Protein AF-A0AAD8BYW6-F1 (afdb_monomer)

Structure (mmCIF, N/CA/C/O backbone):
data_AF-A0AAD8BYW6-F1
#
_entry.id   AF-A0AAD8BYW6-F1
#
loop_
_atom_site.group_PDB
_atom_site.id
_atom_site.type_symbol
_atom_site.label_atom_id
_atom_site.label_alt_id
_atom_site.label_comp_id
_atom_site.label_asym_id
_atom_site.label_entity_id
_atom_site.label_seq_id
_atom_site.pdbx_PDB_ins_code
_atom_site.Cartn_x
_atom_site.Cartn_y
_atom_site.Cartn_z
_atom_site.occupancy
_atom_site.B_iso_or_equiv
_atom_site.auth_seq_id
_atom_site.auth_comp_id
_atom_site.auth_asym_id
_atom_site.auth_atom_id
_atom_site.pdbx_PDB_model_num
ATOM 1 N N . MET A 1 1 ? 13.638 20.895 20.600 1.00 47.41 1 MET A N 1
ATOM 2 C CA . MET A 1 1 ? 12.249 20.830 20.055 1.00 47.41 1 MET A CA 1
ATOM 3 C C . MET A 1 1 ? 11.359 21.738 20.900 1.00 47.41 1 MET A C 1
ATOM 5 O O . MET A 1 1 ? 11.465 21.675 22.114 1.00 47.41 1 MET A O 1
ATOM 9 N N . THR A 1 2 ? 10.502 22.585 20.319 1.00 66.38 2 THR A N 1
ATOM 10 C CA . THR A 1 2 ? 9.640 23.483 21.114 1.00 66.38 2 THR A CA 1
ATOM 11 C C . THR A 1 2 ? 8.343 22.782 21.529 1.00 66.38 2 THR A C 1
ATOM 13 O O . THR A 1 2 ? 7.525 22.465 20.671 1.00 66.38 2 THR A O 1
ATOM 16 N N . PHE A 1 3 ? 8.114 22.598 22.833 1.00 78.00 3 PHE A N 1
ATOM 17 C CA . PHE A 1 3 ? 6.859 22.058 23.392 1.00 78.00 3 PHE A CA 1
ATOM 18 C C . PHE A 1 3 ? 5.642 22.998 23.230 1.00 78.00 3 PHE A C 1
ATOM 20 O O . PHE A 1 3 ? 4.501 22.618 23.490 1.00 78.00 3 PHE A O 1
ATOM 27 N N . ILE A 1 4 ? 5.867 24.238 22.793 1.00 88.44 4 ILE A N 1
ATOM 28 C CA . ILE A 1 4 ? 4.840 25.274 22.646 1.00 88.44 4 ILE A CA 1
ATOM 29 C C . ILE A 1 4 ? 3.831 24.891 21.555 1.00 88.44 4 ILE A C 1
ATOM 31 O O . ILE A 1 4 ? 4.181 24.779 20.383 1.00 88.44 4 ILE A O 1
ATOM 35 N N . GLY A 1 5 ? 2.559 24.773 21.936 1.00 89.44 5 GLY A N 1
ATOM 36 C CA . GLY A 1 5 ? 1.449 24.371 21.068 1.00 89.44 5 GLY A CA 1
ATOM 37 C C . GLY A 1 5 ? 0.928 22.958 21.317 1.00 89.44 5 GLY A C 1
ATOM 38 O O . GLY A 1 5 ? -0.139 22.622 20.804 1.00 89.44 5 GLY A O 1
ATOM 39 N N . LEU A 1 6 ? 1.635 22.157 22.120 1.00 92.50 6 LEU A N 1
ATOM 40 C CA . LEU A 1 6 ? 1.255 20.788 22.458 1.00 92.50 6 LEU A CA 1
ATOM 41 C C . LEU A 1 6 ? -0.132 20.717 23.109 1.00 92.50 6 LEU A C 1
ATOM 43 O O . LEU A 1 6 ? -0.467 21.550 23.958 1.00 92.50 6 LEU A O 1
ATOM 47 N N . ARG A 1 7 ? -0.925 19.706 22.743 1.00 94.75 7 ARG A N 1
ATOM 48 C CA . ARG A 1 7 ? -2.220 19.439 23.377 1.00 94.75 7 ARG A CA 1
ATOM 49 C C . ARG A 1 7 ? -2.036 18.440 24.509 1.00 94.75 7 ARG A C 1
ATOM 51 O O . ARG A 1 7 ? -1.465 17.368 24.310 1.00 94.75 7 ARG A O 1
ATOM 58 N N . VAL A 1 8 ? -2.532 18.789 25.690 1.00 95.12 8 VAL A N 1
ATOM 59 C CA . VAL A 1 8 ? -2.276 18.050 26.932 1.00 95.12 8 VAL A CA 1
ATOM 60 C C . VAL A 1 8 ? -3.552 17.770 27.715 1.00 95.12 8 VAL A C 1
ATOM 62 O O . VAL A 1 8 ? -4.555 18.467 27.561 1.00 95.12 8 VAL A O 1
ATOM 65 N N . VAL A 1 9 ? -3.490 16.753 28.569 1.00 95.62 9 VAL A N 1
ATOM 66 C CA . VAL A 1 9 ? -4.496 16.420 29.591 1.00 95.62 9 VAL A CA 1
ATOM 67 C C . VAL A 1 9 ? -3.805 16.246 30.942 1.00 95.62 9 VAL A C 1
ATOM 69 O O . VAL A 1 9 ? -2.582 16.107 31.000 1.00 95.62 9 VAL A O 1
ATOM 72 N N . ARG A 1 10 ? -4.573 16.236 32.036 1.00 94.06 10 ARG A N 1
ATOM 73 C CA . ARG A 1 10 ? -4.025 15.989 33.377 1.00 94.06 10 ARG A CA 1
ATOM 74 C C . ARG A 1 10 ? -3.295 14.639 33.476 1.00 94.06 10 ARG A C 1
ATOM 76 O O . ARG A 1 10 ? -3.765 13.618 32.963 1.00 94.06 10 ARG A O 1
ATOM 83 N N . GLY A 1 11 ? -2.156 14.648 34.154 1.00 91.00 11 GLY A N 1
ATOM 84 C CA . GLY A 1 11 ? -1.271 13.507 34.357 1.00 91.00 11 GLY A CA 1
ATOM 85 C C . GLY A 1 11 ? -1.518 12.727 35.649 1.00 91.00 11 GLY A C 1
ATOM 86 O O . GLY A 1 11 ? -2.531 12.948 36.320 1.00 91.00 11 GLY A O 1
ATOM 87 N N 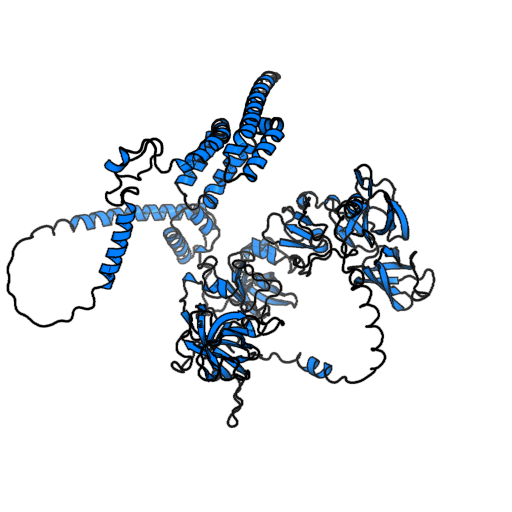. PRO A 1 12 ? -0.643 11.752 35.958 1.00 87.62 12 PRO A N 1
ATOM 88 C CA . PRO A 1 12 ? -0.771 10.896 37.137 1.00 87.62 12 PRO A CA 1
ATOM 89 C C . PRO A 1 12 ? -0.610 11.649 38.464 1.00 87.62 12 PRO A C 1
ATOM 91 O O . PRO A 1 12 ? -1.315 11.319 39.414 1.00 87.62 12 PRO A O 1
ATOM 94 N N . ASP A 1 13 ? 0.231 12.687 38.520 1.00 88.44 13 ASP A N 1
ATOM 95 C CA . ASP A 1 13 ? 0.545 13.402 39.770 1.00 88.44 13 ASP A CA 1
ATOM 96 C C . ASP A 1 13 ? -0.325 14.649 40.009 1.00 88.44 13 ASP A C 1
ATOM 98 O O . ASP A 1 13 ? -0.038 15.482 40.873 1.00 88.44 13 ASP A O 1
ATOM 102 N N . TRP A 1 14 ? -1.416 14.781 39.250 1.00 89.75 14 TRP A N 1
ATOM 103 C CA . TRP A 1 14 ? -2.284 15.951 39.278 1.00 89.75 14 TRP A CA 1
ATOM 104 C C . TRP A 1 14 ? -2.923 16.186 40.653 1.00 89.75 14 TRP A C 1
ATOM 106 O O . TRP A 1 14 ? -3.756 15.408 41.120 1.00 89.75 14 TRP A O 1
ATOM 116 N N . THR A 1 15 ? -2.630 17.342 41.251 1.00 88.19 15 THR A N 1
ATOM 117 C CA . THR A 1 15 ? -3.192 17.775 42.549 1.00 88.19 15 THR A CA 1
ATOM 118 C C . THR A 1 15 ? -4.011 19.070 42.473 1.00 88.19 15 THR A C 1
ATOM 120 O O . THR A 1 15 ? -4.594 19.502 43.464 1.00 88.19 15 THR A O 1
ATOM 123 N N . SER A 1 16 ? -4.133 19.674 41.288 1.00 85.44 16 SER A N 1
ATOM 124 C CA . SER A 1 16 ? -4.726 21.010 41.084 1.00 85.44 16 SER A CA 1
ATOM 125 C C . SER A 1 16 ? -6.265 21.030 40.952 1.00 85.44 16 SER A C 1
ATOM 127 O O . SER A 1 16 ? -6.835 21.919 40.324 1.00 85.44 16 SER A O 1
ATOM 129 N N . GLY A 1 17 ? -6.978 20.049 41.517 1.00 88.50 17 GLY A N 1
ATOM 130 C CA . GLY A 1 17 ? -8.450 20.020 41.512 1.00 88.50 17 GLY A CA 1
ATOM 131 C C . GLY A 1 17 ? -9.084 19.868 40.115 1.00 88.50 17 GLY A C 1
ATOM 132 O O . GLY A 1 17 ? -8.725 18.969 39.351 1.00 88.50 17 GLY A O 1
ATOM 133 N N . THR A 1 18 ? -10.075 20.704 39.786 1.00 89.19 18 THR A N 1
ATOM 134 C CA . THR A 1 18 ? -10.858 20.666 38.525 1.00 89.19 18 THR A CA 1
ATOM 135 C C . THR A 1 18 ? -10.689 21.920 37.665 1.00 89.19 18 THR A C 1
ATOM 137 O O . THR A 1 18 ? -11.552 22.249 36.853 1.00 89.19 18 THR A O 1
ATOM 140 N N . GLU A 1 19 ? -9.585 22.642 37.841 1.00 80.38 19 GLU A N 1
ATOM 141 C CA . GLU A 1 19 ? -9.297 23.901 37.138 1.00 80.38 19 GLU A CA 1
ATOM 142 C C . GLU A 1 19 ? -9.153 23.741 35.610 1.00 80.38 19 GLU A C 1
ATOM 144 O O . GLU A 1 19 ? -9.480 24.653 34.848 1.00 80.38 19 GLU A O 1
ATOM 149 N N . ASP A 1 20 ? -8.727 22.561 35.161 1.00 85.94 20 ASP A N 1
ATOM 150 C CA . ASP A 1 20 ? -8.704 22.121 33.759 1.00 85.94 20 ASP A CA 1
ATOM 151 C C . ASP A 1 20 ? -10.105 21.860 33.175 1.00 85.94 20 ASP A C 1
ATOM 153 O O . ASP A 1 20 ? -10.257 21.750 31.963 1.00 85.94 20 ASP A O 1
ATOM 157 N N . GLY A 1 21 ? -11.140 21.803 34.018 1.00 86.88 21 GLY A N 1
ATOM 158 C CA . GLY A 1 21 ? -12.511 21.444 33.652 1.00 86.88 21 GLY A CA 1
ATOM 159 C C . GLY A 1 21 ? -12.903 20.005 34.007 1.00 86.88 21 GLY A C 1
ATOM 160 O O . GLY A 1 21 ? -14.047 19.620 33.761 1.00 86.88 21 GLY A O 1
ATOM 161 N N . GLY A 1 22 ? -12.003 19.229 34.622 1.00 90.12 22 GLY A N 1
ATOM 162 C CA . GLY A 1 22 ? -12.226 17.824 34.971 1.00 90.12 22 GLY A CA 1
ATOM 163 C C . GLY A 1 22 ? -11.407 16.840 34.127 1.00 90.12 22 GLY A C 1
ATOM 164 O O . GLY A 1 22 ? -10.744 17.204 33.161 1.00 90.12 22 GLY A O 1
ATOM 165 N N . GLU A 1 23 ? -11.459 15.557 34.495 1.00 92.06 23 GLU A N 1
ATOM 166 C CA . GLU A 1 23 ? -10.749 14.485 33.784 1.00 92.06 23 GLU A CA 1
ATOM 167 C C . GLU A 1 23 ? -11.137 14.442 32.294 1.00 92.06 23 GLU A C 1
ATOM 169 O O . GLU A 1 23 ? -12.321 14.434 31.940 1.00 92.06 23 GLU A O 1
ATOM 174 N N . GLY A 1 24 ? -10.125 14.386 31.425 1.00 91.19 24 GLY A N 1
ATOM 175 C CA . GLY A 1 24 ? -10.296 14.374 29.973 1.00 91.19 24 GLY A CA 1
ATOM 176 C C . GLY A 1 24 ? -10.446 15.750 29.325 1.00 91.19 24 GLY A C 1
ATOM 177 O O . GLY A 1 24 ? -10.498 15.823 28.097 1.00 91.19 24 GLY A O 1
ATOM 178 N N . CYS A 1 25 ? -10.492 16.842 30.093 1.00 95.56 25 CYS A N 1
ATOM 179 C CA . CYS A 1 25 ? -10.434 18.176 29.511 1.00 95.56 25 CYS A CA 1
ATOM 180 C C . CYS A 1 25 ? -9.052 18.458 28.914 1.00 95.56 25 CYS A C 1
ATOM 182 O O . CYS A 1 25 ? -8.025 18.165 29.525 1.00 95.56 25 CYS A O 1
ATOM 184 N N . VAL A 1 26 ? -9.039 18.997 27.694 1.00 97.00 26 VAL A N 1
ATOM 185 C CA . VAL A 1 26 ? -7.808 19.244 26.933 1.00 97.00 26 VAL A CA 1
ATOM 186 C C . VAL A 1 26 ? -7.360 20.696 27.089 1.00 97.00 26 VAL A C 1
ATOM 188 O O . VAL A 1 26 ? -8.176 21.617 27.172 1.00 97.00 26 VAL A O 1
ATOM 191 N N . GLY A 1 27 ? -6.048 20.905 27.129 1.00 96.19 27 GLY A N 1
ATOM 192 C CA . GLY A 1 27 ? -5.418 22.220 27.147 1.00 96.19 27 GLY A CA 1
ATOM 193 C C . GLY A 1 27 ? -4.294 22.341 26.129 1.00 96.19 27 GLY A C 1
ATOM 194 O O . GLY A 1 27 ? -3.894 21.367 25.493 1.00 96.19 27 GLY A O 1
ATOM 195 N N . THR A 1 28 ? -3.795 23.562 25.966 1.00 95.56 28 THR A N 1
ATOM 196 C CA . THR A 1 28 ? -2.679 23.899 25.078 1.00 95.56 28 THR A CA 1
ATOM 197 C C . THR A 1 28 ? -1.512 24.428 25.886 1.00 95.56 28 THR A C 1
ATOM 199 O O . THR A 1 28 ? -1.676 25.376 26.650 1.00 95.56 28 THR A O 1
ATOM 202 N N . LEU A 1 29 ? -0.323 23.888 25.659 1.00 93.12 29 LEU A N 1
ATOM 203 C CA . LEU A 1 29 ? 0.908 24.433 26.214 1.00 93.12 29 LEU A CA 1
ATOM 204 C C . LEU A 1 29 ? 1.242 25.769 25.536 1.00 93.12 29 LEU A C 1
ATOM 206 O O . LEU A 1 29 ? 1.489 25.808 24.328 1.00 93.12 29 LEU A O 1
ATOM 210 N N . SER A 1 30 ? 1.224 26.869 26.288 1.00 90.44 30 SER A N 1
ATOM 211 C CA . SER A 1 30 ? 1.430 28.216 25.741 1.00 90.44 30 SER A CA 1
ATOM 212 C C . SER A 1 30 ? 2.835 28.756 25.972 1.00 90.44 30 SER A C 1
ATOM 214 O O . SER A 1 30 ? 3.370 29.434 25.097 1.00 90.44 30 SER A O 1
ATOM 216 N N . GLU A 1 31 ? 3.412 28.480 27.141 1.00 87.19 31 GLU A N 1
ATOM 217 C CA . GLU A 1 31 ? 4.710 29.001 27.581 1.00 87.19 31 GLU A CA 1
ATOM 218 C C . GLU A 1 31 ? 5.478 27.918 28.341 1.00 87.19 31 GLU A C 1
ATOM 220 O O . GLU A 1 31 ? 4.876 27.048 28.979 1.00 87.19 31 GLU A O 1
ATOM 225 N N . LEU A 1 32 ? 6.803 27.979 28.237 1.00 83.00 32 LEU A N 1
ATOM 226 C CA . LEU A 1 32 ? 7.734 27.055 28.862 1.00 83.00 32 LEU A CA 1
ATOM 227 C C . LEU A 1 32 ? 8.778 27.873 29.620 1.00 83.00 32 LEU A C 1
ATOM 229 O O . LEU A 1 32 ? 9.497 28.653 28.999 1.00 83.00 32 LEU A O 1
ATOM 233 N N . ASP A 1 33 ? 8.859 27.662 30.927 1.00 74.69 33 ASP A N 1
ATOM 234 C CA . ASP A 1 33 ? 9.925 28.177 31.781 1.00 74.69 33 ASP A CA 1
ATOM 235 C C . ASP A 1 33 ? 10.841 27.017 32.198 1.00 74.69 33 ASP A C 1
ATOM 237 O O . ASP A 1 33 ? 10.468 25.850 32.072 1.00 74.69 33 ASP A O 1
ATOM 241 N N . LEU A 1 34 ? 12.027 27.319 32.744 1.00 64.75 34 LEU A N 1
ATOM 242 C CA . LEU A 1 34 ? 13.072 26.335 33.096 1.00 64.75 34 LEU A CA 1
ATOM 243 C C . LEU A 1 34 ? 12.581 25.116 33.906 1.00 64.75 34 LEU A C 1
ATOM 245 O O . LEU A 1 34 ? 13.254 24.094 33.931 1.00 64.75 34 LEU A O 1
ATOM 249 N N . ASN A 1 35 ? 11.450 25.222 34.610 1.00 66.44 35 ASN A N 1
ATOM 250 C CA . ASN A 1 35 ? 10.914 24.160 35.465 1.00 66.44 35 ASN A CA 1
ATOM 251 C C . ASN A 1 35 ? 9.380 24.048 35.470 1.00 66.44 35 ASN A C 1
ATOM 253 O O . ASN A 1 35 ? 8.840 23.183 36.167 1.00 66.44 35 ASN A O 1
ATOM 257 N N . GLU A 1 36 ? 8.677 24.925 34.756 1.00 79.00 36 GLU A N 1
ATOM 258 C CA . GLU A 1 36 ? 7.219 25.009 34.786 1.00 79.00 36 GLU A CA 1
ATOM 259 C C . GLU A 1 36 ? 6.656 25.168 33.378 1.00 79.00 36 GLU A C 1
ATOM 261 O O . GLU A 1 36 ? 7.242 25.794 32.496 1.00 79.00 36 GLU A O 1
ATOM 266 N N . VAL A 1 37 ? 5.490 24.570 33.180 1.00 87.00 37 VAL A N 1
ATOM 267 C CA . VAL A 1 37 ? 4.790 24.528 31.907 1.00 87.00 37 VAL A CA 1
ATOM 268 C C . VAL A 1 37 ? 3.475 25.266 32.065 1.00 87.00 37 VAL A C 1
ATOM 270 O O . VAL A 1 37 ? 2.608 24.829 32.822 1.00 87.00 37 VAL A O 1
ATOM 273 N N . THR A 1 38 ? 3.292 26.360 31.333 1.00 90.94 38 THR A N 1
ATOM 274 C CA . THR A 1 38 ? 2.012 27.069 31.343 1.00 90.94 38 THR A CA 1
ATOM 275 C C . THR A 1 38 ? 1.059 26.456 30.329 1.00 90.94 38 THR A C 1
ATOM 277 O O . THR A 1 38 ? 1.348 26.404 29.130 1.00 90.94 38 THR A O 1
ATOM 280 N N . VAL A 1 39 ? -0.114 26.047 30.807 1.00 93.81 39 VAL A N 1
ATOM 281 C CA . VAL A 1 39 ? -1.200 25.504 29.991 1.00 93.81 39 VAL A CA 1
ATOM 282 C C . VAL A 1 39 ? -2.374 26.473 29.985 1.00 93.81 39 VAL A C 1
ATOM 284 O O . VAL A 1 39 ? -2.802 26.979 31.024 1.00 93.81 39 VAL A O 1
ATOM 287 N N . VAL A 1 40 ? -2.912 26.708 28.793 1.00 96.00 40 VAL A N 1
ATOM 288 C CA . VAL A 1 40 ? -4.192 27.373 28.561 1.00 96.00 40 VAL A CA 1
ATOM 289 C C . VAL A 1 40 ? -5.205 26.282 28.250 1.00 96.00 40 VAL A C 1
ATOM 291 O O . VAL A 1 40 ? -5.210 25.712 27.155 1.00 96.00 40 VAL A O 1
ATOM 294 N N . TRP A 1 41 ? -6.026 25.950 29.238 1.00 96.69 41 TRP A N 1
ATOM 295 C CA . TRP A 1 41 ? -7.098 24.974 29.116 1.00 96.69 41 TRP A CA 1
ATOM 296 C C . TRP A 1 41 ? -8.184 25.477 28.178 1.00 96.69 41 TRP A C 1
ATOM 298 O O . TRP A 1 41 ? -8.445 26.678 28.085 1.00 96.69 41 TRP A O 1
ATOM 308 N N . ASP A 1 42 ? -8.862 24.551 27.507 1.00 96.88 42 ASP A N 1
ATOM 309 C CA . ASP A 1 42 ? -9.917 24.892 26.557 1.00 96.88 42 ASP A CA 1
ATOM 310 C C . ASP A 1 42 ? -11.072 25.661 27.213 1.00 96.88 42 ASP A C 1
ATOM 312 O O . ASP A 1 42 ? -11.722 26.462 26.552 1.00 96.88 42 ASP A O 1
ATOM 316 N N . ASN A 1 43 ? -11.305 25.485 28.517 1.00 94.25 43 ASN A N 1
ATOM 317 C CA . ASN A 1 43 ? -12.279 26.261 29.293 1.00 94.25 43 ASN A CA 1
ATOM 318 C C . ASN A 1 43 ? -11.850 27.728 29.544 1.00 94.25 43 ASN A C 1
ATOM 320 O O . ASN A 1 43 ? -12.613 28.497 30.128 1.00 94.25 43 ASN A O 1
ATOM 324 N N . GLY A 1 44 ? -10.652 28.128 29.107 1.00 92.75 44 GLY A N 1
ATOM 325 C CA . GLY A 1 44 ? -10.074 29.464 29.255 1.00 92.75 44 GLY A CA 1
ATOM 326 C C . GLY A 1 44 ? -9.188 29.661 30.489 1.00 92.75 44 GLY A C 1
ATOM 327 O O . GLY A 1 44 ? -8.578 30.723 30.610 1.00 92.75 44 GLY A O 1
ATOM 328 N N . THR A 1 45 ? -9.093 28.682 31.393 1.00 94.00 45 THR A N 1
ATOM 329 C CA . THR A 1 45 ? -8.194 28.741 32.554 1.00 94.00 45 THR A CA 1
ATOM 330 C C . THR A 1 45 ? -6.741 28.675 32.094 1.00 94.00 45 THR A C 1
ATOM 332 O O . THR A 1 45 ? -6.371 27.809 31.306 1.00 94.00 45 THR A O 1
ATOM 335 N N . ARG A 1 46 ? -5.891 29.562 32.616 1.00 93.81 46 ARG A N 1
ATOM 336 C CA . ARG A 1 46 ? -4.448 29.575 32.351 1.00 93.81 46 ARG A CA 1
ATOM 337 C C . ARG A 1 46 ? -3.686 29.368 33.653 1.00 93.81 46 ARG A C 1
ATOM 339 O O . ARG A 1 46 ? -3.887 30.144 34.584 1.00 93.81 46 ARG A O 1
ATOM 346 N N . LYS A 1 47 ? -2.817 28.357 33.717 1.00 91.94 47 LYS A N 1
ATOM 347 C CA . LYS A 1 47 ? -2.030 28.046 34.921 1.00 91.94 47 LYS A CA 1
ATOM 348 C C . LYS A 1 47 ? -0.739 27.296 34.583 1.00 91.94 47 LYS A C 1
ATOM 350 O O . LYS A 1 47 ? -0.663 26.645 33.541 1.00 91.94 47 LYS A O 1
ATOM 355 N N . SER A 1 48 ? 0.249 27.405 35.465 1.00 90.50 48 SER A N 1
ATOM 356 C CA . SER A 1 48 ? 1.532 26.702 35.382 1.00 90.50 48 SER A CA 1
ATOM 357 C C . SER A 1 48 ? 1.503 25.376 36.143 1.00 90.50 48 SER A C 1
ATOM 359 O O . SER A 1 48 ? 0.905 25.283 37.217 1.00 90.50 48 SER A O 1
ATOM 361 N N . TYR A 1 49 ? 2.152 24.360 35.579 1.00 89.12 49 TYR A N 1
ATOM 362 C CA . TYR A 1 49 ? 2.205 22.987 36.085 1.00 89.12 49 TYR A CA 1
ATOM 363 C C . TYR A 1 49 ? 3.627 22.427 36.013 1.00 89.12 49 TYR A C 1
ATOM 365 O O . TYR A 1 49 ? 4.469 22.937 35.269 1.00 89.12 49 TYR A O 1
ATOM 373 N N . LYS A 1 50 ? 3.901 21.350 36.755 1.00 81.75 50 LYS A N 1
ATOM 374 C CA . LYS A 1 50 ? 5.211 20.688 36.737 1.00 81.75 50 LYS A CA 1
ATOM 375 C C . LYS A 1 50 ? 5.298 19.721 35.556 1.00 81.75 50 LYS A C 1
ATOM 377 O O . LYS A 1 50 ? 4.500 18.792 35.445 1.00 81.75 50 LYS A O 1
ATOM 382 N N . GLY A 1 51 ? 6.294 19.918 34.696 1.00 70.06 51 GLY A N 1
ATOM 383 C CA . GLY A 1 51 ? 6.605 19.018 33.581 1.00 70.06 51 GLY A CA 1
ATOM 384 C C . GLY A 1 51 ? 7.852 18.170 33.845 1.00 70.06 51 GLY A C 1
ATOM 385 O O . GLY A 1 51 ? 8.851 18.352 33.162 1.00 70.06 51 GLY A O 1
ATOM 386 N N . GLY A 1 52 ? 7.841 17.307 34.869 1.00 69.19 52 GLY A N 1
ATOM 387 C CA . GLY A 1 52 ? 8.925 16.339 35.127 1.00 69.19 52 GLY A CA 1
ATOM 388 C C . GLY A 1 52 ? 9.943 16.714 36.215 1.00 69.19 52 GLY A C 1
ATOM 389 O O . GLY A 1 52 ? 10.893 15.972 36.481 1.00 69.19 52 GLY A O 1
ATOM 390 N N . ARG A 1 53 ? 9.761 17.838 36.922 1.00 66.31 53 ARG A N 1
ATOM 391 C CA . ARG A 1 53 ? 10.627 18.196 38.063 1.00 66.31 53 ARG A CA 1
ATOM 392 C C . ARG A 1 53 ? 10.405 17.226 39.231 1.00 66.31 53 ARG A C 1
ATOM 394 O O . ARG A 1 53 ? 9.275 17.042 39.668 1.00 66.31 53 ARG A O 1
ATOM 401 N N . ASN A 1 54 ? 11.485 16.651 39.770 1.00 64.12 54 ASN A N 1
ATOM 402 C CA . ASN A 1 54 ? 11.463 15.642 40.845 1.00 64.12 54 ASN A CA 1
ATOM 403 C C . ASN A 1 54 ? 10.628 14.383 40.518 1.00 64.12 54 ASN A C 1
ATOM 405 O O . ASN A 1 54 ? 10.043 13.803 41.429 1.00 64.12 54 ASN A O 1
ATOM 409 N N . ASN A 1 55 ? 10.565 13.974 39.242 1.00 73.00 55 ASN A N 1
ATOM 410 C CA . ASN A 1 55 ? 9.722 12.871 38.753 1.00 73.00 55 ASN A CA 1
ATOM 411 C C . ASN A 1 55 ? 8.216 13.093 38.989 1.00 73.00 55 ASN A C 1
ATOM 413 O O . ASN A 1 55 ? 7.475 12.131 39.160 1.00 73.00 55 ASN A O 1
ATOM 417 N N . VAL A 1 56 ? 7.778 14.357 39.014 1.00 78.88 56 VAL A N 1
ATOM 418 C CA . VAL A 1 56 ? 6.366 14.740 39.122 1.00 78.88 56 VAL A CA 1
ATOM 419 C C . VAL A 1 56 ? 5.860 15.200 37.759 1.00 78.88 56 VAL A C 1
ATOM 421 O O . VAL A 1 56 ? 6.385 16.162 37.187 1.00 78.88 56 VAL A O 1
ATOM 424 N N . TYR A 1 57 ? 4.823 14.534 37.262 1.00 84.75 57 TYR A N 1
ATOM 425 C CA . TYR A 1 57 ? 4.256 14.719 35.932 1.00 84.75 57 TYR A CA 1
ATOM 426 C C . TYR A 1 57 ? 2.772 15.093 36.029 1.00 84.75 57 TYR A C 1
ATOM 428 O O . TYR A 1 57 ? 1.876 14.245 36.010 1.00 84.75 57 TYR A O 1
ATOM 436 N N . ASP A 1 58 ? 2.498 16.399 36.087 1.00 89.88 58 ASP A N 1
ATOM 437 C CA . ASP A 1 58 ? 1.127 16.924 36.141 1.00 89.88 58 ASP A CA 1
ATOM 438 C C . ASP A 1 58 ? 0.395 16.804 34.793 1.00 89.88 58 ASP A C 1
ATOM 440 O O . ASP A 1 58 ? -0.821 16.983 34.737 1.00 89.88 58 ASP A O 1
ATOM 444 N N . LEU A 1 59 ? 1.106 16.523 33.694 1.00 92.25 59 LEU A N 1
ATOM 445 C CA . LEU A 1 59 ? 0.579 16.604 32.331 1.00 92.25 59 LEU A CA 1
ATOM 446 C C . LEU A 1 59 ? 0.971 15.388 31.480 1.00 92.25 59 LEU A C 1
ATOM 448 O O . LEU A 1 59 ? 2.108 14.914 31.516 1.00 92.25 59 LEU A O 1
ATOM 452 N N . LEU A 1 60 ? 0.027 14.938 30.654 1.00 93.50 60 LEU A N 1
ATOM 453 C CA . LEU A 1 60 ? 0.221 13.921 29.620 1.00 93.50 60 LEU A CA 1
ATOM 454 C C . LEU A 1 60 ? 0.001 14.524 28.233 1.00 93.50 60 LEU A C 1
ATOM 456 O O . LEU A 1 60 ? -0.867 15.379 28.038 1.00 93.50 60 LEU A O 1
ATOM 460 N N . ILE A 1 61 ? 0.757 14.030 27.258 1.00 93.31 61 ILE A N 1
ATOM 461 C CA . ILE A 1 61 ? 0.661 14.414 25.853 1.00 93.31 61 ILE A CA 1
ATOM 462 C C . ILE A 1 61 ? -0.567 13.749 25.238 1.00 93.31 61 ILE A C 1
ATOM 464 O O . ILE A 1 61 ? -0.596 12.534 25.055 1.00 93.31 61 ILE A O 1
ATOM 468 N N . PHE A 1 62 ? -1.571 14.551 24.896 1.00 94.69 62 PHE A N 1
ATOM 469 C CA . PHE A 1 62 ? -2.763 14.085 24.192 1.00 94.69 62 PHE A CA 1
ATOM 470 C C . PHE A 1 62 ? -2.556 14.078 22.673 1.00 94.69 62 PHE A C 1
ATOM 472 O O . PHE A 1 62 ? -2.915 13.109 22.007 1.00 94.69 62 PHE A O 1
ATOM 479 N N . ASP A 1 63 ? -1.967 15.149 22.131 1.00 93.38 63 ASP A N 1
ATOM 480 C CA . ASP A 1 63 ? -1.614 15.262 20.713 1.00 93.38 63 ASP A CA 1
ATOM 481 C C . ASP A 1 63 ? -0.381 16.165 20.539 1.00 93.38 63 ASP A C 1
ATOM 483 O O . ASP A 1 63 ? -0.298 17.262 21.100 1.00 93.38 63 ASP A O 1
ATOM 487 N N . ASN A 1 64 ? 0.587 15.679 19.767 1.00 92.12 64 ASN A N 1
ATOM 488 C CA . ASN A 1 64 ? 1.836 16.353 19.406 1.00 92.12 64 ASN A CA 1
ATOM 489 C C . ASN A 1 64 ? 1.887 16.770 17.926 1.00 92.12 64 ASN A C 1
ATOM 491 O O . ASN A 1 64 ? 2.884 17.338 17.479 1.00 92.12 64 ASN A O 1
ATOM 495 N N . ALA A 1 65 ? 0.809 16.582 17.161 1.00 90.44 65 ALA A N 1
ATOM 496 C CA . ALA A 1 65 ? 0.733 17.048 15.777 1.00 90.44 65 ALA A CA 1
ATOM 497 C C . ALA A 1 65 ? 0.843 18.592 15.659 1.00 90.44 65 ALA A C 1
ATOM 499 O O . ALA A 1 65 ? 1.334 19.123 14.659 1.00 90.44 65 ALA A O 1
ATOM 500 N N . GLN A 1 66 ? 0.438 19.337 16.695 1.00 91.06 66 GLN A N 1
ATOM 501 C CA . GLN A 1 66 ? 0.468 20.807 16.735 1.00 91.06 66 GLN A CA 1
ATOM 502 C C . GLN A 1 66 ? 1.893 21.376 16.730 1.00 91.06 66 GLN A C 1
ATOM 504 O O . GLN A 1 66 ? 2.108 22.477 16.215 1.00 91.06 66 GLN A O 1
ATOM 509 N N . ILE A 1 67 ? 2.864 20.608 17.233 1.00 87.94 67 ILE A N 1
ATOM 510 C CA . ILE A 1 67 ? 4.295 20.945 17.212 1.00 87.94 67 ILE A CA 1
ATOM 511 C C . ILE A 1 67 ? 5.027 20.318 16.012 1.00 87.94 67 ILE A C 1
ATOM 513 O O . ILE A 1 67 ? 6.248 20.197 16.022 1.00 87.94 67 ILE A O 1
ATOM 517 N N . CYS A 1 68 ? 4.275 19.947 14.969 1.00 87.94 68 CYS A N 1
ATOM 518 C CA . CYS A 1 68 ? 4.776 19.418 13.698 1.00 87.94 68 CYS A CA 1
ATOM 519 C C . CYS A 1 68 ? 5.446 18.036 13.792 1.00 87.94 68 CYS A C 1
ATOM 521 O O . CYS A 1 68 ? 6.247 17.702 12.921 1.00 87.94 68 CYS A O 1
ATOM 523 N N . VAL A 1 69 ? 5.127 17.219 14.806 1.00 88.06 69 VAL A N 1
ATOM 524 C CA . VAL A 1 69 ? 5.555 15.812 14.799 1.00 88.06 69 VAL A CA 1
ATOM 525 C C . VAL A 1 69 ? 4.811 15.082 13.686 1.00 88.06 69 VAL A C 1
ATOM 527 O O . VAL A 1 69 ? 3.580 15.085 13.634 1.00 88.06 69 VAL A O 1
ATOM 530 N N . GLU A 1 70 ? 5.571 14.451 12.802 1.00 90.25 70 GLU A N 1
ATOM 531 C CA . GLU A 1 70 ? 5.066 13.585 11.748 1.00 90.25 70 GLU A CA 1
ATOM 532 C C . GLU A 1 70 ? 6.051 12.448 11.470 1.00 90.25 70 GLU A C 1
ATOM 534 O O . GLU A 1 70 ? 7.249 12.564 11.740 1.00 90.25 70 GLU A O 1
ATOM 539 N N . HIS A 1 71 ? 5.542 11.359 10.899 1.00 87.06 71 HIS A N 1
ATOM 540 C CA . HIS A 1 71 ? 6.331 10.211 10.458 1.00 87.06 71 HIS A CA 1
ATOM 541 C C . HIS A 1 71 ? 6.233 10.084 8.929 1.00 87.06 71 HIS A C 1
ATOM 543 O O . HIS A 1 71 ? 5.309 9.435 8.439 1.00 87.06 71 HIS A O 1
ATOM 549 N N . PRO A 1 72 ? 7.147 10.709 8.156 1.00 80.94 72 PRO A N 1
ATOM 550 C CA . PRO A 1 72 ? 6.961 10.944 6.719 1.00 80.94 72 PRO A CA 1
ATOM 551 C C . PRO A 1 72 ? 6.814 9.690 5.850 1.00 80.94 72 PRO A C 1
ATOM 553 O O . PRO A 1 72 ? 6.241 9.764 4.770 1.00 80.94 72 PRO A O 1
ATOM 556 N N . THR A 1 73 ? 7.331 8.549 6.303 1.00 82.62 73 THR A N 1
ATOM 557 C CA . THR A 1 73 ? 7.333 7.279 5.559 1.00 82.62 73 THR A CA 1
ATOM 558 C C . THR A 1 73 ? 6.289 6.282 6.059 1.00 82.62 73 THR A C 1
ATOM 560 O O . THR A 1 73 ? 6.278 5.139 5.617 1.00 82.62 73 THR A O 1
ATOM 563 N N . VAL A 1 74 ? 5.428 6.683 6.999 1.00 83.50 74 VAL A N 1
ATOM 564 C CA . VAL A 1 74 ? 4.530 5.768 7.712 1.00 83.50 74 VAL A CA 1
ATOM 565 C C . VAL A 1 74 ? 3.086 6.179 7.477 1.00 83.50 74 VAL A C 1
ATOM 567 O O . VAL A 1 74 ? 2.708 7.326 7.732 1.00 83.50 74 VAL A O 1
ATOM 570 N N . THR A 1 75 ? 2.277 5.224 7.028 1.00 87.94 75 THR A N 1
ATOM 571 C CA . THR A 1 75 ? 0.835 5.390 6.814 1.00 87.94 75 THR A CA 1
ATOM 572 C C . THR A 1 75 ? 0.078 4.656 7.913 1.00 87.94 75 THR A C 1
ATOM 574 O O . THR A 1 75 ? 0.508 3.605 8.371 1.00 87.94 75 THR A O 1
ATOM 577 N N . CYS A 1 76 ? -1.039 5.215 8.372 1.00 90.19 76 CYS A N 1
ATOM 578 C CA . CYS A 1 76 ? -1.903 4.534 9.331 1.00 90.19 76 CYS A CA 1
ATOM 579 C C . CYS A 1 76 ? -2.723 3.434 8.641 1.00 90.19 76 CYS A C 1
ATOM 581 O O . CYS A 1 76 ? -3.614 3.750 7.853 1.00 90.19 76 CYS A O 1
ATOM 583 N N . ASP A 1 77 ? -2.542 2.171 9.018 1.00 84.81 77 ASP A N 1
ATOM 584 C CA . ASP A 1 77 ? -3.300 1.029 8.478 1.00 84.81 77 ASP A CA 1
ATOM 585 C C . ASP A 1 77 ? -4.785 1.041 8.860 1.00 84.81 77 ASP A C 1
ATOM 587 O O . ASP A 1 77 ? -5.618 0.381 8.242 1.00 84.81 77 ASP A O 1
ATOM 591 N N . GLY A 1 78 ? -5.150 1.795 9.900 1.00 77.31 78 GLY A N 1
ATOM 592 C CA . GLY A 1 78 ? -6.529 1.885 10.376 1.00 77.31 78 GLY A CA 1
ATOM 593 C C . GLY A 1 78 ? -7.420 2.837 9.572 1.00 77.31 78 GLY A C 1
ATOM 594 O O . GLY A 1 78 ? -8.621 2.583 9.459 1.00 77.31 78 GLY A O 1
ATOM 595 N N . CYS A 1 79 ? -6.869 3.939 9.051 1.00 83.88 79 CYS A N 1
ATOM 596 C CA . CYS A 1 79 ? -7.634 4.970 8.329 1.00 83.88 79 CYS A CA 1
ATOM 597 C C . CYS A 1 79 ? -7.012 5.422 7.003 1.00 83.88 79 CYS A C 1
ATOM 599 O O . CYS A 1 79 ? -7.632 6.224 6.307 1.00 83.88 79 CYS A O 1
ATOM 601 N N . GLY A 1 80 ? -5.813 4.950 6.660 1.00 83.69 80 GLY A N 1
ATOM 602 C CA . GLY A 1 80 ? -5.068 5.397 5.484 1.00 83.69 80 GLY A CA 1
ATOM 603 C C . GLY A 1 80 ? -4.481 6.805 5.611 1.00 83.69 80 GLY A C 1
ATOM 604 O O . GLY A 1 80 ? -4.121 7.390 4.596 1.00 83.69 80 GLY A O 1
ATOM 605 N N . GLU A 1 81 ? -4.410 7.383 6.821 1.00 85.00 81 GLU A N 1
ATOM 606 C CA . GLU A 1 81 ? -3.761 8.687 7.025 1.00 85.00 81 GLU A CA 1
ATOM 607 C C . GLU A 1 81 ? -2.289 8.601 6.612 1.00 85.00 81 GLU A C 1
ATOM 609 O O . GLU A 1 81 ? -1.510 7.863 7.221 1.00 85.00 81 GLU A O 1
ATOM 614 N N . ASP A 1 82 ? -1.936 9.379 5.588 1.00 81.69 82 ASP A N 1
ATOM 615 C CA . ASP A 1 82 ? -0.569 9.548 5.125 1.00 81.69 82 ASP A CA 1
ATOM 616 C C . ASP A 1 82 ? 0.267 10.309 6.156 1.00 81.69 82 ASP A C 1
ATOM 618 O O . ASP A 1 82 ? -0.234 11.199 6.861 1.00 81.69 82 ASP A O 1
ATOM 622 N N . ARG A 1 83 ? 1.557 9.963 6.224 1.00 88.38 83 ARG A N 1
ATOM 623 C CA . ARG A 1 83 ? 2.552 10.642 7.063 1.00 88.38 83 ARG A CA 1
ATOM 624 C C . ARG A 1 83 ? 2.027 10.862 8.479 1.00 88.38 83 ARG A C 1
ATOM 626 O O . ARG A 1 83 ? 1.736 12.007 8.830 1.00 88.38 83 ARG A O 1
ATOM 633 N N . ILE A 1 84 ? 1.835 9.784 9.250 1.00 92.81 84 ILE A N 1
ATOM 634 C CA . ILE A 1 84 ? 1.136 9.824 10.551 1.00 92.81 84 ILE A CA 1
ATOM 635 C C . ILE A 1 84 ? 1.497 11.098 11.325 1.00 92.81 84 ILE A C 1
ATOM 637 O O . ILE A 1 84 ? 2.662 11.325 11.657 1.00 92.81 84 ILE A O 1
ATOM 641 N N . LYS A 1 85 ? 0.479 11.935 11.560 1.00 92.50 85 LYS A N 1
ATOM 642 C CA . LYS A 1 85 ? 0.607 13.256 12.181 1.00 92.50 85 LYS A CA 1
ATOM 643 C C . LYS A 1 85 ? 0.403 13.105 13.684 1.00 92.50 85 LYS A C 1
ATOM 645 O O . LYS A 1 85 ? -0.683 12.722 14.140 1.00 92.50 85 LYS A O 1
ATOM 650 N N . GLY A 1 86 ? 1.446 13.425 14.436 1.00 92.31 86 GLY A N 1
ATOM 651 C CA . GLY A 1 86 ? 1.565 13.163 15.863 1.00 92.31 86 GLY A CA 1
ATOM 652 C C . GLY A 1 86 ? 2.079 11.752 16.180 1.00 92.31 86 GLY A C 1
ATOM 653 O O . GLY A 1 86 ? 2.783 11.152 15.373 1.00 92.31 86 GLY A O 1
ATOM 654 N N . THR A 1 87 ? 1.742 11.228 17.361 1.00 93.62 87 THR A N 1
ATOM 655 C CA . THR A 1 87 ? 2.233 9.936 17.865 1.00 93.62 87 THR A CA 1
ATOM 656 C C . THR A 1 87 ? 1.900 8.775 16.922 1.00 93.62 87 THR A C 1
ATOM 658 O O . THR A 1 87 ? 0.736 8.554 16.563 1.00 93.62 87 THR A O 1
ATOM 661 N N . ARG A 1 88 ? 2.930 7.994 16.577 1.00 94.94 88 ARG A N 1
ATOM 662 C CA . ARG A 1 88 ? 2.832 6.734 15.826 1.00 94.94 88 ARG A CA 1
ATOM 663 C C . ARG A 1 88 ? 2.752 5.546 16.781 1.00 94.94 88 ARG A C 1
ATOM 665 O O . ARG A 1 88 ? 3.513 5.454 17.743 1.00 94.94 88 ARG A O 1
ATOM 672 N N . TRP A 1 89 ? 1.865 4.606 16.469 1.00 94.94 89 TRP A N 1
ATOM 673 C CA . TRP A 1 89 ? 1.658 3.378 17.232 1.00 94.94 89 TRP A CA 1
ATOM 674 C C . TRP A 1 89 ? 1.951 2.167 16.349 1.00 94.94 89 TRP A C 1
ATOM 676 O O . TRP A 1 89 ? 1.088 1.754 15.578 1.00 94.94 89 TRP A O 1
ATOM 686 N N . LYS A 1 90 ? 3.133 1.562 16.492 1.00 90.12 90 LYS A N 1
ATOM 687 C CA . LYS A 1 90 ? 3.511 0.357 15.743 1.00 90.12 90 LYS A CA 1
ATOM 688 C C . LYS A 1 90 ? 3.109 -0.903 16.494 1.00 90.12 90 LYS A C 1
ATOM 690 O O . LYS A 1 90 ? 3.453 -1.046 17.663 1.00 90.12 90 LYS A O 1
ATOM 695 N N . CYS A 1 91 ? 2.423 -1.837 15.854 1.00 83.25 91 CYS A N 1
ATOM 696 C CA . CYS A 1 91 ? 2.173 -3.144 16.447 1.00 83.25 91 CYS A CA 1
ATOM 697 C C . CYS A 1 91 ? 3.499 -3.887 16.636 1.00 83.25 91 CYS A C 1
ATOM 699 O O . CYS A 1 91 ? 4.297 -3.988 15.710 1.00 83.25 91 CYS A O 1
ATOM 701 N N . GLY A 1 92 ? 3.739 -4.422 17.832 1.00 64.62 92 GLY A N 1
ATOM 702 C CA . GLY A 1 92 ? 4.951 -5.195 18.099 1.00 64.62 92 GLY A CA 1
ATOM 703 C C . GLY A 1 92 ? 4.851 -6.678 17.735 1.00 64.62 92 GLY A C 1
ATOM 704 O O . GLY A 1 92 ? 5.822 -7.399 17.934 1.00 64.62 92 GLY A O 1
ATOM 705 N N . ILE A 1 93 ? 3.685 -7.124 17.255 1.00 58.91 93 ILE A N 1
ATOM 706 C CA . ILE A 1 93 ? 3.407 -8.517 16.872 1.00 58.91 93 ILE A CA 1
ATOM 707 C C . ILE A 1 93 ? 3.265 -8.640 15.353 1.00 58.91 93 ILE A C 1
ATOM 709 O O . ILE A 1 93 ? 3.823 -9.550 14.750 1.00 58.91 93 ILE A O 1
ATOM 713 N N . CYS A 1 94 ? 2.528 -7.722 14.726 1.00 49.47 94 CYS A N 1
ATOM 714 C CA . CYS A 1 94 ? 2.335 -7.723 13.283 1.00 49.47 94 CYS A CA 1
ATOM 715 C C . CYS A 1 94 ? 3.504 -7.058 12.563 1.00 49.47 94 CYS A C 1
ATOM 717 O O . CYS A 1 94 ? 3.962 -5.981 12.952 1.00 49.47 94 CYS A O 1
ATOM 719 N N . GLN A 1 95 ? 3.933 -7.685 11.472 1.00 54.34 95 GLN A N 1
ATOM 720 C CA . GLN A 1 95 ? 4.899 -7.096 10.562 1.00 54.34 95 GLN A CA 1
ATOM 721 C C . GLN A 1 95 ? 4.258 -5.900 9.852 1.00 54.34 95 GLN A C 1
ATOM 723 O O . GLN A 1 95 ? 3.164 -6.003 9.309 1.00 54.34 95 GLN A O 1
ATOM 728 N N . ASP A 1 96 ? 4.941 -4.764 9.943 1.00 70.12 96 ASP A N 1
ATOM 729 C CA . ASP A 1 96 ? 4.587 -3.489 9.316 1.00 70.12 96 ASP A CA 1
ATOM 730 C C . ASP A 1 96 ? 3.152 -2.977 9.517 1.00 70.12 96 ASP A C 1
ATOM 732 O O . ASP A 1 96 ? 2.499 -2.537 8.583 1.00 70.12 96 ASP A O 1
ATOM 736 N N . PHE A 1 97 ? 2.668 -3.022 10.764 1.00 77.25 97 PHE A N 1
ATOM 737 C CA . PHE A 1 97 ? 1.365 -2.463 11.121 1.00 77.25 97 PHE A CA 1
ATOM 738 C C . PHE A 1 97 ? 1.505 -1.242 12.038 1.00 77.25 97 PHE A C 1
ATOM 740 O O . PHE A 1 97 ? 2.062 -1.340 13.134 1.00 77.25 97 PHE A O 1
ATOM 747 N N . ASP A 1 98 ? 0.958 -0.107 11.627 1.00 91.62 98 ASP A N 1
ATOM 748 C CA . ASP A 1 98 ? 1.086 1.204 12.241 1.00 91.62 98 ASP A CA 1
ATOM 749 C C . ASP A 1 98 ? -0.268 1.927 12.320 1.00 91.62 98 ASP A C 1
ATOM 751 O O . ASP A 1 98 ? -1.053 1.976 11.379 1.00 91.62 98 ASP A O 1
ATOM 755 N N . LEU A 1 99 ? -0.572 2.531 13.468 1.00 91.31 99 LEU A N 1
ATOM 756 C CA . LEU A 1 99 ? -1.786 3.317 13.683 1.00 91.31 99 LEU A CA 1
ATOM 757 C C . LEU A 1 99 ? -1.439 4.755 14.061 1.00 91.31 99 LEU A C 1
ATOM 759 O O . LEU A 1 99 ? -0.512 5.010 14.829 1.00 91.31 99 LEU A O 1
ATOM 763 N N . CYS A 1 100 ? -2.242 5.707 13.586 1.00 95.75 100 CYS A N 1
ATOM 764 C CA . CYS A 1 100 ? -2.291 7.046 14.163 1.00 95.75 100 CYS A CA 1
ATOM 765 C C . CYS A 1 100 ? -3.058 7.026 15.495 1.00 95.75 100 CYS A C 1
ATOM 767 O O . CYS A 1 100 ? -3.867 6.125 15.748 1.00 95.75 100 CYS A O 1
ATOM 769 N N . SER A 1 101 ? -2.868 8.048 16.336 1.00 94.31 101 SER A N 1
ATOM 770 C CA . SER A 1 101 ? -3.557 8.156 17.633 1.00 94.31 101 SER A CA 1
ATOM 771 C C . SER A 1 101 ? -5.080 8.058 17.537 1.00 94.31 101 SER A C 1
ATOM 773 O O . SER A 1 101 ? -5.705 7.482 18.426 1.00 94.31 101 SER A O 1
ATOM 775 N N . ALA A 1 102 ? -5.699 8.558 16.464 1.00 92.88 102 ALA A N 1
ATOM 776 C CA . ALA A 1 102 ? -7.144 8.435 16.286 1.00 92.88 102 ALA A CA 1
ATOM 777 C C . ALA A 1 102 ? -7.570 6.963 16.133 1.00 92.88 102 ALA A C 1
ATOM 779 O O . ALA A 1 102 ? -8.464 6.507 16.842 1.00 92.88 102 ALA A O 1
ATOM 780 N N . CYS A 1 103 ? -6.896 6.195 15.271 1.00 92.44 103 CYS A N 1
ATOM 781 C CA . CYS A 1 103 ? -7.203 4.777 15.070 1.00 92.44 103 CYS A CA 1
ATOM 782 C C . CYS A 1 103 ? -6.829 3.919 16.279 1.00 92.44 103 CYS A C 1
ATOM 784 O O . CYS A 1 103 ? -7.609 3.055 16.685 1.00 92.44 103 CYS A O 1
ATOM 786 N N . TYR A 1 104 ? -5.672 4.188 16.888 1.00 94.38 104 TYR A N 1
ATOM 787 C CA . TYR A 1 104 ? -5.230 3.506 18.100 1.00 94.38 104 TYR A CA 1
ATOM 788 C C . TYR A 1 104 ? -6.271 3.628 19.219 1.00 94.38 104 TYR A C 1
ATOM 790 O O . TYR A 1 104 ? -6.661 2.639 19.843 1.00 94.38 104 TYR A O 1
ATOM 798 N N . ASN A 1 105 ? -6.794 4.836 19.424 1.00 93.69 105 ASN A N 1
ATOM 799 C CA . ASN A 1 105 ? -7.774 5.096 20.466 1.00 93.69 105 ASN A CA 1
ATOM 800 C C . ASN A 1 105 ? -9.222 4.726 20.080 1.00 93.69 105 ASN A C 1
ATOM 802 O O . ASN A 1 105 ? -10.082 4.629 20.957 1.00 93.69 105 ASN A O 1
ATOM 806 N N . GLN A 1 106 ? -9.509 4.463 18.802 1.00 91.81 106 GLN A N 1
ATOM 807 C CA . GLN A 1 106 ? -10.782 3.898 18.322 1.00 91.81 106 GLN A CA 1
ATOM 808 C C . GLN A 1 106 ? -10.810 2.363 18.350 1.00 91.81 106 GLN A C 1
ATOM 810 O O . GLN A 1 106 ? -11.691 1.752 17.748 1.00 91.81 106 GLN A O 1
ATOM 815 N N . ASP A 1 107 ? -9.865 1.740 19.054 1.00 89.06 107 ASP A N 1
ATOM 816 C CA . ASP A 1 107 ? -9.778 0.287 19.211 1.00 89.06 107 ASP A CA 1
ATOM 817 C C . ASP A 1 107 ? -9.642 -0.445 17.865 1.00 89.06 107 ASP A C 1
ATOM 819 O O . ASP A 1 107 ? -10.081 -1.583 17.717 1.00 89.06 107 ASP A O 1
ATOM 823 N N . LYS A 1 108 ? -9.033 0.214 16.867 1.00 78.50 108 LYS A N 1
ATOM 824 C CA . LYS A 1 108 ? -8.645 -0.429 15.608 1.00 78.50 108 LYS A CA 1
ATOM 825 C C . LYS A 1 108 ? -7.490 -1.391 15.872 1.00 78.50 108 LYS A C 1
ATOM 827 O O . LYS A 1 108 ? -6.639 -1.083 16.710 1.00 78.50 108 LYS A O 1
ATOM 832 N N . HIS A 1 109 ? -7.432 -2.485 15.110 1.00 81.88 109 HIS A N 1
ATOM 833 C CA . HIS A 1 109 ? -6.501 -3.609 15.293 1.00 81.88 109 HIS A CA 1
ATOM 834 C C . HIS A 1 109 ? -6.767 -4.446 16.553 1.00 81.88 109 HIS A C 1
ATOM 836 O O . HIS A 1 109 ? -7.505 -4.020 17.440 1.00 81.88 109 HIS A O 1
ATOM 842 N N . ASP A 1 110 ? -6.165 -5.635 16.631 1.00 72.50 110 ASP A N 1
ATOM 843 C CA . ASP A 1 110 ? -6.281 -6.489 17.809 1.00 72.50 110 ASP A CA 1
ATOM 844 C C . ASP A 1 110 ? -5.819 -5.736 19.074 1.00 72.50 110 ASP A C 1
ATOM 846 O O . ASP A 1 110 ? -4.774 -5.077 19.117 1.00 72.50 110 ASP A O 1
ATOM 850 N N . LEU A 1 111 ? -6.655 -5.793 20.108 1.00 79.56 111 LEU A N 1
ATOM 851 C CA . LEU A 1 111 ? -6.404 -5.189 21.410 1.00 79.56 111 LEU A CA 1
ATOM 852 C C . LEU A 1 111 ? -5.511 -6.081 22.287 1.00 79.56 111 LEU A C 1
ATOM 854 O O . LEU A 1 111 ? -4.995 -5.605 23.299 1.00 79.56 111 LEU A O 1
ATOM 858 N N . SER A 1 112 ? -5.334 -7.354 21.924 1.00 67.88 112 SER A N 1
ATOM 859 C CA . SER A 1 112 ? -4.389 -8.283 22.553 1.00 67.88 112 SER A CA 1
ATOM 860 C C . SER A 1 112 ? -2.934 -7.989 22.178 1.00 67.88 112 SER A C 1
ATOM 862 O O . SER A 1 112 ? -2.018 -8.292 22.941 1.00 67.88 112 SER A O 1
ATOM 864 N N . HIS A 1 113 ? -2.719 -7.318 21.046 1.00 74.25 113 HIS A N 1
ATOM 865 C CA . HIS A 1 113 ? -1.392 -6.943 20.595 1.00 74.25 113 HIS A CA 1
ATOM 866 C C . HIS A 1 113 ? -0.852 -5.751 21.390 1.00 74.25 113 HIS A C 1
ATOM 868 O O . HIS A 1 113 ? -1.543 -4.748 21.603 1.00 74.25 113 HIS A O 1
ATOM 874 N N . TYR A 1 114 ? 0.408 -5.855 21.815 1.00 77.00 114 TYR A N 1
ATOM 875 C CA . TYR A 1 114 ? 1.131 -4.721 22.378 1.00 77.00 114 TYR A CA 1
ATOM 876 C C . TYR A 1 114 ? 1.614 -3.798 21.259 1.00 77.00 114 TYR A C 1
ATOM 878 O O . TYR A 1 114 ? 1.874 -4.232 20.133 1.00 77.00 114 TYR A O 1
ATOM 886 N N . PHE A 1 115 ? 1.762 -2.519 21.584 1.00 90.88 115 PHE A N 1
ATOM 887 C CA . PHE A 1 115 ? 2.230 -1.510 20.642 1.00 90.88 115 PHE A CA 1
ATOM 888 C C . PHE A 1 115 ? 3.530 -0.875 21.125 1.00 90.88 115 PHE A C 1
ATOM 890 O O . PHE A 1 115 ? 3.818 -0.825 22.319 1.00 90.88 115 PHE A O 1
ATOM 897 N N . LEU A 1 116 ? 4.316 -0.394 20.175 1.00 87.19 116 LEU A N 1
ATOM 898 C CA . LEU A 1 116 ? 5.456 0.482 20.364 1.00 87.19 116 LEU A CA 1
ATOM 899 C C . LEU A 1 116 ? 4.992 1.902 20.026 1.00 87.19 116 LEU A C 1
ATOM 901 O O . LEU A 1 116 ? 4.555 2.174 18.905 1.00 87.19 116 LEU A O 1
ATOM 905 N N . ARG A 1 117 ? 5.040 2.794 21.012 1.00 93.31 117 ARG A N 1
ATOM 906 C CA . ARG A 1 117 ? 4.687 4.207 20.877 1.00 93.31 117 ARG A CA 1
ATOM 907 C C . ARG A 1 117 ? 5.921 5.010 20.473 1.00 93.31 117 ARG A C 1
ATOM 909 O O . ARG A 1 117 ? 6.958 4.892 21.122 1.00 93.31 117 ARG A O 1
ATOM 916 N N . PHE A 1 118 ? 5.790 5.840 19.444 1.00 90.50 118 PHE A N 1
ATOM 917 C CA . PHE A 1 118 ? 6.822 6.769 18.983 1.00 90.50 118 PHE A CA 1
ATOM 918 C C . PHE A 1 118 ? 6.310 8.204 19.131 1.00 90.50 118 PHE A C 1
ATOM 920 O O . PHE A 1 118 ? 5.361 8.608 18.457 1.00 90.50 118 PHE A O 1
ATOM 927 N N . ASP A 1 119 ? 6.933 8.966 20.030 1.00 84.75 119 ASP A N 1
ATOM 928 C CA . ASP A 1 119 ? 6.518 10.336 20.373 1.00 84.75 119 ASP A CA 1
ATOM 929 C C . ASP A 1 119 ? 7.272 11.417 19.574 1.00 84.75 119 ASP A C 1
ATOM 931 O O . ASP A 1 119 ? 6.875 12.584 19.565 1.00 84.75 119 ASP A O 1
ATOM 935 N N . LYS A 1 120 ? 8.362 11.029 18.903 1.00 80.19 120 LYS A N 1
ATOM 936 C CA . LYS A 1 120 ? 9.231 11.868 18.065 1.00 80.19 120 LYS A CA 1
ATOM 937 C C . LYS A 1 120 ? 9.512 11.122 16.754 1.00 80.19 120 LYS A C 1
ATOM 939 O O . LYS A 1 120 ? 9.339 9.909 16.683 1.00 80.19 120 LYS A O 1
ATOM 944 N N . SER A 1 121 ? 10.007 11.821 15.733 1.00 66.19 121 SER A N 1
ATOM 945 C CA . SER A 1 121 ? 10.401 11.217 14.446 1.00 66.19 121 SER A CA 1
ATOM 946 C C . SER A 1 121 ? 11.655 10.321 14.521 1.00 66.19 121 SER A C 1
ATOM 948 O O . SER A 1 121 ? 12.091 9.810 13.492 1.00 66.19 121 SER A O 1
ATOM 950 N N . SER A 1 122 ? 12.253 10.152 15.707 1.00 61.03 122 SER A N 1
ATOM 951 C CA . SER A 1 122 ? 13.423 9.305 15.965 1.00 61.03 122 SER A CA 1
ATOM 952 C C . SER A 1 122 ? 13.053 7.825 16.164 1.00 61.03 122 SER A C 1
ATOM 954 O O . SER A 1 122 ? 11.884 7.443 16.183 1.00 61.03 122 SER A O 1
ATOM 956 N N . THR A 1 123 ? 14.071 6.970 16.298 1.00 56.81 123 THR A N 1
ATOM 957 C CA . THR A 1 123 ? 13.947 5.506 16.420 1.00 56.81 123 THR A CA 1
ATOM 958 C C . THR A 1 123 ? 13.564 5.012 17.820 1.00 56.81 123 THR A C 1
ATOM 960 O O . THR A 1 123 ? 13.238 3.834 17.975 1.00 56.81 123 THR A O 1
ATOM 963 N N . SER A 1 124 ? 13.579 5.874 18.841 1.00 70.94 124 SER A N 1
ATOM 964 C CA . SER A 1 124 ? 13.270 5.482 20.221 1.00 70.94 124 SER A CA 1
ATOM 965 C C . SER A 1 124 ? 11.776 5.221 20.395 1.00 70.94 124 SER A C 1
ATOM 967 O O . SER A 1 124 ? 10.946 6.099 20.157 1.00 70.94 124 SER A O 1
ATOM 969 N N . SER A 1 125 ? 11.438 4.010 20.838 1.00 83.62 125 SER A N 1
ATOM 970 C CA . SER A 1 125 ? 10.057 3.567 21.024 1.00 83.62 125 SER A CA 1
ATOM 971 C C . SER A 1 125 ? 9.804 3.096 22.448 1.00 83.62 125 SER A C 1
ATOM 973 O O . SER A 1 125 ? 10.698 2.565 23.106 1.00 83.62 125 SER A O 1
ATOM 975 N N . VAL A 1 126 ? 8.572 3.273 22.921 1.00 84.19 126 VAL A N 1
ATOM 976 C CA . VAL A 1 126 ? 8.138 2.814 24.243 1.00 84.19 126 VAL A CA 1
ATOM 977 C C . VAL A 1 126 ? 7.091 1.725 24.069 1.00 84.19 126 VAL A C 1
ATOM 979 O O . VAL A 1 126 ? 6.023 1.964 23.505 1.00 84.19 126 VAL A O 1
ATOM 982 N N . LYS A 1 127 ? 7.376 0.517 24.561 1.00 83.69 127 LYS A N 1
ATOM 983 C CA . LYS A 1 127 ? 6.404 -0.581 24.569 1.00 83.69 127 LYS A CA 1
ATOM 984 C C . LYS A 1 127 ? 5.285 -0.282 25.568 1.00 83.69 127 LYS A C 1
ATOM 986 O O . LYS A 1 127 ? 5.548 -0.097 26.752 1.00 83.69 127 LYS A O 1
ATOM 991 N N . VAL A 1 128 ? 4.042 -0.281 25.097 1.00 85.19 128 VAL A N 1
ATOM 992 C CA . VAL A 1 128 ? 2.839 -0.124 25.924 1.00 85.19 128 VAL A CA 1
ATOM 993 C C . VAL A 1 128 ? 2.121 -1.458 26.104 1.00 85.19 128 VAL A C 1
ATOM 995 O O . VAL A 1 128 ? 2.237 -2.360 25.272 1.00 85.19 128 VAL A O 1
ATOM 998 N N . THR A 1 129 ? 1.379 -1.598 27.201 1.00 79.94 129 THR A N 1
ATOM 999 C CA . THR A 1 129 ? 0.604 -2.813 27.485 1.00 79.94 129 THR A CA 1
ATOM 1000 C C . THR A 1 129 ? -0.505 -3.037 26.449 1.00 79.94 129 THR A C 1
ATOM 1002 O O . THR A 1 129 ? -1.006 -2.071 25.864 1.00 79.94 129 THR A O 1
ATOM 1005 N N . PRO A 1 130 ? -0.929 -4.288 26.205 1.00 80.69 130 PRO A N 1
ATOM 1006 C CA . PRO A 1 130 ? -2.084 -4.577 25.363 1.00 80.69 130 PRO A CA 1
ATOM 1007 C C . PRO A 1 130 ? -3.346 -3.813 25.786 1.00 80.69 130 PRO A C 1
ATOM 1009 O O . PRO A 1 130 ? -3.720 -3.754 26.958 1.00 80.69 130 PRO A O 1
ATOM 1012 N N . ARG A 1 131 ? -4.058 -3.250 24.808 1.00 88.94 131 ARG A N 1
ATOM 1013 C CA . ARG A 1 131 ? -5.254 -2.424 25.045 1.00 88.94 131 ARG A CA 1
ATOM 1014 C C . ARG A 1 131 ? -6.423 -3.195 25.664 1.00 88.94 131 ARG A C 1
ATOM 1016 O O . ARG A 1 131 ? -7.245 -2.586 26.343 1.00 88.94 131 ARG A O 1
ATOM 1023 N N . HIS A 1 132 ? -6.520 -4.510 25.458 1.00 76.56 132 HIS A N 1
ATOM 1024 C CA . HIS A 1 132 ? -7.622 -5.316 25.995 1.00 76.56 132 HIS A CA 1
ATOM 1025 C C . HIS A 1 132 ? -7.639 -5.328 27.532 1.00 76.56 132 HIS A C 1
ATOM 1027 O O . HIS A 1 132 ? -8.719 -5.289 28.122 1.00 76.56 132 HIS A O 1
ATOM 1033 N N . GLU A 1 133 ? -6.461 -5.291 28.163 1.00 77.94 133 GLU A N 1
ATOM 1034 C CA . GLU A 1 133 ? -6.288 -5.292 29.622 1.00 77.94 133 GLU A CA 1
ATOM 1035 C C . GLU A 1 133 ? -6.843 -4.010 30.255 1.00 77.94 133 GLU A C 1
ATOM 1037 O O . GLU A 1 133 ? -7.414 -4.031 31.345 1.00 77.94 133 GLU A O 1
ATOM 1042 N N . ILE A 1 134 ? -6.732 -2.886 29.539 1.00 82.38 134 ILE A N 1
ATOM 1043 C CA . ILE A 1 134 ? -7.081 -1.552 30.040 1.00 82.38 134 ILE A CA 1
ATOM 1044 C C . ILE A 1 134 ? -8.260 -0.906 29.301 1.00 82.38 134 ILE A C 1
ATOM 1046 O O . ILE A 1 134 ? -8.554 0.270 29.508 1.00 82.38 134 ILE A O 1
ATOM 1050 N N . LYS A 1 135 ? -8.994 -1.657 28.469 1.00 79.56 135 LYS A N 1
ATOM 1051 C CA . LYS A 1 135 ? -10.120 -1.144 27.661 1.00 79.56 135 LYS A CA 1
ATOM 1052 C C . LYS A 1 135 ? -11.189 -0.430 28.491 1.00 79.56 135 LYS A C 1
ATOM 1054 O O . LYS A 1 135 ? -11.793 0.537 28.035 1.00 79.56 135 LYS A O 1
ATOM 1059 N N . LYS A 1 136 ? -11.415 -0.891 29.724 1.00 78.75 136 LYS A N 1
ATOM 1060 C CA . LYS A 1 136 ? -12.376 -0.286 30.663 1.00 78.75 136 LYS A CA 1
ATOM 1061 C C . LYS A 1 136 ? -11.891 1.041 31.265 1.00 78.75 136 LYS A C 1
ATOM 1063 O O . LYS A 1 136 ? -12.699 1.760 31.835 1.00 78.75 136 LYS A O 1
ATOM 1068 N N . GLN A 1 137 ? -10.606 1.370 31.132 1.00 80.81 137 GLN A N 1
ATOM 1069 C CA . GLN A 1 137 ? -9.960 2.554 31.714 1.00 80.81 137 GLN A CA 1
ATOM 1070 C C . GLN A 1 137 ? -9.813 3.708 30.705 1.00 80.81 137 GLN A C 1
ATOM 1072 O O . GLN A 1 137 ? -9.003 4.613 30.902 1.00 80.81 137 GLN A O 1
ATOM 1077 N N . LYS A 1 138 ? -10.562 3.684 29.594 1.00 87.31 138 LYS A N 1
ATOM 1078 C CA . LYS A 1 138 ? -10.516 4.757 28.595 1.00 87.31 138 LYS A CA 1
ATOM 1079 C C . LYS A 1 138 ? -11.121 6.043 29.152 1.00 87.31 138 LYS A C 1
ATOM 1081 O O . LYS A 1 138 ? -12.233 6.047 29.676 1.00 87.31 138 LYS A O 1
ATOM 1086 N N . CYS A 1 139 ? -10.408 7.145 28.963 1.00 91.69 139 CYS A N 1
ATOM 1087 C CA . CYS A 1 139 ? -10.873 8.481 29.309 1.00 91.69 139 CYS A CA 1
ATOM 1088 C C . CYS A 1 139 ? -11.513 9.136 28.082 1.00 91.69 139 CYS A C 1
ATOM 1090 O O . CYS A 1 139 ? -11.085 8.909 26.953 1.00 91.69 139 CYS A O 1
ATOM 1092 N N . GLN A 1 140 ? -12.546 9.948 28.293 1.00 94.88 140 GLN A N 1
ATOM 1093 C CA . GLN A 1 140 ? -13.220 10.683 27.224 1.00 94.88 140 GLN A CA 1
ATOM 1094 C C . GLN A 1 140 ? -12.607 12.079 27.108 1.00 94.88 140 GLN A C 1
ATOM 1096 O O . GLN A 1 140 ? -12.766 12.878 28.029 1.00 94.88 140 GLN A O 1
ATOM 1101 N N . ALA A 1 141 ? -11.965 12.395 25.980 1.00 96.00 141 ALA A N 1
ATOM 1102 C CA . ALA A 1 141 ? -11.462 13.742 25.735 1.00 96.00 141 ALA A CA 1
ATOM 1103 C C . ALA A 1 141 ? -12.622 14.721 25.518 1.00 96.00 141 ALA A C 1
ATOM 1105 O O . ALA A 1 141 ? -13.602 14.390 24.836 1.00 96.00 141 ALA A O 1
ATOM 1106 N N . LYS A 1 142 ? -12.513 15.920 26.096 1.00 95.88 142 LYS A N 1
ATOM 1107 C CA . LYS A 1 142 ? -13.518 16.988 26.041 1.00 95.88 142 LYS A CA 1
ATOM 1108 C C . LYS A 1 142 ? -12.843 18.347 25.879 1.00 95.88 142 LYS A C 1
ATOM 1110 O O . LYS A 1 142 ? -11.815 18.604 26.496 1.00 95.88 142 LYS A O 1
ATOM 1115 N N . GLY A 1 143 ? -13.424 19.227 25.072 1.00 96.19 143 GLY A N 1
ATOM 1116 C CA . GLY A 1 143 ? -12.856 20.556 24.834 1.00 96.19 143 GLY A CA 1
ATOM 1117 C C . GLY A 1 143 ? -13.320 21.170 23.521 1.00 96.19 143 GLY A C 1
ATOM 1118 O O . GLY A 1 143 ? -14.459 20.956 23.093 1.00 96.19 143 GLY A O 1
ATOM 1119 N N . ILE A 1 144 ? -12.427 21.922 22.880 1.00 97.25 144 ILE A N 1
ATOM 1120 C CA . ILE A 1 144 ? -12.627 22.554 21.573 1.00 97.25 144 ILE A CA 1
ATOM 1121 C C . ILE A 1 144 ? -12.442 21.490 20.483 1.00 97.25 144 ILE A C 1
ATOM 1123 O O . ILE A 1 144 ? -11.400 21.383 19.842 1.00 97.25 144 ILE A O 1
ATOM 1127 N N . PHE A 1 145 ? -13.482 20.682 20.300 1.00 97.00 145 PHE A N 1
ATOM 1128 C CA . PHE A 1 145 ? -13.625 19.710 19.217 1.00 97.00 145 PHE A CA 1
ATOM 1129 C C . PHE A 1 145 ? -14.799 20.095 18.310 1.00 97.00 145 PHE A C 1
ATOM 1131 O O . PHE A 1 145 ? -15.567 21.004 18.629 1.00 97.00 145 PHE A O 1
ATOM 1138 N N . LYS A 1 146 ? -14.960 19.406 17.176 1.00 96.50 146 LYS A N 1
ATOM 1139 C CA . LYS A 1 146 ? -16.097 19.617 16.269 1.00 96.50 146 LYS A CA 1
ATOM 1140 C C . LYS A 1 146 ? -17.429 19.509 17.022 1.00 96.50 146 LYS A C 1
ATOM 1142 O O . LYS A 1 146 ? -17.677 18.524 17.711 1.00 96.50 146 LYS A O 1
ATOM 1147 N N . GLY A 1 147 ? -18.270 20.532 16.885 1.00 95.75 147 GLY A N 1
ATOM 1148 C CA . GLY A 1 147 ? -19.538 20.673 17.602 1.00 95.75 147 GLY A CA 1
ATOM 1149 C C . GLY A 1 147 ? -19.454 21.401 18.949 1.00 95.75 147 GLY A C 1
ATOM 1150 O O . GLY A 1 147 ? -20.490 21.584 19.581 1.00 95.75 147 GLY A O 1
ATOM 1151 N N . ALA A 1 148 ? -18.270 21.826 19.407 1.00 97.62 148 ALA A N 1
ATOM 1152 C CA . ALA A 1 148 ? -18.143 22.588 20.650 1.00 97.62 148 ALA A CA 1
ATOM 1153 C C . ALA A 1 148 ? -18.702 24.008 20.494 1.00 97.62 148 ALA A C 1
ATOM 1155 O O . ALA A 1 148 ? -18.527 24.637 19.446 1.00 97.62 148 ALA A O 1
ATOM 1156 N N . THR A 1 149 ? -19.295 24.539 21.564 1.00 97.62 149 THR A N 1
ATOM 1157 C CA . THR A 1 149 ? -19.710 25.946 21.633 1.00 97.62 149 THR A CA 1
ATOM 1158 C C . THR A 1 149 ? -18.593 26.775 22.254 1.00 97.62 149 THR A C 1
ATOM 1160 O O . THR A 1 149 ? -18.140 26.484 23.367 1.00 97.62 149 THR A O 1
ATOM 1163 N N . VAL A 1 150 ? -18.169 27.826 21.558 1.00 97.44 150 VAL A N 1
ATOM 1164 C CA . VAL A 1 150 ? -17.019 28.664 21.919 1.00 97.44 150 VAL A CA 1
ATOM 1165 C C . VAL A 1 150 ? -17.365 30.154 21.936 1.00 97.44 150 VAL A C 1
ATOM 1167 O O . VAL A 1 150 ? -18.310 30.592 21.285 1.00 97.44 150 VAL A O 1
ATOM 1170 N N . THR A 1 151 ? -16.578 30.930 22.673 1.00 96.62 151 THR A N 1
ATOM 1171 C CA . THR A 1 151 ? -16.514 32.400 22.636 1.00 96.62 151 THR A CA 1
ATOM 1172 C C . THR A 1 151 ? -15.078 32.831 22.338 1.00 96.62 151 THR A C 1
ATOM 1174 O O . THR A 1 151 ? -14.167 31.996 22.309 1.00 96.62 151 THR A O 1
ATOM 1177 N N . ARG A 1 152 ? -14.837 34.137 22.178 1.00 94.69 152 ARG A N 1
ATOM 1178 C CA . ARG A 1 152 ? -13.472 34.684 22.179 1.00 94.69 152 ARG A CA 1
ATOM 1179 C C . ARG A 1 152 ? -12.688 34.258 23.434 1.00 94.69 152 ARG A C 1
ATOM 1181 O O . ARG A 1 152 ? -13.237 34.232 24.538 1.00 94.69 152 ARG A O 1
ATOM 1188 N N . GLY A 1 153 ? -11.431 33.871 23.238 1.00 93.50 153 GLY A N 1
ATOM 1189 C CA . GLY A 1 153 ? -10.472 33.457 24.265 1.00 93.50 153 GLY A CA 1
ATOM 1190 C C . GLY A 1 153 ? -9.442 34.541 24.589 1.00 93.50 153 GLY A C 1
ATOM 1191 O O . GLY A 1 153 ? -9.515 35.661 24.088 1.00 93.50 153 GLY A O 1
ATOM 1192 N N . SER A 1 154 ? -8.456 34.207 25.424 1.00 88.44 154 SER A N 1
ATOM 1193 C CA . SER A 1 154 ? -7.476 35.170 25.954 1.00 88.44 154 SER A CA 1
ATOM 1194 C C . SER A 1 154 ? -6.494 35.719 24.914 1.00 88.44 154 SER A C 1
ATOM 1196 O O . SER A 1 154 ? -5.955 36.803 25.113 1.00 88.44 154 SER A O 1
ATOM 1198 N N . TYR A 1 155 ? -6.277 35.015 23.796 1.00 92.56 155 TYR A N 1
ATOM 1199 C CA . TYR A 1 155 ? -5.404 35.475 22.704 1.00 92.56 155 TYR A CA 1
ATOM 1200 C C . TYR A 1 155 ? -6.163 36.088 21.515 1.00 92.56 155 TYR A C 1
ATOM 1202 O O . TYR A 1 155 ? -5.568 36.302 20.451 1.00 92.56 155 TYR A O 1
ATOM 1210 N N . TRP A 1 156 ? -7.460 36.376 21.679 1.00 93.50 156 TRP A N 1
ATOM 1211 C CA . TRP A 1 156 ? -8.288 36.974 20.634 1.00 93.50 156 TRP A CA 1
ATOM 1212 C C . TRP A 1 156 ? -7.711 38.301 20.131 1.00 93.50 156 TRP A C 1
ATOM 1214 O O . TRP A 1 156 ? -7.412 39.204 20.908 1.00 93.50 156 TRP A O 1
ATOM 1224 N N . LYS A 1 157 ? -7.599 38.433 18.806 1.00 92.69 157 LYS A N 1
ATOM 1225 C CA . LYS A 1 157 ? -7.103 39.643 18.127 1.00 92.69 157 LYS A CA 1
ATOM 1226 C C . LYS A 1 157 ? -7.889 39.985 16.858 1.00 92.69 157 LYS A C 1
ATOM 1228 O O . LYS A 1 157 ? -7.379 40.665 15.976 1.00 92.69 157 LYS A O 1
ATOM 1233 N N . TRP A 1 158 ? -9.097 39.441 16.735 1.00 91.44 158 TRP A N 1
ATOM 1234 C CA . TRP A 1 158 ? -9.862 39.388 15.486 1.00 91.44 158 TRP A CA 1
ATOM 1235 C C . TRP A 1 158 ? -11.067 40.334 15.502 1.00 91.44 158 TRP A C 1
ATOM 1237 O O . TRP A 1 158 ? -12.119 40.030 14.944 1.00 91.44 158 TRP A O 1
ATOM 1247 N N . GLU A 1 159 ? -10.916 41.468 16.190 1.00 91.00 159 GLU A N 1
ATOM 1248 C CA . GLU A 1 159 ? -11.935 42.517 16.306 1.00 91.00 159 GLU A CA 1
ATOM 1249 C C . GLU A 1 159 ? -13.316 41.948 16.696 1.00 91.00 159 GLU A C 1
ATOM 1251 O O . GLU A 1 159 ? -13.414 41.175 17.653 1.00 91.00 159 GLU A O 1
ATOM 1256 N N . ALA A 1 160 ? -14.381 42.331 15.986 1.00 90.62 160 ALA A N 1
ATOM 1257 C CA . ALA A 1 160 ? -15.752 41.875 16.206 1.00 90.62 160 ALA A CA 1
ATOM 1258 C C . ALA A 1 160 ? -16.213 40.842 15.159 1.00 90.62 160 ALA A C 1
ATOM 1260 O O . ALA A 1 160 ? -17.401 40.771 14.851 1.00 90.62 160 ALA A O 1
ATOM 1261 N N . GLN A 1 161 ? -15.299 40.033 14.607 1.00 90.69 161 GLN A N 1
ATOM 1262 C CA . GLN A 1 161 ? -15.656 38.954 13.668 1.00 90.69 161 GLN A CA 1
ATOM 1263 C C . GLN A 1 161 ? -16.679 37.961 14.247 1.00 90.69 161 GLN A C 1
ATOM 1265 O O . GLN A 1 161 ? -17.498 37.406 13.513 1.00 90.69 161 GLN A O 1
ATOM 1270 N N . ASP A 1 162 ? -16.657 37.771 15.566 1.00 89.06 162 ASP A N 1
ATOM 1271 C CA . ASP A 1 162 ? -17.618 36.973 16.329 1.00 89.06 162 ASP A CA 1
ATOM 1272 C C . ASP A 1 162 ? -18.970 37.666 16.559 1.00 89.06 162 ASP A C 1
ATOM 1274 O O . ASP A 1 162 ? -19.915 37.011 16.984 1.00 89.06 162 ASP A O 1
ATOM 1278 N N . GLY A 1 163 ? -19.091 38.963 16.261 1.00 85.88 163 GLY A N 1
ATOM 1279 C CA . GLY A 1 163 ? -20.273 39.780 16.552 1.00 85.88 163 GLY A CA 1
ATOM 1280 C C . GLY A 1 163 ? -20.182 40.587 17.850 1.00 85.88 163 GLY A C 1
ATOM 1281 O O . GLY A 1 163 ? -21.158 41.230 18.222 1.00 85.88 163 GLY A O 1
ATOM 1282 N N . GLY A 1 164 ? -19.025 40.589 18.522 1.00 84.12 164 GLY A N 1
ATOM 1283 C CA . GLY A 1 164 ? -18.812 41.312 19.779 1.00 84.12 164 GLY A CA 1
ATOM 1284 C C . GLY A 1 164 ? -18.641 40.386 20.983 1.00 84.12 164 GLY A C 1
ATOM 1285 O O . GLY A 1 164 ? -18.840 39.173 20.898 1.00 84.12 164 GLY A O 1
ATOM 1286 N N . GLU A 1 165 ? -18.236 40.957 22.117 1.00 81.56 165 GLU A N 1
ATOM 1287 C CA . GLU A 1 165 ? -17.920 40.194 23.326 1.00 81.56 165 GLU A CA 1
ATOM 1288 C C . GLU A 1 165 ? -19.125 39.397 23.844 1.00 81.56 165 GLU A C 1
ATOM 1290 O O . GLU A 1 165 ? -20.248 39.891 23.903 1.00 81.56 165 GLU A O 1
ATOM 1295 N N . GLY A 1 166 ? -18.887 38.131 24.196 1.00 79.50 166 GLY A N 1
ATOM 1296 C CA . GLY A 1 166 ? -19.929 37.206 24.650 1.00 79.50 166 GLY A CA 1
ATOM 1297 C C . GLY A 1 166 ? -20.676 36.473 23.530 1.00 79.50 166 GLY A C 1
ATOM 1298 O O . GLY A 1 166 ? -21.438 35.549 23.830 1.00 79.50 166 GLY A O 1
ATOM 1299 N N . SER A 1 167 ? -20.431 36.812 22.260 1.00 91.69 167 SER A N 1
ATOM 1300 C CA . SER A 1 167 ? -21.007 36.089 21.122 1.00 91.69 167 SER A CA 1
ATOM 1301 C C . SER A 1 167 ? -20.526 34.640 21.085 1.00 91.69 167 SER A C 1
ATOM 1303 O O . SER A 1 167 ? -19.354 34.343 21.334 1.00 91.69 167 SER A O 1
ATOM 1305 N N . LYS A 1 168 ? -21.453 33.723 20.792 1.00 95.75 168 LYS A N 1
ATOM 1306 C CA . LYS A 1 168 ? -21.199 32.279 20.779 1.00 95.75 168 LYS A CA 1
ATOM 1307 C C . LYS A 1 168 ? -21.082 31.770 19.349 1.00 95.75 168 LYS A C 1
ATOM 1309 O O . LYS A 1 168 ? -21.840 32.173 18.469 1.00 95.75 168 LYS A O 1
ATOM 1314 N N . GLY A 1 169 ? -20.157 30.848 19.135 1.00 96.44 169 GLY A N 1
ATOM 1315 C CA . GLY A 1 169 ? -19.961 30.158 17.869 1.00 96.44 169 GLY A CA 1
ATOM 1316 C C . GLY A 1 169 ? -19.893 28.652 18.059 1.00 96.44 169 GLY A C 1
ATOM 1317 O O . GLY A 1 169 ? -19.644 28.168 19.161 1.00 96.44 169 GLY A O 1
ATOM 1318 N N . THR A 1 170 ? -20.135 27.912 16.983 1.00 97.81 170 THR A N 1
ATOM 1319 C CA . THR A 1 170 ? -20.016 26.451 16.945 1.00 97.81 170 THR A CA 1
ATOM 1320 C C . THR A 1 170 ? -18.800 26.064 16.119 1.00 97.81 170 THR A C 1
ATOM 1322 O O . THR A 1 170 ? -18.639 26.545 14.997 1.00 97.81 170 THR A O 1
ATOM 1325 N N . VAL A 1 171 ? -17.955 25.185 16.655 1.00 97.81 171 VAL A N 1
ATOM 1326 C CA . VAL A 1 171 ? -16.804 24.637 15.927 1.00 97.81 171 VAL A CA 1
ATOM 1327 C C . VAL A 1 171 ? -17.290 23.707 14.817 1.00 97.81 171 VAL A C 1
ATOM 1329 O O . VAL A 1 171 ? -17.961 22.709 15.086 1.00 97.81 171 VAL A O 1
ATOM 1332 N N . VAL A 1 172 ? -16.930 24.018 13.576 1.00 96.56 172 VAL A N 1
ATOM 1333 C CA . VAL A 1 172 ? -17.349 23.279 12.376 1.00 96.56 172 VAL A CA 1
ATOM 1334 C C . VAL A 1 172 ? -16.302 22.252 11.970 1.00 96.56 172 VAL A C 1
ATOM 1336 O O . VAL A 1 172 ? -16.650 21.106 11.671 1.00 96.56 172 VAL A O 1
ATOM 1339 N N . ASP A 1 173 ? -15.031 22.646 11.984 1.00 95.69 173 ASP A N 1
ATOM 1340 C CA . ASP A 1 173 ? -13.934 21.785 11.561 1.00 95.69 173 ASP A CA 1
ATOM 1341 C C . ASP A 1 173 ? -12.603 22.161 12.222 1.00 95.69 173 ASP A C 1
ATOM 1343 O O . ASP A 1 173 ? -12.420 23.281 12.707 1.00 95.69 173 ASP A O 1
ATOM 1347 N N . ILE A 1 174 ? -11.672 21.206 12.251 1.00 94.06 174 ILE A N 1
ATOM 1348 C CA . ILE A 1 174 ? -10.315 21.392 12.773 1.00 94.06 174 ILE A CA 1
ATOM 1349 C C . ILE A 1 174 ? -9.323 20.895 11.727 1.00 94.06 174 ILE A C 1
ATOM 1351 O O . ILE A 1 174 ? -9.192 19.702 11.474 1.00 94.06 174 ILE A O 1
ATOM 1355 N N . THR A 1 175 ? -8.589 21.831 11.139 1.00 92.06 175 THR A N 1
ATOM 1356 C CA . THR A 1 175 ? -7.634 21.594 10.053 1.00 92.06 175 THR A CA 1
ATOM 1357 C C . THR A 1 175 ? -6.251 22.138 10.444 1.00 92.06 175 THR A C 1
ATOM 1359 O O . THR A 1 175 ? -5.865 22.096 11.614 1.00 92.06 175 THR A O 1
ATOM 1362 N N . ALA A 1 176 ? -5.445 22.626 9.498 1.00 88.62 176 ALA A N 1
ATOM 1363 C CA . ALA A 1 176 ? -4.045 22.983 9.731 1.00 88.62 176 ALA A CA 1
ATOM 1364 C C . ALA A 1 176 ? -3.701 24.414 9.286 1.00 88.62 176 ALA A C 1
ATOM 1366 O O . ALA A 1 176 ? -4.176 24.884 8.247 1.00 88.62 176 ALA A O 1
ATOM 1367 N N . TRP A 1 177 ? -2.808 25.065 10.039 1.00 82.94 177 TRP A N 1
ATOM 1368 C CA . TRP A 1 177 ? -1.959 26.156 9.552 1.00 82.94 177 TRP A CA 1
ATOM 1369 C C . TRP A 1 177 ? -0.539 25.623 9.404 1.00 82.94 177 TRP A C 1
ATOM 1371 O O . TRP A 1 177 ? 0.195 25.531 10.390 1.00 82.94 177 TRP A O 1
ATOM 1381 N N . LYS A 1 178 ? -0.162 25.269 8.168 1.00 79.56 178 LYS A N 1
ATOM 1382 C CA . LYS A 1 178 ? 1.156 24.696 7.876 1.00 79.56 178 LYS A CA 1
ATOM 1383 C C . LYS A 1 178 ? 2.281 25.612 8.396 1.00 79.56 178 LYS A C 1
ATOM 1385 O O . LYS A 1 178 ? 2.171 26.832 8.256 1.00 79.56 178 LYS A O 1
ATOM 1390 N N . PRO A 1 179 ? 3.346 25.042 8.988 1.00 80.31 179 PRO A N 1
ATOM 1391 C CA . PRO A 1 179 ? 3.645 23.604 9.079 1.00 80.31 179 PRO A CA 1
ATOM 1392 C C . PRO A 1 179 ? 2.898 22.838 10.195 1.00 80.31 179 PRO A C 1
ATOM 1394 O O . PRO A 1 179 ? 2.904 21.616 10.173 1.00 80.31 179 PRO A O 1
ATOM 1397 N N . SER A 1 180 ? 2.212 23.513 11.125 1.00 84.00 180 SER A N 1
ATOM 1398 C CA . SER A 1 180 ? 1.519 22.880 12.262 1.00 84.00 180 SER A CA 1
ATOM 1399 C C . SER A 1 180 ? 0.195 22.211 11.879 1.00 84.00 180 SER A C 1
ATOM 1401 O O . SER A 1 180 ? -0.661 22.806 11.214 1.00 84.00 180 SER A O 1
ATOM 1403 N N . PHE A 1 181 ? -0.048 21.007 12.394 1.00 90.31 181 PHE A N 1
ATOM 1404 C CA . PHE A 1 181 ? -1.265 20.238 12.121 1.00 90.31 181 PHE A CA 1
ATOM 1405 C C . PHE A 1 181 ? -2.309 20.402 13.231 1.00 90.31 181 PHE A C 1
ATOM 1407 O O . PHE A 1 181 ? -1.956 20.622 14.384 1.00 90.31 181 PHE A O 1
ATOM 1414 N N . ARG A 1 182 ? -3.604 20.287 12.896 1.00 93.00 182 ARG A N 1
ATOM 1415 C CA . ARG A 1 182 ? -4.727 20.334 13.863 1.00 93.00 182 ARG A CA 1
ATOM 1416 C C . ARG A 1 182 ? -4.705 21.577 14.772 1.00 93.00 182 ARG A C 1
ATOM 1418 O O . ARG A 1 182 ? -4.949 21.484 15.972 1.00 93.00 182 ARG A O 1
ATOM 1425 N N . THR A 1 183 ? -4.378 22.734 14.193 1.00 93.25 183 THR A N 1
ATOM 1426 C CA . THR A 1 183 ? -4.262 24.026 14.900 1.00 93.25 183 THR A CA 1
ATOM 1427 C C . THR A 1 183 ? -5.217 25.112 14.397 1.00 93.25 183 THR A C 1
ATOM 1429 O O . THR A 1 183 ? -5.316 26.173 15.023 1.00 93.25 183 THR A O 1
ATOM 1432 N N . LYS A 1 184 ? -5.902 24.868 13.267 1.00 95.19 184 LYS A N 1
ATOM 1433 C CA . LYS A 1 184 ? -6.842 25.803 12.637 1.00 95.19 184 LYS A CA 1
ATOM 1434 C C . LYS A 1 184 ? -8.273 25.370 12.903 1.00 95.19 184 LYS A C 1
ATOM 1436 O O . LYS A 1 184 ? -8.693 24.345 12.378 1.00 95.19 184 LYS A O 1
ATOM 1441 N N . VAL A 1 185 ? -9.002 26.144 13.699 1.00 96.75 185 VAL A N 1
ATOM 1442 C CA . VAL A 1 185 ? -10.379 25.836 14.098 1.00 96.75 185 VAL A CA 1
ATOM 1443 C C . VAL A 1 185 ? -11.341 26.747 13.350 1.00 96.75 185 VAL A C 1
ATOM 1445 O O . VAL A 1 185 ? -11.299 27.963 13.531 1.00 96.75 185 VAL A O 1
ATOM 1448 N N . GLU A 1 186 ? -12.204 26.167 12.522 1.00 97.62 186 GLU A N 1
ATOM 1449 C CA . GLU A 1 186 ? -13.281 26.895 11.856 1.00 97.62 186 GLU A CA 1
ATOM 1450 C C . GLU A 1 186 ? -14.475 27.028 12.804 1.00 97.62 186 GLU A C 1
ATOM 1452 O O . GLU A 1 186 ? -14.966 26.034 13.346 1.00 97.62 186 GLU A O 1
ATOM 1457 N N . VAL A 1 187 ? -14.953 28.255 13.001 1.00 97.38 187 VAL A N 1
ATOM 1458 C CA . VAL A 1 187 ? -16.093 28.560 13.870 1.00 97.38 187 VAL A CA 1
ATOM 1459 C C . VAL A 1 187 ? -17.154 29.298 13.073 1.00 97.38 187 VAL A C 1
ATOM 1461 O O . VAL A 1 187 ? -16.866 30.320 12.452 1.00 97.38 187 VAL A O 1
ATOM 1464 N N . LYS A 1 188 ? -18.389 28.799 13.156 1.00 97.31 188 LYS A N 1
ATOM 1465 C CA . LYS A 1 188 ? -19.591 29.481 12.677 1.00 97.31 188 LYS A CA 1
ATOM 1466 C C . LYS A 1 188 ? -20.249 30.216 13.840 1.00 97.31 188 LYS A C 1
ATOM 1468 O O . LYS A 1 188 ? -20.740 29.585 14.777 1.00 97.31 188 LYS A O 1
ATOM 1473 N N . TRP A 1 189 ? -20.241 31.539 13.789 1.00 96.06 189 TRP A N 1
ATOM 1474 C CA . TRP A 1 189 ? -20.787 32.422 14.815 1.00 96.06 189 TRP A CA 1
ATOM 1475 C C . TRP A 1 189 ? -22.303 32.578 14.698 1.00 96.06 189 TRP A C 1
ATOM 1477 O O . TRP A 1 189 ? -22.894 32.383 13.634 1.00 96.06 189 TRP A O 1
ATOM 1487 N N . SER A 1 190 ? -22.946 32.961 15.802 1.00 91.81 190 SER A N 1
ATOM 1488 C CA . SER A 1 190 ? -24.396 33.183 15.863 1.00 91.81 190 SER A CA 1
ATOM 1489 C C . SER A 1 190 ? -24.896 34.287 14.927 1.00 91.81 190 SER A C 1
ATOM 1491 O O . SER A 1 190 ? -26.056 34.262 14.530 1.00 91.81 190 SER A O 1
ATOM 1493 N N . ASN A 1 191 ? -24.032 35.235 14.550 1.00 87.88 191 ASN A N 1
ATOM 1494 C CA . ASN A 1 191 ? -24.329 36.279 13.562 1.00 87.88 191 ASN A CA 1
ATOM 1495 C C . ASN A 1 191 ? -24.307 35.769 12.101 1.00 87.88 191 ASN A C 1
ATOM 1497 O O . ASN A 1 191 ? -24.556 36.544 11.185 1.00 87.88 191 ASN A O 1
ATOM 1501 N N . GLY A 1 192 ? -24.009 34.483 11.880 1.00 88.81 192 GLY A N 1
ATOM 1502 C CA . GLY A 1 192 ? -23.936 33.852 10.561 1.00 88.81 192 GLY A CA 1
ATOM 1503 C C . GLY A 1 192 ? -22.542 33.849 9.930 1.00 88.81 192 GLY A C 1
ATOM 1504 O O . GLY A 1 192 ? -22.337 33.129 8.953 1.00 88.81 192 GLY A O 1
ATOM 1505 N N . SER A 1 193 ? -21.583 34.586 10.490 1.00 91.06 193 SER A N 1
ATOM 1506 C CA . SER A 1 193 ? -20.210 34.647 9.988 1.00 91.06 193 SER A CA 1
ATOM 1507 C C . SER A 1 193 ? -19.427 33.370 10.297 1.00 91.06 193 SER A C 1
ATOM 1509 O O . SER A 1 193 ? -19.593 32.776 11.362 1.00 91.06 193 SER A O 1
ATOM 1511 N N . SER A 1 194 ? -18.513 32.989 9.403 1.00 94.00 194 SER A N 1
ATOM 1512 C CA . SER A 1 194 ? -17.592 31.865 9.606 1.00 94.00 194 SER A CA 1
ATOM 1513 C C . SER A 1 194 ? -16.147 32.305 9.413 1.00 94.00 194 SER A C 1
ATOM 1515 O O . SER A 1 194 ? -15.810 32.902 8.392 1.00 94.00 194 SER A O 1
ATOM 1517 N N . TYR A 1 195 ? -15.289 31.986 10.380 1.00 95.38 195 TYR A N 1
ATOM 1518 C CA . TYR A 1 195 ? -13.873 32.363 10.371 1.00 95.38 195 TYR A CA 1
ATOM 1519 C C . TYR A 1 195 ? -13.000 31.293 11.038 1.00 95.38 195 TYR A C 1
ATOM 1521 O O . TYR A 1 195 ? -13.497 30.362 11.671 1.00 95.38 195 TYR A O 1
ATOM 1529 N N . ASN A 1 196 ? -11.681 31.430 10.886 1.00 95.94 196 ASN A N 1
ATOM 1530 C CA . ASN A 1 196 ? -10.688 30.476 11.376 1.00 95.94 196 ASN A CA 1
ATOM 1531 C C . ASN A 1 196 ? -9.868 31.063 12.533 1.00 95.94 196 ASN A C 1
ATOM 1533 O O . ASN A 1 196 ? -9.349 32.172 12.418 1.00 95.94 196 ASN A O 1
ATOM 1537 N N . TYR A 1 197 ? -9.668 30.283 13.598 1.00 96.38 197 TYR A N 1
ATOM 1538 C CA . TYR A 1 197 ? -9.027 30.723 14.843 1.00 96.38 197 TYR A CA 1
ATOM 1539 C C . TYR A 1 197 ? -7.973 29.737 15.352 1.00 96.38 197 TYR A C 1
ATOM 1541 O O . TYR A 1 197 ? -8.058 28.533 15.098 1.00 96.38 197 TYR A O 1
ATOM 1549 N N . ARG A 1 198 ? -6.959 30.250 16.064 1.00 95.25 198 ARG A N 1
ATOM 1550 C CA . ARG A 1 198 ? -5.825 29.458 16.570 1.00 95.25 198 ARG A CA 1
ATOM 1551 C C . ARG A 1 198 ? -6.193 28.706 17.831 1.00 95.25 198 ARG A C 1
ATOM 1553 O O . ARG A 1 198 ? -6.645 29.305 18.800 1.00 95.25 198 ARG A O 1
ATOM 1560 N N . VAL A 1 199 ? -5.908 27.410 17.830 1.00 94.38 199 VAL A N 1
ATOM 1561 C CA . VAL A 1 199 ? -5.860 26.577 19.033 1.00 94.38 199 VAL A CA 1
ATOM 1562 C C . VAL A 1 199 ? -4.604 25.718 18.923 1.00 94.38 199 VAL A C 1
ATOM 1564 O O . VAL A 1 199 ? -4.576 24.739 18.187 1.00 94.38 199 VAL A O 1
ATOM 1567 N N . GLY A 1 200 ? -3.516 26.153 19.561 1.00 88.56 200 GLY A N 1
ATOM 1568 C CA . GLY A 1 200 ? -2.216 25.466 19.518 1.00 88.56 200 GLY A CA 1
ATOM 1569 C C . GLY A 1 200 ? -1.199 26.049 18.538 1.00 88.56 200 GLY A C 1
ATOM 1570 O O . GLY A 1 200 ? -0.001 25.896 18.757 1.00 88.56 200 GLY A O 1
ATOM 1571 N N . HIS A 1 201 ? -1.614 26.796 17.506 1.00 89.19 201 HIS A N 1
ATOM 1572 C CA . HIS A 1 201 ? -0.657 27.406 16.572 1.00 89.19 201 HIS A CA 1
ATOM 1573 C C . HIS A 1 201 ? 0.233 28.429 17.297 1.00 89.19 201 HIS A C 1
ATOM 1575 O O . HIS A 1 201 ? -0.260 29.458 17.773 1.00 89.19 201 HIS A O 1
ATOM 1581 N N . LYS A 1 202 ? 1.543 28.151 17.376 1.00 85.06 202 LYS A N 1
ATOM 1582 C CA . LYS A 1 202 ? 2.522 28.939 18.153 1.00 85.06 202 LYS A CA 1
ATOM 1583 C C . LYS A 1 202 ? 2.112 29.115 19.629 1.00 85.06 202 LYS A C 1
ATOM 1585 O O . LYS A 1 202 ? 2.325 30.183 20.204 1.00 85.06 202 LYS A O 1
ATOM 1590 N N . GLY A 1 203 ? 1.440 28.113 20.206 1.00 87.69 203 GLY A N 1
ATOM 1591 C CA . GLY A 1 203 ? 0.970 28.132 21.599 1.00 87.69 203 GLY A CA 1
ATOM 1592 C C . GLY A 1 203 ? -0.180 29.099 21.884 1.00 87.69 203 GLY A C 1
ATOM 1593 O O . GLY A 1 203 ? -0.488 29.354 23.045 1.00 87.69 203 GLY A O 1
ATOM 1594 N N . LYS A 1 204 ? -0.809 29.682 20.854 1.00 92.25 204 LYS A N 1
ATOM 1595 C CA . LYS A 1 204 ? -1.904 30.650 21.020 1.00 92.25 204 LYS A CA 1
ATOM 1596 C C . LYS A 1 204 ? -3.264 29.957 20.967 1.00 92.25 204 LYS A C 1
ATOM 1598 O O . LYS A 1 204 ? -3.481 29.061 20.148 1.00 92.25 204 LYS A O 1
ATOM 1603 N N . VAL A 1 205 ? -4.170 30.406 21.835 1.00 95.25 205 VAL A N 1
ATOM 1604 C CA . VAL A 1 205 ? -5.545 29.904 21.949 1.00 95.25 205 VAL A CA 1
ATOM 1605 C C . VAL A 1 205 ? -6.513 31.084 21.878 1.00 95.25 205 VAL A C 1
ATOM 1607 O O . VAL A 1 205 ? -6.735 31.804 22.849 1.00 95.25 205 VAL A O 1
ATOM 1610 N N . ASP A 1 206 ? -7.065 31.310 20.692 1.00 96.50 206 ASP A N 1
ATOM 1611 C CA . ASP A 1 206 ? -7.953 32.437 20.398 1.00 96.50 206 ASP A CA 1
ATOM 1612 C C . ASP A 1 206 ? -9.387 32.196 20.887 1.00 96.50 206 ASP A C 1
ATOM 1614 O O . ASP A 1 206 ? -10.186 33.125 20.891 1.00 96.50 206 ASP A O 1
ATOM 1618 N N . LEU A 1 207 ? -9.733 30.970 21.284 1.00 96.81 207 LEU A N 1
ATOM 1619 C CA . LEU A 1 207 ? -11.093 30.552 21.624 1.00 96.81 207 LEU A CA 1
ATOM 1620 C C . LEU A 1 207 ? -11.189 30.085 23.078 1.00 96.81 207 LEU A C 1
ATOM 1622 O O . LEU A 1 207 ? -10.246 29.523 23.624 1.00 96.81 207 LEU A O 1
ATOM 1626 N N . LYS A 1 208 ? -12.357 30.273 23.687 1.00 96.56 208 LYS A N 1
ATOM 1627 C CA . LYS A 1 208 ? -12.718 29.721 24.995 1.00 96.56 208 LYS A CA 1
ATOM 1628 C C . LYS A 1 208 ? -13.945 28.834 24.836 1.00 96.56 208 LYS A C 1
ATOM 1630 O O . LYS A 1 208 ? -14.963 29.264 24.302 1.00 96.56 208 LYS A O 1
ATOM 1635 N N . CYS A 1 209 ? -13.858 27.602 25.304 1.00 96.25 209 CYS A N 1
ATOM 1636 C CA . CYS A 1 209 ? -14.942 26.639 25.288 1.00 96.25 209 CYS A CA 1
ATOM 1637 C C . CYS A 1 209 ? -15.950 26.934 26.401 1.00 96.25 209 CYS A C 1
ATOM 1639 O O . CYS A 1 209 ? -15.591 27.034 27.573 1.00 96.25 209 CYS A O 1
ATOM 1641 N N . VAL A 1 210 ? -17.221 27.054 26.020 1.00 94.69 210 VAL A N 1
ATOM 1642 C CA . VAL A 1 210 ? -18.349 27.244 26.944 1.00 94.69 210 VAL A CA 1
ATOM 1643 C C . VAL A 1 210 ? -19.153 25.955 27.078 1.00 94.69 210 VAL A C 1
ATOM 1645 O O . VAL A 1 210 ? -19.630 25.631 28.161 1.00 94.69 210 VAL A O 1
ATOM 1648 N N . GLN A 1 211 ? -19.278 25.201 25.982 1.00 95.75 211 GLN A N 1
ATOM 1649 C CA . GLN A 1 211 ? -19.865 23.866 25.977 1.00 95.75 211 GLN A CA 1
ATOM 1650 C C . GLN A 1 211 ? -18.915 22.909 25.248 1.00 95.75 211 GLN A C 1
ATOM 1652 O O . GLN A 1 211 ? -18.777 23.016 24.024 1.00 95.75 211 GLN A O 1
ATOM 1657 N N . PRO A 1 212 ? -18.244 21.997 25.972 1.00 95.44 212 PRO A N 1
ATOM 1658 C CA . PRO A 1 212 ? -17.258 21.107 25.377 1.00 95.44 212 PRO A CA 1
ATOM 1659 C C . PRO A 1 212 ? -17.913 20.040 24.508 1.00 95.44 212 PRO A C 1
ATOM 1661 O O . PRO A 1 212 ? -18.925 19.449 24.886 1.00 95.44 212 PRO A O 1
ATOM 1664 N N . ALA A 1 213 ? -17.287 19.758 23.368 1.00 96.19 213 ALA A N 1
ATOM 1665 C CA . ALA A 1 213 ? -17.604 18.591 22.556 1.00 96.19 213 ALA A CA 1
ATOM 1666 C C . ALA A 1 213 ? -16.660 17.430 22.877 1.00 96.19 213 ALA A C 1
ATOM 1668 O O . ALA A 1 213 ? -15.594 17.609 23.471 1.00 96.19 213 ALA A O 1
ATOM 1669 N N . SER A 1 214 ? -17.077 16.231 22.480 1.00 94.81 214 SER A N 1
ATOM 1670 C CA . SER A 1 214 ? -16.281 15.013 22.595 1.00 94.81 214 SER A CA 1
ATOM 1671 C C . SER A 1 214 ? -15.160 14.999 21.554 1.00 94.81 214 SER A C 1
ATOM 1673 O O . SER A 1 214 ? -15.416 15.149 20.362 1.00 94.81 214 SER A O 1
ATOM 1675 N N . GLY A 1 215 ? -13.927 14.774 22.008 1.00 90.62 215 GLY A N 1
ATOM 1676 C CA . GLY A 1 215 ? -12.751 14.544 21.163 1.00 90.62 215 GLY A CA 1
ATOM 1677 C C . GLY A 1 215 ? -12.452 13.071 20.893 1.00 90.62 215 GLY A C 1
ATOM 1678 O O . GLY A 1 215 ? -11.369 12.746 20.417 1.00 90.62 215 GLY A O 1
ATOM 1679 N N . GLY A 1 216 ? -13.378 12.171 21.238 1.00 91.88 216 GLY A N 1
ATOM 1680 C CA . GLY A 1 216 ? -13.125 10.730 21.261 1.00 91.88 216 GLY A CA 1
ATOM 1681 C C . GLY A 1 216 ? -12.459 10.254 22.558 1.00 91.88 216 GLY A C 1
ATOM 1682 O O . GLY A 1 216 ? -12.072 11.042 23.422 1.00 91.88 216 GLY A O 1
ATOM 1683 N N . CYS A 1 217 ? -12.405 8.937 22.735 1.00 93.25 217 CYS A N 1
ATOM 1684 C CA . CYS A 1 217 ? -11.786 8.330 23.912 1.00 93.25 217 CYS A CA 1
ATOM 1685 C C . CYS A 1 217 ? -10.275 8.179 23.722 1.00 93.25 217 CYS A C 1
ATOM 1687 O O . CYS A 1 217 ? -9.814 8.205 22.590 1.00 93.25 217 CYS A O 1
ATOM 1689 N N . TYR A 1 218 ? -9.522 7.961 24.801 1.00 95.00 218 TYR A N 1
ATOM 1690 C CA . TYR A 1 218 ? -8.093 7.646 24.755 1.00 95.00 218 TYR A CA 1
ATOM 1691 C C . TYR A 1 218 ? -7.644 6.759 25.924 1.00 95.00 218 TYR A C 1
ATOM 1693 O O . TYR A 1 218 ? -8.296 6.702 26.971 1.00 95.00 218 TYR A O 1
ATOM 1701 N N . TYR A 1 219 ? -6.520 6.065 25.744 1.00 93.81 219 TYR A N 1
ATOM 1702 C CA . TYR A 1 219 ? -5.879 5.244 26.775 1.00 93.81 219 TYR A CA 1
ATOM 1703 C C . TYR A 1 219 ? -4.920 6.090 27.622 1.00 93.81 219 TYR A C 1
ATOM 1705 O O . TYR A 1 219 ? -3.772 6.299 27.238 1.00 93.81 219 TYR A O 1
ATOM 1713 N N . LYS A 1 220 ? -5.384 6.592 28.775 1.00 91.56 220 LYS A N 1
ATOM 1714 C CA . LYS A 1 220 ? -4.623 7.539 29.616 1.00 91.56 220 LYS A CA 1
ATOM 1715 C C . LYS A 1 220 ? -3.228 7.029 29.994 1.00 91.56 220 LYS A C 1
ATOM 1717 O O . LYS A 1 220 ? -2.262 7.765 29.842 1.00 91.56 220 LYS A O 1
ATOM 1722 N N . SER A 1 221 ? -3.117 5.774 30.426 1.00 89.88 221 SER A N 1
ATOM 1723 C CA . SER A 1 221 ? -1.842 5.152 30.819 1.00 89.88 221 SER A CA 1
ATOM 1724 C C . SER A 1 221 ? -0.880 4.903 29.654 1.00 89.88 221 SER A C 1
ATOM 1726 O O . SER A 1 221 ? 0.286 4.601 29.882 1.00 89.88 221 SER A O 1
ATOM 1728 N N . HIS A 1 222 ? -1.345 5.019 28.407 1.00 94.00 222 HIS A N 1
ATOM 1729 C CA . HIS A 1 222 ? -0.507 4.874 27.218 1.00 94.00 222 HIS A CA 1
ATOM 1730 C C . HIS A 1 222 ? 0.016 6.210 26.692 1.00 94.00 222 HIS A C 1
ATOM 1732 O O . HIS A 1 222 ? 0.870 6.198 25.810 1.00 94.00 222 HIS A O 1
ATOM 1738 N N . LEU A 1 223 ? -0.450 7.354 27.202 1.00 93.44 223 LEU A N 1
ATOM 1739 C CA . LEU A 1 223 ? 0.038 8.667 26.774 1.00 93.44 223 LEU A CA 1
ATOM 1740 C C . LEU A 1 223 ? 1.447 8.955 27.308 1.00 93.44 223 LEU A C 1
ATOM 1742 O O . LEU A 1 223 ? 1.856 8.443 28.352 1.00 93.44 223 LEU A O 1
ATOM 1746 N N . ALA A 1 224 ? 2.209 9.761 26.571 1.00 90.94 224 ALA A N 1
ATOM 1747 C CA . ALA A 1 224 ? 3.530 10.201 27.005 1.00 90.94 224 ALA A CA 1
ATOM 1748 C C . ALA A 1 224 ? 3.412 11.236 28.125 1.00 90.94 224 ALA A C 1
ATOM 1750 O O . ALA A 1 224 ? 2.466 12.022 28.149 1.00 90.94 224 ALA A O 1
ATOM 1751 N N . MET A 1 225 ? 4.373 11.251 29.042 1.00 89.06 225 MET A N 1
ATOM 1752 C CA . MET A 1 225 ? 4.473 12.294 30.062 1.00 89.06 225 MET A CA 1
ATOM 1753 C C . MET A 1 225 ? 5.154 13.526 29.467 1.00 89.06 225 MET A C 1
ATOM 1755 O O . MET A 1 225 ? 6.044 13.398 28.627 1.00 89.06 225 MET A O 1
ATOM 1759 N N . VAL A 1 226 ? 4.725 14.720 29.876 1.00 86.94 226 VAL A N 1
ATOM 1760 C CA . VAL A 1 226 ? 5.423 15.959 29.508 1.00 86.94 226 VAL A CA 1
ATOM 1761 C C . VAL A 1 226 ? 6.663 16.087 30.393 1.00 86.94 226 VAL A C 1
ATOM 1763 O O . VAL A 1 226 ? 6.531 16.406 31.574 1.00 86.94 226 VAL A O 1
ATOM 1766 N N . ASP A 1 227 ? 7.847 15.842 29.827 1.00 82.94 227 ASP A N 1
ATOM 1767 C CA . ASP A 1 227 ? 9.139 16.042 30.496 1.00 82.94 227 ASP A CA 1
ATOM 1768 C C . ASP A 1 227 ? 9.899 17.208 29.850 1.00 82.94 227 ASP A C 1
ATOM 1770 O O . ASP A 1 227 ? 10.208 17.186 28.660 1.00 82.94 227 ASP A O 1
ATOM 1774 N N . VAL A 1 228 ? 10.163 18.257 30.627 1.00 71.50 228 VAL A N 1
ATOM 1775 C CA . VAL A 1 228 ? 10.838 19.475 30.161 1.00 71.50 228 VAL A CA 1
ATOM 1776 C C . VAL A 1 228 ? 12.358 19.288 30.083 1.00 71.50 228 VAL A C 1
ATOM 1778 O O . VAL A 1 228 ? 13.015 20.043 29.369 1.00 71.50 228 VAL A O 1
ATOM 1781 N N . LYS A 1 229 ? 12.934 18.264 30.734 1.00 64.19 229 LYS A N 1
ATOM 1782 C CA . LYS A 1 229 ? 14.381 17.982 30.649 1.00 64.19 229 LYS A CA 1
ATOM 1783 C C . LYS A 1 229 ? 14.819 17.621 29.227 1.00 64.19 229 LYS A C 1
ATOM 1785 O O . LYS A 1 229 ? 15.862 18.087 28.780 1.00 64.19 229 LYS A O 1
ATOM 1790 N N . ASP A 1 230 ? 13.950 16.944 28.478 1.00 54.81 230 ASP A N 1
ATOM 1791 C CA . ASP A 1 230 ? 14.112 16.634 27.050 1.00 54.81 230 ASP A CA 1
ATOM 1792 C C . ASP A 1 230 ? 14.302 17.874 26.146 1.00 54.81 230 ASP A C 1
ATOM 1794 O O . ASP A 1 230 ? 14.664 17.729 24.975 1.00 54.81 230 ASP A O 1
ATOM 1798 N N . ALA A 1 231 ? 13.996 19.089 26.626 1.00 51.00 231 ALA A N 1
ATOM 1799 C CA . ALA A 1 231 ? 14.224 20.330 25.882 1.00 51.00 231 ALA A CA 1
ATOM 1800 C C . ALA A 1 231 ? 15.618 20.938 26.101 1.00 51.00 231 ALA A C 1
ATOM 1802 O O . ALA A 1 231 ? 16.035 21.743 25.271 1.00 51.00 231 ALA A O 1
ATOM 1803 N N . VAL A 1 232 ? 16.313 20.584 27.188 1.00 44.84 232 VAL A N 1
ATOM 1804 C CA . VAL A 1 232 ? 17.575 21.224 27.610 1.00 44.84 232 VAL A CA 1
ATOM 1805 C C . VAL A 1 232 ? 18.803 20.474 27.075 1.00 44.84 232 VAL A C 1
ATOM 1807 O O . VAL A 1 232 ? 19.811 21.099 26.770 1.00 44.84 232 VAL A O 1
ATOM 1810 N N . GLU A 1 233 ? 18.703 19.162 26.840 1.00 39.97 233 GLU A N 1
ATOM 1811 C CA . GLU A 1 233 ? 19.819 18.336 26.336 1.00 39.97 233 GLU A CA 1
ATOM 1812 C C . GLU A 1 233 ? 20.262 18.666 24.892 1.00 39.97 233 GLU A C 1
ATOM 1814 O O . GLU A 1 233 ? 21.290 18.176 24.440 1.00 39.97 233 GLU A O 1
ATOM 1819 N N . THR A 1 234 ? 19.538 19.516 24.150 1.00 38.03 234 THR A N 1
ATOM 1820 C CA . THR A 1 234 ? 19.913 19.895 22.771 1.00 38.03 234 THR A CA 1
ATOM 1821 C C . THR A 1 234 ? 20.841 21.110 22.650 1.00 38.03 234 THR A C 1
ATOM 1823 O O . THR A 1 234 ? 21.186 21.462 21.525 1.00 38.03 234 THR A O 1
ATOM 1826 N N . GLU A 1 235 ? 21.235 21.764 23.748 1.00 36.66 235 GLU A N 1
ATOM 1827 C CA . GLU A 1 235 ? 22.060 22.990 23.698 1.00 36.66 235 GLU A CA 1
ATOM 1828 C C . GLU A 1 235 ? 23.531 22.813 24.132 1.00 36.66 235 GLU A C 1
ATOM 1830 O O . GLU A 1 235 ? 24.305 23.753 23.968 1.00 36.66 235 GLU A O 1
ATOM 1835 N N . GLU A 1 236 ? 23.966 21.637 24.609 1.00 31.38 236 GLU A N 1
ATOM 1836 C CA . GLU A 1 236 ? 25.343 21.448 25.128 1.00 31.38 236 GLU A CA 1
ATOM 1837 C C . GLU A 1 236 ? 26.308 20.630 24.242 1.00 31.38 236 GLU A C 1
ATOM 1839 O O . GLU A 1 236 ? 27.492 20.555 24.557 1.00 31.38 236 GLU A O 1
ATOM 1844 N N . GLU A 1 237 ? 25.888 20.111 23.083 1.00 31.03 237 GLU A N 1
ATOM 1845 C CA . GLU A 1 237 ? 26.803 19.457 22.125 1.00 31.03 237 GLU A CA 1
ATOM 1846 C C . GLU A 1 237 ? 26.937 20.246 20.811 1.00 31.03 237 GLU A C 1
ATOM 1848 O O . GLU A 1 237 ? 26.513 19.801 19.746 1.00 31.03 237 GLU A O 1
ATOM 1853 N N . SER A 1 238 ? 27.556 21.433 20.860 1.00 28.83 238 SER A N 1
ATOM 1854 C CA . SER A 1 238 ? 28.205 22.015 19.673 1.00 28.83 238 SER A CA 1
ATOM 1855 C C . SER A 1 238 ? 29.276 23.057 20.032 1.00 28.83 238 SER A C 1
ATOM 1857 O O . SER A 1 238 ? 29.005 24.252 20.139 1.00 28.83 238 SER A O 1
ATOM 1859 N N . SER A 1 239 ? 30.516 22.596 20.154 1.00 30.11 239 SER A N 1
ATOM 1860 C CA . SER A 1 239 ? 31.755 23.379 20.036 1.00 30.11 239 SER A CA 1
ATOM 1861 C C . SER A 1 239 ? 32.793 22.400 19.473 1.00 30.11 239 SER A C 1
ATOM 1863 O O . SER A 1 239 ? 32.935 21.321 20.034 1.00 30.11 239 SER A O 1
ATOM 1865 N N . GLU A 1 240 ? 33.509 22.600 18.375 1.00 32.50 240 GLU A N 1
ATOM 1866 C CA . GLU A 1 240 ? 33.862 23.772 17.582 1.00 32.50 240 GLU A CA 1
ATOM 1867 C C . GLU A 1 240 ? 33.959 23.307 16.112 1.00 32.50 240 GLU A C 1
ATOM 1869 O O . GLU A 1 240 ? 34.620 22.306 15.861 1.00 32.50 240 GLU A O 1
ATOM 1874 N N . ASP A 1 241 ? 33.293 23.983 15.165 1.00 26.28 241 ASP A N 1
ATOM 1875 C CA . ASP A 1 241 ? 33.890 24.432 13.887 1.00 26.28 241 ASP A CA 1
ATOM 1876 C C . ASP A 1 241 ? 32.863 25.300 13.121 1.00 26.28 241 ASP A C 1
ATOM 1878 O O . ASP A 1 241 ? 32.181 24.874 12.186 1.00 26.28 241 ASP A O 1
ATOM 1882 N N . GLU A 1 242 ? 32.681 26.543 13.579 1.00 31.52 242 GLU A N 1
ATOM 1883 C CA . GLU A 1 242 ? 32.023 27.585 12.792 1.00 31.52 242 GLU A CA 1
ATOM 1884 C C . GLU A 1 242 ? 33.087 28.383 12.041 1.00 31.52 242 GLU A C 1
ATOM 1886 O O . GLU A 1 242 ? 33.772 29.231 12.608 1.00 31.52 242 GLU A O 1
ATOM 1891 N N . SER A 1 243 ? 33.138 28.224 10.724 1.00 34.97 243 SER A N 1
ATOM 1892 C CA . SER A 1 243 ? 33.264 29.385 9.849 1.00 34.97 243 SER A CA 1
ATOM 1893 C C . SER A 1 243 ? 32.786 29.037 8.441 1.00 34.97 243 SER A C 1
ATOM 1895 O O . SER A 1 243 ? 33.224 28.073 7.829 1.00 34.97 243 SER A O 1
ATOM 1897 N N . ILE A 1 244 ? 31.893 29.887 7.920 1.00 36.41 244 ILE A N 1
ATOM 1898 C CA . ILE A 1 244 ? 31.255 29.858 6.589 1.00 36.41 244 ILE A CA 1
ATOM 1899 C C . ILE A 1 244 ? 29.911 29.092 6.528 1.00 36.41 244 ILE A C 1
ATOM 1901 O O . ILE A 1 244 ? 29.797 28.024 5.944 1.00 36.41 244 ILE A O 1
ATOM 1905 N N . SER A 1 245 ? 28.834 29.714 7.035 1.00 35.75 245 SER A N 1
ATOM 1906 C CA . SER A 1 245 ? 27.627 30.002 6.212 1.00 35.75 245 SER A CA 1
ATOM 1907 C C . SER A 1 245 ? 26.527 30.829 6.913 1.00 35.75 245 SER A C 1
ATOM 1909 O O . SER A 1 245 ? 25.385 30.844 6.456 1.00 35.75 245 SER A O 1
ATOM 1911 N N . PHE A 1 246 ? 26.826 31.609 7.959 1.00 34.94 246 PHE A N 1
ATOM 1912 C CA . PHE A 1 246 ? 25.817 32.502 8.558 1.00 34.94 246 PHE A CA 1
ATOM 1913 C C . PHE A 1 246 ? 25.493 33.742 7.688 1.00 34.94 246 PHE A C 1
ATOM 1915 O O . PHE A 1 246 ? 24.370 34.242 7.709 1.00 34.94 246 PHE A O 1
ATOM 1922 N N . LEU A 1 247 ? 26.412 34.189 6.817 1.00 32.81 247 LEU A N 1
ATOM 1923 C CA . LEU A 1 247 ? 26.135 35.287 5.870 1.00 32.81 247 LEU A CA 1
ATOM 1924 C C . LEU A 1 247 ? 25.359 34.865 4.605 1.00 32.81 247 LEU A C 1
ATOM 1926 O O . LEU A 1 247 ? 24.797 35.726 3.932 1.00 32.81 247 LEU A O 1
ATOM 1930 N N . ALA A 1 248 ? 25.279 33.570 4.277 1.00 33.78 248 ALA A N 1
ATOM 1931 C CA . ALA A 1 248 ? 24.621 33.111 3.046 1.00 33.78 248 ALA A CA 1
ATOM 1932 C C . ALA A 1 248 ? 23.104 32.896 3.207 1.00 33.78 248 ALA A C 1
ATOM 1934 O O . ALA A 1 248 ? 22.356 33.022 2.239 1.00 33.78 248 ALA A O 1
ATOM 1935 N N . ARG A 1 249 ? 22.619 32.612 4.425 1.00 38.19 249 ARG A N 1
ATOM 1936 C CA . ARG A 1 249 ? 21.188 32.334 4.665 1.00 38.19 249 ARG A CA 1
ATOM 1937 C C . ARG A 1 249 ? 20.342 33.576 4.950 1.00 38.19 249 ARG A C 1
ATOM 1939 O O . ARG A 1 249 ? 19.143 33.554 4.691 1.00 38.19 249 ARG A O 1
ATOM 1946 N N . THR A 1 250 ? 20.950 34.681 5.378 1.00 34.31 250 THR A N 1
ATOM 1947 C CA . THR A 1 250 ? 20.218 35.928 5.676 1.00 34.31 250 THR A CA 1
ATOM 1948 C C . THR A 1 250 ? 20.051 36.833 4.445 1.00 34.31 250 THR A C 1
ATOM 1950 O O . THR A 1 250 ? 19.145 37.662 4.414 1.00 34.31 250 THR A O 1
ATOM 1953 N N . LEU A 1 251 ? 20.838 36.635 3.378 1.00 35.06 251 LEU A N 1
ATOM 1954 C CA . LEU A 1 251 ? 20.771 37.457 2.158 1.00 35.06 251 LEU A CA 1
ATOM 1955 C C . LEU A 1 251 ? 19.834 36.928 1.057 1.00 35.06 251 LEU A C 1
ATOM 1957 O O . LEU A 1 251 ? 19.544 37.663 0.116 1.00 35.06 251 LEU A O 1
ATOM 1961 N N . MET A 1 252 ? 19.279 35.716 1.173 1.00 33.56 252 MET A N 1
ATOM 1962 C CA . MET A 1 252 ? 18.337 35.187 0.167 1.00 33.56 252 MET A CA 1
ATOM 1963 C C . MET A 1 252 ? 16.856 35.401 0.521 1.00 33.56 252 MET A C 1
ATOM 1965 O O . MET A 1 252 ? 15.982 35.164 -0.310 1.00 33.56 252 MET A O 1
ATOM 1969 N N . HIS A 1 253 ? 16.556 35.901 1.726 1.00 37.09 253 HIS A N 1
ATOM 1970 C CA . HIS A 1 253 ? 15.179 36.096 2.199 1.00 37.09 253 HIS A CA 1
ATOM 1971 C C . HIS A 1 253 ? 14.675 37.550 2.106 1.00 37.09 253 HIS A C 1
ATOM 1973 O O . HIS A 1 253 ? 13.590 37.861 2.589 1.00 37.09 253 HIS A O 1
ATOM 1979 N N . GLN A 1 254 ? 15.425 38.443 1.446 1.00 31.70 254 GLN A N 1
ATOM 1980 C CA . GLN A 1 254 ? 14.995 39.823 1.171 1.00 31.70 254 GLN A CA 1
ATOM 1981 C C . GLN A 1 254 ? 14.734 40.138 -0.312 1.00 31.70 254 GLN A C 1
ATOM 1983 O O . GLN A 1 254 ? 14.337 41.260 -0.614 1.00 31.70 254 GLN A O 1
ATOM 1988 N N . HIS A 1 255 ? 14.860 39.172 -1.236 1.00 30.94 255 HIS A N 1
ATOM 1989 C CA . HIS A 1 255 ? 14.687 39.441 -2.675 1.00 30.94 255 HIS A CA 1
ATOM 1990 C C . HIS A 1 255 ? 13.485 38.775 -3.374 1.00 30.94 255 HIS A C 1
ATOM 1992 O O . HIS A 1 255 ? 13.262 39.047 -4.550 1.00 30.94 255 HIS A O 1
ATOM 1998 N N . ILE A 1 256 ? 12.648 37.998 -2.673 1.00 32.78 256 ILE A N 1
ATOM 1999 C CA . ILE A 1 256 ? 11.425 37.376 -3.237 1.00 32.78 256 ILE A CA 1
ATOM 2000 C C . ILE A 1 256 ? 10.162 37.932 -2.547 1.00 32.78 256 ILE A C 1
ATOM 2002 O O . ILE A 1 256 ? 9.277 37.200 -2.127 1.00 32.78 256 ILE A O 1
ATOM 2006 N N . LEU A 1 257 ? 10.089 39.255 -2.376 1.00 29.31 257 LEU A N 1
ATOM 2007 C CA . LEU A 1 257 ? 8.872 39.964 -1.935 1.00 29.31 257 LEU A CA 1
ATOM 2008 C C . LEU A 1 257 ? 8.646 41.277 -2.705 1.00 29.31 257 LEU A C 1
ATOM 2010 O O . LEU A 1 257 ? 8.121 42.249 -2.169 1.00 29.31 257 LEU A O 1
ATOM 2014 N N . ARG A 1 258 ? 9.033 41.319 -3.984 1.00 30.16 258 ARG A N 1
ATOM 2015 C CA . ARG A 1 258 ? 8.645 42.391 -4.915 1.00 30.16 258 ARG A CA 1
ATOM 2016 C C . ARG A 1 258 ? 8.543 41.840 -6.334 1.00 30.16 258 ARG A C 1
ATOM 2018 O O . ARG A 1 258 ? 9.514 41.967 -7.066 1.00 30.16 258 ARG A O 1
ATOM 2025 N N . SER A 1 259 ? 7.430 41.193 -6.698 1.00 32.25 259 SER A N 1
ATOM 2026 C CA . SER A 1 259 ? 6.972 41.042 -8.108 1.00 32.25 259 SER A CA 1
ATOM 2027 C C . SER A 1 259 ? 5.610 40.341 -8.292 1.00 32.25 259 SER A C 1
ATOM 2029 O O . SER A 1 259 ? 5.266 40.000 -9.415 1.00 32.25 259 SER A O 1
ATOM 2031 N N . LEU A 1 260 ? 4.789 40.135 -7.256 1.00 31.47 260 LEU A N 1
ATOM 2032 C CA . LEU A 1 260 ? 3.431 39.591 -7.439 1.00 31.47 260 LEU A CA 1
ATOM 2033 C C . LEU A 1 260 ? 2.377 40.528 -6.843 1.00 31.47 260 LEU A C 1
ATOM 2035 O O . LEU A 1 260 ? 1.644 40.164 -5.937 1.00 31.47 260 LEU A O 1
ATOM 2039 N N . ASP A 1 261 ? 2.337 41.739 -7.398 1.00 30.97 261 ASP A N 1
ATOM 2040 C CA . ASP A 1 261 ? 1.178 42.636 -7.414 1.00 30.97 261 ASP A CA 1
ATOM 2041 C C . ASP A 1 261 ? 0.959 43.045 -8.879 1.00 30.97 261 ASP A C 1
ATOM 2043 O O . ASP A 1 261 ? 1.443 44.086 -9.313 1.00 30.97 261 ASP A O 1
ATOM 2047 N N . ALA A 1 262 ? 0.341 42.156 -9.668 1.00 29.44 262 ALA A N 1
ATOM 2048 C CA . ALA A 1 262 ? -0.367 42.440 -10.929 1.00 29.44 262 ALA A CA 1
ATOM 2049 C C . ALA A 1 262 ? -0.705 41.122 -11.654 1.00 29.44 262 ALA A C 1
ATOM 2051 O O . ALA A 1 262 ? 0.129 40.607 -12.389 1.00 29.44 262 ALA A O 1
ATOM 2052 N N . ALA A 1 263 ? -1.912 40.584 -11.449 1.00 26.77 263 ALA A N 1
ATOM 2053 C CA . ALA A 1 263 ? -2.669 39.807 -12.447 1.00 26.77 263 ALA A CA 1
ATOM 2054 C C . ALA A 1 263 ? -3.989 39.322 -11.825 1.00 26.77 263 ALA A C 1
ATOM 2056 O O . ALA A 1 263 ? -4.129 38.191 -11.364 1.00 26.77 263 ALA A O 1
ATOM 2057 N N . VAL A 1 264 ? -4.958 40.230 -11.792 1.00 33.00 264 VAL A N 1
ATOM 2058 C CA . VAL A 1 264 ? -6.382 39.908 -11.713 1.00 33.00 264 VAL A CA 1
ATOM 2059 C C . VAL A 1 264 ? -6.854 39.602 -13.140 1.00 33.00 264 VAL A C 1
ATOM 2061 O O . VAL A 1 264 ? -6.518 40.356 -14.047 1.00 33.00 264 VAL A O 1
ATOM 2064 N N . CYS A 1 265 ? -7.661 38.544 -13.280 1.00 29.70 265 CYS A N 1
ATOM 2065 C CA . CYS A 1 265 ? -8.453 38.145 -14.455 1.00 29.70 265 CYS A CA 1
ATOM 2066 C C . CYS A 1 265 ? -7.686 37.650 -15.699 1.00 29.70 265 CYS A C 1
ATOM 2068 O O . CYS A 1 265 ? -7.099 38.447 -16.412 1.00 29.70 265 CYS A O 1
ATOM 2070 N N . GLU A 1 266 ? -7.807 36.352 -16.021 1.00 26.23 266 GLU A N 1
ATOM 2071 C CA . GLU A 1 266 ? -8.491 35.873 -17.242 1.00 26.23 266 GLU A CA 1
ATOM 2072 C C . GLU A 1 266 ? -8.548 34.327 -17.337 1.00 26.23 266 GLU A C 1
ATOM 2074 O O . GLU A 1 266 ? -7.529 33.650 -17.265 1.00 26.23 266 GLU A O 1
ATOM 2079 N N . GLY A 1 267 ? -9.779 33.811 -17.517 1.00 28.50 267 GLY A N 1
ATOM 2080 C CA . GLY A 1 267 ? -10.154 32.513 -18.114 1.00 28.50 267 GLY A CA 1
ATOM 2081 C C . GLY A 1 267 ? -10.054 31.253 -17.234 1.00 28.50 267 GLY A C 1
ATOM 2082 O O . GLY A 1 267 ? -8.965 30.789 -16.953 1.00 28.50 267 GLY A O 1
ATOM 2083 N N . ILE A 1 268 ? -11.095 30.547 -16.766 1.00 39.09 268 ILE A N 1
ATOM 2084 C CA . ILE A 1 268 ? -12.519 30.347 -17.133 1.00 39.09 268 ILE A CA 1
ATOM 2085 C C . ILE A 1 268 ? -12.783 29.875 -18.584 1.00 39.09 268 ILE A C 1
ATOM 2087 O O . ILE A 1 268 ? -13.800 30.238 -19.173 1.00 39.09 268 ILE A O 1
ATOM 2091 N N . PRO A 1 269 ? -11.878 29.092 -19.207 1.00 31.42 269 PRO A N 1
ATOM 2092 C CA . PRO A 1 269 ? -12.362 27.961 -20.029 1.00 31.42 269 PRO A CA 1
ATOM 2093 C C . PRO A 1 269 ? -11.847 26.561 -19.631 1.00 31.42 269 PRO A C 1
ATOM 2095 O O . PRO A 1 269 ? -12.524 25.579 -19.933 1.00 31.42 269 PRO A O 1
ATOM 2098 N N . ASP A 1 270 ? -10.732 26.433 -18.902 1.00 34.56 270 ASP A N 1
ATOM 2099 C CA . ASP A 1 270 ? -10.110 25.117 -18.628 1.00 34.56 270 ASP A CA 1
ATOM 2100 C C . ASP A 1 270 ? -10.871 24.254 -17.604 1.00 34.56 270 ASP A C 1
ATOM 2102 O O . ASP A 1 270 ? -10.861 23.024 -17.679 1.00 34.56 270 ASP A O 1
ATOM 2106 N N . MET A 1 271 ? -11.626 24.869 -16.685 1.00 31.02 271 MET A N 1
ATOM 2107 C CA . MET A 1 271 ? -12.461 24.115 -15.736 1.00 31.02 271 MET A CA 1
ATOM 2108 C C . MET A 1 271 ? -13.671 23.437 -16.397 1.00 31.02 271 MET A C 1
ATOM 2110 O O . MET A 1 271 ? -14.148 22.425 -15.891 1.00 31.02 271 MET A O 1
ATOM 2114 N N . LEU A 1 272 ? -14.167 23.949 -17.530 1.00 34.06 272 LEU A N 1
ATOM 2115 C CA . LEU A 1 272 ? -15.314 23.351 -18.226 1.00 34.06 272 LEU A CA 1
ATOM 2116 C C . LEU A 1 272 ? -14.918 22.149 -19.097 1.00 34.06 272 LEU A C 1
ATOM 2118 O O . LEU A 1 272 ? -15.758 21.281 -19.335 1.00 34.06 272 LEU A O 1
ATOM 2122 N N . ALA A 1 273 ? -13.650 22.051 -19.511 1.00 32.50 273 ALA A N 1
ATOM 2123 C CA . ALA A 1 273 ? -13.108 20.854 -20.154 1.00 32.50 273 ALA A CA 1
ATOM 2124 C C . ALA A 1 273 ? -12.950 19.706 -19.140 1.00 32.50 273 ALA A C 1
ATOM 2126 O O . ALA A 1 273 ? -13.413 18.596 -19.394 1.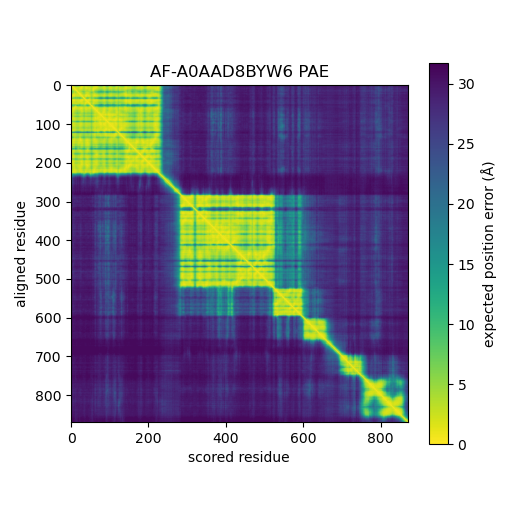00 32.50 273 ALA A O 1
ATOM 2127 N N . ALA A 1 274 ? -12.436 20.005 -17.941 1.00 34.91 274 ALA A N 1
ATOM 2128 C CA . ALA A 1 274 ? -12.287 19.026 -16.860 1.00 34.91 274 ALA A CA 1
ATOM 2129 C C . ALA A 1 274 ? -13.631 18.497 -16.311 1.00 34.91 274 ALA A C 1
ATOM 2131 O O . ALA A 1 274 ? -13.703 17.384 -15.798 1.00 34.91 274 ALA A O 1
ATOM 2132 N N . MET A 1 275 ? -14.723 19.263 -16.442 1.00 32.59 275 MET A N 1
ATOM 2133 C CA . MET A 1 275 ? -16.061 18.852 -15.987 1.00 32.59 275 MET A CA 1
ATOM 2134 C C . MET A 1 275 ? -16.883 18.089 -17.042 1.00 32.59 275 MET A C 1
ATOM 2136 O O . MET A 1 275 ? -17.960 17.590 -16.714 1.00 32.59 275 MET A O 1
ATOM 2140 N N . ARG A 1 276 ? -16.395 17.939 -18.284 1.00 27.44 276 ARG A N 1
ATOM 2141 C CA . ARG A 1 276 ? -17.035 17.083 -19.307 1.00 27.44 276 ARG A CA 1
ATOM 2142 C C . ARG A 1 276 ? -16.602 15.613 -19.247 1.00 27.44 276 ARG A C 1
ATOM 2144 O O . ARG A 1 276 ? -17.324 14.766 -19.764 1.00 27.44 276 ARG A O 1
ATOM 2151 N N . GLU A 1 277 ? -15.511 15.283 -18.556 1.00 31.02 277 GLU A N 1
ATOM 2152 C CA . GLU A 1 277 ? -14.986 13.906 -18.475 1.00 31.02 277 GLU A CA 1
ATOM 2153 C C . GLU A 1 277 ? -15.664 13.009 -17.418 1.00 31.02 277 GLU A C 1
ATOM 2155 O O . GLU A 1 277 ? -15.353 11.828 -17.313 1.00 31.02 277 GLU A O 1
ATOM 2160 N N . VAL A 1 278 ? -16.647 13.511 -16.663 1.00 32.78 278 VAL A N 1
ATOM 2161 C CA . VAL A 1 278 ? -17.324 12.732 -15.600 1.00 32.78 278 VAL A CA 1
ATOM 2162 C C . VAL A 1 278 ? -18.587 11.997 -16.104 1.00 32.78 278 VAL A C 1
ATOM 2164 O O . VAL A 1 278 ? -19.313 11.410 -15.308 1.00 32.78 278 VAL A O 1
ATOM 2167 N N . SER A 1 279 ? -18.872 11.970 -17.418 1.00 29.11 279 SER A N 1
ATOM 2168 C CA . SER A 1 279 ? -20.129 11.376 -17.937 1.00 29.11 279 SER A CA 1
ATOM 2169 C C . SER A 1 279 ? -20.033 10.263 -18.992 1.00 29.11 279 SER A C 1
ATOM 2171 O O . SER A 1 279 ? -21.062 9.886 -19.545 1.00 29.11 279 SER A O 1
ATOM 2173 N N . SER A 1 280 ? -18.873 9.639 -19.231 1.00 25.36 280 SER A N 1
ATOM 2174 C CA . SER A 1 280 ? -18.839 8.421 -20.064 1.00 25.36 280 SER A CA 1
ATOM 2175 C C . SER A 1 280 ? -17.814 7.398 -19.574 1.00 25.36 280 SER A C 1
ATOM 2177 O O . SER A 1 280 ? -16.648 7.709 -19.356 1.00 25.36 280 SER A O 1
ATOM 2179 N N . GLY A 1 281 ? -18.263 6.163 -19.342 1.00 36.19 281 GLY A N 1
ATOM 2180 C CA . GLY A 1 281 ? -17.400 5.037 -18.994 1.00 36.19 281 GLY A CA 1
ATOM 2181 C C . GLY A 1 281 ? -16.662 4.507 -20.222 1.00 36.19 281 GLY A C 1
ATOM 2182 O O . GLY A 1 281 ? -17.047 3.470 -20.755 1.00 36.19 281 GLY A O 1
ATOM 2183 N N . GLU A 1 282 ? -15.615 5.203 -20.667 1.00 35.31 282 GLU A N 1
ATOM 2184 C CA . GLU A 1 282 ? -14.818 4.810 -21.836 1.00 35.31 282 GLU A CA 1
ATOM 2185 C C . GLU A 1 282 ? -13.455 4.183 -21.493 1.00 35.31 282 GLU A C 1
ATOM 2187 O O . GLU A 1 282 ? -12.762 4.547 -20.541 1.00 35.31 282 GLU A O 1
ATOM 2192 N N . LYS A 1 283 ? -13.084 3.192 -22.316 1.00 54.69 283 LYS A N 1
ATOM 2193 C CA . LYS A 1 283 ? -11.829 2.429 -22.310 1.00 54.69 283 LYS A CA 1
ATOM 2194 C C . LYS A 1 283 ? -10.630 3.336 -22.632 1.00 54.69 283 LYS A C 1
ATOM 2196 O O . LYS A 1 283 ? -10.278 3.488 -23.798 1.00 54.69 283 LYS A O 1
ATOM 2201 N N . THR A 1 284 ? -9.938 3.885 -21.640 1.00 63.03 284 THR A N 1
ATOM 2202 C CA . THR A 1 284 ? -8.738 4.699 -21.908 1.00 63.03 284 THR A CA 1
ATOM 2203 C C . THR A 1 284 ? -7.458 3.859 -21.844 1.00 63.03 284 THR A C 1
ATOM 2205 O O . THR A 1 284 ? -6.778 3.769 -20.822 1.00 63.03 284 THR A O 1
ATOM 2208 N N . ILE A 1 285 ? -7.117 3.210 -22.964 1.00 84.94 285 ILE A N 1
ATOM 2209 C CA . ILE A 1 285 ? -5.758 2.685 -23.186 1.00 84.94 285 ILE A CA 1
ATOM 2210 C C . ILE A 1 285 ? -4.803 3.886 -23.242 1.00 84.94 285 ILE A C 1
ATOM 2212 O O . ILE A 1 285 ? -5.116 4.882 -23.889 1.00 84.94 285 ILE A O 1
ATOM 2216 N N . LYS A 1 286 ? -3.650 3.814 -22.567 1.00 87.25 286 LYS A N 1
ATOM 2217 C CA . LYS A 1 286 ? -2.643 4.887 -22.566 1.00 87.25 286 LYS A CA 1
ATOM 2218 C C . LYS A 1 286 ? -1.404 4.483 -23.374 1.00 87.25 286 LYS A C 1
ATOM 2220 O O . LYS A 1 286 ? -0.925 3.361 -23.189 1.00 87.25 286 LYS A O 1
ATOM 2225 N N . PRO A 1 287 ? -0.850 5.373 -24.218 1.00 92.44 287 PRO A N 1
ATOM 2226 C CA . PRO A 1 287 ? 0.473 5.176 -24.798 1.00 92.44 287 PRO A CA 1
ATOM 2227 C C . PRO A 1 287 ? 1.539 4.963 -23.719 1.00 92.44 287 PRO A C 1
ATOM 2229 O O . PRO A 1 287 ? 1.506 5.601 -22.667 1.00 92.44 287 PRO A O 1
ATOM 2232 N N . GLY A 1 288 ? 2.484 4.072 -24.000 1.00 93.69 288 GLY A N 1
ATOM 2233 C CA . GLY A 1 288 ? 3.614 3.725 -23.142 1.00 93.69 288 GLY A CA 1
ATOM 2234 C C . GLY A 1 288 ? 3.547 2.349 -22.487 1.00 93.69 288 GLY A C 1
ATOM 2235 O O . GLY A 1 288 ? 4.559 1.889 -21.969 1.00 93.69 288 GLY A O 1
ATOM 2236 N N . LEU A 1 289 ? 2.403 1.656 -22.543 1.00 95.31 289 LEU A N 1
ATOM 2237 C CA . LEU A 1 289 ? 2.300 0.275 -22.054 1.00 95.31 289 LEU A CA 1
ATOM 2238 C C . LEU A 1 289 ? 3.336 -0.620 -22.746 1.00 95.31 289 LEU A C 1
ATOM 2240 O O . LEU A 1 289 ? 3.442 -0.609 -23.977 1.00 95.31 289 LEU A O 1
ATOM 2244 N N . ARG A 1 290 ? 4.055 -1.424 -21.959 1.00 96.62 290 ARG A N 1
ATOM 2245 C CA . ARG A 1 290 ? 4.956 -2.458 -22.476 1.00 96.62 290 ARG A CA 1
ATOM 2246 C C . ARG A 1 290 ? 4.142 -3.722 -22.706 1.00 96.62 290 ARG A C 1
ATOM 2248 O O . ARG A 1 290 ? 3.396 -4.145 -21.820 1.00 96.62 290 ARG A O 1
ATOM 2255 N N . VAL A 1 291 ? 4.243 -4.299 -23.895 1.00 97.56 291 VAL A N 1
ATOM 2256 C CA . VAL A 1 291 ? 3.361 -5.375 -24.364 1.00 97.56 291 VAL A CA 1
ATOM 2257 C C . VAL A 1 291 ? 4.141 -6.522 -24.988 1.00 97.56 291 VAL A C 1
ATOM 2259 O O . VAL A 1 291 ? 5.266 -6.343 -25.447 1.00 97.56 291 VAL A O 1
ATOM 2262 N N . VAL A 1 292 ? 3.506 -7.688 -25.018 1.00 97.88 292 VAL A N 1
ATOM 2263 C CA . VAL A 1 292 ? 3.944 -8.893 -25.738 1.00 97.88 292 VAL A CA 1
ATOM 2264 C C . VAL A 1 292 ? 2.784 -9.424 -26.581 1.00 97.88 292 VAL A C 1
ATOM 2266 O O . VAL A 1 292 ? 1.633 -9.008 -26.380 1.00 97.88 292 VAL A O 1
ATOM 2269 N N . ARG A 1 293 ? 3.061 -10.342 -27.515 1.00 97.25 293 ARG A N 1
ATOM 2270 C CA . ARG A 1 293 ? 2.010 -11.003 -28.302 1.00 97.25 293 ARG A CA 1
ATOM 2271 C C . ARG A 1 293 ? 0.946 -11.652 -27.404 1.00 97.25 293 ARG A C 1
ATOM 2273 O O . ARG A 1 293 ? 1.234 -12.203 -26.343 1.00 97.25 293 ARG A O 1
ATOM 2280 N N . GLY A 1 294 ? -0.307 -11.519 -27.815 1.00 94.94 294 GLY A N 1
ATOM 2281 C CA . GLY A 1 294 ? -1.494 -11.986 -27.109 1.00 94.94 294 GLY A CA 1
ATOM 2282 C C . GLY A 1 294 ? -2.092 -13.266 -27.696 1.00 94.94 294 GLY A C 1
ATOM 2283 O O . GLY A 1 294 ? -1.513 -13.864 -28.599 1.00 94.94 294 GLY A O 1
ATOM 2284 N N . PRO A 1 295 ? -3.248 -13.706 -27.173 1.00 93.31 295 PRO A N 1
ATOM 2285 C CA . PRO A 1 295 ? -3.832 -15.005 -27.511 1.00 93.31 295 PRO A CA 1
ATOM 2286 C C . PRO A 1 295 ? -4.304 -15.127 -28.966 1.00 93.31 295 PRO A C 1
ATOM 2288 O O . PRO A 1 295 ? -4.212 -16.210 -29.531 1.00 93.31 295 PRO A O 1
ATOM 2291 N N . ASP A 1 296 ? -4.777 -14.041 -29.589 1.00 94.25 296 ASP A N 1
ATOM 2292 C CA . ASP A 1 296 ? -5.306 -14.080 -30.963 1.00 94.25 296 ASP A CA 1
ATOM 2293 C C . ASP A 1 296 ? -4.259 -13.687 -32.020 1.00 94.25 296 ASP A C 1
ATOM 2295 O O . ASP A 1 296 ? -4.606 -13.394 -33.174 1.00 94.25 296 ASP A O 1
ATOM 2299 N N . TRP A 1 297 ? -2.981 -13.666 -31.623 1.00 95.44 297 TRP A N 1
ATOM 2300 C CA . TRP A 1 297 ? -1.862 -13.294 -32.476 1.00 95.44 297 TRP A CA 1
ATOM 2301 C C . TRP A 1 297 ? -1.782 -14.185 -33.718 1.00 95.44 297 TRP A C 1
ATOM 2303 O O . TRP A 1 297 ? -1.707 -15.408 -33.636 1.00 95.44 297 TRP A O 1
ATOM 2313 N N . LYS A 1 298 ? -1.742 -13.551 -34.892 1.00 94.56 298 LYS A N 1
ATOM 2314 C CA . LYS A 1 298 ? -1.671 -14.232 -36.197 1.00 94.56 298 LYS A CA 1
ATOM 2315 C C . LYS A 1 298 ? -0.582 -13.677 -37.113 1.00 94.56 298 LYS A C 1
ATOM 2317 O O . LYS A 1 298 ? -0.571 -13.952 -38.310 1.00 94.56 298 LYS A O 1
ATOM 2322 N N . TRP A 1 299 ? 0.301 -12.846 -36.569 1.00 93.12 299 TRP A N 1
ATOM 2323 C CA . TRP A 1 299 ? 1.180 -11.969 -37.342 1.00 93.12 299 TRP A CA 1
ATOM 2324 C C . TRP A 1 299 ? 2.609 -12.513 -37.472 1.00 93.12 299 TRP A C 1
ATOM 2326 O O . TRP A 1 299 ? 3.555 -11.735 -37.565 1.00 93.12 299 TRP A O 1
ATOM 2336 N N . ALA A 1 300 ? 2.767 -13.844 -37.484 1.00 94.50 300 ALA A N 1
ATOM 2337 C CA . ALA A 1 300 ? 4.067 -14.526 -37.502 1.00 94.50 300 ALA A CA 1
ATOM 2338 C C . ALA A 1 300 ? 5.033 -13.913 -36.462 1.00 94.50 300 ALA A C 1
ATOM 2340 O O . ALA A 1 300 ? 4.611 -13.649 -35.342 1.00 94.50 300 ALA A O 1
ATOM 2341 N N . ASP A 1 301 ? 6.288 -13.644 -36.814 1.00 95.38 301 ASP A N 1
ATOM 2342 C CA . ASP A 1 301 ? 7.274 -13.044 -35.904 1.00 95.38 301 ASP A CA 1
ATOM 2343 C C . ASP A 1 301 ? 7.489 -11.547 -36.163 1.00 95.38 301 ASP A C 1
ATOM 2345 O O . ASP A 1 301 ? 8.608 -11.044 -36.100 1.00 95.38 301 ASP A O 1
ATOM 2349 N N . GLN A 1 302 ? 6.419 -10.802 -36.463 1.00 93.44 302 GLN A N 1
ATOM 2350 C CA . GLN A 1 302 ? 6.501 -9.341 -36.626 1.00 93.44 302 GLN A CA 1
ATOM 2351 C C . GLN A 1 302 ? 7.003 -8.598 -35.374 1.00 93.44 302 GLN A C 1
ATOM 2353 O O . GLN A 1 302 ? 7.575 -7.514 -35.495 1.00 93.44 302 GLN A O 1
ATOM 2358 N N . ASP A 1 303 ? 6.799 -9.178 -34.194 1.00 93.56 303 ASP A N 1
ATOM 2359 C CA . ASP A 1 303 ? 7.346 -8.728 -32.909 1.00 93.56 303 ASP A CA 1
ATOM 2360 C C . ASP A 1 303 ? 8.813 -9.144 -32.688 1.00 93.56 303 ASP A C 1
ATOM 2362 O O . ASP A 1 303 ? 9.453 -8.664 -31.758 1.00 93.56 303 ASP A O 1
ATOM 2366 N N . GLY A 1 304 ? 9.375 -9.996 -33.552 1.00 91.38 304 GLY A N 1
ATOM 2367 C CA . GLY A 1 304 ? 10.706 -10.590 -33.407 1.00 91.38 304 GLY A CA 1
ATOM 2368 C C . GLY A 1 304 ? 10.711 -11.997 -32.804 1.00 91.38 304 GLY A C 1
ATOM 2369 O O . GLY A 1 304 ? 11.789 -12.526 -32.527 1.00 91.38 304 GLY A O 1
ATOM 2370 N N . GLY A 1 305 ? 9.540 -12.600 -32.577 1.00 91.88 305 GLY A N 1
ATOM 2371 C CA . GLY A 1 305 ? 9.392 -13.916 -31.950 1.00 91.88 305 GLY A CA 1
ATOM 2372 C C . GLY A 1 305 ? 8.737 -13.842 -30.571 1.00 91.88 305 GLY A C 1
ATOM 2373 O O . GLY A 1 305 ? 8.690 -12.785 -29.943 1.00 91.88 305 GLY A O 1
ATOM 2374 N N . GLU A 1 306 ? 8.246 -14.974 -30.071 1.00 93.38 306 GLU A N 1
ATOM 2375 C CA . GLU A 1 306 ? 7.566 -15.024 -28.777 1.00 93.38 306 GLU A CA 1
ATOM 2376 C C . GLU A 1 306 ? 8.462 -14.535 -27.625 1.00 93.38 306 GLU A C 1
ATOM 2378 O O . GLU A 1 306 ? 9.651 -14.860 -27.542 1.00 93.38 306 GLU A O 1
ATOM 2383 N N . GLY A 1 307 ? 7.876 -13.714 -26.749 1.00 92.69 307 GLY A N 1
ATOM 2384 C CA . GLY A 1 307 ? 8.576 -13.080 -25.634 1.00 92.69 307 GLY A CA 1
ATOM 2385 C C . GLY A 1 307 ? 9.266 -11.756 -25.965 1.00 92.69 307 GLY A C 1
ATOM 2386 O O . GLY A 1 307 ? 9.732 -11.092 -25.039 1.00 92.69 307 GLY A O 1
ATOM 2387 N N . ASN A 1 308 ? 9.311 -11.329 -27.232 1.00 96.56 308 ASN A N 1
ATOM 2388 C CA . ASN A 1 308 ? 9.815 -9.996 -27.556 1.00 96.56 308 ASN A CA 1
ATOM 2389 C C . ASN A 1 308 ? 8.855 -8.907 -27.073 1.00 96.56 308 ASN A C 1
ATOM 2391 O O . ASN A 1 308 ? 7.634 -9.016 -27.207 1.00 96.56 308 ASN A O 1
ATOM 2395 N N . VAL A 1 309 ? 9.428 -7.853 -26.496 1.00 97.69 309 VAL A N 1
ATOM 2396 C CA . VAL A 1 309 ? 8.677 -6.749 -25.897 1.00 97.69 309 VAL A CA 1
ATOM 2397 C C . VAL A 1 309 ? 8.523 -5.596 -26.885 1.00 97.69 309 VAL A C 1
ATOM 2399 O O . VAL A 1 309 ? 9.414 -5.289 -27.679 1.00 97.69 309 VAL A O 1
ATOM 2402 N N . GLY A 1 310 ? 7.368 -4.940 -26.835 1.00 97.62 310 GLY A N 1
ATOM 2403 C CA . GLY A 1 310 ? 7.089 -3.715 -27.571 1.00 97.62 310 GLY A CA 1
ATOM 2404 C C . GLY A 1 310 ? 6.435 -2.650 -26.706 1.00 97.62 310 GLY A C 1
ATOM 2405 O O . GLY A 1 310 ? 6.065 -2.885 -25.557 1.00 97.62 310 GLY A O 1
ATOM 2406 N N . THR A 1 311 ? 6.285 -1.459 -27.273 1.00 97.88 311 THR A N 1
ATOM 2407 C CA . THR A 1 311 ? 5.648 -0.299 -26.643 1.00 97.88 311 THR A CA 1
ATOM 2408 C C . THR A 1 311 ? 4.412 0.105 -27.424 1.00 97.88 311 THR A C 1
ATOM 2410 O O . THR A 1 311 ? 4.508 0.352 -28.625 1.00 97.88 311 THR A O 1
ATOM 2413 N N . VAL A 1 312 ? 3.273 0.267 -26.750 1.00 96.62 312 VAL A N 1
ATOM 2414 C CA . VAL A 1 312 ? 2.103 0.937 -27.340 1.00 96.62 312 VAL A CA 1
ATOM 2415 C C . VAL A 1 312 ? 2.454 2.404 -27.578 1.00 96.62 312 VAL A C 1
ATOM 2417 O O . VAL A 1 312 ? 2.589 3.168 -26.623 1.00 96.62 312 VAL A O 1
ATOM 2420 N N . SER A 1 313 ? 2.628 2.801 -28.834 1.00 93.75 313 SER A N 1
ATOM 2421 C CA . SER A 1 313 ? 3.027 4.161 -29.200 1.00 93.75 313 SER A CA 1
ATOM 2422 C C . SER A 1 313 ? 1.828 5.070 -29.451 1.00 93.75 313 SER A C 1
ATOM 2424 O O . SER A 1 313 ? 1.860 6.231 -29.051 1.00 93.75 313 SER A O 1
ATOM 2426 N N . GLU A 1 314 ? 0.750 4.545 -30.040 1.00 90.56 314 GLU A N 1
ATOM 2427 C CA . GLU A 1 314 ? -0.474 5.296 -30.351 1.00 90.56 314 GLU A CA 1
ATOM 2428 C C . GLU A 1 314 ? -1.730 4.439 -30.123 1.00 90.56 314 GLU A C 1
ATOM 2430 O O . GLU A 1 314 ? -1.698 3.210 -30.233 1.00 90.56 314 GLU A O 1
ATOM 2435 N N . VAL A 1 315 ? -2.847 5.096 -29.801 1.00 86.69 315 VAL A N 1
ATOM 2436 C CA . VAL A 1 315 ? -4.166 4.466 -29.632 1.00 86.69 315 VAL A CA 1
ATOM 2437 C C . VAL A 1 315 ? -5.036 4.828 -30.831 1.00 86.69 315 VAL A C 1
ATOM 2439 O O . VAL A 1 315 ? -5.148 6.004 -31.170 1.00 86.69 315 VAL A O 1
ATOM 2442 N N . GLY A 1 316 ? -5.650 3.826 -31.462 1.00 78.44 316 GLY A N 1
ATOM 2443 C CA . GLY A 1 316 ? -6.302 3.971 -32.764 1.00 78.44 316 GLY A CA 1
ATOM 2444 C C . GLY A 1 316 ? -5.318 3.873 -33.934 1.00 78.44 316 GLY A C 1
ATOM 2445 O O . GLY A 1 316 ? -4.152 3.518 -33.759 1.00 78.44 316 GLY A O 1
ATOM 2446 N N . SER A 1 317 ? -5.806 4.161 -35.141 1.00 64.56 317 SER A N 1
ATOM 2447 C CA . SER A 1 317 ? -4.987 4.325 -36.348 1.00 64.56 317 SER A CA 1
ATOM 2448 C C . SER A 1 317 ? -5.185 5.731 -36.910 1.00 64.56 317 SER A C 1
ATOM 2450 O O . SER A 1 317 ? -6.322 6.168 -37.087 1.00 64.56 317 SER A O 1
ATOM 2452 N N . SER A 1 318 ? -4.082 6.425 -37.193 1.00 53.84 318 SER A N 1
ATOM 2453 C CA . SER A 1 318 ? -4.048 7.729 -37.868 1.00 53.84 318 SER A CA 1
ATOM 2454 C C . SER A 1 318 ? -3.968 7.604 -39.399 1.00 53.84 318 SER A C 1
ATOM 2456 O O . SER A 1 318 ? -3.760 8.604 -40.088 1.00 53.84 318 SER A O 1
ATOM 2458 N N . GLU A 1 319 ? -4.135 6.395 -39.954 1.00 58.47 319 GLU A N 1
ATOM 2459 C CA . GLU A 1 319 ? -4.080 6.185 -41.401 1.00 58.47 319 GLU A CA 1
ATOM 2460 C C . GLU A 1 319 ? -5.262 6.863 -42.130 1.00 58.47 319 GLU A C 1
ATOM 2462 O O . GLU A 1 319 ? -6.418 6.657 -41.746 1.00 58.47 319 GLU A O 1
ATOM 2467 N N . PRO A 1 320 ? -5.004 7.633 -43.211 1.00 48.59 320 PRO A N 1
ATOM 2468 C CA . PRO A 1 320 ? -6.018 8.445 -43.894 1.00 48.59 320 PRO A CA 1
ATOM 2469 C C . PRO A 1 320 ? -7.205 7.670 -44.480 1.00 48.59 320 PRO A C 1
ATOM 2471 O O . PRO A 1 320 ? -8.258 8.261 -44.705 1.00 48.59 320 PRO A O 1
ATOM 2474 N N . GLU A 1 321 ? -7.041 6.376 -44.770 1.00 49.94 321 GLU A N 1
ATOM 2475 C CA . GLU A 1 321 ? -8.035 5.601 -45.522 1.00 49.94 321 GLU A CA 1
ATOM 2476 C C . GLU A 1 321 ? -9.063 4.882 -44.631 1.00 49.94 321 GLU A C 1
ATOM 2478 O O . GLU A 1 321 ? -10.185 4.660 -45.081 1.00 49.94 321 GLU A O 1
ATOM 2483 N N . THR A 1 322 ? -8.747 4.585 -43.360 1.00 48.09 322 THR A N 1
ATOM 2484 C CA . THR A 1 322 ? -9.719 4.049 -42.385 1.00 48.09 322 THR A CA 1
ATOM 2485 C C . THR A 1 322 ? -9.327 4.394 -40.939 1.00 48.09 322 THR A C 1
ATOM 2487 O O . THR A 1 322 ? -8.442 3.732 -40.387 1.00 48.09 322 THR A O 1
ATOM 2490 N N . PRO A 1 323 ? -10.002 5.344 -40.266 1.00 51.12 323 PRO A N 1
ATOM 2491 C CA . PRO A 1 323 ? -9.924 5.467 -38.815 1.00 51.12 323 PRO A CA 1
ATOM 2492 C C . PRO A 1 323 ? -10.454 4.170 -38.200 1.00 51.12 323 PRO A C 1
ATOM 2494 O O . PRO A 1 323 ? -11.619 3.819 -38.388 1.00 51.12 323 PRO A O 1
ATOM 2497 N N . ARG A 1 324 ? -9.592 3.415 -37.516 1.00 63.44 324 ARG A N 1
ATOM 2498 C CA . ARG A 1 324 ? -9.991 2.168 -36.855 1.00 63.44 324 ARG A CA 1
ATOM 2499 C C . ARG A 1 324 ? -10.099 2.389 -35.357 1.00 63.44 324 ARG A C 1
ATOM 2501 O O . ARG A 1 324 ? -9.117 2.687 -34.680 1.00 63.44 324 ARG A O 1
ATOM 2508 N N . GLU A 1 325 ? -11.310 2.223 -34.848 1.00 67.38 325 GLU A N 1
ATOM 2509 C CA . GLU A 1 325 ? -11.562 2.050 -33.423 1.00 67.38 325 GLU A CA 1
ATOM 2510 C C . GLU A 1 325 ? -11.153 0.623 -33.006 1.00 67.38 325 GLU A C 1
ATOM 2512 O O . GLU A 1 325 ? -11.237 -0.314 -33.799 1.00 67.38 325 GLU A O 1
ATOM 2517 N N . ASN A 1 326 ? -10.732 0.424 -31.751 1.00 83.19 326 ASN A N 1
ATOM 2518 C CA . ASN A 1 326 ? -10.292 -0.878 -31.207 1.00 83.19 326 ASN A CA 1
ATOM 2519 C C . ASN A 1 326 ? -8.998 -1.470 -31.812 1.00 83.19 326 ASN A C 1
ATOM 2521 O O . ASN A 1 326 ? -8.802 -2.691 -31.795 1.00 83.19 326 ASN A O 1
ATOM 2525 N N . CYS A 1 327 ? -8.082 -0.620 -32.275 1.00 88.31 327 CYS A N 1
ATOM 2526 C CA . CYS A 1 327 ? -6.704 -0.996 -32.590 1.00 88.31 327 CYS A CA 1
ATOM 2527 C C . CYS A 1 327 ? -5.692 -0.101 -31.856 1.00 88.31 327 CYS A C 1
ATOM 2529 O O . CYS A 1 327 ? -6.038 0.962 -31.338 1.00 88.31 327 CYS A O 1
ATOM 2531 N N . VAL A 1 328 ? -4.435 -0.534 -31.811 1.00 92.62 328 VAL A N 1
ATOM 2532 C CA . VAL A 1 328 ? -3.304 0.253 -31.294 1.00 92.62 328 VAL A CA 1
ATOM 2533 C C . VAL A 1 328 ? -2.103 0.113 -32.215 1.00 92.62 328 VAL A C 1
ATOM 2535 O O . VAL A 1 328 ? -1.943 -0.917 -32.871 1.00 92.62 328 VAL A O 1
ATOM 2538 N N . VAL A 1 329 ? -1.237 1.121 -32.225 1.00 94.12 329 VAL A N 1
ATOM 2539 C CA . VAL A 1 329 ? 0.071 1.039 -32.875 1.00 94.12 329 VAL A CA 1
ATOM 2540 C C . VAL A 1 329 ? 1.102 0.620 -31.836 1.00 94.12 329 VAL A C 1
ATOM 2542 O O . VAL A 1 329 ? 1.206 1.236 -30.773 1.00 94.12 329 VAL A O 1
ATOM 2545 N N . VAL A 1 330 ? 1.872 -0.423 -32.137 1.00 96.81 330 VAL A N 1
ATOM 2546 C CA . VAL A 1 330 ? 2.988 -0.875 -31.299 1.00 96.81 330 VAL A CA 1
ATOM 2547 C C . VAL A 1 330 ? 4.292 -0.655 -32.045 1.00 96.81 330 VAL A C 1
ATOM 2549 O O . VAL A 1 330 ? 4.418 -1.014 -33.215 1.00 96.81 330 VAL A O 1
ATOM 2552 N N . THR A 1 331 ? 5.261 -0.072 -31.346 1.00 97.38 331 THR A N 1
ATOM 2553 C CA . THR A 1 331 ? 6.666 -0.037 -31.750 1.00 97.38 331 THR A CA 1
ATOM 2554 C C . THR A 1 331 ? 7.399 -1.117 -30.961 1.00 97.38 331 THR A C 1
ATOM 2556 O O . THR A 1 331 ? 7.565 -0.984 -29.746 1.00 97.38 331 THR A O 1
ATOM 2559 N N . TRP A 1 332 ? 7.801 -2.197 -31.624 1.00 97.50 332 TRP A N 1
ATOM 2560 C CA . TRP A 1 332 ? 8.568 -3.280 -31.012 1.00 97.50 332 TRP A CA 1
ATOM 2561 C C . TRP A 1 332 ? 10.000 -2.844 -30.732 1.00 97.50 332 TRP A C 1
ATOM 2563 O O . TRP A 1 332 ? 10.549 -1.998 -31.438 1.00 97.50 332 TRP A O 1
ATOM 2573 N N . ASP A 1 333 ? 10.632 -3.453 -29.732 1.00 96.94 333 ASP A N 1
ATOM 2574 C CA . ASP A 1 333 ? 12.023 -3.158 -29.376 1.00 96.94 333 ASP A CA 1
ATOM 2575 C C . ASP A 1 333 ? 13.000 -3.490 -30.524 1.00 96.94 333 ASP A C 1
ATOM 2577 O O . ASP A 1 333 ? 14.059 -2.877 -30.648 1.00 96.94 333 ASP A O 1
ATOM 2581 N N . THR A 1 334 ? 12.612 -4.392 -31.431 1.00 94.56 334 THR A N 1
ATOM 2582 C CA . THR A 1 334 ? 13.298 -4.696 -32.704 1.00 94.56 334 THR A CA 1
ATOM 2583 C C . THR A 1 334 ? 13.194 -3.579 -33.747 1.00 94.56 334 THR A C 1
ATOM 2585 O O . THR A 1 334 ? 13.860 -3.614 -34.784 1.00 94.56 334 THR A O 1
ATOM 2588 N N . GLY A 1 335 ? 12.393 -2.551 -33.473 1.00 91.00 335 GLY A N 1
ATOM 2589 C CA . GLY A 1 335 ? 12.184 -1.374 -34.307 1.00 91.00 335 GLY A CA 1
ATOM 2590 C C . GLY A 1 335 ? 11.076 -1.519 -35.349 1.00 91.00 335 GLY A C 1
ATOM 2591 O O . GLY A 1 335 ? 10.811 -0.549 -36.059 1.00 91.00 335 GLY A O 1
ATOM 2592 N N . SER A 1 336 ? 10.427 -2.684 -35.466 1.00 92.19 336 SER A N 1
ATOM 2593 C CA . SER A 1 336 ? 9.223 -2.818 -36.290 1.00 92.19 336 SER A CA 1
ATOM 2594 C C . SER A 1 336 ? 8.068 -2.031 -35.663 1.00 92.19 336 SER A C 1
ATOM 2596 O O . SER A 1 336 ? 7.927 -1.946 -34.442 1.00 92.19 336 SER A O 1
ATOM 2598 N N . ARG A 1 337 ? 7.235 -1.422 -36.507 1.00 93.88 337 ARG A N 1
ATOM 2599 C CA . ARG A 1 337 ? 6.064 -0.653 -36.082 1.00 93.88 337 ARG A CA 1
ATOM 2600 C C . ARG A 1 337 ? 4.854 -1.101 -36.886 1.00 93.88 337 ARG A C 1
ATOM 2602 O O . ARG A 1 337 ? 4.914 -1.098 -38.112 1.00 93.88 337 ARG A O 1
ATOM 2609 N N . ALA A 1 338 ? 3.784 -1.492 -36.204 1.00 93.62 338 ALA A N 1
ATOM 2610 C CA . ALA A 1 338 ? 2.590 -2.040 -36.843 1.00 93.62 338 ALA A CA 1
ATOM 2611 C C . ALA A 1 338 ? 1.327 -1.820 -35.996 1.00 93.62 338 ALA A C 1
ATOM 2613 O O . ALA A 1 338 ? 1.404 -1.492 -34.809 1.00 93.62 338 ALA A O 1
ATOM 2614 N N . VAL A 1 339 ? 0.166 -1.990 -36.633 1.00 93.06 339 VAL A N 1
ATOM 2615 C CA . VAL A 1 339 ? -1.163 -1.861 -36.021 1.00 93.06 339 VAL A CA 1
ATOM 2616 C C . VAL A 1 339 ? -1.670 -3.236 -35.584 1.00 93.06 339 VAL A C 1
ATOM 2618 O O . VAL A 1 339 ? -1.616 -4.189 -36.360 1.00 93.06 339 VAL A O 1
ATOM 2621 N N . TYR A 1 340 ? -2.211 -3.329 -34.370 1.00 94.25 340 TYR A N 1
ATOM 2622 C CA . TYR A 1 340 ? -2.692 -4.576 -33.768 1.00 94.25 340 TYR A CA 1
ATOM 2623 C C . TYR A 1 340 ? -4.108 -4.446 -33.205 1.00 94.25 340 TYR A C 1
ATOM 2625 O O . TYR A 1 340 ? -4.525 -3.371 -32.762 1.00 94.25 340 TYR A O 1
ATOM 2633 N N . ARG A 1 341 ? -4.848 -5.561 -33.204 1.00 92.75 341 ARG A N 1
ATOM 2634 C CA . ARG A 1 341 ? -6.249 -5.622 -32.765 1.00 92.75 341 ARG A CA 1
ATOM 2635 C C . ARG A 1 341 ? -6.325 -5.675 -31.243 1.00 92.75 341 ARG A C 1
ATOM 2637 O O . ARG A 1 341 ? -5.688 -6.518 -30.613 1.00 92.75 341 ARG A O 1
ATOM 2644 N N . VAL A 1 342 ? -7.147 -4.809 -30.655 1.00 90.56 342 VAL A N 1
ATOM 2645 C CA . VAL A 1 342 ? -7.445 -4.779 -29.211 1.00 90.56 342 VAL A CA 1
ATOM 2646 C C . VAL A 1 342 ? -8.960 -4.787 -28.976 1.00 90.56 342 VAL A C 1
ATOM 2648 O O . VAL A 1 342 ? -9.506 -4.007 -28.194 1.00 90.56 342 VAL A O 1
ATOM 2651 N N . GLY A 1 343 ? -9.655 -5.671 -29.696 1.00 84.81 343 GLY A N 1
ATOM 2652 C CA . GLY A 1 343 ? -11.111 -5.821 -29.661 1.00 84.81 343 GLY A CA 1
ATOM 2653 C C . GLY A 1 343 ? -11.791 -5.794 -31.031 1.00 84.81 343 GLY A C 1
ATOM 2654 O O . GLY A 1 343 ? -12.981 -6.095 -31.107 1.00 84.81 343 GLY A O 1
ATOM 2655 N N . GLU A 1 344 ? -11.070 -5.484 -32.114 1.00 81.50 344 GLU A N 1
ATOM 2656 C CA . GLU A 1 344 ? -11.593 -5.607 -33.482 1.00 81.50 344 GLU A CA 1
ATOM 2657 C C . GLU A 1 344 ? -11.998 -7.066 -33.758 1.00 81.50 344 GLU A C 1
ATOM 2659 O O . GLU A 1 344 ? -11.190 -7.984 -33.608 1.00 81.50 344 GLU A O 1
ATOM 2664 N N . ASN A 1 345 ? -13.265 -7.290 -34.128 1.00 82.00 345 ASN A N 1
ATOM 2665 C CA . ASN A 1 345 ? -13.856 -8.625 -34.303 1.00 82.00 345 ASN A CA 1
ATOM 2666 C C . ASN A 1 345 ? -13.633 -9.560 -33.099 1.00 82.00 345 ASN A C 1
ATOM 2668 O O . ASN A 1 345 ? -13.414 -10.759 -33.273 1.00 82.00 345 ASN A O 1
ATOM 2672 N N . ASN A 1 346 ? -13.652 -9.007 -31.877 1.00 81.69 346 ASN A N 1
ATOM 2673 C CA . ASN A 1 346 ? -13.396 -9.739 -30.631 1.00 81.69 346 ASN A CA 1
ATOM 2674 C C . ASN A 1 346 ? -12.023 -10.446 -30.601 1.00 81.69 346 ASN A C 1
ATOM 2676 O O . ASN A 1 346 ? -11.859 -11.443 -29.905 1.00 81.69 346 ASN A O 1
ATOM 2680 N N . SER A 1 347 ? -11.055 -9.942 -31.374 1.00 87.25 347 SER A N 1
ATOM 2681 C CA . SER A 1 347 ? -9.677 -10.433 -31.397 1.00 87.25 347 SER A CA 1
ATOM 2682 C C . SER A 1 347 ? -8.748 -9.514 -30.605 1.00 87.25 347 SER A C 1
ATOM 2684 O O . SER A 1 347 ? -8.838 -8.285 -30.700 1.00 87.25 347 SER A O 1
ATOM 2686 N N . TYR A 1 348 ? -7.817 -10.120 -29.877 1.00 92.69 348 TYR A N 1
ATOM 2687 C CA . TYR A 1 348 ? -6.867 -9.460 -28.997 1.00 92.69 348 TYR A CA 1
ATOM 2688 C C . TYR A 1 348 ? -5.447 -9.967 -29.250 1.00 92.69 348 TYR A C 1
ATOM 2690 O O . TYR A 1 348 ? -5.034 -11.033 -28.790 1.00 92.69 348 TYR A O 1
ATOM 2698 N N . ASP A 1 349 ? -4.678 -9.159 -29.969 1.00 96.44 349 ASP A N 1
ATOM 2699 C CA . ASP A 1 349 ? -3.330 -9.513 -30.408 1.00 96.44 349 ASP A CA 1
ATOM 2700 C C . ASP A 1 349 ? -2.259 -9.259 -29.341 1.00 96.44 349 ASP A C 1
ATOM 2702 O O . ASP A 1 349 ? -1.104 -9.592 -29.569 1.00 96.44 349 ASP A O 1
ATOM 2706 N N . LEU A 1 350 ? -2.587 -8.648 -28.196 1.00 97.56 350 LEU A N 1
ATOM 2707 C CA . LEU A 1 350 ? -1.586 -8.137 -27.252 1.00 97.56 350 LEU A CA 1
ATOM 2708 C C . LEU A 1 350 ? -1.938 -8.423 -25.786 1.00 97.56 350 LEU A C 1
ATOM 2710 O O . LEU A 1 350 ? -3.104 -8.379 -25.382 1.00 97.56 350 LEU A O 1
ATOM 2714 N N . ARG A 1 351 ? -0.902 -8.641 -24.971 1.00 96.81 351 ARG A N 1
ATOM 2715 C CA . ARG A 1 351 ? -0.958 -8.696 -23.500 1.00 96.81 351 ARG A CA 1
ATOM 2716 C C . ARG A 1 351 ? -0.106 -7.580 -22.897 1.00 96.81 351 ARG A C 1
ATOM 2718 O O . ARG A 1 351 ? 0.917 -7.207 -23.464 1.00 96.81 351 ARG A O 1
ATOM 2725 N N . VAL A 1 352 ? -0.519 -7.057 -21.745 1.00 95.50 352 VAL A N 1
ATOM 2726 C CA . VAL A 1 352 ? 0.209 -6.004 -21.016 1.00 95.50 352 VAL A CA 1
ATOM 2727 C C . VAL A 1 352 ? 1.258 -6.640 -20.107 1.00 95.50 352 VAL A C 1
ATOM 2729 O O . VAL A 1 352 ? 0.908 -7.324 -19.152 1.00 95.50 352 VAL A O 1
ATOM 2732 N N . LEU A 1 353 ? 2.537 -6.404 -20.392 1.00 95.69 353 LEU A N 1
ATOM 2733 C CA . LEU A 1 353 ? 3.662 -6.911 -19.604 1.00 95.69 353 LEU A CA 1
ATOM 2734 C C . LEU A 1 353 ? 3.995 -5.988 -18.424 1.00 95.69 353 LEU A C 1
ATOM 2736 O O . LEU A 1 353 ? 4.151 -6.462 -17.300 1.00 95.69 353 LEU A O 1
ATOM 2740 N N . ASP A 1 354 ? 4.085 -4.680 -18.685 1.00 94.00 354 ASP A N 1
ATOM 2741 C CA . ASP A 1 354 ? 4.362 -3.657 -17.673 1.00 94.00 354 ASP A CA 1
ATOM 2742 C C . ASP A 1 354 ? 3.559 -2.379 -17.962 1.00 94.00 354 ASP A C 1
ATOM 2744 O O . ASP A 1 354 ? 3.564 -1.840 -19.074 1.00 94.00 354 ASP A O 1
ATOM 2748 N N . SER A 1 355 ? 2.848 -1.900 -16.941 1.00 92.94 355 SER A N 1
ATOM 2749 C CA . SER A 1 355 ? 2.082 -0.652 -16.963 1.00 92.94 355 SER A CA 1
ATOM 2750 C C . SER A 1 355 ? 2.808 0.517 -16.287 1.00 92.94 355 SER A C 1
ATOM 2752 O O . SER A 1 355 ? 2.352 1.660 -16.389 1.00 92.94 355 SER A O 1
ATOM 2754 N N . GLY A 1 356 ? 3.961 0.264 -15.662 1.00 91.25 356 GLY A N 1
ATOM 2755 C CA . GLY A 1 356 ? 4.806 1.249 -14.993 1.00 91.25 356 GLY A CA 1
ATOM 2756 C C . GLY A 1 356 ? 5.162 2.473 -15.847 1.00 91.25 356 GLY A C 1
ATOM 2757 O O . GLY A 1 356 ? 4.995 3.595 -15.356 1.00 91.25 356 GLY A O 1
ATOM 2758 N N . PRO A 1 357 ? 5.523 2.324 -17.140 1.00 93.31 357 PRO A N 1
ATOM 2759 C CA . PRO A 1 357 ? 5.886 3.475 -17.972 1.00 93.31 357 PRO A CA 1
ATOM 2760 C C . PRO A 1 357 ? 4.747 4.460 -18.246 1.00 93.31 357 PRO A C 1
ATOM 2762 O O . PRO A 1 357 ? 4.993 5.592 -18.656 1.00 93.31 357 PRO A O 1
ATOM 2765 N N . THR A 1 358 ? 3.499 4.056 -17.993 1.00 90.00 358 THR A N 1
ATOM 2766 C CA . THR A 1 358 ? 2.321 4.935 -18.089 1.00 90.00 358 THR A CA 1
ATOM 2767 C C . THR A 1 358 ? 2.003 5.678 -16.786 1.00 90.00 358 THR A C 1
ATOM 2769 O O . THR A 1 358 ? 1.019 6.417 -16.728 1.00 90.00 358 THR A O 1
ATOM 2772 N N . GLY A 1 359 ? 2.814 5.475 -15.740 1.00 88.19 359 GLY A N 1
ATOM 2773 C CA . GLY A 1 359 ? 2.633 6.063 -14.411 1.00 88.19 359 GLY A CA 1
ATOM 2774 C C . GLY A 1 359 ? 1.674 5.286 -13.507 1.00 88.19 359 GLY A C 1
ATOM 2775 O O . GLY A 1 359 ? 1.189 5.826 -12.515 1.00 88.19 359 GLY A O 1
ATOM 2776 N N . VAL A 1 360 ? 1.346 4.030 -13.839 1.00 88.69 360 VAL A N 1
ATOM 2777 C CA . VAL A 1 360 ? 0.565 3.175 -12.933 1.00 88.69 360 VAL A CA 1
ATOM 2778 C C . VAL A 1 360 ? 1.423 2.823 -11.724 1.00 88.69 360 VAL A C 1
ATOM 2780 O O . VAL A 1 360 ? 2.487 2.224 -11.861 1.00 88.69 360 VAL A O 1
ATOM 2783 N N . LYS A 1 361 ? 0.926 3.160 -10.536 1.00 87.62 361 LYS A N 1
ATOM 2784 C CA . LYS A 1 361 ? 1.538 2.820 -9.254 1.00 87.62 361 LYS A CA 1
ATOM 2785 C C . LYS A 1 361 ? 0.488 2.643 -8.161 1.00 87.62 361 LYS A C 1
ATOM 2787 O O . LYS A 1 361 ? -0.659 3.086 -8.286 1.00 87.62 361 LYS A O 1
ATOM 2792 N N . HIS A 1 362 ? 0.910 1.996 -7.086 1.00 83.88 362 HIS A N 1
ATOM 2793 C CA . HIS A 1 362 ? 0.140 1.747 -5.881 1.00 83.88 362 HIS A CA 1
ATOM 2794 C C . HIS A 1 362 ? 0.853 2.418 -4.697 1.00 83.88 362 HIS A C 1
ATOM 2796 O O . HIS A 1 362 ? 1.715 1.814 -4.064 1.00 83.88 362 HIS A O 1
ATOM 2802 N N . ASP A 1 363 ? 0.496 3.681 -4.427 1.00 75.69 363 ASP A N 1
ATOM 2803 C CA . ASP A 1 363 ? 1.256 4.608 -3.566 1.00 75.69 363 ASP A CA 1
ATOM 2804 C C . ASP A 1 363 ? 1.528 4.113 -2.137 1.00 75.69 363 ASP A C 1
ATOM 2806 O O . ASP A 1 363 ? 2.554 4.442 -1.551 1.00 75.69 363 ASP A O 1
ATOM 2810 N N . SER A 1 364 ? 0.620 3.311 -1.578 1.00 74.56 364 SER A N 1
ATOM 2811 C CA . SER A 1 364 ? 0.708 2.795 -0.202 1.00 74.56 364 SER A CA 1
ATOM 2812 C C . SER A 1 364 ? 1.038 1.305 -0.130 1.00 74.56 364 SER A C 1
ATOM 2814 O O . SER A 1 364 ? 0.832 0.691 0.910 1.00 74.56 364 SER A O 1
ATOM 2816 N N . ILE A 1 365 ? 1.475 0.700 -1.235 1.00 77.44 365 ILE A N 1
ATOM 2817 C CA . ILE A 1 365 ? 1.782 -0.729 -1.303 1.00 77.44 365 ILE A CA 1
ATOM 2818 C C . ILE A 1 365 ? 3.270 -0.889 -1.571 1.00 77.44 365 ILE A C 1
ATOM 2820 O O . ILE A 1 365 ? 3.783 -0.346 -2.549 1.00 77.44 365 ILE A O 1
ATOM 2824 N N . SER A 1 366 ? 3.944 -1.652 -0.722 1.00 81.44 366 SER A N 1
ATOM 2825 C CA . SER A 1 366 ? 5.304 -2.125 -0.943 1.00 81.44 366 SER A CA 1
ATOM 2826 C C . SER A 1 366 ? 5.280 -3.539 -1.526 1.00 81.44 366 SER A C 1
ATOM 2828 O O . SER A 1 366 ? 4.325 -4.292 -1.347 1.00 81.44 366 SER A O 1
ATOM 2830 N N . CYS A 1 367 ? 6.325 -3.903 -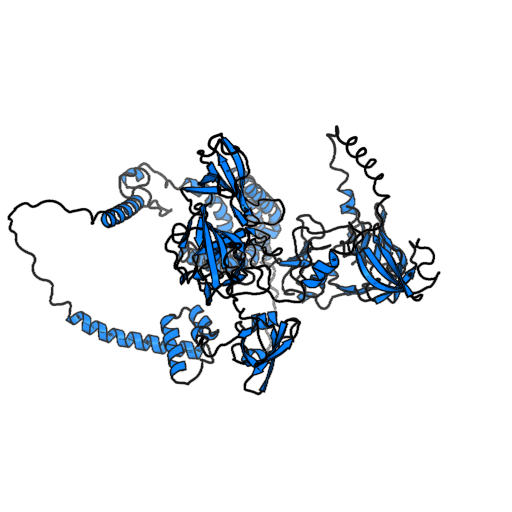2.265 1.00 86.06 367 CYS A N 1
ATOM 2831 C CA . CYS A 1 367 ? 6.592 -5.310 -2.561 1.00 86.06 367 CYS A CA 1
ATOM 2832 C C . CYS A 1 367 ? 7.210 -5.977 -1.326 1.00 86.06 367 CYS A C 1
ATOM 2834 O O . CYS A 1 367 ? 8.229 -5.500 -0.836 1.00 86.06 367 CYS A O 1
ATOM 2836 N N . ASP A 1 368 ? 6.674 -7.099 -0.857 1.00 79.75 368 ASP A N 1
ATOM 2837 C CA . ASP A 1 368 ? 7.193 -7.788 0.332 1.00 79.75 368 ASP A CA 1
ATOM 2838 C C . ASP A 1 368 ? 8.534 -8.497 0.105 1.00 79.75 368 ASP A C 1
ATOM 2840 O O . ASP A 1 368 ? 9.238 -8.784 1.067 1.00 79.75 368 ASP A O 1
ATOM 2844 N N . SER A 1 369 ? 8.911 -8.760 -1.152 1.00 79.25 369 SER A N 1
ATOM 2845 C CA . SER A 1 369 ? 10.194 -9.399 -1.490 1.00 79.25 369 SER A CA 1
ATOM 2846 C C . SER A 1 369 ? 11.317 -8.374 -1.709 1.00 79.25 369 SER A C 1
ATOM 2848 O O . SER A 1 369 ? 12.356 -8.457 -1.065 1.00 79.25 369 SER A O 1
ATOM 2850 N N . CYS A 1 370 ? 11.118 -7.364 -2.568 1.00 84.75 370 CYS A N 1
ATOM 2851 C CA . CYS A 1 370 ? 12.164 -6.370 -2.868 1.00 84.75 370 CYS A CA 1
ATOM 2852 C C . CYS A 1 370 ? 11.996 -5.019 -2.161 1.00 84.75 370 CYS A C 1
ATOM 2854 O O . CYS A 1 370 ? 12.799 -4.114 -2.377 1.00 84.75 370 CYS A O 1
ATOM 2856 N N . HIS A 1 371 ? 10.939 -4.850 -1.363 1.00 85.50 371 HIS A N 1
ATOM 2857 C CA . HIS A 1 371 ? 10.637 -3.640 -0.586 1.00 85.50 371 HIS A CA 1
ATOM 2858 C C . HIS A 1 371 ? 10.471 -2.350 -1.404 1.00 85.50 371 HIS A C 1
ATOM 2860 O O . HIS A 1 371 ? 10.423 -1.260 -0.833 1.00 85.50 371 HIS A O 1
ATOM 2866 N N . VAL A 1 372 ? 10.323 -2.449 -2.734 1.00 82.25 372 VAL A N 1
ATOM 2867 C CA . VAL A 1 372 ? 10.059 -1.278 -3.579 1.00 82.25 372 VAL A CA 1
ATOM 2868 C C . VAL A 1 372 ? 8.733 -0.639 -3.175 1.00 82.25 372 VAL A C 1
ATOM 2870 O O . VAL A 1 372 ? 7.701 -1.312 -3.114 1.00 82.25 372 VAL A O 1
ATOM 2873 N N . THR A 1 373 ? 8.775 0.661 -2.891 1.00 84.81 373 THR A N 1
ATOM 2874 C CA . THR A 1 373 ? 7.612 1.479 -2.555 1.00 84.81 373 THR A CA 1
ATOM 2875 C C . THR A 1 373 ? 7.770 2.879 -3.169 1.00 84.81 373 THR A C 1
ATOM 2877 O O . THR A 1 373 ? 8.857 3.456 -3.080 1.00 84.81 373 THR A O 1
ATOM 2880 N N . PRO A 1 374 ? 6.735 3.427 -3.826 1.00 84.38 374 PRO A N 1
ATOM 2881 C CA . PRO A 1 374 ? 5.459 2.774 -4.119 1.00 84.38 374 PRO A CA 1
ATOM 2882 C C . PRO A 1 374 ? 5.616 1.644 -5.151 1.00 84.38 374 PRO A C 1
ATOM 2884 O O . PRO A 1 374 ? 6.476 1.716 -6.035 1.00 84.38 374 PRO A O 1
ATOM 2887 N N . LEU A 1 375 ? 4.792 0.594 -5.048 1.00 89.38 375 LEU A N 1
ATOM 2888 C CA . LEU A 1 375 ? 4.789 -0.515 -6.004 1.00 89.38 375 LEU A CA 1
ATOM 2889 C C . LEU A 1 375 ? 4.327 0.004 -7.368 1.00 89.38 375 LEU A C 1
ATOM 2891 O O . LEU A 1 375 ? 3.184 0.425 -7.546 1.00 89.38 375 LEU A O 1
ATOM 2895 N N . GLN A 1 376 ? 5.245 -0.021 -8.326 1.00 89.06 376 GLN A N 1
ATOM 2896 C CA . GLN A 1 376 ? 5.055 0.492 -9.678 1.00 89.06 376 GLN A CA 1
ATOM 2897 C C . GLN A 1 376 ? 4.635 -0.619 -10.651 1.00 89.06 376 GLN A C 1
ATOM 2899 O O . GLN A 1 376 ? 5.125 -1.747 -10.574 1.00 89.06 376 GLN A O 1
ATOM 2904 N N . GLY A 1 377 ? 3.737 -0.290 -11.580 1.00 91.56 377 GLY A N 1
ATOM 2905 C CA . GLY A 1 377 ? 3.177 -1.224 -12.555 1.00 91.56 377 GLY A CA 1
ATOM 2906 C C . GLY A 1 377 ? 2.110 -2.150 -11.962 1.00 91.56 377 GLY A C 1
ATOM 2907 O O . GLY A 1 377 ? 1.324 -1.749 -11.104 1.00 91.56 377 GLY A O 1
ATOM 2908 N N . ILE A 1 378 ? 2.057 -3.393 -12.453 1.00 93.81 378 ILE A N 1
ATOM 2909 C CA . ILE A 1 378 ? 1.072 -4.394 -12.018 1.00 93.81 378 ILE A CA 1
ATOM 2910 C C . ILE A 1 378 ? 1.406 -4.878 -10.598 1.00 93.81 378 ILE A C 1
ATOM 2912 O O . ILE A 1 378 ? 2.531 -5.317 -10.333 1.00 93.81 378 ILE A O 1
ATOM 2916 N N . ARG A 1 379 ? 0.404 -4.850 -9.711 1.00 94.06 379 ARG A N 1
ATOM 2917 C CA . ARG A 1 379 ? 0.461 -5.395 -8.344 1.00 94.06 379 ARG A CA 1
ATOM 2918 C C . ARG A 1 379 ? -0.083 -6.822 -8.290 1.00 94.06 379 ARG A C 1
ATOM 2920 O O . ARG A 1 379 ? -1.180 -7.094 -8.787 1.00 94.06 379 ARG A O 1
ATOM 2927 N N . TRP A 1 380 ? 0.641 -7.698 -7.595 1.00 93.31 380 TRP A N 1
ATOM 2928 C CA . TRP A 1 380 ? 0.304 -9.110 -7.413 1.00 93.31 380 TRP A CA 1
ATOM 2929 C C . TRP A 1 380 ? 0.096 -9.423 -5.932 1.00 93.31 380 TRP A C 1
ATOM 2931 O O . TRP A 1 380 ? 1.055 -9.594 -5.190 1.00 93.31 380 TRP A O 1
ATOM 2941 N N . LYS A 1 381 ? -1.156 -9.533 -5.490 1.00 81.56 381 LYS A N 1
ATOM 2942 C CA . LYS A 1 381 ? -1.494 -9.811 -4.089 1.00 81.56 381 LYS A CA 1
ATOM 2943 C C . LYS A 1 381 ? -1.745 -11.293 -3.858 1.00 81.56 381 LYS A C 1
ATOM 2945 O O . LYS A 1 381 ? -2.624 -11.860 -4.503 1.00 81.56 381 LYS A O 1
ATOM 2950 N N . CYS A 1 382 ? -1.046 -11.920 -2.921 1.00 72.94 382 CYS A N 1
ATOM 2951 C CA . CYS A 1 382 ? -1.301 -13.311 -2.561 1.00 72.94 382 CYS A CA 1
ATOM 2952 C C . CYS A 1 382 ? -2.725 -13.470 -2.004 1.00 72.94 382 CYS A C 1
ATOM 2954 O O . CYS A 1 382 ? -3.194 -12.666 -1.198 1.00 72.94 382 CYS A O 1
ATOM 2956 N N . VAL A 1 383 ? -3.430 -14.510 -2.451 1.00 62.94 383 VAL A N 1
ATOM 2957 C CA . VAL A 1 383 ? -4.768 -14.858 -1.948 1.00 62.94 383 VAL A CA 1
ATOM 2958 C C . VAL A 1 383 ? -4.667 -15.571 -0.602 1.00 62.94 383 VAL A C 1
ATOM 2960 O O . VAL A 1 383 ? -5.531 -15.383 0.251 1.00 62.94 383 VAL A O 1
ATOM 2963 N N . SER A 1 384 ? -3.635 -16.399 -0.435 1.00 51.59 384 SER A N 1
ATOM 2964 C CA . SER A 1 384 ? -3.465 -17.282 0.722 1.00 51.59 384 SER A CA 1
ATOM 2965 C C . SER A 1 384 ? -2.848 -16.574 1.927 1.00 51.59 384 SER A C 1
ATOM 2967 O O . SER A 1 384 ? -3.135 -16.936 3.063 1.00 51.59 384 SER A O 1
ATOM 2969 N N . CYS A 1 385 ? -2.000 -15.571 1.692 1.00 44.94 385 CYS A N 1
ATOM 2970 C CA . CYS A 1 385 ? -1.245 -14.896 2.742 1.00 44.94 385 CYS A CA 1
ATOM 2971 C C . CYS A 1 385 ? -1.830 -13.524 3.056 1.00 44.94 385 CYS A C 1
ATOM 2973 O O . CYS A 1 385 ? -2.153 -12.736 2.163 1.00 44.94 385 CYS A O 1
ATOM 2975 N N . PHE A 1 386 ? -1.942 -13.228 4.350 1.00 44.06 386 PHE A N 1
ATOM 2976 C CA . PHE A 1 386 ? -2.435 -11.939 4.804 1.00 44.06 386 PHE A CA 1
ATOM 2977 C C . PHE A 1 386 ? -1.461 -10.829 4.409 1.00 44.06 386 PHE A C 1
ATOM 2979 O O . PHE A 1 386 ? -0.277 -10.885 4.716 1.00 44.06 386 PHE A O 1
ATOM 2986 N N . ASN A 1 387 ? -1.997 -9.826 3.722 1.00 52.47 387 ASN A N 1
ATOM 2987 C CA . ASN A 1 387 ? -1.297 -8.634 3.264 1.00 52.47 387 ASN A CA 1
ATOM 2988 C C . ASN A 1 387 ? 0.017 -8.830 2.483 1.00 52.47 387 ASN A C 1
ATOM 2990 O O . ASN A 1 387 ? 0.853 -7.945 2.517 1.00 52.47 387 ASN A O 1
ATOM 2994 N N . PHE A 1 388 ? 0.164 -9.938 1.753 1.00 64.06 388 PHE A N 1
ATOM 2995 C CA . PHE A 1 388 ? 1.374 -10.191 0.967 1.00 64.06 388 PHE A CA 1
ATOM 2996 C C . PHE A 1 388 ? 1.203 -9.731 -0.491 1.00 64.06 388 PHE A C 1
ATOM 2998 O O . PHE A 1 388 ? 0.266 -10.157 -1.173 1.00 64.06 388 PHE A O 1
ATOM 3005 N N . ASP A 1 389 ? 2.090 -8.874 -0.975 1.00 84.81 389 ASP A N 1
ATOM 3006 C CA . ASP A 1 389 ? 2.057 -8.161 -2.243 1.00 84.81 389 ASP A CA 1
ATOM 3007 C C . ASP A 1 389 ? 3.427 -8.219 -2.944 1.00 84.81 389 ASP A C 1
ATOM 3009 O O . ASP A 1 389 ? 4.477 -8.004 -2.350 1.00 84.81 389 ASP A O 1
ATOM 3013 N N . LEU A 1 390 ? 3.433 -8.500 -4.246 1.00 90.31 390 LEU A N 1
ATOM 3014 C CA . LEU A 1 390 ? 4.636 -8.560 -5.074 1.00 90.31 390 LEU A CA 1
ATOM 3015 C C . LEU A 1 390 ? 4.543 -7.572 -6.236 1.00 90.31 390 LEU A C 1
ATOM 3017 O O . LEU A 1 390 ? 3.480 -7.395 -6.841 1.00 90.31 390 LEU A O 1
ATOM 3021 N N . CYS A 1 391 ? 5.675 -6.958 -6.584 1.00 94.56 391 CYS A N 1
ATOM 3022 C CA . CYS A 1 391 ? 5.840 -6.281 -7.868 1.00 94.56 391 CYS A CA 1
ATOM 3023 C C . CYS A 1 391 ? 5.993 -7.312 -8.998 1.00 94.56 391 CYS A C 1
ATOM 3025 O O . CYS A 1 391 ? 6.249 -8.491 -8.749 1.00 94.56 391 CYS A O 1
ATOM 3027 N N . SER A 1 392 ? 5.866 -6.870 -10.251 1.00 94.62 392 SER A N 1
ATOM 3028 C CA . SER A 1 392 ? 5.959 -7.770 -11.411 1.00 94.62 392 SER A CA 1
ATOM 3029 C C . SER A 1 392 ? 7.300 -8.495 -11.498 1.00 94.62 392 SER A C 1
ATOM 3031 O O . SER A 1 392 ? 7.314 -9.697 -11.735 1.00 94.62 392 SER A O 1
ATOM 3033 N N . SER A 1 393 ? 8.409 -7.808 -11.202 1.00 92.25 393 SER A N 1
ATOM 3034 C CA . SER A 1 393 ? 9.732 -8.441 -11.181 1.00 92.25 393 SER A CA 1
ATOM 3035 C C . SER A 1 393 ? 9.787 -9.605 -10.183 1.00 92.25 393 SER A C 1
ATOM 3037 O O . SER A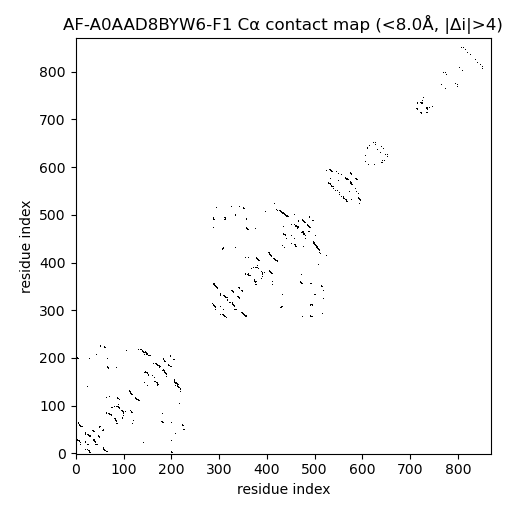 1 393 ? 10.039 -10.736 -10.588 1.00 92.25 393 SER A O 1
ATOM 3039 N N . CYS A 1 394 ? 9.462 -9.382 -8.905 1.00 94.38 394 CYS A N 1
ATOM 3040 C CA . CYS A 1 394 ? 9.460 -10.449 -7.896 1.00 94.38 394 CYS A CA 1
ATOM 3041 C C . CYS A 1 394 ? 8.461 -11.565 -8.229 1.00 94.38 394 CYS A C 1
ATOM 3043 O O . CYS A 1 394 ? 8.766 -12.746 -8.076 1.00 94.38 394 CYS A O 1
ATOM 3045 N N . TYR A 1 395 ? 7.275 -11.211 -8.731 1.00 96.19 395 TYR A N 1
ATOM 3046 C CA . TYR A 1 395 ? 6.265 -12.193 -9.112 1.00 96.19 395 TYR A CA 1
ATOM 3047 C C . TYR A 1 395 ? 6.781 -13.172 -10.174 1.00 96.19 395 TYR A C 1
ATOM 3049 O O . TYR A 1 395 ? 6.563 -14.382 -10.047 1.00 96.19 395 TYR A O 1
ATOM 3057 N N . TYR A 1 396 ? 7.485 -12.661 -11.188 1.00 93.88 396 TYR A N 1
ATOM 3058 C CA . TYR A 1 396 ? 8.032 -13.478 -12.263 1.00 93.88 396 TYR A CA 1
ATOM 3059 C C . TYR A 1 396 ? 9.301 -14.255 -11.884 1.00 93.88 396 TYR A C 1
ATOM 3061 O O . TYR A 1 396 ? 9.540 -15.322 -12.444 1.00 93.88 396 TYR A O 1
ATOM 3069 N N . HIS A 1 397 ? 10.073 -13.774 -10.906 1.00 91.06 397 HIS A N 1
ATOM 3070 C CA . HIS A 1 397 ? 11.238 -14.483 -10.355 1.00 91.06 397 HIS A CA 1
ATOM 3071 C C . HIS A 1 397 ? 10.867 -15.559 -9.324 1.00 91.06 397 HIS A C 1
ATOM 3073 O O . HIS A 1 397 ? 11.737 -16.084 -8.639 1.00 91.06 397 HIS A O 1
ATOM 3079 N N . ASN A 1 398 ? 9.583 -15.925 -9.235 1.00 89.88 398 ASN A N 1
ATOM 3080 C CA . ASN A 1 398 ? 9.083 -16.955 -8.322 1.00 89.88 398 ASN A CA 1
ATOM 3081 C C . ASN A 1 398 ? 9.357 -16.662 -6.846 1.00 89.88 398 ASN A C 1
ATOM 3083 O O . ASN A 1 398 ? 9.404 -17.573 -6.025 1.00 89.88 398 ASN A O 1
ATOM 3087 N N . GLU A 1 399 ? 9.443 -15.379 -6.500 1.00 89.56 399 GLU A N 1
ATOM 3088 C CA . GLU A 1 399 ? 9.427 -14.942 -5.111 1.00 89.56 399 GLU A CA 1
ATOM 3089 C C . GLU A 1 399 ? 8.087 -15.334 -4.483 1.00 89.56 399 GLU A C 1
ATOM 3091 O O . GLU A 1 399 ? 7.039 -15.201 -5.130 1.00 89.56 399 GLU A O 1
ATOM 3096 N N . HIS A 1 400 ? 8.112 -15.784 -3.225 1.00 81.88 400 HIS A N 1
ATOM 3097 C CA . HIS A 1 400 ? 6.973 -16.393 -2.522 1.00 81.88 400 HIS A CA 1
ATOM 3098 C C . HIS A 1 400 ? 6.528 -17.754 -3.085 1.00 81.88 400 HIS A C 1
ATOM 3100 O O . HIS A 1 400 ? 6.811 -18.097 -4.228 1.00 81.88 400 HIS A O 1
ATOM 3106 N N . ASP A 1 401 ? 5.763 -18.513 -2.298 1.00 69.81 401 ASP A N 1
ATOM 3107 C CA . ASP A 1 401 ? 5.264 -19.837 -2.680 1.00 69.81 401 ASP A CA 1
ATOM 3108 C C . ASP A 1 401 ? 4.557 -19.813 -4.055 1.00 69.81 401 ASP A C 1
ATOM 3110 O O . ASP A 1 401 ? 3.619 -19.042 -4.308 1.00 69.81 401 ASP A O 1
ATOM 3114 N N . ILE A 1 402 ? 5.039 -20.643 -4.982 1.00 77.00 402 ILE A N 1
ATOM 3115 C CA . ILE A 1 402 ? 4.523 -20.754 -6.353 1.00 77.00 402 ILE A CA 1
ATOM 3116 C C . ILE A 1 402 ? 3.191 -21.515 -6.434 1.00 77.00 402 ILE A C 1
ATOM 3118 O O . ILE A 1 402 ? 2.485 -21.413 -7.440 1.00 77.00 402 ILE A O 1
ATOM 3122 N N . THR A 1 403 ? 2.822 -22.241 -5.378 1.00 64.06 403 THR A N 1
ATOM 3123 C CA . THR A 1 403 ? 1.537 -22.939 -5.244 1.00 64.06 403 THR A CA 1
ATOM 3124 C C . THR A 1 403 ? 0.418 -22.016 -4.762 1.00 64.06 403 THR A C 1
ATOM 3126 O O . THR A 1 403 ? -0.765 -22.353 -4.867 1.00 64.06 403 THR A O 1
ATOM 3129 N N . HIS A 1 404 ? 0.754 -20.824 -4.264 1.00 67.75 404 HIS A N 1
ATOM 3130 C CA . HIS A 1 404 ? -0.235 -19.833 -3.872 1.00 67.75 404 HIS A CA 1
ATOM 3131 C C . HIS A 1 404 ? -0.864 -19.145 -5.084 1.00 67.75 404 HIS A C 1
ATOM 3133 O O . HIS A 1 404 ? -0.215 -18.835 -6.085 1.00 67.75 404 HIS A O 1
ATOM 3139 N N . VAL A 1 405 ? -2.167 -18.891 -4.974 1.00 70.12 405 VAL A N 1
ATOM 3140 C CA . VAL A 1 405 ? -2.927 -18.144 -5.979 1.00 70.12 405 VAL A CA 1
ATOM 3141 C C . VAL A 1 405 ? -2.782 -16.647 -5.717 1.00 70.12 405 VAL A C 1
ATOM 3143 O O . VAL A 1 405 ? -2.683 -16.234 -4.562 1.00 70.12 405 VAL A O 1
ATOM 3146 N N . PHE A 1 406 ? -2.816 -15.827 -6.769 1.00 83.06 406 PHE A N 1
ATOM 3147 C CA . PHE A 1 406 ? -2.680 -14.374 -6.669 1.00 83.06 406 PHE A CA 1
ATOM 3148 C C . PHE A 1 406 ? -3.878 -13.622 -7.265 1.00 83.06 406 PHE A C 1
ATOM 3150 O O . PHE A 1 406 ? -4.542 -14.076 -8.198 1.00 83.06 406 PHE A O 1
ATOM 3157 N N . TRP A 1 407 ? -4.135 -12.439 -6.714 1.00 83.62 407 TRP A N 1
ATOM 3158 C CA . TRP A 1 407 ? -4.938 -11.379 -7.303 1.00 83.62 407 TRP A CA 1
ATOM 3159 C C . TRP A 1 407 ? -4.027 -10.425 -8.076 1.00 83.62 407 TRP A C 1
ATOM 3161 O O . TRP A 1 407 ? -3.070 -9.887 -7.523 1.00 83.62 407 TRP A O 1
ATOM 3171 N N . ARG A 1 408 ? -4.362 -10.162 -9.335 1.00 90.50 408 ARG A N 1
ATOM 3172 C CA . ARG A 1 408 ? -3.712 -9.163 -10.181 1.00 90.50 408 ARG A CA 1
ATOM 3173 C C . ARG A 1 408 ? -4.491 -7.851 -10.165 1.00 90.50 408 ARG A C 1
ATOM 3175 O O . ARG A 1 408 ? -5.700 -7.854 -10.410 1.00 90.50 408 ARG A O 1
ATOM 3182 N N . TYR A 1 409 ? -3.779 -6.745 -9.974 1.00 88.56 409 TYR A N 1
ATOM 3183 C CA . TYR A 1 409 ? -4.269 -5.375 -10.127 1.00 88.56 409 TYR A CA 1
ATOM 3184 C C . TYR A 1 409 ? -3.454 -4.696 -11.234 1.00 88.56 409 TYR A C 1
ATOM 3186 O O . TYR A 1 409 ? -2.292 -4.353 -11.043 1.00 88.56 409 TYR A O 1
ATOM 3194 N N . ALA A 1 410 ? -4.041 -4.563 -12.426 1.00 80.88 410 ALA A N 1
ATOM 3195 C CA . ALA A 1 410 ? -3.328 -4.078 -13.616 1.00 80.88 410 ALA A CA 1
ATOM 3196 C C . ALA A 1 410 ? -3.185 -2.544 -13.677 1.00 80.88 410 ALA A C 1
ATOM 3198 O O . ALA A 1 410 ? -2.372 -2.010 -14.432 1.00 80.88 410 ALA A O 1
ATOM 3199 N N . ASN A 1 411 ? -4.016 -1.837 -12.914 1.00 77.81 411 ASN A N 1
ATOM 3200 C CA . ASN A 1 411 ? -4.121 -0.386 -12.862 1.00 77.81 411 ASN A CA 1
ATOM 3201 C C . ASN A 1 411 ? -4.436 0.061 -11.424 1.00 77.81 411 ASN A C 1
ATOM 3203 O O . ASN A 1 411 ? -4.776 -0.758 -10.574 1.00 77.81 411 ASN A O 1
ATOM 3207 N N . SER A 1 412 ? -4.381 1.371 -11.160 1.00 61.59 412 SER A N 1
ATOM 3208 C CA . SER A 1 412 ? -4.668 1.960 -9.835 1.00 61.59 412 SER A CA 1
ATOM 3209 C C . SER A 1 412 ? -6.156 1.865 -9.417 1.00 61.59 412 SER A C 1
ATOM 3211 O O . SER A 1 412 ? -6.593 2.447 -8.427 1.00 61.59 412 SER A O 1
ATOM 3213 N N . THR A 1 413 ? -6.979 1.124 -10.171 1.00 61.06 413 THR A N 1
ATOM 3214 C CA . THR A 1 413 ? -8.375 0.865 -9.803 1.00 61.06 413 THR A CA 1
ATOM 3215 C C . THR A 1 413 ? -8.462 -0.201 -8.704 1.00 61.06 413 THR A C 1
ATOM 3217 O O . THR A 1 413 ? -7.541 -0.987 -8.496 1.00 61.06 413 THR A O 1
ATOM 3220 N N . LYS A 1 414 ? -9.608 -0.287 -8.014 1.00 57.16 414 LYS A N 1
ATOM 3221 C CA . LYS A 1 414 ? -9.877 -1.359 -7.035 1.00 57.16 414 LYS A CA 1
ATOM 3222 C C . LYS A 1 414 ? -10.205 -2.720 -7.681 1.00 57.16 414 LYS A C 1
ATOM 3224 O O . LYS A 1 414 ? -10.513 -3.665 -6.960 1.00 57.16 414 LYS A O 1
ATOM 3229 N N . LYS A 1 415 ? -10.177 -2.838 -9.016 1.00 67.06 415 LYS A N 1
ATOM 3230 C CA . LYS A 1 415 ? -10.539 -4.079 -9.718 1.00 67.06 415 LYS A CA 1
ATOM 3231 C C . LYS A 1 415 ? -9.415 -5.107 -9.596 1.00 67.06 415 LYS A C 1
ATOM 3233 O O . LYS A 1 415 ? -8.257 -4.801 -9.866 1.00 67.06 415 LYS A O 1
ATOM 3238 N N . ARG A 1 416 ? -9.780 -6.335 -9.221 1.00 74.12 416 ARG A N 1
ATOM 3239 C CA . ARG A 1 416 ? -8.851 -7.460 -9.040 1.00 74.12 416 ARG A CA 1
ATOM 3240 C C . ARG A 1 416 ? -9.258 -8.668 -9.868 1.00 74.12 416 ARG A C 1
ATOM 3242 O O . ARG A 1 416 ? -10.449 -8.920 -10.050 1.00 74.12 416 ARG A O 1
ATOM 3249 N N . PHE A 1 417 ? -8.276 -9.436 -10.323 1.00 77.12 417 PHE A N 1
ATOM 3250 C CA . PHE A 1 417 ? -8.490 -10.629 -11.145 1.00 77.12 417 PHE A CA 1
ATOM 3251 C C . PHE A 1 417 ? -7.690 -11.796 -10.584 1.00 77.12 417 PHE A C 1
ATOM 3253 O O . PHE A 1 417 ? -6.507 -11.644 -10.298 1.00 77.12 417 PHE A O 1
ATOM 3260 N N . LYS A 1 418 ? -8.337 -12.945 -10.370 1.00 74.69 418 LYS A N 1
ATOM 3261 C CA . LYS A 1 418 ? -7.653 -14.141 -9.868 1.00 74.69 418 LYS A CA 1
ATOM 3262 C C . LYS A 1 418 ? -6.868 -14.750 -11.025 1.00 74.69 418 LYS A C 1
ATOM 3264 O O . LYS A 1 418 ? -7.461 -14.991 -12.073 1.00 74.69 418 LYS A O 1
ATOM 3269 N N . VAL A 1 419 ? -5.574 -14.982 -10.841 1.00 80.75 419 VAL A N 1
ATOM 3270 C CA . VAL A 1 419 ? -4.727 -15.650 -11.842 1.00 80.75 419 VAL A CA 1
ATOM 3271 C C . VAL A 1 419 ? -4.461 -17.104 -11.438 1.00 80.75 419 VAL A C 1
ATOM 3273 O O . VAL A 1 419 ? -4.637 -17.429 -10.263 1.00 80.75 419 VAL A O 1
ATOM 3276 N N . PRO A 1 420 ? -4.093 -18.001 -12.367 1.00 76.38 420 PRO A N 1
ATOM 3277 C CA . PRO A 1 420 ? -3.690 -19.366 -12.031 1.00 76.38 420 PRO A CA 1
ATOM 3278 C C . PRO A 1 420 ? -2.501 -19.432 -11.056 1.00 76.38 420 PRO A C 1
ATOM 3280 O O . PRO A 1 420 ? -1.831 -18.433 -10.770 1.00 76.38 420 PRO A O 1
ATOM 3283 N N . ARG A 1 421 ? -2.245 -20.626 -10.506 1.00 67.81 421 ARG A N 1
ATOM 3284 C CA . ARG A 1 421 ? -1.038 -20.867 -9.703 1.00 67.81 421 ARG A CA 1
ATOM 3285 C C . ARG A 1 421 ? 0.175 -20.865 -10.620 1.00 67.81 421 ARG A C 1
ATOM 3287 O O . ARG A 1 421 ? 0.131 -21.420 -11.716 1.00 67.81 421 ARG A O 1
ATOM 3294 N N . ARG A 1 422 ? 1.276 -20.294 -10.138 1.00 88.38 422 ARG A N 1
ATOM 3295 C CA . ARG A 1 422 ? 2.537 -20.249 -10.887 1.00 88.38 422 ARG A CA 1
ATOM 3296 C C . ARG A 1 422 ? 3.093 -21.653 -11.141 1.00 88.38 422 ARG A C 1
ATOM 3298 O O . ARG A 1 422 ? 3.584 -21.904 -12.228 1.00 88.38 422 ARG A O 1
ATOM 3305 N N . CYS A 1 423 ? 2.921 -22.585 -10.199 1.00 76.69 423 CYS A N 1
ATOM 3306 C CA . CYS A 1 423 ? 3.343 -23.982 -10.367 1.00 76.69 423 CYS A CA 1
ATOM 3307 C C . CYS A 1 423 ? 2.616 -24.748 -11.486 1.00 76.69 423 CYS A C 1
ATOM 3309 O O . CYS A 1 423 ? 3.134 -25.759 -11.947 1.00 76.69 423 CYS A O 1
ATOM 3311 N N . ASP A 1 424 ? 1.434 -24.287 -11.903 1.00 78.38 424 ASP A N 1
ATOM 3312 C CA . ASP A 1 424 ? 0.628 -24.935 -12.945 1.00 78.38 424 ASP A CA 1
ATOM 3313 C C . ASP A 1 424 ? 0.771 -24.236 -14.308 1.00 78.38 424 ASP A C 1
ATOM 3315 O O . ASP A 1 424 ? 0.059 -24.582 -15.249 1.00 78.38 424 ASP A O 1
ATOM 3319 N N . SER A 1 425 ? 1.620 -23.208 -14.402 1.00 88.62 425 SER A N 1
ATOM 3320 C CA . SER A 1 425 ? 1.659 -22.287 -15.539 1.00 88.62 425 SER A CA 1
ATOM 3321 C C . SER A 1 425 ? 3.042 -22.241 -16.171 1.00 88.62 425 SER A C 1
ATOM 3323 O O . SER A 1 425 ? 4.057 -22.271 -15.477 1.00 88.62 425 SER A O 1
ATOM 3325 N N . GLU A 1 426 ? 3.087 -22.130 -17.495 1.00 89.25 426 GLU A N 1
ATOM 3326 C CA . GLU A 1 426 ? 4.347 -22.059 -18.230 1.00 89.25 426 GLU A CA 1
ATOM 3327 C C . GLU A 1 426 ? 4.951 -20.651 -18.186 1.00 89.25 426 GLU A C 1
ATOM 3329 O O . GLU A 1 426 ? 4.245 -19.635 -18.204 1.00 89.25 426 GLU A O 1
ATOM 3334 N N . GLN A 1 427 ? 6.282 -20.600 -18.125 1.00 92.50 427 GLN A N 1
ATOM 3335 C CA . GLN A 1 427 ? 7.048 -19.363 -18.179 1.00 92.50 427 GLN A CA 1
ATOM 3336 C C . GLN A 1 427 ? 7.616 -19.139 -19.578 1.00 92.50 427 GLN A C 1
ATOM 3338 O O . GLN A 1 427 ? 8.194 -20.039 -20.184 1.00 92.50 427 GLN A O 1
ATOM 3343 N N . THR A 1 428 ? 7.542 -17.899 -20.045 1.00 94.88 428 THR A N 1
ATOM 3344 C CA . THR A 1 428 ? 8.145 -17.466 -21.307 1.00 94.88 428 THR A CA 1
ATOM 3345 C C . THR A 1 428 ? 9.281 -16.496 -21.017 1.00 94.88 428 THR A C 1
ATOM 3347 O O . THR A 1 428 ? 9.170 -15.630 -20.150 1.00 94.88 428 THR A O 1
ATOM 3350 N N . LEU A 1 429 ? 10.391 -16.633 -21.741 1.00 95.38 429 LEU A N 1
ATOM 3351 C CA . LEU A 1 429 ? 11.540 -15.734 -21.637 1.00 95.38 429 LEU A CA 1
ATOM 3352 C C . LEU A 1 429 ? 11.209 -14.385 -22.288 1.00 95.38 429 LEU A C 1
ATOM 3354 O O . LEU A 1 429 ? 10.859 -14.358 -23.469 1.00 95.38 429 LEU A O 1
ATOM 3358 N N . MET A 1 430 ? 11.347 -13.272 -21.564 1.00 95.00 430 MET A N 1
ATOM 3359 C CA . MET A 1 430 ? 11.167 -11.940 -22.151 1.00 95.00 430 MET A CA 1
ATOM 3360 C C . MET A 1 430 ? 12.471 -11.411 -22.753 1.00 95.00 430 MET A C 1
ATOM 3362 O O . MET A 1 430 ? 13.533 -11.503 -22.137 1.00 95.00 430 MET A O 1
ATOM 3366 N N . LYS A 1 431 ? 12.388 -10.838 -23.955 1.00 94.81 431 LYS A N 1
ATOM 3367 C CA . LYS A 1 431 ? 13.535 -10.351 -24.737 1.00 94.81 431 LYS A CA 1
ATOM 3368 C C . LYS A 1 431 ? 13.271 -8.940 -25.246 1.00 94.81 431 LYS A C 1
ATOM 3370 O O . LYS A 1 431 ? 12.145 -8.612 -25.613 1.00 94.81 431 LYS A O 1
ATOM 3375 N N . GLY A 1 432 ? 14.300 -8.103 -25.286 1.00 95.38 432 GLY A N 1
ATOM 3376 C CA . GLY A 1 432 ? 14.158 -6.738 -25.792 1.00 95.38 432 GLY A CA 1
ATOM 3377 C C . GLY A 1 432 ? 15.230 -5.798 -25.267 1.00 95.38 432 GLY A C 1
ATOM 3378 O O . GLY A 1 432 ? 16.379 -6.200 -25.060 1.00 95.38 432 GLY A O 1
ATOM 3379 N N . ILE A 1 433 ? 14.840 -4.541 -25.063 1.00 96.25 433 ILE A N 1
ATOM 3380 C CA . ILE A 1 433 ? 15.674 -3.491 -24.477 1.00 96.25 433 ILE A CA 1
ATOM 3381 C C . ILE A 1 433 ? 15.634 -3.650 -22.951 1.00 96.25 433 ILE A C 1
ATOM 3383 O O . ILE A 1 433 ? 14.818 -3.044 -22.259 1.00 96.25 433 ILE A O 1
ATOM 3387 N N . PHE A 1 434 ? 16.517 -4.509 -22.447 1.00 94.69 434 PHE A N 1
ATOM 3388 C CA . PHE A 1 434 ? 16.785 -4.740 -21.026 1.00 94.69 434 PHE A CA 1
ATOM 3389 C C . PHE A 1 434 ? 18.262 -4.473 -20.722 1.00 94.69 434 PHE A C 1
ATOM 3391 O O . PHE A 1 434 ? 19.032 -4.177 -21.634 1.00 94.69 434 PHE A O 1
ATOM 3398 N N . VAL A 1 435 ? 18.664 -4.577 -19.452 1.00 94.50 435 VAL A N 1
ATOM 3399 C CA . VAL A 1 435 ? 20.076 -4.474 -19.044 1.00 94.50 435 VAL A CA 1
ATOM 3400 C C . VAL A 1 435 ? 20.935 -5.429 -19.878 1.00 94.50 435 VAL A C 1
ATOM 3402 O O . VAL A 1 435 ? 20.516 -6.550 -20.162 1.00 94.50 435 VAL A O 1
ATOM 3405 N N . ASP A 1 436 ? 22.095 -4.949 -20.322 1.00 95.00 436 ASP A N 1
ATOM 3406 C CA . ASP A 1 436 ? 23.048 -5.612 -21.222 1.00 95.00 436 ASP A CA 1
ATOM 3407 C C . ASP A 1 436 ? 22.600 -5.761 -22.687 1.00 95.00 436 ASP A C 1
ATOM 3409 O O . ASP A 1 436 ? 23.337 -6.303 -23.514 1.00 95.00 436 ASP A O 1
ATOM 3413 N N . ALA A 1 437 ? 21.423 -5.248 -23.066 1.00 95.56 437 ALA A N 1
ATOM 3414 C CA . ALA A 1 437 ? 21.022 -5.227 -24.470 1.00 95.56 437 ALA A CA 1
ATOM 3415 C C . ALA A 1 437 ? 21.919 -4.279 -25.279 1.00 95.56 437 ALA A C 1
ATOM 3417 O O . ALA A 1 437 ? 22.213 -3.157 -24.857 1.00 95.56 437 ALA A O 1
ATOM 3418 N N . VAL A 1 438 ? 22.301 -4.708 -26.483 1.00 96.00 438 VAL A N 1
ATOM 3419 C CA . VAL A 1 438 ? 23.015 -3.860 -27.444 1.00 96.00 438 VAL A CA 1
ATOM 3420 C C . VAL A 1 438 ? 21.989 -3.147 -28.309 1.00 96.00 438 VAL A C 1
ATOM 3422 O O . VAL A 1 438 ? 21.145 -3.791 -28.938 1.00 96.00 438 VAL A O 1
ATOM 3425 N N . VAL A 1 439 ? 22.068 -1.821 -28.356 1.00 95.94 439 VAL A N 1
ATOM 3426 C CA . VAL A 1 439 ? 21.077 -0.946 -28.986 1.00 95.94 439 VAL A CA 1
ATOM 3427 C C . VAL A 1 439 ? 21.719 0.063 -29.933 1.00 95.94 439 VAL A C 1
ATOM 3429 O O . VAL A 1 439 ? 22.888 0.410 -29.799 1.00 95.94 439 VAL A O 1
ATOM 3432 N N . CYS A 1 440 ? 20.931 0.571 -30.872 1.00 95.00 440 CYS A N 1
ATOM 3433 C CA . CYS A 1 440 ? 21.249 1.732 -31.698 1.00 95.00 440 CYS A CA 1
ATOM 3434 C C . CYS A 1 440 ? 20.086 2.739 -31.664 1.00 95.00 440 CYS A C 1
ATOM 3436 O O . CYS A 1 440 ? 19.064 2.503 -31.006 1.00 95.00 440 CYS A O 1
ATOM 3438 N N . ARG A 1 441 ? 20.227 3.878 -32.355 1.00 94.25 441 ARG A N 1
ATOM 3439 C CA . ARG A 1 441 ? 19.148 4.873 -32.451 1.00 94.25 441 ARG A CA 1
ATOM 3440 C C . ARG A 1 441 ? 17.866 4.264 -33.038 1.00 94.25 441 ARG A C 1
ATOM 3442 O O . ARG A 1 441 ? 17.877 3.620 -34.086 1.00 94.25 441 ARG A O 1
ATOM 3449 N N . GLY A 1 442 ? 16.757 4.474 -32.339 1.00 93.75 442 GLY A N 1
ATOM 3450 C CA . GLY A 1 442 ? 15.425 3.983 -32.676 1.00 93.75 442 GLY A CA 1
ATOM 3451 C C . GLY A 1 442 ? 14.574 4.984 -33.466 1.00 93.75 442 GLY A C 1
ATOM 3452 O O . GLY A 1 442 ? 15.028 6.079 -33.808 1.00 93.75 442 GLY A O 1
ATOM 3453 N N . PRO A 1 443 ? 13.310 4.631 -33.753 1.00 91.31 443 PRO A N 1
ATOM 3454 C CA . PRO A 1 443 ? 12.438 5.404 -34.639 1.00 91.31 443 PRO A CA 1
ATOM 3455 C C . PRO A 1 443 ? 12.032 6.780 -34.090 1.00 91.31 443 PRO A C 1
ATOM 3457 O O . PRO A 1 443 ? 11.710 7.666 -34.879 1.00 91.31 443 PRO A O 1
ATOM 3460 N N . ASN A 1 444 ? 12.052 6.997 -32.768 1.00 94.19 444 ASN A N 1
ATOM 3461 C CA . ASN A 1 444 ? 11.729 8.300 -32.168 1.00 94.19 444 ASN A CA 1
ATOM 3462 C C . ASN A 1 444 ? 12.962 9.147 -31.797 1.00 94.19 444 ASN A C 1
ATOM 3464 O O . ASN A 1 444 ? 12.818 10.178 -31.131 1.00 94.19 444 ASN A O 1
ATOM 3468 N N . TRP A 1 445 ? 14.157 8.745 -32.247 1.00 94.12 445 TRP A N 1
ATOM 3469 C CA . TRP A 1 445 ? 15.409 9.432 -31.942 1.00 94.12 445 TRP A CA 1
ATOM 3470 C C . TRP A 1 445 ? 15.399 10.903 -32.375 1.00 94.12 445 TRP A C 1
ATOM 3472 O O . TRP A 1 445 ? 15.171 11.236 -33.537 1.00 94.12 445 TRP A O 1
ATOM 3482 N N . LYS A 1 446 ? 15.731 11.794 -31.436 1.00 93.75 446 LYS A N 1
ATOM 3483 C CA . LYS A 1 446 ? 15.825 13.248 -31.663 1.00 93.75 446 LYS A CA 1
ATOM 3484 C C . LYS A 1 446 ? 17.074 13.879 -31.041 1.00 93.75 446 LYS A C 1
ATOM 3486 O O . LYS A 1 446 ? 17.151 15.095 -30.877 1.00 93.75 446 LYS A O 1
ATOM 3491 N N . TRP A 1 447 ? 18.058 13.055 -30.688 1.00 92.12 447 TRP A N 1
ATOM 3492 C CA . TRP A 1 447 ? 19.153 13.419 -29.784 1.00 92.12 447 TRP A CA 1
ATOM 3493 C C . TRP A 1 447 ? 20.477 13.717 -30.499 1.00 92.12 447 TRP A C 1
ATOM 3495 O O . TRP A 1 447 ? 21.547 13.604 -29.906 1.00 92.12 447 TRP A O 1
ATOM 3505 N N . LYS A 1 448 ? 20.414 14.140 -31.772 1.00 91.50 448 LYS A N 1
ATOM 3506 C CA . LYS A 1 448 ? 21.593 14.406 -32.624 1.00 91.50 448 LYS A CA 1
ATOM 3507 C C . LYS A 1 448 ? 22.552 13.200 -32.604 1.00 91.50 448 LYS A C 1
ATOM 3509 O O . LYS A 1 448 ? 22.072 12.075 -32.574 1.00 91.50 448 LYS A O 1
ATOM 3514 N N . ASP A 1 449 ? 23.866 13.413 -32.608 1.00 91.50 449 ASP A N 1
ATOM 3515 C CA . ASP A 1 449 ? 24.874 12.339 -32.587 1.00 91.50 449 ASP A CA 1
ATOM 3516 C C . ASP A 1 449 ? 25.440 12.084 -31.180 1.00 91.50 449 ASP A C 1
ATOM 3518 O O . ASP A 1 449 ? 26.639 11.862 -30.995 1.00 91.50 449 ASP A O 1
ATOM 3522 N N . GLN A 1 450 ? 24.584 12.143 -30.152 1.00 89.50 450 GLN A N 1
ATOM 3523 C CA . GLN A 1 450 ? 24.973 11.736 -28.794 1.00 89.50 450 GLN A CA 1
ATOM 3524 C C . GLN A 1 450 ? 25.461 10.279 -28.736 1.00 89.50 450 GLN A C 1
ATOM 3526 O O . GLN A 1 450 ? 26.323 9.959 -27.919 1.00 89.50 450 GLN A O 1
ATOM 3531 N N . ASP A 1 451 ? 24.961 9.444 -29.645 1.00 87.25 451 ASP A N 1
ATOM 3532 C CA . ASP A 1 451 ? 25.321 8.043 -29.855 1.00 87.25 451 ASP A CA 1
ATOM 3533 C C . ASP A 1 451 ? 26.623 7.826 -30.638 1.00 87.25 451 ASP A C 1
ATOM 3535 O O . ASP A 1 451 ? 26.973 6.684 -30.887 1.00 87.25 451 ASP A O 1
ATOM 3539 N N . ALA A 1 452 ? 27.368 8.880 -30.997 1.00 81.81 452 ALA A N 1
ATOM 3540 C CA . ALA A 1 452 ? 28.548 8.809 -31.874 1.00 81.81 452 ALA A CA 1
ATOM 3541 C C . ALA A 1 452 ? 28.244 8.574 -33.368 1.00 81.81 452 ALA A C 1
ATOM 3543 O O . ALA A 1 452 ? 29.147 8.225 -34.130 1.00 81.81 452 ALA A O 1
ATOM 3544 N N . GLY A 1 453 ? 27.006 8.824 -33.805 1.00 78.38 453 GLY A N 1
ATOM 3545 C CA . GLY A 1 453 ? 26.599 8.728 -35.209 1.00 78.38 453 GLY A CA 1
ATOM 3546 C C . GLY A 1 453 ? 25.715 7.513 -35.496 1.00 78.38 453 GLY A C 1
ATOM 3547 O O . GLY A 1 453 ? 25.574 6.608 -34.684 1.00 78.38 453 GLY A O 1
ATOM 3548 N N . SER A 1 454 ? 25.094 7.482 -36.677 1.00 70.12 454 SER A N 1
ATOM 3549 C CA . SER A 1 454 ? 23.966 6.582 -36.990 1.00 70.12 454 SER A CA 1
ATOM 3550 C C . SER A 1 454 ? 24.273 5.086 -37.059 1.00 70.12 454 SER A C 1
ATOM 3552 O O . SER A 1 454 ? 23.344 4.285 -37.120 1.00 70.12 454 SER A O 1
ATOM 3554 N N . VAL A 1 455 ? 25.550 4.712 -37.062 1.00 74.62 455 VAL A N 1
ATOM 3555 C CA . VAL A 1 455 ? 26.034 3.323 -37.127 1.00 74.62 455 VAL A CA 1
ATOM 3556 C C . VAL A 1 455 ? 26.639 2.839 -35.808 1.00 74.62 455 VAL A C 1
ATOM 3558 O O . VAL A 1 455 ? 27.073 1.693 -35.723 1.00 74.62 455 VAL A O 1
ATOM 3561 N N . ALA A 1 456 ? 26.689 3.692 -34.786 1.00 84.00 456 ALA A N 1
ATOM 3562 C CA . ALA A 1 456 ? 27.263 3.338 -33.501 1.00 84.00 456 ALA A CA 1
ATOM 3563 C C . ALA A 1 456 ? 26.247 2.600 -32.616 1.00 84.00 456 ALA A C 1
ATOM 3565 O O . ALA A 1 456 ? 25.065 2.944 -32.552 1.00 84.00 456 ALA A O 1
ATOM 3566 N N . ASN A 1 457 ? 26.742 1.573 -31.926 1.00 92.81 457 ASN A N 1
ATOM 3567 C CA . ASN A 1 457 ? 25.978 0.797 -30.959 1.00 92.81 457 ASN A CA 1
ATOM 3568 C C . ASN A 1 457 ? 26.310 1.253 -29.534 1.00 92.81 457 ASN A C 1
ATOM 3570 O O . ASN A 1 457 ? 27.414 1.730 -29.254 1.00 92.81 457 ASN A O 1
ATOM 3574 N N . GLY A 1 458 ? 25.354 1.069 -28.636 1.00 93.56 458 GLY A N 1
ATOM 3575 C CA . GLY A 1 458 ? 25.504 1.261 -27.202 1.00 93.56 458 GLY A CA 1
ATOM 3576 C C . GLY A 1 458 ? 24.996 0.052 -26.429 1.00 93.56 458 GLY A C 1
ATOM 3577 O O . GLY A 1 458 ? 24.318 -0.811 -26.984 1.00 93.56 458 GLY A O 1
ATOM 3578 N N . VAL A 1 459 ? 25.335 -0.009 -25.147 1.00 95.81 459 VAL A N 1
ATOM 3579 C CA . VAL A 1 459 ? 24.908 -1.064 -24.222 1.00 95.81 459 VAL A CA 1
ATOM 3580 C C . VAL A 1 459 ? 24.015 -0.454 -23.153 1.00 95.81 459 VAL A C 1
ATOM 3582 O O . VAL A 1 459 ? 24.351 0.579 -22.570 1.00 95.81 459 VAL A O 1
ATOM 3585 N N . VAL A 1 460 ? 22.867 -1.077 -22.902 1.00 96.25 460 VAL A N 1
ATOM 3586 C CA . VAL A 1 460 ? 21.939 -0.659 -21.847 1.00 96.25 460 VAL A CA 1
ATOM 3587 C C . VAL A 1 460 ? 22.514 -1.021 -20.479 1.00 96.25 460 VAL A C 1
ATOM 3589 O O . VAL A 1 460 ? 22.759 -2.188 -20.198 1.00 96.25 460 VAL A O 1
ATOM 3592 N N . LEU A 1 461 ? 22.685 -0.027 -19.611 1.00 94.56 461 LEU A N 1
ATOM 3593 C CA . LEU A 1 461 ? 23.208 -0.204 -18.255 1.00 94.56 461 LEU A CA 1
ATOM 3594 C C . LEU A 1 461 ? 22.101 -0.429 -17.224 1.00 94.56 461 LEU A C 1
ATOM 3596 O O . LEU A 1 461 ? 22.255 -1.218 -16.299 1.00 94.56 461 LEU A O 1
ATOM 3600 N N . SER A 1 462 ? 20.991 0.302 -17.339 1.00 92.94 462 SER A N 1
ATOM 3601 C CA . SER A 1 462 ? 19.872 0.193 -16.400 1.00 92.94 462 SER A CA 1
ATOM 3602 C C . SER A 1 462 ? 18.578 0.769 -16.969 1.00 92.94 462 SER A C 1
ATOM 3604 O O . SER A 1 462 ? 18.593 1.676 -17.806 1.00 92.94 462 SER A O 1
ATOM 3606 N N . MET A 1 463 ? 17.451 0.248 -16.484 1.00 92.75 463 MET A N 1
ATOM 3607 C CA . MET A 1 463 ? 16.122 0.810 -16.726 1.00 92.75 463 MET A CA 1
ATOM 3608 C C . MET A 1 463 ? 15.811 1.843 -15.638 1.00 92.75 463 MET A C 1
ATOM 3610 O O . MET A 1 463 ? 16.036 1.584 -14.456 1.00 92.75 463 MET A O 1
ATOM 3614 N N . LYS A 1 464 ? 15.314 3.018 -16.025 1.00 89.19 464 LYS A N 1
ATOM 3615 C CA . LYS A 1 464 ? 15.038 4.147 -15.122 1.00 89.19 464 LYS A CA 1
ATOM 3616 C C . LYS A 1 464 ? 13.713 4.825 -15.472 1.00 89.19 464 LYS A C 1
ATOM 3618 O O . LYS A 1 464 ? 13.098 4.536 -16.499 1.00 89.19 464 LYS A O 1
ATOM 3623 N N . SER A 1 465 ? 13.288 5.752 -14.618 1.00 89.62 465 SER A N 1
ATOM 3624 C CA . SER A 1 465 ? 12.281 6.747 -14.994 1.00 89.62 465 SER A CA 1
ATOM 3625 C C . SER A 1 465 ? 12.881 7.761 -15.969 1.00 89.62 465 SER A C 1
ATOM 3627 O O . SER A 1 465 ? 14.023 8.190 -15.790 1.00 89.62 465 SER A O 1
ATOM 3629 N N . TRP A 1 466 ? 12.113 8.162 -16.981 1.00 88.56 466 TRP A N 1
ATOM 3630 C CA . TRP A 1 466 ? 12.483 9.236 -17.903 1.00 88.56 466 TRP A CA 1
ATOM 3631 C C . TRP A 1 466 ? 12.536 10.610 -17.225 1.00 88.56 466 TRP A C 1
ATOM 3633 O O . TRP A 1 466 ? 13.423 11.414 -17.508 1.00 88.56 466 TRP A O 1
ATOM 3643 N N . ASP A 1 467 ? 11.590 10.889 -16.335 1.00 80.69 467 ASP A N 1
ATOM 3644 C CA . ASP A 1 467 ? 11.487 12.148 -15.608 1.00 80.69 467 ASP A CA 1
ATOM 3645 C C . ASP A 1 467 ? 11.297 11.912 -14.104 1.00 80.69 467 ASP A C 1
ATOM 3647 O O . ASP A 1 467 ? 11.048 10.804 -13.640 1.00 80.69 467 ASP A O 1
ATOM 3651 N N . ALA A 1 468 ? 11.440 12.960 -13.291 1.00 60.97 468 ALA A N 1
ATOM 3652 C CA . ALA A 1 468 ? 11.171 12.861 -11.853 1.00 60.97 468 ALA A CA 1
ATOM 3653 C C . ALA A 1 468 ? 9.674 12.632 -11.539 1.00 60.97 468 ALA A C 1
ATOM 3655 O O . ALA A 1 468 ? 9.304 12.489 -10.375 1.00 60.97 468 ALA A O 1
ATOM 3656 N N . THR A 1 469 ? 8.807 12.624 -12.557 1.00 56.62 469 THR A N 1
ATOM 3657 C CA . THR A 1 469 ? 7.367 12.406 -12.429 1.00 56.62 469 THR A CA 1
ATOM 3658 C C . THR A 1 469 ? 7.021 10.934 -12.613 1.00 56.62 469 THR A C 1
ATOM 3660 O O . THR A 1 469 ? 6.738 10.502 -13.718 1.00 56.62 469 THR A O 1
ATOM 3663 N N . ASP A 1 470 ? 6.992 10.182 -11.511 1.00 69.06 470 ASP A N 1
ATOM 3664 C CA . ASP A 1 470 ? 6.155 8.988 -11.259 1.00 69.06 470 ASP A CA 1
ATOM 3665 C C . ASP A 1 470 ? 6.050 7.853 -12.318 1.00 69.06 470 ASP A C 1
ATOM 3667 O O . ASP A 1 470 ? 5.266 6.922 -12.115 1.00 69.06 470 ASP A O 1
ATOM 3671 N N . THR A 1 471 ? 6.808 7.856 -13.422 1.00 83.44 471 THR A N 1
ATOM 3672 C CA . THR A 1 471 ? 6.797 6.785 -14.436 1.00 83.44 471 THR A CA 1
ATOM 3673 C C . THR A 1 471 ? 7.909 5.773 -14.177 1.00 83.44 471 THR A C 1
ATOM 3675 O O . THR A 1 471 ? 9.076 6.114 -14.056 1.00 83.44 471 THR A O 1
ATOM 3678 N N . ALA A 1 472 ? 7.573 4.490 -14.101 1.00 85.25 472 ALA A N 1
ATOM 3679 C CA . ALA A 1 472 ? 8.555 3.439 -13.834 1.00 85.25 472 ALA A CA 1
ATOM 3680 C C . ALA A 1 472 ? 9.080 2.842 -15.134 1.00 85.25 472 ALA A C 1
ATOM 3682 O O . ALA A 1 472 ? 8.293 2.664 -16.058 1.00 85.25 472 ALA A O 1
ATOM 3683 N N . ASN A 1 473 ? 10.361 2.467 -15.199 1.00 90.06 473 ASN A N 1
ATOM 3684 C CA . ASN A 1 473 ? 10.942 1.731 -16.336 1.00 90.06 473 ASN A CA 1
ATOM 3685 C C . ASN A 1 473 ? 10.654 2.362 -17.718 1.00 90.06 473 ASN A C 1
ATOM 3687 O O . ASN A 1 473 ? 10.557 1.654 -18.718 1.00 90.06 473 ASN A O 1
ATOM 3691 N N . SER A 1 474 ? 10.471 3.684 -17.777 1.00 94.12 474 SER A N 1
ATOM 3692 C CA . SER A 1 474 ? 10.055 4.422 -18.978 1.00 94.12 474 SER A CA 1
ATOM 3693 C C . SER A 1 474 ? 11.232 4.906 -19.833 1.00 94.12 474 SER A C 1
ATOM 3695 O O . SER A 1 474 ? 11.03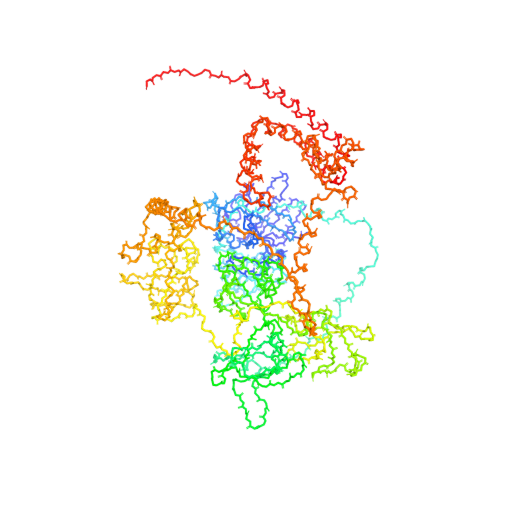3 5.493 -20.906 1.00 94.12 474 SER A O 1
ATOM 3697 N N . ALA A 1 475 ? 12.458 4.656 -19.370 1.00 95.19 475 ALA A N 1
ATOM 3698 C CA . ALA A 1 475 ? 13.702 5.014 -20.023 1.00 95.19 475 ALA A CA 1
ATOM 3699 C C . ALA A 1 475 ? 14.813 3.985 -19.779 1.00 95.19 475 ALA A C 1
ATOM 3701 O O . ALA A 1 475 ? 14.779 3.223 -18.813 1.00 95.19 475 ALA A O 1
ATOM 3702 N N . ALA A 1 476 ? 15.828 4.016 -20.639 1.00 96.19 476 ALA A N 1
ATOM 3703 C CA . ALA A 1 476 ? 17.040 3.218 -20.517 1.00 96.19 476 ALA A CA 1
ATOM 3704 C C . ALA A 1 476 ? 18.276 4.125 -20.513 1.00 96.19 476 ALA A C 1
ATOM 3706 O O . ALA A 1 476 ? 18.407 5.016 -21.357 1.00 96.19 476 ALA A O 1
ATOM 3707 N N . GLU A 1 477 ? 19.183 3.893 -19.569 1.00 96.44 477 GLU A N 1
ATOM 3708 C CA . GLU A 1 477 ? 20.517 4.487 -19.562 1.00 96.44 477 GLU A CA 1
ATOM 3709 C C . GLU A 1 477 ? 21.448 3.655 -20.447 1.00 96.44 477 GLU A C 1
ATOM 3711 O O . GLU A 1 477 ? 21.556 2.444 -20.261 1.00 96.44 477 GLU A O 1
ATOM 3716 N N . VAL A 1 478 ? 22.109 4.295 -21.410 1.00 96.56 478 VAL A N 1
ATOM 3717 C CA . VAL A 1 478 ? 22.925 3.633 -22.436 1.00 96.56 478 VAL A CA 1
ATOM 3718 C C . VAL A 1 478 ? 24.338 4.196 -22.425 1.00 96.56 478 VAL A C 1
ATOM 3720 O O . VAL A 1 478 ? 24.515 5.415 -22.470 1.00 96.56 478 VAL A O 1
ATOM 3723 N N . LEU A 1 479 ? 25.326 3.300 -22.416 1.00 95.38 479 LEU A N 1
ATOM 3724 C CA . LEU A 1 479 ? 26.736 3.594 -22.656 1.00 95.38 479 LEU A CA 1
ATOM 3725 C C . LEU A 1 479 ? 27.051 3.406 -24.140 1.00 95.38 479 LEU A C 1
ATOM 3727 O O . LEU A 1 479 ? 26.953 2.296 -24.663 1.00 95.38 479 LEU A O 1
ATOM 3731 N N . TRP A 1 480 ? 27.436 4.481 -24.820 1.00 93.69 480 TRP A N 1
ATOM 3732 C CA . TRP A 1 480 ? 27.785 4.454 -26.241 1.00 93.69 480 TRP A CA 1
ATOM 3733 C C . TRP A 1 480 ? 29.271 4.177 -26.473 1.00 93.69 480 TRP A C 1
ATOM 3735 O O . TRP A 1 480 ? 30.108 4.391 -25.599 1.00 93.69 480 TRP A O 1
ATOM 3745 N N . ALA A 1 481 ? 29.615 3.776 -27.700 1.00 87.19 481 ALA A N 1
ATOM 3746 C CA . ALA A 1 481 ? 30.995 3.505 -28.120 1.00 87.19 481 ALA A CA 1
ATOM 3747 C C . ALA A 1 481 ? 31.966 4.696 -27.963 1.00 87.19 481 ALA A C 1
ATOM 3749 O O . ALA A 1 481 ? 33.175 4.502 -27.933 1.00 87.19 481 ALA A O 1
ATOM 3750 N N . ASN A 1 482 ? 31.454 5.927 -27.861 1.00 85.44 482 ASN A N 1
ATOM 3751 C CA . ASN A 1 482 ? 32.240 7.132 -27.567 1.00 85.44 482 ASN A CA 1
ATOM 3752 C C . ASN A 1 482 ? 32.444 7.380 -26.058 1.00 85.44 482 ASN A C 1
ATOM 3754 O O . ASN A 1 482 ? 32.773 8.503 -25.677 1.00 85.44 482 ASN A O 1
ATOM 3758 N N . GLU A 1 483 ? 32.174 6.374 -25.221 1.00 87.62 483 GLU A N 1
ATOM 3759 C CA . GLU A 1 483 ? 32.257 6.407 -23.755 1.00 87.62 483 GLU A CA 1
ATOM 3760 C C . GLU A 1 483 ? 31.303 7.409 -23.083 1.00 87.62 483 GLU A C 1
ATOM 3762 O O . GLU A 1 483 ? 31.424 7.702 -21.893 1.00 87.62 483 GLU A O 1
ATOM 3767 N N . LYS A 1 484 ? 30.317 7.941 -23.818 1.00 89.38 484 LYS A N 1
ATOM 3768 C CA . LYS A 1 484 ? 29.280 8.799 -23.240 1.00 89.38 484 LYS A CA 1
ATOM 3769 C C . LYS A 1 484 ? 28.091 7.971 -22.789 1.00 89.38 484 LYS A C 1
ATOM 3771 O O . LYS A 1 484 ? 27.578 7.137 -23.535 1.00 89.38 484 LYS A O 1
ATOM 3776 N N . THR A 1 485 ? 27.590 8.313 -21.610 1.00 93.38 485 THR A N 1
ATOM 3777 C CA . THR A 1 485 ? 26.359 7.753 -21.057 1.00 93.38 485 THR A CA 1
ATOM 3778 C C . THR A 1 485 ? 25.236 8.775 -21.140 1.00 93.38 485 THR A C 1
ATOM 3780 O O . THR A 1 485 ? 25.421 9.934 -20.773 1.00 93.38 485 THR A O 1
ATOM 3783 N N . ASN A 1 486 ? 24.069 8.357 -21.624 1.00 94.69 486 ASN A N 1
ATOM 3784 C CA . ASN A 1 486 ? 22.858 9.179 -21.662 1.00 94.69 486 ASN A CA 1
ATOM 3785 C C . ASN A 1 486 ? 21.616 8.310 -21.445 1.00 94.69 486 ASN A C 1
ATOM 3787 O O . ASN A 1 486 ? 21.659 7.093 -21.593 1.00 94.69 486 ASN A O 1
ATOM 3791 N N . THR A 1 487 ? 20.501 8.948 -21.097 1.00 94.94 487 THR A N 1
ATOM 3792 C CA . THR A 1 487 ? 19.210 8.282 -20.888 1.00 94.94 487 THR A CA 1
ATOM 3793 C C . THR A 1 487 ? 18.282 8.550 -22.071 1.00 94.94 487 THR A C 1
ATOM 3795 O O . THR A 1 487 ? 18.227 9.677 -22.561 1.00 94.94 487 THR A O 1
ATOM 3798 N N . TYR A 1 488 ? 17.549 7.527 -22.519 1.00 96.44 488 TYR A N 1
ATOM 3799 C CA . TYR A 1 488 ? 16.683 7.560 -23.706 1.00 96.44 488 TYR A CA 1
ATOM 3800 C C . TYR A 1 488 ? 15.306 6.957 -23.421 1.00 96.44 488 TYR A C 1
ATOM 3802 O O . TYR A 1 488 ? 15.188 6.048 -22.601 1.00 96.44 488 TYR A O 1
ATOM 3810 N N . ARG A 1 489 ? 14.256 7.445 -24.095 1.00 95.94 489 ARG A N 1
ATOM 3811 C CA . ARG A 1 489 ? 12.872 7.005 -23.844 1.00 95.94 489 ARG A CA 1
ATOM 3812 C C . ARG A 1 489 ? 12.642 5.589 -24.359 1.00 95.94 489 ARG A C 1
ATOM 3814 O O . ARG A 1 489 ? 12.943 5.292 -25.514 1.00 95.94 489 ARG A O 1
ATOM 3821 N N . VAL A 1 490 ? 12.042 4.752 -23.520 1.00 95.50 490 VAL A N 1
ATOM 3822 C CA . VAL A 1 490 ? 11.582 3.399 -23.851 1.00 95.50 490 VAL A CA 1
ATOM 3823 C C . VAL A 1 490 ? 10.229 3.203 -23.167 1.00 95.50 490 VAL A C 1
ATOM 3825 O O . VAL A 1 490 ? 10.133 2.643 -22.082 1.00 95.50 490 VAL A O 1
ATOM 3828 N N . GLY A 1 491 ? 9.171 3.753 -23.765 1.00 93.00 491 GLY A N 1
ATOM 3829 C CA . GLY A 1 491 ? 7.818 3.714 -23.198 1.00 93.00 491 GLY A CA 1
ATOM 3830 C C . GLY A 1 491 ? 7.283 5.066 -22.739 1.00 93.00 491 GLY A C 1
ATOM 3831 O O . GLY A 1 491 ? 6.073 5.271 -22.762 1.00 93.00 491 GLY A O 1
ATOM 3832 N N . TYR A 1 492 ? 8.136 6.033 -22.395 1.00 94.00 492 TYR A N 1
ATOM 3833 C CA . TYR A 1 492 ? 7.661 7.346 -21.955 1.00 94.00 492 TYR A CA 1
ATOM 3834 C C . TYR A 1 492 ? 6.813 8.054 -23.029 1.00 94.00 492 TYR A C 1
ATOM 3836 O O . TYR A 1 492 ? 7.295 8.372 -24.125 1.00 94.00 492 TYR A O 1
ATOM 3844 N N . GLN A 1 493 ? 5.535 8.299 -22.713 1.00 91.00 493 GLN A N 1
ATOM 3845 C CA . GLN A 1 493 ? 4.533 8.848 -23.640 1.00 91.00 493 GLN A CA 1
ATOM 3846 C C . GLN A 1 493 ? 4.463 8.079 -24.977 1.00 91.00 493 GLN A C 1
ATOM 3848 O O . GLN A 1 493 ? 4.268 8.678 -26.031 1.00 91.00 493 GLN A O 1
ATOM 3853 N N . GLY A 1 494 ? 4.704 6.763 -24.953 1.00 92.75 494 GLY A N 1
ATOM 3854 C CA . GLY A 1 494 ? 4.707 5.914 -26.150 1.00 92.75 494 GLY A CA 1
ATOM 3855 C C . GLY A 1 494 ? 5.940 6.052 -27.054 1.00 92.75 494 GLY A C 1
ATOM 3856 O O . GLY A 1 494 ? 5.993 5.418 -28.106 1.00 92.75 494 GLY A O 1
ATOM 3857 N N . ASN A 1 495 ? 6.943 6.851 -26.671 1.00 95.00 495 ASN A N 1
ATOM 3858 C CA . ASN A 1 495 ? 8.154 7.037 -27.470 1.00 95.00 495 ASN A CA 1
ATOM 3859 C C . ASN A 1 495 ? 9.174 5.922 -27.221 1.00 95.00 495 ASN A C 1
ATOM 3861 O O . ASN A 1 495 ? 9.424 5.536 -26.076 1.00 95.00 495 ASN A O 1
ATOM 3865 N N . VAL A 1 496 ? 9.818 5.480 -28.301 1.00 96.19 496 VAL A N 1
ATOM 3866 C CA . VAL A 1 496 ? 10.908 4.503 -28.287 1.00 96.19 496 VAL A CA 1
ATOM 3867 C C . VAL A 1 496 ? 12.095 5.076 -29.065 1.00 96.19 496 VAL A C 1
ATOM 3869 O O . VAL A 1 496 ? 12.135 5.084 -30.297 1.00 96.19 496 VAL A O 1
ATOM 3872 N N . ASP A 1 497 ? 13.059 5.611 -28.323 1.00 97.00 497 ASP A N 1
ATOM 3873 C CA . ASP A 1 497 ? 14.253 6.263 -28.864 1.00 97.00 497 ASP A CA 1
ATOM 3874 C C . ASP A 1 497 ? 15.350 5.263 -29.243 1.00 97.00 497 ASP A C 1
ATOM 3876 O O . ASP A 1 497 ? 16.314 5.651 -29.892 1.00 97.00 497 ASP A O 1
ATOM 3880 N N . LEU A 1 498 ? 15.223 3.993 -28.859 1.00 96.31 498 LEU A N 1
ATOM 3881 C CA . LEU A 1 498 ? 16.233 2.953 -29.055 1.00 96.31 498 LEU A CA 1
ATOM 3882 C C . LEU A 1 498 ? 15.685 1.806 -29.907 1.00 96.31 498 LEU A C 1
ATOM 3884 O O . LEU A 1 498 ? 14.483 1.559 -29.943 1.00 96.31 498 LEU A O 1
ATOM 3888 N N . LYS A 1 499 ? 16.574 1.092 -30.586 1.00 95.81 499 LYS A N 1
ATOM 3889 C CA . LYS A 1 499 ? 16.269 -0.144 -31.308 1.00 95.81 499 LYS A CA 1
ATOM 3890 C C . LYS A 1 499 ? 17.288 -1.205 -30.919 1.00 95.81 499 LYS A C 1
ATOM 3892 O O . LYS A 1 499 ? 18.482 -0.923 -30.884 1.00 95.81 499 LYS A O 1
ATOM 3897 N N . VAL A 1 500 ? 16.826 -2.422 -30.658 1.00 94.88 500 VAL A N 1
ATOM 3898 C CA . VAL A 1 500 ? 17.691 -3.541 -30.290 1.00 94.88 500 VAL A CA 1
ATOM 3899 C C . VAL A 1 500 ? 18.458 -4.065 -31.508 1.00 94.88 500 VAL A C 1
ATOM 3901 O O . VAL A 1 500 ? 17.901 -4.245 -32.593 1.00 94.88 500 VAL A O 1
ATOM 3904 N N . VAL A 1 501 ? 19.754 -4.295 -31.314 1.00 93.44 501 VAL A N 1
ATOM 3905 C CA . VAL A 1 501 ? 20.663 -4.960 -32.261 1.00 93.44 501 VAL A CA 1
ATOM 3906 C C . VAL A 1 501 ? 20.958 -6.375 -31.770 1.00 93.44 501 VAL A C 1
ATOM 3908 O O . VAL A 1 501 ? 20.875 -7.324 -32.542 1.00 93.44 501 VAL A O 1
ATOM 3911 N N . SER A 1 502 ? 21.243 -6.515 -30.473 1.00 92.00 502 SER A N 1
ATOM 3912 C CA . SER A 1 502 ? 21.338 -7.799 -29.778 1.00 92.00 502 SER A CA 1
ATOM 3913 C C . SER A 1 502 ? 20.508 -7.722 -28.505 1.00 92.00 502 SER A C 1
ATOM 3915 O O . SER A 1 502 ? 20.813 -6.933 -27.610 1.00 92.00 502 SER A O 1
ATOM 3917 N N . SER A 1 503 ? 19.434 -8.506 -28.441 1.00 85.81 503 SER A N 1
ATOM 3918 C CA . SER A 1 503 ? 18.522 -8.519 -27.297 1.00 85.81 503 SER A CA 1
ATOM 3919 C C . SER A 1 503 ? 19.165 -9.142 -26.066 1.00 85.81 503 SER A C 1
ATOM 3921 O O . SER A 1 503 ? 19.840 -10.164 -26.184 1.00 85.81 503 SER A O 1
ATOM 3923 N N . SER A 1 504 ? 18.865 -8.583 -24.896 1.00 90.62 504 SER A N 1
ATOM 3924 C CA . SER A 1 504 ? 19.118 -9.225 -23.604 1.00 90.62 504 SER A CA 1
ATOM 3925 C C . SER A 1 504 ? 17.821 -9.799 -23.025 1.00 90.62 504 SER A C 1
ATOM 3927 O O . SER A 1 504 ? 16.718 -9.477 -23.487 1.00 90.62 504 SER A O 1
ATOM 3929 N N . SER A 1 505 ? 17.964 -10.674 -22.031 1.00 90.31 505 SER A N 1
ATOM 3930 C CA . SER A 1 505 ? 16.853 -11.241 -21.271 1.00 90.31 505 SER A CA 1
ATOM 3931 C C . SER A 1 505 ? 16.416 -10.275 -20.171 1.00 90.31 505 SER A C 1
ATOM 3933 O O . SER A 1 505 ? 17.233 -9.837 -19.367 1.00 90.31 505 SER A O 1
ATOM 3935 N N . GLY A 1 506 ? 15.115 -9.995 -20.094 1.00 85.38 506 GLY A N 1
ATOM 3936 C CA . GLY A 1 506 ? 14.507 -9.307 -18.947 1.00 85.38 506 GLY A CA 1
ATOM 3937 C C . GLY A 1 506 ? 14.055 -10.261 -17.835 1.00 85.38 506 GLY A C 1
ATOM 3938 O O . GLY A 1 506 ? 13.350 -9.842 -16.920 1.00 85.38 506 GLY A O 1
ATOM 3939 N N . GLY A 1 507 ? 14.411 -11.546 -17.936 1.00 91.25 507 GLY A N 1
ATOM 3940 C CA . GLY A 1 507 ? 13.906 -12.623 -17.090 1.00 91.25 507 GLY A CA 1
ATOM 3941 C C . GLY A 1 507 ? 12.759 -13.392 -17.747 1.00 91.25 507 GLY A C 1
ATOM 3942 O O . GLY A 1 507 ? 12.617 -13.427 -18.970 1.00 91.25 507 GLY A O 1
ATOM 3943 N N . TYR A 1 508 ? 11.933 -14.031 -16.927 1.00 94.31 508 TYR A N 1
ATOM 3944 C CA . TYR A 1 508 ? 10.766 -14.792 -17.377 1.00 94.31 508 TYR A CA 1
ATOM 3945 C C . TYR A 1 508 ? 9.474 -14.051 -17.043 1.00 94.31 508 TYR A C 1
ATOM 3947 O O . TYR A 1 508 ? 9.493 -13.105 -16.269 1.00 94.31 508 TYR A O 1
ATOM 3955 N N . TYR A 1 509 ? 8.348 -14.462 -17.613 1.00 96.12 509 TYR A N 1
ATOM 3956 C CA . TYR A 1 509 ? 7.012 -14.025 -17.205 1.00 96.12 509 TYR A CA 1
ATOM 3957 C C . TYR A 1 509 ? 5.996 -15.142 -17.439 1.00 96.12 509 TYR A C 1
ATOM 3959 O O . TYR A 1 509 ? 6.296 -16.121 -18.116 1.00 96.12 509 TYR A O 1
ATOM 3967 N N . TYR A 1 510 ? 4.793 -14.983 -16.886 1.00 96.25 510 TYR A N 1
ATOM 3968 C CA . TYR A 1 510 ? 3.676 -15.916 -17.052 1.00 96.25 510 TYR A CA 1
ATOM 3969 C C . TYR A 1 510 ? 2.645 -15.322 -18.026 1.00 96.25 510 TYR A C 1
ATOM 3971 O O . TYR A 1 510 ? 1.856 -14.470 -17.601 1.00 96.25 510 TYR A O 1
ATOM 3979 N N . PRO A 1 511 ? 2.619 -15.716 -19.316 1.00 93.38 511 PRO A N 1
ATOM 3980 C CA . PRO A 1 511 ? 1.765 -15.079 -20.323 1.00 93.38 511 PRO A CA 1
ATOM 3981 C C . PRO A 1 511 ? 0.283 -15.083 -19.947 1.00 93.38 511 PRO A C 1
ATOM 3983 O O . PRO A 1 511 ? -0.391 -14.054 -20.040 1.00 93.38 511 PRO A O 1
ATOM 3986 N N . ASP A 1 512 ? -0.220 -16.211 -19.446 1.00 90.06 512 ASP A N 1
ATOM 3987 C CA . ASP A 1 512 ? -1.629 -16.368 -19.069 1.00 90.06 512 ASP A CA 1
ATOM 3988 C C . ASP A 1 512 ? -2.022 -15.619 -17.798 1.00 90.06 512 ASP A C 1
ATOM 3990 O O . ASP A 1 512 ? -3.206 -15.457 -17.503 1.00 90.06 512 ASP A O 1
ATOM 3994 N N . HIS A 1 513 ? -1.039 -15.088 -17.075 1.00 93.88 513 HIS A N 1
ATOM 3995 C CA . HIS A 1 513 ? -1.275 -14.250 -15.912 1.00 93.88 513 HIS A CA 1
ATOM 3996 C C . HIS A 1 513 ? -1.339 -12.770 -16.289 1.00 93.88 513 HIS A C 1
ATOM 3998 O O . HIS A 1 513 ? -1.734 -11.962 -15.451 1.00 93.88 513 HIS A O 1
ATOM 4004 N N . LEU A 1 514 ? -0.984 -12.382 -17.520 1.00 94.38 514 LEU A N 1
ATOM 4005 C CA . LEU A 1 514 ? -0.998 -10.988 -17.971 1.00 94.38 514 LEU A CA 1
ATOM 4006 C C . LEU A 1 514 ? -2.397 -10.520 -18.412 1.00 94.38 514 LEU A C 1
ATOM 4008 O O . LEU A 1 514 ? -3.187 -11.324 -18.917 1.00 94.38 514 LEU A O 1
ATOM 4012 N N . PRO A 1 515 ? -2.737 -9.226 -18.246 1.00 92.62 515 PRO A N 1
ATOM 4013 C CA . PRO A 1 515 ? -3.977 -8.669 -18.773 1.00 92.62 515 PRO A CA 1
ATOM 4014 C C . PRO A 1 515 ? -3.958 -8.673 -20.300 1.00 92.62 515 PRO A C 1
ATOM 4016 O O . PRO A 1 515 ? -2.958 -8.300 -20.916 1.00 92.62 515 PRO A O 1
ATOM 4019 N N . ILE A 1 516 ? -5.083 -9.026 -20.917 1.00 92.44 516 ILE A N 1
ATOM 4020 C CA . ILE A 1 516 ? -5.258 -8.919 -22.369 1.00 92.44 516 ILE A CA 1
ATOM 4021 C C . ILE A 1 516 ? -5.596 -7.461 -22.711 1.00 92.44 516 ILE A C 1
ATOM 4023 O O . ILE A 1 516 ? -6.578 -6.909 -22.210 1.00 92.44 516 ILE A O 1
ATOM 4027 N N . LEU A 1 517 ? -4.792 -6.819 -23.561 1.00 91.81 517 LEU A N 1
ATOM 4028 C CA . LEU A 1 517 ? -4.947 -5.397 -23.867 1.00 91.81 517 LEU A CA 1
ATOM 4029 C C . LEU A 1 517 ? -6.261 -5.132 -24.623 1.00 91.81 517 LEU A C 1
ATOM 4031 O O . LEU A 1 517 ? -6.543 -5.754 -25.642 1.00 91.81 517 LEU A O 1
ATOM 4035 N N . GLY A 1 518 ? -7.066 -4.191 -24.120 1.00 84.06 518 GLY A N 1
ATOM 4036 C CA . GLY A 1 518 ? -8.359 -3.795 -24.701 1.00 84.06 518 GLY A CA 1
ATOM 4037 C C . GLY A 1 518 ? -9.536 -4.722 -24.378 1.00 84.06 518 GLY A C 1
ATOM 4038 O O . GLY A 1 518 ? -10.691 -4.359 -24.638 1.00 84.06 518 GLY A O 1
ATOM 4039 N N . LYS A 1 519 ? -9.285 -5.884 -23.760 1.00 84.50 519 LYS A N 1
ATOM 4040 C CA . LYS A 1 519 ? -10.342 -6.774 -23.272 1.00 84.50 519 LYS A CA 1
ATOM 4041 C C . LYS A 1 519 ? -10.893 -6.244 -21.954 1.00 84.50 519 LYS A C 1
ATOM 4043 O O . LYS A 1 519 ? -10.151 -5.995 -21.008 1.00 84.50 519 LYS A O 1
ATOM 4048 N N . VAL A 1 520 ? -12.213 -6.080 -21.886 1.00 73.62 520 VAL A N 1
ATOM 4049 C CA . VAL A 1 520 ? -12.884 -5.753 -20.626 1.00 73.62 520 VAL A CA 1
ATOM 4050 C C . VAL A 1 520 ? -12.959 -7.031 -19.811 1.00 73.62 520 VAL A C 1
ATOM 4052 O O . VAL A 1 520 ? -13.744 -7.929 -20.107 1.00 73.62 520 VAL A O 1
ATOM 4055 N N . GLU A 1 521 ? -12.114 -7.129 -18.798 1.00 67.81 521 GLU A N 1
ATOM 4056 C CA . GLU A 1 521 ? -12.235 -8.182 -17.807 1.00 67.81 521 GLU A CA 1
ATOM 4057 C C . GLU A 1 521 ? -13.268 -7.752 -16.762 1.00 67.81 521 GLU A C 1
ATOM 4059 O O . GLU A 1 521 ? -13.165 -6.681 -16.158 1.00 67.81 521 GLU A O 1
ATOM 4064 N N . ILE A 1 522 ? -14.281 -8.593 -16.556 1.00 57.53 522 ILE A N 1
ATOM 4065 C CA . ILE A 1 522 ? -15.276 -8.388 -15.503 1.00 57.53 522 ILE A CA 1
ATOM 4066 C C . ILE A 1 522 ? -14.651 -8.887 -14.210 1.00 57.53 522 ILE A C 1
ATOM 4068 O O . ILE A 1 522 ? -14.305 -10.065 -14.082 1.00 57.53 522 ILE A O 1
ATOM 4072 N N . SER A 1 523 ? -14.452 -7.978 -13.262 1.00 56.31 523 SER A N 1
ATOM 4073 C CA . SER A 1 523 ? -13.855 -8.350 -11.986 1.00 56.31 523 SER A CA 1
ATOM 4074 C C . SER A 1 523 ? -14.837 -9.235 -11.205 1.00 56.31 523 SER A C 1
ATOM 4076 O O . SER A 1 523 ? -16.025 -8.915 -11.172 1.00 56.31 523 SER A O 1
ATOM 4078 N N . PRO A 1 524 ? -14.393 -10.317 -10.533 1.00 48.75 524 PRO A N 1
ATOM 4079 C CA . PRO A 1 524 ? -15.276 -11.189 -9.748 1.00 48.75 524 PRO A CA 1
ATOM 4080 C C . PRO A 1 524 ? -16.027 -10.479 -8.613 1.00 48.75 524 PRO A C 1
ATOM 4082 O O . PRO A 1 524 ? -16.967 -11.047 -8.058 1.00 48.75 524 PRO A O 1
ATOM 4085 N N . CYS A 1 525 ? -15.603 -9.263 -8.256 1.00 49.16 525 CYS A N 1
ATOM 4086 C CA . CYS A 1 525 ? -16.275 -8.408 -7.291 1.00 49.16 525 CYS A CA 1
ATOM 4087 C C . CYS A 1 525 ? -17.302 -7.451 -7.918 1.00 49.16 525 CYS A C 1
ATOM 4089 O O . CYS A 1 525 ? -18.000 -6.800 -7.159 1.00 49.16 525 CYS A O 1
ATOM 4091 N N . GLU A 1 526 ? -17.460 -7.343 -9.243 1.00 59.72 526 GLU A N 1
ATOM 4092 C CA . GLU A 1 526 ? -18.583 -6.603 -9.850 1.00 59.72 526 GLU A CA 1
ATOM 4093 C C . GLU A 1 526 ? -19.865 -7.440 -9.753 1.00 59.72 526 GLU A C 1
ATOM 4095 O O . GLU A 1 526 ? -20.200 -8.236 -10.632 1.00 59.72 526 GLU A O 1
ATOM 4100 N N . LEU A 1 527 ? -20.556 -7.292 -8.626 1.00 69.44 527 LEU A N 1
ATOM 4101 C CA . LEU A 1 527 ? -21.817 -7.967 -8.356 1.00 69.44 527 LEU A CA 1
ATOM 4102 C C . LEU A 1 527 ? -22.984 -7.142 -8.905 1.00 69.44 527 LEU A C 1
ATOM 4104 O O . LEU A 1 527 ? -22.970 -5.915 -8.834 1.00 69.44 527 LEU A O 1
ATOM 4108 N N . ASN A 1 528 ? -24.017 -7.819 -9.400 1.00 80.75 528 ASN A N 1
ATOM 4109 C CA . ASN A 1 528 ? -25.319 -7.236 -9.715 1.00 80.75 528 ASN A CA 1
ATOM 4110 C C . ASN A 1 528 ? -26.415 -7.881 -8.863 1.00 80.75 528 ASN A C 1
ATOM 4112 O O . ASN A 1 528 ? -26.293 -9.023 -8.418 1.00 80.75 528 ASN A O 1
ATOM 4116 N N . VAL A 1 529 ? -27.518 -7.158 -8.654 1.00 84.69 529 VAL A N 1
ATOM 4117 C CA . VAL A 1 529 ? -28.715 -7.734 -8.023 1.00 84.69 529 VAL A CA 1
ATOM 4118 C C . VAL A 1 529 ? -29.216 -8.903 -8.875 1.00 84.69 529 VAL A C 1
ATOM 4120 O O . VAL A 1 529 ? -29.394 -8.764 -10.082 1.00 84.69 529 VAL A O 1
ATOM 4123 N N . GLY A 1 530 ? -29.430 -10.054 -8.240 1.00 81.19 530 GLY A N 1
ATOM 4124 C CA . GLY A 1 530 ? -29.790 -11.316 -8.886 1.00 81.19 530 GLY A CA 1
ATOM 4125 C C . GLY A 1 530 ? -28.617 -12.269 -9.131 1.00 81.19 530 GLY A C 1
ATOM 4126 O O . GLY A 1 530 ? -28.851 -13.437 -9.437 1.00 81.19 530 GLY A O 1
ATOM 4127 N N . ASP A 1 531 ? -27.368 -11.827 -8.954 1.00 82.12 531 ASP A N 1
ATOM 4128 C CA . ASP A 1 531 ? -26.209 -12.701 -9.134 1.00 82.12 531 ASP A CA 1
ATOM 4129 C C . ASP A 1 531 ? -26.151 -13.785 -8.053 1.00 82.12 531 ASP A C 1
ATOM 4131 O O . ASP A 1 531 ? -26.340 -13.516 -6.868 1.00 82.12 531 ASP A O 1
ATOM 4135 N N . THR A 1 532 ? -25.848 -15.026 -8.444 1.00 81.62 532 THR A N 1
ATOM 4136 C CA . THR A 1 532 ? -25.518 -16.073 -7.467 1.00 81.62 532 THR A CA 1
ATOM 4137 C C . THR A 1 532 ? -24.090 -15.855 -6.988 1.00 81.62 532 THR A C 1
ATOM 4139 O O . THR A 1 532 ? -23.176 -15.719 -7.798 1.00 81.62 532 THR A O 1
ATOM 4142 N N . VAL A 1 533 ? -23.887 -15.807 -5.677 1.00 79.12 533 VAL A N 1
ATOM 4143 C CA . VAL A 1 533 ? -22.604 -15.523 -5.032 1.00 79.12 533 VAL A CA 1
ATOM 4144 C C . VAL A 1 533 ? -22.317 -16.527 -3.928 1.00 79.12 533 VAL A C 1
ATOM 4146 O O . VAL A 1 533 ? -23.225 -17.105 -3.331 1.00 79.12 533 VAL A O 1
ATOM 4149 N N . ARG A 1 534 ? -21.034 -16.722 -3.643 1.00 72.56 534 ARG A N 1
ATOM 4150 C CA . ARG A 1 534 ? -20.541 -17.535 -2.533 1.00 72.56 534 ARG A CA 1
ATOM 4151 C C . ARG A 1 534 ? -19.474 -16.758 -1.778 1.00 72.56 534 ARG A C 1
ATOM 4153 O O . ARG A 1 534 ? -18.698 -16.020 -2.383 1.00 72.56 534 ARG A O 1
ATOM 4160 N N . CYS A 1 535 ? -19.419 -16.944 -0.464 1.00 65.25 535 CYS A N 1
ATOM 4161 C CA . CYS A 1 535 ? -18.304 -16.458 0.333 1.00 65.25 535 CYS A CA 1
ATOM 4162 C C . CYS A 1 535 ? -17.091 -17.398 0.207 1.00 65.25 535 CYS A C 1
ATOM 4164 O O . CYS A 1 535 ? -17.227 -18.597 0.446 1.00 65.25 535 CYS A O 1
ATOM 4166 N N . CYS A 1 536 ? -15.934 -16.859 -0.190 1.00 50.72 536 CYS A N 1
ATOM 4167 C CA . CYS A 1 536 ? -14.719 -17.629 -0.513 1.00 50.72 536 CYS A CA 1
ATOM 4168 C C . CYS A 1 536 ? -13.658 -17.624 0.598 1.00 50.72 536 CYS A C 1
ATOM 4170 O O . CYS A 1 536 ? -12.529 -18.057 0.369 1.00 50.72 536 CYS A O 1
ATOM 4172 N N . TYR A 1 537 ? -14.004 -17.108 1.772 1.00 49.12 537 TYR A N 1
ATOM 4173 C CA . TYR A 1 537 ? -13.120 -17.000 2.926 1.00 49.12 537 TYR A CA 1
ATOM 4174 C C . TYR A 1 537 ? -13.705 -17.788 4.093 1.00 49.12 537 TYR A C 1
ATOM 4176 O O . TYR A 1 537 ? -14.915 -18.002 4.146 1.00 49.12 537 TYR A O 1
ATOM 4184 N N . ASP A 1 538 ? -12.860 -18.216 5.027 1.00 45.91 538 ASP A N 1
ATOM 4185 C CA . ASP A 1 538 ? -13.338 -18.828 6.262 1.00 45.91 538 ASP A CA 1
ATOM 4186 C C . ASP A 1 538 ? -14.080 -17.813 7.146 1.00 45.91 538 ASP A C 1
ATOM 4188 O O . ASP A 1 538 ? -13.975 -16.594 6.994 1.00 45.91 538 ASP A O 1
ATOM 4192 N N . ALA A 1 539 ? -14.862 -18.331 8.087 1.00 51.00 539 ALA A N 1
ATOM 4193 C CA . ALA A 1 539 ? -15.710 -17.518 8.945 1.00 51.00 539 ALA A CA 1
ATOM 4194 C C . ALA A 1 539 ? -14.937 -16.501 9.803 1.00 51.00 539 ALA A C 1
ATOM 4196 O O . ALA A 1 539 ? -15.487 -15.447 10.119 1.00 51.00 539 ALA A O 1
ATOM 4197 N N . ASP A 1 540 ? -13.681 -16.775 10.156 1.00 50.31 540 ASP A N 1
ATOM 4198 C CA . ASP A 1 540 ? -12.896 -15.898 11.024 1.00 50.31 540 ASP A CA 1
ATOM 4199 C C . ASP A 1 540 ? -12.340 -14.705 10.227 1.00 50.31 540 ASP A C 1
ATOM 4201 O O . ASP A 1 540 ? -12.370 -13.563 10.697 1.00 50.31 540 ASP A O 1
ATOM 4205 N N . LEU A 1 541 ? -11.966 -14.928 8.966 1.00 46.38 541 LEU A N 1
ATOM 4206 C CA . LEU A 1 541 ? -11.594 -13.873 8.030 1.00 46.38 541 LEU A CA 1
ATOM 4207 C C . LEU A 1 541 ? -12.808 -13.054 7.565 1.00 46.38 541 LEU A C 1
ATOM 4209 O O . LEU A 1 541 ? -12.734 -11.828 7.480 1.00 46.38 541 LEU A O 1
ATOM 4213 N N . VAL A 1 542 ? -13.963 -13.688 7.340 1.00 52.41 542 VAL A N 1
ATOM 4214 C CA . VAL A 1 542 ? -15.212 -12.964 7.041 1.00 52.41 542 VAL A CA 1
ATOM 4215 C C . VAL A 1 542 ? -15.622 -12.096 8.223 1.00 52.41 542 VAL A C 1
ATOM 4217 O O . VAL A 1 542 ? -15.990 -10.940 8.034 1.00 52.41 542 VAL A O 1
ATOM 4220 N N . LYS A 1 543 ? -15.492 -12.597 9.454 1.00 65.62 543 LYS A N 1
ATOM 4221 C CA . LYS A 1 543 ? -15.747 -11.824 10.674 1.00 65.62 543 LYS A CA 1
ATOM 4222 C C . LYS A 1 543 ? -14.891 -10.558 10.751 1.00 65.62 543 LYS A C 1
ATOM 4224 O O . LYS A 1 543 ? -15.388 -9.521 11.187 1.00 65.62 543 LYS A O 1
ATOM 4229 N N . LEU A 1 544 ? -13.646 -10.618 10.277 1.00 47.41 544 LEU A N 1
ATOM 4230 C CA . LEU A 1 544 ? -12.768 -9.454 10.158 1.00 47.41 544 LEU A CA 1
ATOM 4231 C C . LEU A 1 544 ? -13.234 -8.486 9.053 1.00 47.41 544 LEU A C 1
ATOM 4233 O O . LEU A 1 544 ? -13.293 -7.279 9.292 1.00 47.41 544 LEU A O 1
ATOM 4237 N N . LEU A 1 545 ? -13.617 -9.009 7.880 1.00 49.66 545 LEU A N 1
ATOM 4238 C CA . LEU A 1 545 ? -14.099 -8.235 6.722 1.00 49.66 545 LEU A CA 1
ATOM 4239 C C . LEU A 1 545 ? -15.464 -7.563 6.954 1.00 49.66 545 LEU A C 1
ATOM 4241 O O . LEU A 1 545 ? -15.767 -6.545 6.330 1.00 49.66 545 LEU A O 1
ATOM 4245 N N . GLN A 1 546 ? -16.278 -8.107 7.862 1.00 64.50 546 GLN A N 1
ATOM 4246 C CA . GLN A 1 546 ? -17.608 -7.603 8.213 1.00 64.50 546 GLN A CA 1
ATOM 4247 C C . GLN A 1 546 ? -17.601 -6.341 9.088 1.00 64.50 546 GLN A C 1
ATOM 4249 O O . GLN A 1 546 ? -18.650 -5.715 9.288 1.00 64.50 546 GLN A O 1
ATOM 4254 N N . ASN A 1 547 ? -16.444 -5.940 9.619 1.00 54.12 547 ASN A N 1
ATOM 4255 C CA . ASN A 1 547 ? -16.323 -4.762 10.471 1.00 54.12 547 ASN A CA 1
ATOM 4256 C C . ASN A 1 547 ? -16.576 -3.477 9.671 1.00 54.12 547 ASN A C 1
ATOM 4258 O O . ASN A 1 547 ? -15.735 -3.039 8.894 1.00 54.12 547 ASN A O 1
ATOM 4262 N N . GLY A 1 548 ? -17.739 -2.859 9.893 1.00 48.38 548 GLY A N 1
ATOM 4263 C CA . GLY A 1 548 ? -18.198 -1.687 9.138 1.00 48.38 548 GLY A CA 1
ATOM 4264 C C . GLY A 1 548 ? -19.182 -2.004 8.007 1.00 48.38 548 GLY A C 1
ATOM 4265 O O . GLY A 1 548 ? -19.734 -1.074 7.438 1.00 48.38 548 GLY A O 1
ATOM 4266 N N . HIS A 1 549 ? -19.473 -3.285 7.743 1.00 51.16 549 HIS A N 1
ATOM 4267 C CA . HIS A 1 549 ? -20.365 -3.737 6.663 1.00 51.16 549 HIS A CA 1
ATOM 4268 C C . HIS A 1 549 ? -21.465 -4.677 7.193 1.00 51.16 549 HIS A C 1
ATOM 4270 O O . HIS A 1 549 ? -21.604 -5.821 6.773 1.00 51.16 549 HIS A O 1
ATOM 4276 N N . GLY A 1 550 ? -22.256 -4.205 8.165 1.00 64.81 550 GLY A N 1
ATOM 4277 C CA . GLY A 1 550 ? -23.361 -4.966 8.777 1.00 64.81 550 GLY A CA 1
ATOM 4278 C C . GLY A 1 550 ? -22.968 -5.895 9.935 1.00 64.81 550 GLY A C 1
ATOM 4279 O O . GLY A 1 550 ? -23.851 -6.362 10.651 1.00 64.81 550 GLY A O 1
ATOM 4280 N N . GLY A 1 551 ? -21.666 -6.098 10.177 1.00 72.88 551 GLY A N 1
ATOM 4281 C CA . GLY A 1 551 ? -21.152 -6.870 11.312 1.00 72.88 551 GLY A CA 1
ATOM 4282 C C . GLY A 1 551 ? -21.240 -8.387 11.125 1.00 72.88 551 GLY A C 1
ATOM 4283 O O . GLY A 1 551 ? -21.757 -8.886 10.126 1.00 72.88 551 GLY A O 1
ATOM 4284 N N . TRP A 1 552 ? -20.677 -9.129 12.080 1.00 78.56 552 TRP A N 1
ATOM 4285 C CA . TRP A 1 552 ? -20.698 -10.592 12.093 1.00 78.56 552 TRP A CA 1
ATOM 4286 C C . TRP A 1 552 ? -21.705 -11.113 13.116 1.00 78.56 552 TRP A C 1
ATOM 4288 O O . TRP A 1 552 ? -21.672 -10.723 14.283 1.00 78.56 552 TRP A O 1
ATOM 4298 N N . ASN A 1 553 ? -22.561 -12.035 12.685 1.00 83.81 553 ASN A N 1
ATOM 4299 C CA . ASN A 1 553 ? -23.422 -12.830 13.550 1.00 83.81 553 ASN A CA 1
ATOM 4300 C C . ASN A 1 553 ? -22.948 -14.285 13.485 1.00 83.81 553 ASN A C 1
ATOM 4302 O O . ASN A 1 553 ? -22.651 -14.781 12.406 1.00 83.81 553 ASN A O 1
ATOM 4306 N N . GLU A 1 554 ? -22.889 -14.983 14.616 1.00 82.56 554 GLU A N 1
ATOM 4307 C CA . GLU A 1 554 ? -22.402 -16.365 14.662 1.00 82.56 554 GLU A CA 1
ATOM 4308 C C . GLU A 1 554 ? -23.252 -17.327 13.811 1.00 82.56 554 GLU A C 1
ATOM 4310 O O . GLU A 1 554 ? -22.722 -18.261 13.211 1.00 82.56 554 GLU A O 1
ATOM 4315 N N . ASP A 1 555 ? -24.541 -17.021 13.625 1.00 81.81 555 ASP A N 1
ATOM 4316 C CA . ASP A 1 555 ? -25.419 -17.723 12.684 1.00 81.81 555 ASP A CA 1
ATOM 4317 C C . ASP A 1 555 ? -24.973 -17.580 11.220 1.00 81.81 555 ASP A C 1
ATOM 4319 O O . ASP A 1 555 ? -25.378 -18.393 10.391 1.00 81.81 555 ASP A O 1
ATOM 4323 N N . MET A 1 556 ? -24.163 -16.571 10.872 1.00 79.00 556 MET A N 1
ATOM 4324 C CA . MET A 1 556 ? -23.603 -16.400 9.525 1.00 79.00 556 MET A CA 1
ATOM 4325 C C . MET A 1 556 ? -22.610 -17.505 9.181 1.00 79.00 556 MET A C 1
ATOM 4327 O O . MET A 1 556 ? -22.471 -17.825 8.003 1.00 79.00 556 MET A O 1
ATOM 4331 N N . ARG A 1 557 ? -21.972 -18.132 10.183 1.00 78.12 557 ARG A N 1
ATOM 4332 C CA . ARG A 1 557 ? -20.951 -19.178 10.001 1.00 78.12 557 ARG A CA 1
ATOM 4333 C C . ARG A 1 557 ? -21.427 -20.311 9.093 1.00 78.12 557 ARG A C 1
ATOM 4335 O O . ARG A 1 557 ? -20.657 -20.783 8.270 1.00 78.12 557 ARG A O 1
ATOM 4342 N N . LYS A 1 558 ? -22.702 -20.700 9.191 1.00 75.75 558 LYS A N 1
ATOM 4343 C CA . LYS A 1 558 ? -23.310 -21.749 8.348 1.00 75.75 558 LYS A CA 1
ATOM 4344 C C . LYS A 1 558 ? -23.644 -21.309 6.918 1.00 75.75 558 LYS A C 1
ATOM 4346 O O . LYS A 1 558 ? -23.942 -22.162 6.094 1.00 75.75 558 LYS A O 1
ATOM 4351 N N . TYR A 1 559 ? -23.639 -20.006 6.634 1.00 75.00 559 TYR A N 1
ATOM 4352 C CA . TYR 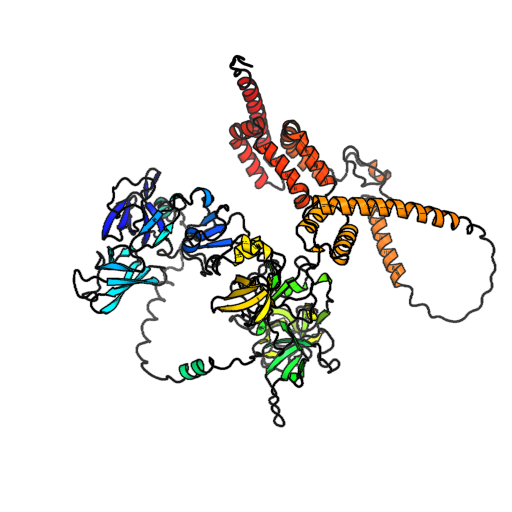A 1 559 ? -23.873 -19.449 5.296 1.00 75.00 559 TYR A CA 1
ATOM 4353 C C . TYR A 1 559 ? -22.570 -19.093 4.579 1.00 75.00 559 TYR A C 1
ATOM 4355 O O . TYR A 1 559 ? -22.567 -18.922 3.361 1.00 75.00 559 TYR A O 1
ATOM 4363 N N . VAL A 1 560 ? -21.454 -19.029 5.312 1.00 60.22 560 VAL A N 1
ATOM 4364 C CA . VAL A 1 560 ? -20.117 -19.018 4.715 1.00 60.22 560 VAL A CA 1
ATOM 4365 C C . VAL A 1 560 ? -19.961 -20.291 3.874 1.00 60.22 560 VAL A C 1
ATOM 4367 O O . VAL A 1 560 ? -20.362 -21.372 4.297 1.00 60.22 560 VAL A O 1
ATOM 4370 N N . CYS A 1 561 ? -19.457 -20.148 2.647 1.00 60.03 561 CYS A N 1
ATOM 4371 C CA . CYS A 1 561 ? -19.374 -21.195 1.620 1.00 60.03 561 CYS A CA 1
ATOM 4372 C C . CYS A 1 561 ? -20.701 -21.694 1.003 1.00 60.03 561 CYS A C 1
ATOM 4374 O O . CYS A 1 561 ? -20.644 -22.475 0.049 1.00 60.03 561 CYS A O 1
ATOM 4376 N N . LEU A 1 562 ? -21.881 -21.230 1.443 1.00 70.88 562 LEU A N 1
ATOM 4377 C CA . LEU A 1 562 ? -23.143 -21.528 0.751 1.00 70.88 562 LEU A CA 1
ATOM 4378 C C . LEU A 1 562 ? -23.362 -20.592 -0.442 1.00 70.88 562 LEU A C 1
ATOM 4380 O O . LEU A 1 562 ? -22.933 -19.438 -0.447 1.00 70.88 562 LEU A O 1
ATOM 4384 N N . ASN A 1 563 ? -24.069 -21.094 -1.455 1.00 79.88 563 ASN A N 1
ATOM 4385 C CA . ASN A 1 563 ? -24.548 -20.253 -2.546 1.00 79.88 563 ASN A CA 1
ATOM 4386 C C . ASN A 1 563 ? -25.755 -19.448 -2.060 1.00 79.88 563 ASN A C 1
ATOM 4388 O O . ASN A 1 563 ? -26.743 -20.014 -1.587 1.00 79.88 563 ASN A O 1
ATOM 4392 N N . GLY A 1 564 ? -25.684 -18.135 -2.220 1.00 82.69 564 GLY A N 1
ATOM 4393 C CA . GLY A 1 564 ? -26.806 -17.228 -2.039 1.00 82.69 564 GLY A CA 1
ATOM 4394 C C . GLY A 1 564 ? -26.994 -16.355 -3.273 1.00 82.69 564 GLY A C 1
ATOM 4395 O O . GLY A 1 564 ? -26.171 -16.357 -4.182 1.00 82.69 564 GLY A O 1
ATOM 4396 N N . VAL A 1 565 ? -28.093 -15.616 -3.323 1.00 89.69 565 VAL A N 1
ATOM 4397 C CA . VAL A 1 565 ? -28.413 -14.702 -4.423 1.00 89.69 565 VAL A CA 1
ATOM 4398 C C . VAL A 1 565 ? -28.316 -13.274 -3.912 1.00 89.69 565 VAL A C 1
ATOM 4400 O O . VAL A 1 565 ? -28.877 -12.952 -2.864 1.00 89.69 565 VAL A O 1
ATOM 4403 N N . VAL A 1 566 ? -27.604 -12.416 -4.635 1.00 90.62 566 VAL A N 1
ATOM 4404 C CA . VAL A 1 566 ? -27.495 -10.994 -4.313 1.00 90.62 566 VAL A CA 1
ATOM 4405 C C . VAL A 1 566 ? -28.878 -10.360 -4.401 1.00 90.62 566 VAL A C 1
ATOM 4407 O O . VAL A 1 566 ? -29.508 -10.335 -5.452 1.00 90.62 566 VAL A O 1
ATOM 4410 N N . ASP A 1 567 ? -29.349 -9.842 -3.277 1.00 89.56 567 ASP A N 1
ATOM 4411 C CA . ASP A 1 567 ? -30.657 -9.210 -3.125 1.00 89.56 567 ASP A CA 1
ATOM 4412 C C . ASP A 1 567 ? -30.545 -7.685 -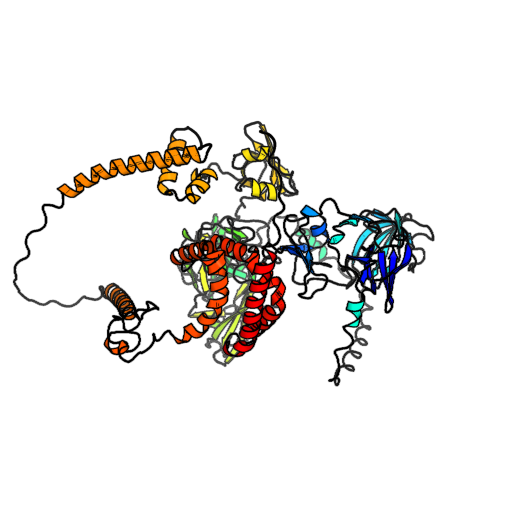3.246 1.00 89.56 567 ASP A C 1
ATOM 4414 O O . ASP A 1 567 ? -31.387 -7.053 -3.879 1.00 89.56 567 ASP A O 1
ATOM 4418 N N . LYS A 1 568 ? -29.492 -7.086 -2.666 1.00 84.50 568 LYS A N 1
ATOM 4419 C CA . LYS A 1 568 ? -29.210 -5.640 -2.733 1.00 84.50 568 LYS A CA 1
ATOM 4420 C C . LYS A 1 568 ? -27.712 -5.361 -2.679 1.00 84.50 568 LYS A C 1
ATOM 4422 O O . LYS A 1 568 ? -26.975 -6.089 -2.021 1.00 84.50 568 LYS A O 1
ATOM 4427 N N . ILE A 1 569 ? -27.295 -4.271 -3.312 1.00 81.12 569 ILE A N 1
ATOM 4428 C CA . ILE A 1 569 ? -25.921 -3.757 -3.285 1.00 81.12 569 ILE A CA 1
ATOM 4429 C C . ILE A 1 569 ? -25.989 -2.290 -2.872 1.00 81.12 569 ILE A C 1
ATOM 4431 O O . ILE A 1 569 ? -26.846 -1.553 -3.362 1.00 81.12 569 ILE A O 1
ATOM 4435 N N . PHE A 1 570 ? -25.112 -1.880 -1.963 1.00 73.75 570 PHE A N 1
ATOM 4436 C CA . PHE A 1 570 ? -25.023 -0.513 -1.460 1.00 73.75 570 PHE A CA 1
ATOM 4437 C C . PHE A 1 570 ? -23.738 0.176 -1.941 1.00 73.75 570 PHE A C 1
ATOM 4439 O O . PHE A 1 570 ? -22.776 -0.470 -2.349 1.00 73.75 570 PHE A O 1
ATOM 4446 N N . SER A 1 571 ? -23.719 1.510 -1.895 1.00 56.28 571 SER A N 1
ATOM 4447 C CA . SER A 1 571 ? -22.591 2.337 -2.355 1.00 56.28 571 SER A CA 1
ATOM 4448 C C . SER A 1 571 ? -21.339 2.255 -1.470 1.00 56.28 571 SER A C 1
ATOM 4450 O O . SER A 1 571 ? -20.296 2.783 -1.838 1.00 56.28 571 SER A O 1
ATOM 4452 N N . ASP A 1 572 ? -21.438 1.626 -0.301 1.00 56.16 572 ASP A N 1
ATOM 4453 C CA . ASP A 1 572 ? -20.371 1.410 0.681 1.00 56.16 572 ASP A CA 1
ATOM 4454 C C . ASP A 1 572 ? -19.784 -0.013 0.610 1.00 56.16 572 ASP A C 1
ATOM 4456 O O . ASP A 1 572 ? -19.204 -0.486 1.582 1.00 56.16 572 ASP A O 1
ATOM 4460 N N . ASN A 1 573 ? -19.935 -0.713 -0.520 1.00 55.78 573 ASN A N 1
ATOM 4461 C CA . ASN A 1 573 ? -19.499 -2.102 -0.730 1.00 55.78 573 ASN A CA 1
ATOM 4462 C C . ASN A 1 573 ? -20.171 -3.134 0.203 1.00 55.78 573 ASN A C 1
ATOM 4464 O O . ASN A 1 573 ? -19.692 -4.264 0.324 1.00 55.78 573 ASN A O 1
ATOM 4468 N N . ALA A 1 574 ? -21.278 -2.788 0.865 1.00 76.00 574 ALA A N 1
ATOM 4469 C CA . ALA A 1 574 ? -22.117 -3.761 1.553 1.00 76.00 574 ALA A CA 1
ATOM 4470 C C . ALA A 1 574 ? -23.085 -4.444 0.568 1.00 76.00 574 ALA A C 1
ATOM 4472 O O . ALA A 1 574 ? -23.720 -3.801 -0.272 1.00 76.00 574 ALA A O 1
ATOM 4473 N N . VAL A 1 575 ? -23.226 -5.765 0.682 1.00 83.44 575 VAL A N 1
ATOM 4474 C CA . VAL A 1 575 ? -24.025 -6.603 -0.220 1.00 83.44 575 VAL A CA 1
ATOM 4475 C C . VAL A 1 575 ? -24.953 -7.488 0.598 1.00 83.44 575 VAL A C 1
ATOM 4477 O O . VAL A 1 575 ? -24.507 -8.288 1.415 1.00 83.44 575 VAL A O 1
ATOM 4480 N N . ILE A 1 576 ? -26.260 -7.381 0.373 1.00 90.12 576 ILE A N 1
ATOM 4481 C CA . ILE A 1 576 ? -27.238 -8.282 0.986 1.00 90.12 576 ILE A CA 1
ATOM 4482 C C . ILE A 1 576 ? -27.374 -9.522 0.117 1.00 90.12 576 ILE A C 1
ATOM 4484 O O . ILE A 1 576 ? -27.741 -9.426 -1.052 1.00 90.12 576 ILE A O 1
ATOM 4488 N N . VAL A 1 577 ? -27.142 -10.687 0.708 1.00 91.62 577 VAL A N 1
ATOM 4489 C CA . VAL A 1 577 ? -27.276 -11.994 0.065 1.00 91.62 577 VAL A CA 1
ATOM 4490 C C . VAL A 1 577 ? -28.437 -12.753 0.699 1.00 91.62 577 VAL A C 1
ATOM 4492 O O . VAL A 1 577 ? -28.484 -12.924 1.918 1.00 91.62 577 VAL A O 1
ATOM 4495 N N . LYS A 1 578 ? -29.380 -13.209 -0.128 1.00 93.06 578 LYS A N 1
ATOM 4496 C CA . LYS A 1 578 ? -30.524 -14.041 0.256 1.00 93.06 578 LYS A CA 1
ATOM 4497 C C . LYS A 1 578 ? -30.216 -15.517 -0.002 1.00 93.06 578 LYS A C 1
ATOM 4499 O O . LYS A 1 578 ? -29.794 -15.876 -1.097 1.00 93.06 578 LYS A O 1
ATOM 4504 N N . TYR A 1 579 ? -30.480 -16.372 0.978 1.00 88.75 579 TYR A N 1
ATOM 4505 C CA . TYR A 1 579 ? -30.239 -17.816 0.896 1.00 88.75 579 TYR A CA 1
ATOM 4506 C C . TYR A 1 579 ? -31.546 -18.608 0.732 1.00 88.75 579 TYR A C 1
ATOM 4508 O O . TYR A 1 579 ? -32.644 -18.059 0.865 1.00 88.75 579 TYR A O 1
ATOM 4516 N N . GLY A 1 580 ? -31.434 -19.901 0.398 1.00 78.25 580 GLY A N 1
ATOM 4517 C CA . GLY A 1 580 ? -32.577 -20.773 0.079 1.00 78.25 580 GLY A CA 1
ATOM 4518 C C . GLY A 1 580 ? -33.574 -20.977 1.226 1.00 78.25 580 GLY A C 1
ATOM 4519 O O . GLY A 1 580 ? -34.746 -21.233 0.974 1.00 78.25 580 GLY A O 1
ATOM 4520 N N . ASP A 1 581 ? -33.143 -20.782 2.472 1.00 86.12 581 ASP A N 1
ATOM 4521 C CA . ASP A 1 581 ? -34.001 -20.792 3.665 1.00 86.12 581 ASP A CA 1
ATOM 4522 C C . ASP A 1 581 ? -34.744 -19.459 3.898 1.00 86.12 581 ASP A C 1
ATOM 4524 O O . ASP A 1 581 ? -35.442 -19.288 4.896 1.00 86.12 581 ASP A O 1
ATOM 4528 N N . GLY A 1 582 ? -34.583 -18.492 2.992 1.00 83.00 582 GLY A N 1
ATOM 4529 C CA . GLY A 1 582 ? -35.203 -17.174 3.059 1.00 83.00 582 GLY A CA 1
ATOM 4530 C C . GLY A 1 582 ? -34.457 -16.155 3.924 1.00 83.00 582 GLY A C 1
ATOM 4531 O O . GLY A 1 582 ? -34.833 -14.978 3.885 1.00 83.00 582 GLY A O 1
ATOM 4532 N N . LYS A 1 583 ? -33.396 -16.543 4.655 1.00 88.44 583 LYS A N 1
ATOM 4533 C CA . LYS A 1 583 ? -32.593 -15.592 5.440 1.00 88.44 583 LYS A CA 1
ATOM 4534 C C . LYS A 1 583 ? -31.768 -14.680 4.532 1.00 88.44 583 LYS A C 1
ATOM 4536 O O . LYS A 1 583 ? -31.368 -15.054 3.427 1.00 88.44 583 LYS A O 1
ATOM 4541 N N . ARG A 1 584 ? -31.511 -13.462 5.016 1.00 92.75 584 ARG A N 1
ATOM 4542 C CA . ARG A 1 584 ? -30.695 -12.451 4.337 1.00 92.75 584 ARG A CA 1
ATOM 4543 C C . ARG A 1 584 ? -29.550 -12.024 5.235 1.00 92.75 584 ARG A C 1
ATOM 4545 O O . ARG A 1 584 ? -29.776 -11.723 6.404 1.00 92.75 584 ARG A O 1
ATOM 4552 N N . TRP A 1 585 ? -28.355 -11.961 4.669 1.00 92.12 585 TRP A N 1
ATOM 4553 C CA . TRP A 1 585 ? -27.148 -11.559 5.378 1.00 92.12 585 TRP A CA 1
ATOM 4554 C C . TRP A 1 585 ? -26.430 -10.461 4.619 1.00 92.12 585 TRP A C 1
ATOM 4556 O O . TRP A 1 585 ? -26.328 -10.515 3.396 1.00 92.12 585 TRP A O 1
ATOM 4566 N N . CYS A 1 586 ? -25.945 -9.470 5.356 1.00 86.75 586 CYS A N 1
ATOM 4567 C CA . CYS A 1 586 ? -25.071 -8.447 4.814 1.00 86.75 586 CYS A CA 1
ATOM 4568 C C . CYS A 1 586 ? -23.650 -8.997 4.780 1.00 86.75 586 CYS A C 1
ATOM 4570 O O . CYS A 1 586 ? -23.181 -9.494 5.798 1.00 86.75 586 CYS A O 1
ATOM 4572 N N . PHE A 1 587 ? -22.986 -8.906 3.638 1.00 81.81 587 PHE A N 1
ATOM 4573 C CA . PHE A 1 587 ? -21.585 -9.241 3.458 1.00 81.81 587 PHE A CA 1
ATOM 4574 C C . PHE A 1 587 ? -20.834 -8.031 2.912 1.00 81.81 587 PHE A C 1
ATOM 4576 O O . PHE A 1 587 ? -21.366 -7.269 2.107 1.00 81.81 587 PHE A O 1
ATOM 4583 N N . ASN A 1 588 ? -19.573 -7.891 3.289 1.00 72.81 588 ASN A N 1
ATOM 4584 C CA . ASN A 1 588 ? -18.622 -7.109 2.527 1.00 72.81 588 ASN A CA 1
ATOM 4585 C C . ASN A 1 588 ? -18.507 -7.729 1.124 1.00 72.81 588 ASN A C 1
ATOM 4587 O O . ASN A 1 588 ? -18.310 -8.939 0.988 1.00 72.81 588 ASN A O 1
ATOM 4591 N N . GLN A 1 589 ? -18.627 -6.908 0.084 1.00 72.56 589 GLN A N 1
ATOM 4592 C CA . GLN A 1 589 ? -18.465 -7.311 -1.312 1.00 72.56 589 GLN A CA 1
ATOM 4593 C C . GLN A 1 589 ? -17.146 -8.052 -1.552 1.00 72.56 589 GLN A C 1
ATOM 4595 O O . GLN A 1 589 ? -17.113 -9.007 -2.325 1.00 72.56 589 GLN A O 1
ATOM 4600 N N . ASP A 1 590 ? -16.083 -7.679 -0.835 1.00 61.12 590 ASP A N 1
ATOM 4601 C CA . ASP A 1 590 ? -14.778 -8.324 -0.933 1.00 61.12 590 ASP A CA 1
ATOM 4602 C C . ASP A 1 590 ? -14.753 -9.740 -0.368 1.00 61.12 590 ASP A C 1
ATOM 4604 O O . ASP A 1 590 ? -13.858 -10.495 -0.739 1.00 61.12 590 ASP A O 1
ATOM 4608 N N . ALA A 1 591 ? -15.717 -10.110 0.481 1.00 62.78 591 ALA A N 1
ATOM 4609 C CA . ALA A 1 591 ? -15.867 -11.463 1.007 1.00 62.78 591 ALA A CA 1
ATOM 4610 C C . ALA A 1 591 ? -16.593 -12.405 0.028 1.00 62.78 591 ALA A C 1
ATOM 4612 O O . ALA A 1 591 ? -16.593 -13.621 0.233 1.00 62.78 591 ALA A O 1
ATOM 4613 N N . LEU A 1 592 ? -17.228 -11.861 -1.016 1.00 67.75 592 LEU A N 1
ATOM 4614 C CA . LEU A 1 592 ? -18.085 -12.587 -1.947 1.00 67.75 592 LEU A CA 1
ATOM 4615 C C . LEU A 1 592 ? -17.412 -12.790 -3.307 1.00 67.75 592 LEU A C 1
ATOM 4617 O O . LEU A 1 592 ? -16.568 -12.018 -3.754 1.00 67.75 592 LEU A O 1
ATOM 4621 N N . SER A 1 593 ? -17.811 -13.847 -4.002 1.00 59.72 593 SER A N 1
ATOM 4622 C CA . SER A 1 593 ? -17.455 -14.086 -5.400 1.00 59.72 593 SER A CA 1
ATOM 4623 C C . SER A 1 593 ? -18.667 -14.598 -6.163 1.00 59.72 593 SER A C 1
ATOM 4625 O O . SER A 1 593 ? -19.424 -15.426 -5.652 1.00 59.72 593 SER A O 1
ATOM 4627 N N . LYS A 1 594 ? -18.851 -14.112 -7.392 1.00 66.25 594 LYS A N 1
ATOM 4628 C CA . LYS A 1 594 ? -19.912 -14.568 -8.296 1.00 66.25 594 LYS A CA 1
ATOM 4629 C C . LYS A 1 594 ? -19.708 -16.032 -8.704 1.00 66.25 594 LYS A C 1
ATOM 4631 O O . LYS A 1 594 ? -18.592 -16.454 -8.996 1.00 66.25 594 LYS A O 1
ATOM 4636 N N . VAL A 1 595 ? -20.795 -16.797 -8.735 1.00 67.12 595 VAL A N 1
ATOM 4637 C CA . VAL A 1 595 ? -20.844 -18.211 -9.121 1.00 67.12 595 VAL A CA 1
ATOM 4638 C C . VAL A 1 595 ? -21.593 -18.313 -10.451 1.00 67.12 595 VAL A C 1
ATOM 4640 O O . VAL A 1 595 ? -22.794 -18.057 -10.501 1.00 67.12 595 VAL A O 1
ATOM 4643 N N . ASN A 1 596 ? -20.897 -18.681 -11.531 1.00 52.22 596 ASN A N 1
ATOM 4644 C CA . ASN A 1 596 ? -21.512 -18.897 -12.845 1.00 52.22 596 ASN A CA 1
ATOM 4645 C C . ASN A 1 596 ? -21.922 -20.366 -13.032 1.00 52.22 596 ASN A C 1
ATOM 4647 O O . ASN A 1 596 ? -21.181 -21.278 -12.669 1.00 52.22 596 ASN A O 1
ATOM 4651 N N . SER A 1 597 ? -23.060 -20.593 -13.693 1.00 39.09 597 SER A N 1
ATOM 4652 C CA . SER A 1 597 ? -23.627 -21.916 -14.017 1.00 39.09 597 SER A CA 1
ATOM 4653 C C . SER A 1 597 ? -22.740 -22.788 -14.922 1.00 39.09 597 SER A C 1
ATOM 4655 O O . SER A 1 597 ? -22.964 -23.989 -15.007 1.00 39.09 597 SER A O 1
ATOM 4657 N N . LEU A 1 598 ? -21.736 -22.198 -15.581 1.00 36.78 598 LEU A N 1
ATOM 4658 C CA . LEU A 1 598 ? -20.799 -22.871 -16.494 1.00 36.78 598 LEU A CA 1
ATOM 4659 C C . LEU A 1 598 ? -19.424 -23.160 -15.867 1.00 36.78 598 LEU A C 1
ATOM 4661 O O . LEU A 1 598 ? -18.601 -23.830 -16.477 1.00 36.78 598 LEU A O 1
ATOM 4665 N N . THR A 1 599 ? -19.169 -22.684 -14.647 1.00 34.78 599 THR A N 1
ATOM 4666 C CA . THR A 1 599 ? -17.961 -23.014 -13.884 1.00 34.78 599 THR A CA 1
ATOM 4667 C C . THR A 1 599 ? -18.377 -23.820 -12.667 1.00 34.78 599 THR A C 1
ATOM 4669 O O . THR A 1 599 ? -18.664 -23.265 -11.605 1.00 34.78 599 THR A O 1
ATOM 4672 N N . SER A 1 600 ? -18.418 -25.142 -12.815 1.00 29.67 600 SER A N 1
ATOM 4673 C CA . SER A 1 600 ? -18.505 -26.078 -11.697 1.00 29.67 600 SER A CA 1
ATOM 4674 C C . SER A 1 600 ? -17.201 -26.051 -10.893 1.00 29.67 600 SER A C 1
ATOM 4676 O O . SER A 1 600 ? -16.446 -27.016 -10.877 1.00 29.67 600 SER A O 1
ATOM 4678 N N . VAL A 1 601 ? -16.913 -24.941 -10.211 1.00 31.77 601 VAL A N 1
ATOM 4679 C CA . VAL A 1 601 ? -15.982 -24.958 -9.081 1.00 31.77 601 VAL A CA 1
ATOM 4680 C C . VAL A 1 601 ? -16.804 -25.382 -7.869 1.00 31.77 601 VAL A C 1
ATOM 4682 O O . VAL A 1 601 ? -17.309 -24.578 -7.072 1.00 31.77 601 VAL A O 1
ATOM 4685 N N . THR A 1 602 ? -17.021 -26.692 -7.783 1.00 32.59 602 THR A N 1
ATOM 4686 C CA . THR A 1 602 ? -17.322 -27.344 -6.512 1.00 32.59 602 THR A CA 1
ATOM 4687 C C . THR A 1 602 ? -16.196 -26.968 -5.556 1.00 32.59 602 THR A C 1
ATOM 4689 O O . THR A 1 602 ? -15.030 -27.137 -5.905 1.00 32.59 602 THR A O 1
ATOM 4692 N N . CYS A 1 603 ? -16.519 -26.420 -4.380 1.00 40.56 603 CYS A N 1
ATOM 4693 C CA . CYS A 1 603 ? -15.536 -26.395 -3.299 1.00 40.56 603 CYS A CA 1
ATOM 4694 C C . CYS A 1 603 ? -15.094 -27.850 -3.114 1.00 40.56 603 CYS A C 1
ATOM 4696 O O . CYS A 1 603 ? -15.967 -28.717 -2.976 1.00 40.56 603 CYS A O 1
ATOM 4698 N N . SER A 1 604 ? -13.797 -28.137 -3.236 1.00 45.19 604 SER A N 1
ATOM 4699 C CA . SER A 1 604 ? -13.337 -29.515 -3.114 1.00 45.19 604 SER A CA 1
ATOM 4700 C C . SER A 1 604 ? -13.692 -29.990 -1.705 1.00 45.19 604 SER A C 1
ATOM 4702 O O . SER A 1 604 ? -13.479 -29.237 -0.751 1.00 45.19 604 SER A O 1
ATOM 4704 N N . PRO A 1 605 ? -14.216 -31.213 -1.509 1.00 46.19 605 PRO A N 1
ATOM 4705 C CA . PRO A 1 605 ? -14.397 -31.766 -0.168 1.00 46.19 605 PRO A CA 1
ATOM 4706 C C . PRO A 1 605 ? -13.104 -31.745 0.671 1.00 46.19 605 PRO A C 1
ATOM 4708 O O . PRO A 1 605 ? -13.172 -31.748 1.898 1.00 46.19 605 PRO A O 1
ATOM 4711 N N . MET A 1 606 ? -11.945 -31.628 0.006 1.00 52.00 606 MET A N 1
ATOM 4712 C CA . MET A 1 606 ? -10.616 -31.449 0.598 1.00 52.00 606 MET A CA 1
ATOM 4713 C C . MET A 1 606 ? -10.387 -30.097 1.288 1.00 52.00 606 MET A C 1
ATOM 4715 O O . MET A 1 606 ? -9.474 -29.977 2.101 1.00 52.00 606 MET A O 1
ATOM 4719 N N . ASP A 1 607 ? -11.202 -29.082 0.998 1.00 48.47 607 ASP A N 1
ATOM 4720 C CA . ASP A 1 607 ? -11.060 -27.738 1.572 1.00 48.47 607 ASP A CA 1
ATOM 4721 C C . ASP A 1 607 ? -11.745 -27.594 2.942 1.00 48.47 607 ASP A C 1
ATOM 4723 O O . ASP A 1 607 ? -11.713 -26.523 3.552 1.00 48.47 607 ASP A O 1
ATOM 4727 N N . SER A 1 608 ? -12.350 -28.673 3.451 1.00 53.50 608 SER A N 1
ATOM 4728 C CA . SER A 1 608 ? -12.934 -28.711 4.789 1.00 53.50 608 SER A CA 1
ATOM 4729 C C . SER A 1 608 ? -11.856 -28.567 5.869 1.00 53.50 608 SER A C 1
ATOM 4731 O O . SER A 1 608 ? -10.828 -29.247 5.847 1.00 53.50 608 SER A O 1
ATOM 4733 N N . SER A 1 609 ? -12.114 -27.723 6.872 1.00 51.94 609 SER A N 1
ATOM 4734 C CA . SER A 1 609 ? -11.236 -27.541 8.039 1.00 51.94 609 SER A CA 1
ATOM 4735 C C . SER A 1 609 ? -11.017 -28.837 8.830 1.00 51.94 609 SER A C 1
ATOM 4737 O O . SER A 1 609 ? -9.984 -28.998 9.477 1.00 51.94 609 SER A O 1
ATOM 4739 N N . LEU A 1 610 ? -11.956 -29.782 8.734 1.00 63.22 610 LEU A N 1
ATOM 4740 C CA . LEU A 1 610 ? -11.832 -31.140 9.259 1.00 63.22 610 LEU A CA 1
ATOM 4741 C C . LEU A 1 610 ? -10.775 -31.955 8.509 1.00 63.22 610 LEU A C 1
ATOM 4743 O O . LEU A 1 610 ? -9.901 -32.555 9.127 1.00 63.22 610 LEU A O 1
ATOM 4747 N N . VAL A 1 611 ? -10.822 -31.918 7.176 1.00 58.28 611 VAL A N 1
ATOM 4748 C CA . VAL A 1 611 ? -9.872 -32.621 6.307 1.00 58.28 611 VAL A CA 1
ATOM 4749 C C . VAL A 1 611 ? -8.461 -32.050 6.476 1.00 58.28 611 VAL A C 1
ATOM 4751 O O . VAL A 1 611 ? -7.507 -32.818 6.564 1.00 58.28 611 VAL A O 1
ATOM 4754 N N . ARG A 1 612 ? -8.320 -30.725 6.634 1.00 56.72 612 ARG A N 1
ATOM 4755 C CA . ARG A 1 612 ? -7.021 -30.084 6.920 1.00 56.72 612 ARG A CA 1
ATOM 4756 C C . ARG A 1 612 ? -6.408 -30.538 8.245 1.00 56.72 612 ARG A C 1
ATOM 4758 O O . ARG A 1 612 ? -5.237 -30.892 8.252 1.00 56.72 612 ARG A O 1
ATOM 4765 N N . LYS A 1 613 ? -7.193 -30.638 9.322 1.00 55.97 613 LYS A N 1
ATOM 4766 C CA . LYS A 1 613 ? -6.710 -31.170 10.610 1.00 55.97 613 LYS A CA 1
ATOM 4767 C C . LYS A 1 613 ? -6.261 -32.629 10.520 1.00 55.97 613 LYS A C 1
ATOM 4769 O O . LYS A 1 613 ? -5.259 -32.986 11.120 1.00 55.97 613 LYS A O 1
ATOM 4774 N N . VAL A 1 614 ? -6.960 -33.474 9.759 1.00 57.78 614 VAL A N 1
ATOM 4775 C CA . VAL A 1 614 ? -6.545 -34.880 9.567 1.00 57.78 614 VAL A CA 1
ATOM 4776 C C . VAL A 1 614 ? -5.263 -34.979 8.726 1.00 57.78 614 VAL A C 1
ATOM 4778 O O . VAL A 1 614 ? -4.428 -35.841 8.993 1.00 57.78 614 VAL A O 1
ATOM 4781 N N . ILE A 1 615 ? -5.050 -34.060 7.776 1.00 63.72 615 ILE A N 1
ATOM 4782 C CA . ILE A 1 615 ? -3.778 -33.930 7.040 1.00 63.72 615 ILE A CA 1
ATOM 4783 C C . ILE A 1 615 ? -2.648 -33.451 7.973 1.00 63.72 615 ILE A C 1
ATOM 4785 O O . ILE A 1 615 ? -1.553 -34.004 7.930 1.00 63.72 615 ILE A O 1
ATOM 4789 N N . GLU A 1 616 ? -2.912 -32.477 8.850 1.00 53.75 616 GLU A N 1
ATOM 4790 C CA . GLU A 1 616 ? -1.965 -31.980 9.869 1.00 53.75 616 GLU A CA 1
ATOM 4791 C C . GLU A 1 616 ? -1.586 -33.052 10.908 1.00 53.75 616 GLU A C 1
ATOM 4793 O O . GLU A 1 616 ? -0.483 -33.025 11.447 1.00 53.75 616 GLU A O 1
ATOM 4798 N N . LEU A 1 617 ? -2.468 -34.030 11.151 1.00 55.88 617 LEU A N 1
ATOM 4799 C CA . LEU A 1 617 ? -2.204 -35.212 11.983 1.00 55.88 617 LEU A CA 1
ATOM 4800 C C . LEU A 1 617 ? -1.370 -36.296 11.265 1.00 55.88 617 LEU A C 1
ATOM 4802 O O . LEU A 1 617 ? -1.105 -37.343 11.852 1.00 55.88 617 LEU A O 1
ATOM 4806 N N . GLY A 1 618 ? -0.938 -36.053 10.021 1.00 45.88 618 GLY A N 1
ATOM 4807 C CA . GLY A 1 618 ? 0.033 -36.887 9.306 1.00 45.88 618 GLY A CA 1
ATOM 4808 C C . GLY A 1 618 ? -0.554 -38.049 8.498 1.00 45.88 618 GLY A C 1
ATOM 4809 O O . GLY A 1 618 ? 0.190 -38.930 8.069 1.00 45.88 618 GLY A O 1
ATOM 4810 N N . PHE A 1 619 ? -1.869 -38.080 8.271 1.00 66.25 619 PHE A N 1
ATOM 4811 C CA . PHE A 1 619 ? -2.505 -39.114 7.449 1.00 66.25 619 PHE A CA 1
ATOM 4812 C C . PHE A 1 619 ? -2.271 -38.886 5.943 1.00 66.25 619 PHE A C 1
ATOM 4814 O O . PHE A 1 619 ? -2.214 -37.753 5.464 1.00 66.25 619 PHE A O 1
ATOM 4821 N N . ASP A 1 620 ? -2.161 -39.978 5.172 1.00 69.00 620 ASP A N 1
ATOM 4822 C CA . ASP A 1 620 ? -1.881 -39.932 3.730 1.00 69.00 620 ASP A CA 1
ATOM 4823 C C . ASP A 1 620 ? -2.972 -39.180 2.947 1.00 69.00 620 ASP A C 1
ATOM 4825 O O . ASP A 1 620 ? -4.135 -39.596 2.889 1.00 69.00 620 ASP A O 1
ATOM 4829 N N . ARG A 1 621 ? -2.563 -38.090 2.288 1.00 65.00 621 ARG A N 1
ATOM 4830 C CA . ARG A 1 621 ? -3.446 -37.163 1.566 1.00 65.00 621 ARG A CA 1
ATOM 4831 C C . ARG A 1 621 ? -4.284 -37.850 0.487 1.00 65.00 621 ARG A C 1
ATOM 4833 O O . ARG A 1 621 ? -5.438 -37.469 0.313 1.00 65.00 621 ARG A O 1
ATOM 4840 N N . ARG A 1 622 ? -3.743 -38.866 -0.200 1.00 60.19 622 ARG A N 1
ATOM 4841 C CA . ARG A 1 622 ? -4.472 -39.613 -1.245 1.00 60.19 622 ARG A CA 1
ATOM 4842 C C . ARG A 1 622 ? -5.595 -40.458 -0.652 1.00 60.19 622 ARG A C 1
ATOM 4844 O O . ARG A 1 622 ? -6.706 -40.466 -1.167 1.00 60.19 622 ARG A O 1
ATOM 4851 N N . THR A 1 623 ? -5.339 -41.127 0.467 1.00 68.31 623 THR A N 1
ATOM 4852 C CA . THR A 1 623 ? -6.353 -41.949 1.139 1.00 68.31 623 THR A CA 1
ATOM 4853 C C . THR A 1 623 ? -7.471 -41.102 1.756 1.00 68.31 623 THR A C 1
ATOM 4855 O O . THR A 1 623 ? -8.637 -41.492 1.701 1.00 68.31 623 THR A O 1
ATOM 4858 N N . ILE A 1 624 ? -7.142 -39.921 2.289 1.00 70.00 624 ILE A N 1
ATOM 4859 C CA . ILE A 1 624 ? -8.137 -38.950 2.771 1.00 70.00 624 ILE A CA 1
ATOM 4860 C C . ILE A 1 624 ? -9.023 -38.461 1.618 1.00 70.00 624 ILE A C 1
ATOM 4862 O O . ILE A 1 624 ? -10.243 -38.385 1.768 1.00 70.00 624 ILE A O 1
ATOM 4866 N N . GLU A 1 625 ? -8.429 -38.174 0.459 1.00 64.81 625 GLU A N 1
ATOM 4867 C CA . GLU A 1 625 ? -9.146 -37.763 -0.749 1.00 64.81 625 GLU A CA 1
ATOM 4868 C C . GLU A 1 625 ? -10.117 -38.848 -1.237 1.00 64.81 625 GLU A C 1
ATOM 4870 O O . GLU A 1 625 ? -11.301 -38.565 -1.427 1.00 64.81 625 GLU A O 1
ATOM 4875 N N . ASP A 1 626 ? -9.674 -40.107 -1.310 1.00 66.88 626 ASP A N 1
ATOM 4876 C CA . ASP A 1 626 ? -10.514 -41.245 -1.707 1.00 66.88 626 ASP A CA 1
ATOM 4877 C C . ASP A 1 626 ? -11.725 -41.444 -0.781 1.00 66.88 626 ASP A C 1
ATOM 4879 O O . ASP A 1 626 ? -12.854 -41.640 -1.238 1.00 66.88 626 ASP A O 1
ATOM 4883 N N . VAL A 1 627 ? -11.505 -41.381 0.535 1.00 73.94 627 VAL A N 1
ATOM 4884 C CA . VAL A 1 627 ? -12.556 -41.556 1.550 1.00 73.94 627 VAL A CA 1
ATOM 4885 C C . VAL A 1 627 ? -13.561 -40.403 1.507 1.00 73.94 627 VAL A C 1
ATOM 4887 O O . VAL A 1 627 ? -14.774 -40.632 1.553 1.00 73.94 627 VAL A O 1
ATOM 4890 N N . THR A 1 628 ? -13.070 -39.172 1.356 1.00 68.19 628 THR A N 1
ATOM 4891 C CA . THR A 1 628 ? -13.904 -37.963 1.345 1.00 68.19 628 THR A CA 1
ATOM 4892 C C . THR A 1 628 ? -14.733 -37.855 0.063 1.00 68.19 628 THR A C 1
ATOM 4894 O O . THR A 1 628 ? -15.923 -37.537 0.120 1.00 68.19 628 THR A O 1
ATOM 4897 N N . LEU A 1 629 ? -14.152 -38.189 -1.092 1.00 56.41 629 LEU A N 1
ATOM 4898 C CA . LEU A 1 629 ? -14.861 -38.209 -2.374 1.00 56.41 629 LEU A CA 1
ATOM 4899 C C . LEU A 1 629 ? -15.894 -39.339 -2.443 1.00 56.41 629 LEU A C 1
ATOM 4901 O O . LEU A 1 629 ? -17.005 -39.130 -2.938 1.00 56.41 629 LEU A O 1
ATOM 4905 N N . LYS A 1 630 ? -15.575 -40.518 -1.898 1.00 63.03 630 LYS A N 1
ATOM 4906 C CA . LYS A 1 630 ? -16.495 -41.659 -1.878 1.00 63.03 630 LYS A CA 1
ATOM 4907 C C . LYS A 1 630 ? -17.752 -41.372 -1.056 1.00 63.03 630 LYS A C 1
ATOM 4909 O O . LYS A 1 630 ? -18.855 -41.575 -1.559 1.00 63.03 630 LYS A O 1
ATOM 4914 N N . GLN A 1 631 ? -17.611 -40.832 0.155 1.00 61.09 631 GLN A N 1
ATOM 4915 C CA . GLN A 1 631 ? -18.761 -40.491 1.001 1.00 61.09 631 GLN A CA 1
ATOM 4916 C C . GLN A 1 631 ? -19.667 -39.424 0.367 1.00 61.09 631 GLN A C 1
ATOM 4918 O O . GLN A 1 631 ? -20.896 -39.497 0.468 1.00 61.09 631 GLN A O 1
ATOM 4923 N N . PHE A 1 632 ? -19.061 -38.472 -0.345 1.00 51.28 632 PHE A N 1
ATOM 4924 C CA . PHE A 1 632 ? -19.786 -37.462 -1.106 1.00 51.28 632 PHE A CA 1
ATOM 4925 C C . PHE A 1 632 ? -20.562 -38.076 -2.285 1.00 51.28 632 PHE A C 1
ATOM 4927 O O . PHE A 1 632 ? -21.732 -37.752 -2.483 1.00 51.28 632 PHE A O 1
ATOM 4934 N N . SER A 1 633 ? -19.954 -39.018 -3.019 1.00 44.84 633 SER A N 1
ATOM 4935 C CA . SER A 1 633 ? -20.589 -39.706 -4.156 1.00 44.84 633 SER A CA 1
ATOM 4936 C C . SER A 1 633 ? -21.790 -40.581 -3.767 1.00 44.84 633 SER A C 1
ATOM 4938 O O . SER A 1 633 ? -22.695 -40.789 -4.570 1.00 44.84 633 SER A O 1
ATOM 4940 N N . GLU A 1 634 ? -21.838 -41.045 -2.517 1.00 53.56 634 GLU A N 1
ATOM 4941 C CA . GLU A 1 634 ? -22.918 -41.878 -1.975 1.00 53.56 634 GLU A CA 1
ATOM 4942 C C . GLU A 1 634 ? -24.080 -41.049 -1.388 1.00 53.56 634 GLU A C 1
ATOM 4944 O O . GLU A 1 634 ? -25.013 -41.608 -0.814 1.00 53.56 634 GLU A O 1
ATOM 4949 N N . GLY A 1 635 ? -24.036 -39.714 -1.505 1.00 40.59 635 GLY A N 1
ATOM 4950 C CA . GLY A 1 635 ? -25.108 -38.815 -1.061 1.00 40.59 635 GLY A CA 1
ATOM 4951 C C . GLY A 1 635 ? -25.229 -38.664 0.459 1.00 40.59 635 GLY A C 1
ATOM 4952 O O . GLY A 1 635 ? -26.238 -38.159 0.946 1.00 40.59 635 GLY A O 1
ATOM 4953 N N . ARG A 1 636 ? -24.209 -39.088 1.219 1.00 51.06 636 ARG A N 1
ATOM 4954 C CA . ARG A 1 636 ? -24.214 -39.085 2.693 1.00 51.06 636 ARG A CA 1
ATOM 4955 C C . ARG A 1 636 ? -23.751 -37.766 3.331 1.00 51.06 636 ARG A C 1
ATOM 4957 O O . ARG A 1 636 ? -23.787 -37.647 4.551 1.00 51.06 636 ARG A O 1
ATOM 4964 N N . GLY A 1 637 ? -23.368 -36.767 2.531 1.00 56.34 637 GLY A N 1
ATOM 4965 C CA . GLY A 1 637 ? -22.901 -35.458 3.010 1.00 56.34 637 GLY A CA 1
ATOM 4966 C C . GLY A 1 637 ? -21.447 -35.457 3.510 1.00 56.34 637 GLY A C 1
ATOM 4967 O O . GLY A 1 637 ? -20.706 -36.413 3.297 1.00 56.34 637 GLY A O 1
ATOM 4968 N N . TYR A 1 638 ? -21.022 -34.355 4.139 1.00 66.12 638 TYR A N 1
ATOM 4969 C CA . TYR A 1 638 ? -19.670 -34.191 4.700 1.00 66.12 638 TYR A CA 1
ATOM 4970 C C . TYR A 1 638 ? -19.522 -34.896 6.058 1.00 66.12 638 TYR A C 1
ATOM 4972 O O . TYR A 1 638 ? -20.506 -35.073 6.774 1.00 66.12 638 TYR A O 1
ATOM 4980 N N . PHE A 1 639 ? -18.290 -35.253 6.436 1.00 70.06 639 PHE A N 1
ATOM 4981 C CA . PHE A 1 639 ? -17.982 -35.718 7.793 1.00 70.06 639 PHE A CA 1
ATOM 4982 C C . PHE A 1 639 ? -18.246 -34.612 8.821 1.00 70.06 639 PHE A C 1
ATOM 4984 O O . PHE A 1 639 ? -17.905 -33.451 8.590 1.00 70.06 639 PHE A O 1
ATOM 4991 N N . SER A 1 640 ? -18.856 -34.976 9.949 1.00 65.69 640 SER A N 1
ATOM 4992 C CA . SER A 1 640 ? -19.224 -34.051 11.027 1.00 65.69 640 SER A CA 1
ATOM 4993 C C . SER A 1 640 ? -18.134 -33.862 12.084 1.00 65.69 640 SER A C 1
ATOM 4995 O O . SER A 1 640 ? -18.129 -32.825 12.747 1.00 65.69 640 SER A O 1
ATOM 4997 N N . THR A 1 641 ? -17.225 -34.830 12.246 1.00 72.88 641 THR A N 1
ATOM 4998 C CA . THR A 1 641 ? -16.167 -34.825 13.274 1.00 72.88 641 THR A CA 1
ATOM 4999 C C . THR A 1 641 ? -14.831 -35.344 12.732 1.00 72.88 641 THR A C 1
ATOM 5001 O O . THR A 1 641 ? -14.783 -35.937 11.649 1.00 72.88 641 THR A O 1
ATOM 5004 N N . VAL A 1 642 ? -13.732 -35.047 13.444 1.00 70.19 642 VAL A N 1
ATOM 5005 C CA . VAL A 1 642 ? -12.364 -35.436 13.039 1.00 70.19 642 VAL A CA 1
ATOM 5006 C C . VAL A 1 642 ? -12.238 -36.950 13.178 1.00 70.19 642 VAL A C 1
ATOM 5008 O O . VAL A 1 642 ? -11.692 -37.620 12.308 1.00 70.19 642 VAL A O 1
ATOM 5011 N N . GLU A 1 643 ? -12.811 -37.462 14.260 1.00 78.25 643 GLU A N 1
ATOM 5012 C CA . GLU A 1 643 ? -12.826 -38.850 14.680 1.00 78.25 643 GLU A CA 1
ATOM 5013 C C . GLU A 1 643 ? -13.503 -39.737 13.623 1.00 78.25 643 GLU A C 1
ATOM 5015 O O . GLU A 1 643 ? -12.890 -40.698 13.164 1.00 78.25 643 GLU A O 1
ATOM 5020 N N . ASP A 1 644 ? -14.683 -39.347 13.119 1.00 75.75 644 ASP A N 1
ATOM 5021 C CA . ASP A 1 644 ? -15.401 -40.105 12.077 1.00 75.75 644 ASP A CA 1
ATOM 5022 C C . ASP A 1 644 ? -14.583 -40.246 10.778 1.00 75.75 644 ASP A C 1
ATOM 5024 O O . ASP A 1 644 ? -14.607 -41.283 10.107 1.00 75.75 644 ASP A O 1
ATOM 5028 N N . LEU A 1 645 ? -13.872 -39.178 10.393 1.00 81.19 645 LEU A N 1
ATOM 5029 C CA . LEU A 1 645 ? -13.030 -39.169 9.198 1.00 81.19 645 LEU A CA 1
ATOM 5030 C C . LEU A 1 645 ? -11.767 -40.012 9.418 1.00 81.19 645 LEU A C 1
ATOM 5032 O O . LEU A 1 645 ? -11.403 -40.798 8.543 1.00 81.19 645 LEU A O 1
ATOM 5036 N N . MET A 1 646 ? -11.120 -39.881 10.578 1.00 76.62 646 MET A N 1
ATOM 5037 C CA . MET A 1 646 ? -9.938 -40.666 10.938 1.00 76.62 646 MET A CA 1
ATOM 5038 C C . MET A 1 646 ? -10.240 -42.163 10.965 1.00 76.62 646 MET A C 1
ATOM 5040 O O . MET A 1 646 ? -9.502 -42.932 10.350 1.00 76.62 646 MET A O 1
ATOM 5044 N N . ASP A 1 647 ? -11.350 -42.574 11.579 1.00 81.19 647 ASP A N 1
ATOM 5045 C CA . ASP A 1 647 ? -11.768 -43.977 11.633 1.00 81.19 647 ASP A CA 1
ATOM 5046 C C . ASP A 1 647 ? -11.972 -44.548 10.224 1.00 81.19 647 ASP A C 1
ATOM 5048 O O . ASP A 1 647 ? -11.505 -45.644 9.901 1.00 81.19 647 ASP A O 1
ATOM 5052 N N . LYS A 1 648 ? -12.582 -43.770 9.322 1.00 80.75 648 LYS A N 1
ATOM 5053 C CA . LYS A 1 648 ? -12.810 -44.203 7.938 1.00 80.75 648 LYS A CA 1
ATOM 5054 C C . LYS A 1 648 ? -11.536 -44.260 7.095 1.00 80.75 648 LYS A C 1
ATOM 5056 O O . LYS A 1 648 ? -11.402 -45.144 6.238 1.00 80.75 648 LYS A O 1
ATOM 5061 N N . VAL A 1 649 ? -10.599 -43.348 7.341 1.00 81.94 649 VAL A N 1
ATOM 5062 C CA . VAL A 1 649 ? -9.263 -43.353 6.729 1.00 81.94 649 VAL A CA 1
ATOM 5063 C C . VAL A 1 649 ? -8.469 -44.571 7.206 1.00 81.94 649 VAL A C 1
ATOM 5065 O O . VAL A 1 649 ? -7.947 -45.307 6.368 1.00 81.94 649 VAL A O 1
ATOM 5068 N N . LEU A 1 650 ? -8.470 -44.859 8.510 1.00 80.12 650 LEU A N 1
ATOM 5069 C CA . LEU A 1 650 ? -7.805 -46.022 9.107 1.00 80.12 650 LEU A CA 1
ATOM 5070 C C . LEU A 1 650 ? -8.376 -47.353 8.592 1.00 80.12 650 LEU A C 1
ATOM 5072 O O . LEU A 1 650 ? -7.616 -48.229 8.175 1.00 80.12 650 LEU A O 1
ATOM 5076 N N . GLU A 1 651 ? -9.703 -47.496 8.523 1.00 79.69 651 GLU A N 1
ATOM 5077 C CA . GLU A 1 651 ? -10.356 -48.680 7.941 1.00 79.69 651 GLU A CA 1
ATOM 5078 C C . GLU A 1 651 ? -9.955 -48.910 6.473 1.00 79.69 651 GLU A C 1
ATOM 5080 O O . GLU A 1 651 ? -9.802 -50.048 6.017 1.00 79.69 651 GLU A O 1
ATOM 5085 N N . THR A 1 652 ? -9.812 -47.827 5.705 1.00 78.06 652 THR A N 1
ATOM 5086 C CA . THR A 1 652 ? -9.472 -47.889 4.277 1.00 78.06 652 THR A CA 1
ATOM 5087 C C . THR A 1 652 ? -7.997 -48.231 4.071 1.00 78.06 652 THR A C 1
ATOM 5089 O O . THR A 1 652 ? -7.675 -49.016 3.175 1.00 78.06 652 THR A O 1
ATOM 5092 N N . GLN A 1 653 ? -7.109 -47.729 4.934 1.00 77.94 653 GLN A N 1
ATOM 5093 C CA . GLN A 1 653 ? -5.696 -48.116 4.958 1.00 77.94 653 GLN A CA 1
ATOM 5094 C C . GLN A 1 653 ? -5.530 -49.603 5.299 1.00 77.94 653 GLN A C 1
ATOM 5096 O O . GLN A 1 653 ? -4.837 -50.313 4.573 1.00 77.94 653 GLN A O 1
ATOM 5101 N N . GLN A 1 654 ? -6.247 -50.114 6.306 1.00 74.50 654 GLN A N 1
ATOM 5102 C CA . GLN A 1 654 ? -6.211 -51.538 6.670 1.00 74.50 654 GLN A CA 1
ATOM 5103 C C . GLN A 1 654 ? -6.708 -52.451 5.537 1.00 74.50 654 GLN A C 1
ATOM 5105 O O . GLN A 1 654 ? -6.119 -53.501 5.276 1.00 74.50 654 GLN A O 1
ATOM 5110 N N . LYS A 1 655 ? -7.752 -52.040 4.805 1.00 71.06 655 LYS A N 1
ATOM 5111 C CA . LYS A 1 655 ? -8.237 -52.777 3.623 1.00 71.06 655 LYS A CA 1
ATOM 5112 C C . LYS A 1 655 ? -7.221 -52.797 2.479 1.00 71.06 655 LYS A C 1
ATOM 5114 O O . LYS A 1 655 ? -7.091 -53.827 1.821 1.00 71.06 655 LYS A O 1
ATOM 5119 N N . ARG A 1 656 ? -6.483 -51.702 2.263 1.00 60.69 656 ARG A N 1
ATOM 5120 C CA . ARG A 1 656 ? -5.411 -51.625 1.252 1.00 60.69 656 ARG A CA 1
ATOM 5121 C C . ARG A 1 656 ? -4.232 -52.538 1.591 1.00 60.69 656 ARG A C 1
ATOM 5123 O O . ARG A 1 656 ? -3.737 -53.233 0.704 1.00 60.69 656 ARG A O 1
ATOM 5130 N N . SER A 1 657 ? -3.853 -52.611 2.866 1.00 50.62 657 SER A N 1
ATOM 5131 C CA . SER A 1 657 ? -2.818 -53.533 3.355 1.00 50.62 657 SER A CA 1
ATOM 5132 C C . SER A 1 657 ? -3.222 -55.009 3.230 1.00 50.62 657 SER A C 1
ATOM 5134 O O . SER A 1 657 ? -2.367 -55.860 3.006 1.00 50.62 657 SER A O 1
ATOM 5136 N N . ALA A 1 658 ? -4.519 -55.328 3.314 1.00 50.31 658 ALA A N 1
ATOM 5137 C CA . ALA A 1 658 ? -5.024 -56.683 3.079 1.00 50.31 658 ALA A CA 1
ATOM 5138 C C . ALA A 1 658 ? -5.065 -57.061 1.583 1.00 50.31 658 ALA A C 1
ATOM 5140 O O . ALA A 1 658 ? -4.849 -58.222 1.241 1.00 50.31 658 ALA A O 1
ATOM 5141 N N . SER A 1 659 ? -5.300 -56.098 0.678 1.00 48.09 659 SER A N 1
ATOM 5142 C CA . SER A 1 659 ? -5.288 -56.342 -0.775 1.00 48.09 659 SER A CA 1
ATOM 5143 C C . SER A 1 659 ? -3.882 -56.455 -1.379 1.00 48.09 659 SER A C 1
ATOM 5145 O O . SER A 1 659 ? -3.705 -57.201 -2.340 1.00 48.09 659 SER A O 1
ATOM 5147 N N . SER A 1 660 ? -2.867 -55.790 -0.806 1.00 43.00 660 SER A N 1
ATOM 5148 C CA . SER A 1 660 ? -1.480 -55.889 -1.298 1.00 43.00 660 SER A CA 1
ATOM 5149 C C . SER A 1 660 ? -0.828 -57.245 -1.003 1.00 43.00 660 SER A C 1
ATOM 5151 O O . SER A 1 660 ? 0.089 -57.647 -1.716 1.00 43.00 660 SER A O 1
ATOM 5153 N N . GLY A 1 661 ? -1.324 -57.986 -0.004 1.00 39.16 661 GLY A N 1
ATOM 5154 C CA . GLY A 1 661 ? -0.865 -59.348 0.294 1.00 39.16 661 GLY A CA 1
ATOM 5155 C C . GLY A 1 661 ? -1.221 -60.375 -0.789 1.00 39.16 661 GLY A C 1
ATOM 5156 O O . GLY A 1 661 ? -0.538 -61.386 -0.916 1.00 39.16 661 GLY A O 1
ATOM 5157 N N . MET A 1 662 ? -2.243 -60.113 -1.613 1.00 34.97 662 MET A N 1
ATOM 5158 C CA . MET A 1 662 ? -2.667 -61.037 -2.674 1.00 34.97 662 MET A CA 1
ATOM 5159 C C . MET A 1 662 ? -1.926 -60.800 -4.002 1.00 34.97 662 MET A C 1
ATOM 5161 O O . MET A 1 662 ? -1.704 -61.743 -4.757 1.00 34.97 662 MET A O 1
ATOM 5165 N N . GLU A 1 663 ? -1.467 -59.570 -4.267 1.00 35.62 663 GLU A N 1
ATOM 5166 C CA . GLU A 1 663 ? -0.636 -59.246 -5.441 1.00 35.62 663 GLU A CA 1
ATOM 5167 C C . GLU A 1 663 ? 0.834 -59.669 -5.273 1.00 35.62 663 GLU A C 1
ATOM 5169 O O . GLU A 1 663 ? 1.517 -59.943 -6.264 1.00 35.62 663 GLU A O 1
ATOM 5174 N N . GLN A 1 664 ? 1.317 -59.798 -4.033 1.00 36.81 664 GLN A N 1
ATOM 5175 C CA . GLN A 1 664 ? 2.672 -60.280 -3.746 1.00 36.81 664 GLN A CA 1
ATOM 5176 C C . GLN A 1 664 ? 2.843 -61.776 -4.072 1.00 36.81 664 GLN A C 1
ATOM 5178 O O . GLN A 1 664 ? 3.876 -62.156 -4.617 1.00 36.81 664 GLN A O 1
ATOM 5183 N N . SER A 1 665 ? 1.796 -62.597 -3.904 1.00 39.09 665 SER A N 1
ATOM 5184 C CA . SER A 1 665 ? 1.810 -64.001 -4.353 1.00 39.09 665 SER A CA 1
ATOM 5185 C C . SER A 1 665 ? 1.757 -64.175 -5.875 1.00 39.09 665 SER A C 1
ATOM 5187 O O . SER A 1 665 ? 2.198 -65.204 -6.376 1.00 39.09 665 SER A O 1
ATOM 5189 N N . ILE A 1 666 ? 1.255 -63.195 -6.636 1.00 41.25 666 ILE A N 1
ATOM 5190 C CA . ILE A 1 666 ? 1.212 -63.274 -8.109 1.00 41.25 666 ILE A CA 1
ATOM 5191 C C . ILE A 1 666 ? 2.562 -62.862 -8.719 1.00 41.25 666 ILE A C 1
ATOM 5193 O O . ILE A 1 666 ? 2.957 -63.393 -9.755 1.00 41.25 666 ILE A O 1
ATOM 5197 N N . ARG A 1 667 ? 3.317 -61.969 -8.061 1.00 33.41 667 ARG A N 1
ATOM 5198 C CA . ARG A 1 667 ? 4.662 -61.566 -8.512 1.00 33.41 667 ARG A CA 1
ATOM 5199 C C . ARG A 1 667 ? 5.749 -62.600 -8.215 1.00 33.41 667 ARG A C 1
ATOM 5201 O O . ARG A 1 667 ? 6.690 -62.694 -8.994 1.00 33.41 667 ARG A O 1
ATOM 5208 N N . GLU A 1 668 ? 5.614 -63.407 -7.163 1.00 32.38 668 GLU A N 1
ATOM 5209 C CA . GLU A 1 668 ? 6.599 -64.455 -6.843 1.00 32.38 668 GLU A CA 1
ATOM 5210 C C . GLU A 1 668 ? 6.529 -65.680 -7.769 1.00 32.38 668 GLU A C 1
ATOM 5212 O O . GLU A 1 668 ? 7.535 -66.361 -7.949 1.00 32.38 668 GLU A O 1
ATOM 5217 N N . VAL A 1 669 ? 5.397 -65.927 -8.437 1.00 35.56 669 VAL A N 1
ATOM 5218 C CA . VAL A 1 669 ? 5.270 -67.033 -9.409 1.00 35.56 669 VAL A CA 1
ATOM 5219 C C . VAL A 1 669 ? 5.900 -66.689 -10.770 1.00 35.56 669 VAL A C 1
ATOM 5221 O O . VAL A 1 669 ? 6.245 -67.588 -11.528 1.00 35.56 669 VAL A O 1
ATOM 5224 N N . VAL A 1 670 ? 6.107 -65.403 -11.083 1.00 34.31 670 VAL A N 1
ATOM 5225 C CA . VAL A 1 670 ? 6.557 -64.943 -12.417 1.00 34.31 670 VAL A CA 1
ATOM 5226 C C . VAL A 1 670 ? 8.069 -64.643 -12.476 1.00 34.31 670 VAL A C 1
ATOM 5228 O O . VAL A 1 670 ? 8.612 -64.402 -13.550 1.00 34.31 670 VAL A O 1
ATOM 5231 N N . ILE A 1 671 ? 8.791 -64.706 -11.349 1.00 29.95 671 ILE A N 1
ATOM 5232 C CA . ILE A 1 671 ? 10.238 -64.398 -11.279 1.00 29.95 671 ILE A CA 1
ATOM 5233 C C . ILE A 1 671 ? 11.117 -65.672 -11.233 1.00 29.95 671 ILE A C 1
ATOM 5235 O O . ILE A 1 671 ? 12.337 -65.583 -11.134 1.00 29.95 671 ILE A O 1
ATOM 5239 N N . SER A 1 672 ? 10.552 -66.875 -11.386 1.00 31.58 672 SER A N 1
ATOM 5240 C CA . SER A 1 672 ? 11.326 -68.130 -11.340 1.00 31.58 672 SER A CA 1
ATOM 5241 C C . SER A 1 672 ? 11.738 -68.726 -12.696 1.00 31.58 672 SER A C 1
ATOM 5243 O O . SER A 1 672 ? 12.380 -69.773 -12.694 1.00 31.58 672 SER A O 1
ATOM 5245 N N . GLU A 1 673 ? 11.456 -68.089 -13.843 1.00 33.25 673 GLU A N 1
ATOM 5246 C CA . GLU A 1 673 ? 11.742 -68.707 -15.158 1.00 33.25 673 GLU A CA 1
ATOM 5247 C C . GLU A 1 673 ? 12.787 -68.023 -16.054 1.00 33.25 673 GLU A C 1
ATOM 5249 O O . GLU A 1 673 ? 13.158 -68.616 -17.058 1.00 33.25 673 GLU A O 1
ATOM 5254 N N . ASN A 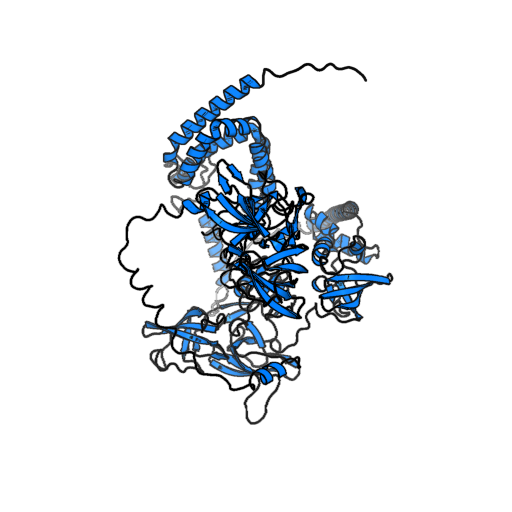1 674 ? 13.361 -66.863 -15.709 1.00 30.27 674 ASN A N 1
ATOM 5255 C CA . ASN A 1 674 ? 14.308 -66.182 -16.616 1.00 30.27 674 ASN A CA 1
ATOM 5256 C C . ASN A 1 674 ? 15.660 -65.810 -15.988 1.00 30.27 674 ASN A C 1
ATOM 5258 O O . ASN A 1 674 ? 16.140 -64.683 -16.099 1.00 30.27 674 ASN A O 1
ATOM 5262 N N . GLN A 1 675 ? 16.328 -66.800 -15.403 1.00 29.48 675 GLN A N 1
ATOM 5263 C CA . GLN A 1 675 ? 17.789 -66.815 -15.328 1.00 29.48 675 GLN A CA 1
ATOM 5264 C C . GLN A 1 675 ? 18.289 -68.155 -15.851 1.00 29.48 675 GLN A C 1
ATOM 5266 O O . GLN A 1 675 ? 18.363 -69.089 -15.066 1.00 29.48 675 GLN A O 1
ATOM 5271 N N . MET A 1 676 ? 18.639 -68.237 -17.142 1.00 26.55 676 MET A N 1
ATOM 5272 C CA . MET A 1 676 ? 19.755 -69.048 -17.653 1.00 26.55 676 MET A CA 1
ATOM 5273 C C . MET A 1 676 ? 20.211 -68.563 -19.041 1.00 26.55 676 MET A C 1
ATOM 5275 O O . MET A 1 676 ? 19.387 -68.274 -19.902 1.00 26.55 676 MET A O 1
ATOM 5279 N N . ALA A 1 677 ? 21.538 -68.598 -19.218 1.00 27.72 677 ALA A N 1
ATOM 5280 C CA . ALA A 1 677 ? 22.327 -68.582 -20.458 1.00 27.72 677 ALA A CA 1
ATOM 5281 C C . ALA A 1 677 ? 22.882 -67.233 -20.975 1.00 27.72 677 ALA A C 1
ATOM 5283 O O . ALA A 1 677 ? 22.335 -66.601 -21.873 1.00 27.72 677 ALA A O 1
ATOM 5284 N N . ASP A 1 678 ? 24.080 -66.901 -20.480 1.00 28.27 678 ASP A N 1
ATOM 5285 C CA . ASP A 1 678 ? 25.187 -66.390 -21.304 1.00 28.27 678 ASP A CA 1
ATOM 5286 C C . ASP A 1 678 ? 25.820 -67.555 -22.103 1.00 28.27 678 ASP A C 1
ATOM 5288 O O . ASP A 1 678 ? 25.875 -68.666 -21.570 1.00 28.27 678 ASP A O 1
ATOM 5292 N N . VAL A 1 679 ? 26.327 -67.292 -23.327 1.00 26.30 679 VAL A N 1
ATOM 5293 C CA . VAL A 1 679 ? 27.600 -67.792 -23.936 1.00 26.30 679 VAL A CA 1
ATOM 5294 C C . VAL A 1 679 ? 27.591 -67.768 -25.492 1.00 26.30 679 VAL A C 1
ATOM 5296 O O . VAL A 1 679 ? 26.721 -68.353 -26.127 1.00 26.30 679 VAL A O 1
ATOM 5299 N N . ALA A 1 680 ? 28.681 -67.199 -26.051 1.00 26.20 680 ALA A N 1
ATOM 5300 C CA . ALA A 1 680 ? 29.377 -67.476 -27.337 1.00 26.20 680 ALA A CA 1
ATOM 5301 C C . ALA A 1 680 ? 29.296 -66.491 -28.543 1.00 26.20 680 ALA A C 1
ATOM 5303 O O . ALA A 1 680 ? 28.382 -66.525 -29.355 1.00 26.20 680 ALA A O 1
ATOM 5304 N N . LEU A 1 681 ? 30.385 -65.706 -28.673 1.00 25.48 681 LEU A N 1
ATOM 5305 C CA . LEU A 1 681 ? 31.310 -65.479 -29.817 1.00 25.48 681 LEU A CA 1
ATOM 5306 C C . LEU A 1 681 ? 30.846 -65.496 -31.299 1.00 25.48 681 LEU A C 1
ATOM 5308 O O . LEU A 1 681 ? 30.365 -66.509 -31.792 1.00 25.48 681 LEU A O 1
ATOM 5312 N N . GLY A 1 682 ? 31.338 -64.498 -32.067 1.00 23.23 682 GLY A N 1
ATOM 5313 C CA . GLY A 1 682 ? 31.970 -64.743 -33.384 1.00 23.23 682 GLY A CA 1
ATOM 5314 C C . GLY A 1 682 ? 31.777 -63.709 -34.516 1.00 23.23 682 GLY A C 1
ATOM 5315 O O . GLY A 1 682 ? 30.821 -63.799 -35.268 1.00 23.23 682 GLY A O 1
ATOM 5316 N N . SER A 1 683 ? 32.750 -62.797 -34.659 1.00 23.86 683 SER A N 1
ATOM 5317 C CA . SER A 1 683 ? 33.218 -61.972 -35.804 1.00 23.86 683 SER A CA 1
ATOM 5318 C C . SER A 1 683 ? 32.576 -62.081 -37.207 1.00 23.86 683 SER A C 1
ATOM 5320 O O . SER A 1 683 ? 32.453 -63.180 -37.728 1.00 23.86 683 SER A O 1
ATOM 5322 N N . THR A 1 684 ? 32.402 -60.942 -37.915 1.00 23.02 684 THR A N 1
ATOM 5323 C CA . THR A 1 684 ? 33.114 -60.559 -39.176 1.00 23.02 684 THR A CA 1
ATOM 5324 C C . THR A 1 684 ? 32.839 -59.078 -39.541 1.00 23.02 684 THR A C 1
ATOM 5326 O O . THR A 1 684 ? 31.721 -58.596 -39.415 1.00 23.02 684 THR A O 1
ATOM 5329 N N . MET A 1 685 ? 33.877 -58.361 -39.989 1.00 26.08 685 MET A N 1
ATOM 5330 C CA . MET A 1 685 ? 33.889 -56.962 -40.457 1.00 26.08 685 MET A CA 1
ATOM 5331 C C . MET A 1 685 ? 33.354 -56.807 -41.891 1.00 26.08 685 MET A C 1
ATOM 5333 O O . MET A 1 685 ? 33.703 -57.622 -42.735 1.00 26.08 685 MET A O 1
ATOM 5337 N N . THR A 1 686 ? 32.654 -55.709 -42.209 1.00 25.39 686 THR A N 1
ATOM 5338 C CA . THR A 1 686 ? 32.979 -54.819 -43.351 1.00 25.39 686 THR A CA 1
ATOM 5339 C C . THR A 1 686 ? 32.275 -53.456 -43.233 1.00 25.39 686 THR A C 1
ATOM 5341 O O . THR A 1 686 ? 31.229 -53.316 -42.611 1.00 25.39 686 THR A O 1
ATOM 5344 N N . SER A 1 687 ? 32.962 -52.459 -43.790 1.00 25.70 687 SER A N 1
ATOM 5345 C CA . SER A 1 687 ? 32.801 -51.002 -43.740 1.00 25.70 687 SER A CA 1
ATOM 5346 C C . SER A 1 687 ? 31.542 -50.459 -44.421 1.00 25.70 687 SER A C 1
ATOM 5348 O O . SER A 1 687 ? 31.325 -50.790 -45.578 1.00 25.70 687 SER A O 1
ATOM 5350 N N . ASP A 1 688 ? 30.873 -49.484 -43.788 1.00 26.83 688 ASP A N 1
ATOM 5351 C CA . ASP A 1 688 ? 30.431 -48.258 -44.467 1.00 26.83 688 ASP A CA 1
ATOM 5352 C C . ASP A 1 688 ? 30.229 -47.071 -43.504 1.00 26.83 688 ASP A C 1
ATOM 5354 O O . ASP A 1 688 ? 30.100 -47.211 -42.289 1.00 26.83 688 ASP A O 1
ATOM 5358 N N . ARG A 1 689 ? 30.341 -45.876 -44.083 1.00 29.50 689 ARG A N 1
ATOM 5359 C CA . ARG A 1 689 ? 30.695 -44.590 -43.470 1.00 29.50 689 ARG A CA 1
ATOM 5360 C C . ARG A 1 689 ? 29.603 -43.956 -42.588 1.00 29.50 689 ARG A C 1
ATOM 5362 O O . ARG A 1 689 ? 28.487 -43.737 -43.032 1.00 29.50 689 ARG A O 1
ATOM 5369 N N . VAL A 1 690 ? 30.038 -43.553 -41.391 1.00 27.88 690 VAL A N 1
ATOM 5370 C CA . VAL A 1 690 ? 29.743 -42.321 -40.623 1.00 27.88 690 VAL A CA 1
ATOM 5371 C C . VAL A 1 690 ? 28.323 -41.731 -40.702 1.00 27.88 690 VAL A C 1
ATOM 5373 O O . VAL A 1 690 ? 28.004 -40.969 -41.609 1.00 27.88 690 VAL A O 1
ATOM 5376 N N . ASN A 1 691 ? 27.561 -41.928 -39.620 1.00 28.45 691 ASN A N 1
ATOM 5377 C CA . ASN A 1 691 ? 26.785 -40.867 -38.969 1.00 28.45 691 ASN A CA 1
ATOM 5378 C C . ASN A 1 691 ? 26.646 -41.206 -37.472 1.00 28.45 691 ASN A C 1
ATOM 5380 O O . ASN A 1 691 ? 25.817 -42.022 -37.083 1.00 28.45 691 ASN A O 1
ATOM 5384 N N . ALA A 1 692 ? 27.505 -40.620 -36.635 1.00 27.81 692 ALA A N 1
ATOM 5385 C CA . ALA A 1 692 ? 27.433 -40.721 -35.179 1.00 27.81 692 ALA A CA 1
ATOM 5386 C C . ALA A 1 692 ? 27.632 -39.325 -34.582 1.00 27.81 692 ALA A C 1
ATOM 5388 O O . ALA A 1 692 ? 28.749 -38.899 -34.303 1.00 27.81 692 ALA A O 1
ATOM 5389 N N . SER A 1 693 ? 26.532 -38.596 -34.434 1.00 34.59 693 SER A N 1
ATOM 5390 C CA . SER A 1 693 ? 26.464 -37.366 -33.648 1.00 34.59 693 SER A CA 1
ATOM 5391 C C . SER A 1 693 ? 25.065 -37.251 -33.051 1.00 34.59 693 SER A C 1
ATOM 5393 O O . SER A 1 693 ? 24.312 -36.365 -33.431 1.00 34.59 693 SER A O 1
ATOM 5395 N N . GLU A 1 694 ? 24.703 -38.171 -32.150 1.00 39.62 694 GLU A N 1
ATOM 5396 C CA . GLU A 1 694 ? 23.500 -38.005 -31.314 1.00 39.62 694 GLU A CA 1
ATOM 5397 C C . GLU A 1 694 ? 23.514 -38.778 -29.975 1.00 39.62 694 GLU A C 1
ATOM 5399 O O . GLU A 1 694 ? 22.478 -38.990 -29.361 1.00 39.62 694 GLU A O 1
ATOM 5404 N N . THR A 1 695 ? 24.688 -39.148 -29.445 1.00 37.56 695 THR A N 1
ATOM 5405 C CA . THR A 1 695 ? 24.817 -39.792 -28.111 1.00 37.56 695 THR A CA 1
ATOM 5406 C C . THR A 1 695 ? 25.907 -39.172 -27.229 1.00 37.56 695 THR A C 1
ATOM 5408 O O . THR A 1 695 ? 26.561 -39.847 -26.431 1.00 37.56 695 THR A O 1
ATOM 5411 N N . LEU A 1 696 ? 26.096 -37.853 -27.337 1.00 43.19 696 LEU A N 1
ATOM 5412 C CA . LEU A 1 696 ? 27.073 -37.110 -26.530 1.00 43.19 696 LEU A CA 1
ATOM 5413 C C . LEU A 1 696 ? 26.487 -36.286 -25.366 1.00 43.19 696 LEU A C 1
ATOM 5415 O O . LEU A 1 696 ? 27.280 -35.809 -24.567 1.00 43.19 696 LEU A O 1
ATOM 5419 N N . SER A 1 697 ? 25.164 -36.164 -25.172 1.00 58.25 697 SER A N 1
ATOM 5420 C CA . SER A 1 697 ? 24.616 -35.329 -24.075 1.00 58.25 697 SER A CA 1
ATOM 5421 C C . SER A 1 697 ? 24.352 -36.079 -22.756 1.00 58.25 697 SER A C 1
ATOM 5423 O O . SER A 1 697 ? 24.610 -35.538 -21.682 1.00 58.25 697 SER A O 1
ATOM 5425 N N . GLU A 1 698 ? 23.914 -37.341 -22.794 1.00 56.38 698 GLU A N 1
ATOM 5426 C CA . GLU A 1 698 ? 23.665 -38.126 -21.570 1.00 56.38 698 GLU A CA 1
ATOM 5427 C C . GLU A 1 698 ? 24.960 -38.588 -20.898 1.00 56.38 698 GLU A C 1
ATOM 5429 O O . GLU A 1 698 ? 25.108 -38.469 -19.682 1.00 56.38 698 GLU A O 1
ATOM 5434 N N . ASN A 1 699 ? 25.945 -39.015 -21.694 1.00 52.16 699 ASN A N 1
ATOM 5435 C CA . ASN A 1 699 ? 27.265 -39.392 -21.185 1.00 52.16 699 ASN A CA 1
ATOM 5436 C C . ASN A 1 699 ? 28.009 -38.199 -20.565 1.00 52.16 699 ASN A C 1
ATOM 5438 O O . ASN A 1 699 ? 28.737 -38.382 -19.597 1.00 52.16 699 ASN A O 1
ATOM 5442 N N . GLN A 1 700 ? 27.799 -36.975 -21.068 1.00 62.81 700 GLN A N 1
ATOM 5443 C CA . GLN A 1 700 ? 28.360 -35.758 -20.468 1.00 62.81 700 GLN A CA 1
ATOM 5444 C C . GLN A 1 700 ? 27.695 -35.417 -19.129 1.00 62.81 700 GLN A C 1
ATOM 5446 O O . GLN A 1 700 ? 28.391 -35.066 -18.177 1.00 62.81 700 GLN A O 1
ATOM 5451 N N . ARG A 1 701 ? 26.369 -35.581 -19.018 1.00 68.00 701 ARG A N 1
ATOM 5452 C CA . ARG A 1 701 ? 25.635 -35.342 -17.765 1.00 68.00 701 ARG A CA 1
ATOM 5453 C C . ARG A 1 701 ? 25.995 -36.370 -16.689 1.00 68.00 701 ARG A C 1
ATOM 5455 O O . ARG A 1 701 ? 26.270 -35.993 -15.555 1.00 68.00 701 ARG A O 1
ATOM 5462 N N . LEU A 1 702 ? 26.077 -37.648 -17.066 1.00 63.19 702 LEU A N 1
ATOM 5463 C CA . LEU A 1 702 ? 26.510 -38.731 -16.179 1.00 63.19 702 LEU A CA 1
ATOM 5464 C C . LEU A 1 702 ? 27.994 -38.621 -15.804 1.00 63.19 702 LEU A C 1
ATOM 5466 O O . LEU A 1 702 ? 28.368 -38.998 -14.695 1.00 63.19 702 LEU A O 1
ATOM 5470 N N . ALA A 1 703 ? 28.851 -38.105 -16.691 1.00 66.19 703 ALA A N 1
ATOM 5471 C CA . ALA A 1 703 ? 30.253 -37.844 -16.371 1.00 66.19 703 ALA A CA 1
ATOM 5472 C C . ALA A 1 703 ? 30.403 -36.716 -15.339 1.00 66.19 703 ALA A C 1
ATOM 5474 O O . ALA A 1 703 ? 31.204 -36.848 -14.416 1.00 66.19 703 ALA A O 1
ATOM 5475 N N . GLU A 1 704 ? 29.609 -35.649 -15.453 1.00 66.38 704 GLU A N 1
ATOM 5476 C CA . GLU A 1 704 ? 29.614 -34.533 -14.501 1.00 66.38 704 GLU A CA 1
ATOM 5477 C C . GLU A 1 704 ? 29.040 -34.937 -13.134 1.00 66.38 704 GLU A C 1
ATOM 5479 O O . GLU A 1 704 ? 29.620 -34.622 -12.096 1.00 66.38 704 GLU A O 1
ATOM 5484 N N . GLU A 1 705 ? 27.961 -35.719 -13.114 1.00 68.81 705 GLU A N 1
ATOM 5485 C CA . GLU A 1 705 ? 27.389 -36.252 -11.874 1.00 68.81 705 GLU A CA 1
ATOM 5486 C C . GLU A 1 705 ? 28.357 -37.225 -11.174 1.00 68.81 705 GLU A C 1
ATOM 5488 O O . GLU A 1 705 ? 28.582 -37.128 -9.965 1.00 68.81 705 GLU A O 1
ATOM 5493 N N . ASN A 1 706 ? 29.034 -38.094 -11.937 1.00 62.91 706 ASN A N 1
ATOM 5494 C CA . ASN A 1 706 ? 30.097 -38.953 -11.408 1.00 62.91 706 ASN A CA 1
ATOM 5495 C C . ASN A 1 706 ? 31.320 -38.161 -10.922 1.00 62.91 706 ASN A C 1
ATOM 5497 O O . ASN A 1 706 ? 31.959 -38.570 -9.951 1.00 62.91 706 ASN A O 1
ATOM 5501 N N . ARG A 1 707 ? 31.652 -37.029 -11.556 1.00 72.50 707 ARG A N 1
ATOM 5502 C CA . ARG A 1 707 ? 32.730 -36.136 -11.105 1.00 72.50 707 ARG A CA 1
ATOM 5503 C C . ARG A 1 707 ? 32.392 -35.519 -9.747 1.00 72.50 707 ARG A C 1
ATOM 5505 O O . ARG A 1 707 ? 33.199 -35.605 -8.827 1.00 72.50 707 ARG A O 1
ATOM 5512 N N . GLN A 1 708 ? 31.173 -35.006 -9.585 1.00 62.34 708 GLN A N 1
ATOM 5513 C CA . GLN A 1 708 ? 30.694 -34.419 -8.327 1.00 62.34 708 GLN A CA 1
ATOM 5514 C C . GLN A 1 708 ? 30.528 -35.449 -7.199 1.00 62.34 708 GLN A C 1
ATOM 5516 O O . GLN A 1 708 ? 30.663 -35.116 -6.019 1.00 62.34 708 GLN A O 1
ATOM 5521 N N . LEU A 1 709 ? 30.218 -36.707 -7.526 1.00 66.56 709 LEU A N 1
ATOM 5522 C CA . LEU A 1 709 ? 30.186 -37.800 -6.549 1.00 66.56 709 LEU A CA 1
ATOM 5523 C C . LEU A 1 709 ? 31.598 -38.196 -6.094 1.00 66.56 709 LEU A C 1
ATOM 5525 O O . LEU A 1 709 ? 31.821 -38.350 -4.894 1.00 66.56 709 LEU A O 1
ATOM 5529 N N . LYS A 1 710 ? 32.569 -38.269 -7.016 1.00 67.25 710 LYS A N 1
ATOM 5530 C CA . LYS A 1 710 ? 33.983 -38.516 -6.683 1.00 67.25 710 LYS A CA 1
ATOM 5531 C C . LYS A 1 710 ? 34.585 -37.394 -5.840 1.00 67.25 710 LYS A C 1
ATOM 5533 O O . LYS A 1 710 ? 35.198 -37.672 -4.816 1.00 67.25 710 LYS A O 1
ATOM 5538 N N . GLU A 1 711 ? 34.336 -36.132 -6.192 1.00 64.44 711 GLU A N 1
ATOM 5539 C CA . GLU A 1 711 ? 34.796 -34.981 -5.404 1.00 64.44 711 GLU A CA 1
ATOM 5540 C C . GLU A 1 711 ? 34.247 -35.009 -3.969 1.00 64.44 711 GLU A C 1
ATOM 5542 O O . GLU A 1 711 ? 34.941 -34.609 -3.035 1.00 64.44 711 GLU A O 1
ATOM 5547 N N . ARG A 1 712 ? 33.030 -35.521 -3.743 1.00 60.19 712 ARG A N 1
ATOM 5548 C CA . ARG A 1 712 ? 32.453 -35.645 -2.393 1.00 60.19 712 ARG A CA 1
ATOM 5549 C C . ARG A 1 712 ? 33.129 -36.712 -1.530 1.00 60.19 712 ARG A C 1
ATOM 5551 O O . ARG A 1 712 ? 33.144 -36.554 -0.314 1.00 60.19 712 ARG A O 1
ATOM 5558 N N . HIS A 1 713 ? 33.705 -37.748 -2.134 1.00 74.50 713 HIS A N 1
ATOM 5559 C CA . HIS A 1 713 ? 34.292 -38.894 -1.430 1.00 74.50 713 HIS A CA 1
ATOM 5560 C C . HIS A 1 713 ? 35.831 -38.858 -1.386 1.00 74.50 713 HIS A C 1
ATOM 5562 O O . HIS A 1 713 ? 36.455 -39.774 -0.860 1.00 74.50 713 HIS A O 1
ATOM 5568 N N . GLN A 1 714 ? 36.447 -37.774 -1.863 1.00 80.75 714 GLN A N 1
ATOM 5569 C CA . GLN A 1 714 ? 37.898 -37.617 -1.922 1.00 80.75 714 GLN A CA 1
ATOM 5570 C C . GLN A 1 714 ? 38.479 -36.873 -0.705 1.00 80.75 714 GLN A C 1
ATOM 5572 O O . GLN A 1 714 ? 37.911 -35.879 -0.235 1.00 80.75 714 GLN A O 1
ATOM 5577 N N . CYS A 1 715 ? 39.635 -37.336 -0.217 1.00 78.19 715 CYS A N 1
ATOM 5578 C CA . CYS A 1 715 ? 40.427 -36.760 0.871 1.00 78.19 715 CYS A CA 1
ATOM 5579 C C . CYS A 1 715 ? 40.688 -35.275 0.637 1.00 78.19 715 CYS A C 1
ATOM 5581 O O . CYS A 1 715 ? 41.249 -34.885 -0.382 1.00 78.19 715 CYS A O 1
ATOM 5583 N N . LYS A 1 716 ? 40.344 -34.440 1.619 1.00 74.19 716 LYS A N 1
ATOM 5584 C CA . LYS A 1 716 ? 40.417 -32.976 1.495 1.00 74.19 716 LYS A CA 1
ATOM 5585 C C . LYS A 1 716 ? 41.813 -32.393 1.698 1.00 74.19 716 LYS A C 1
ATOM 5587 O O . LYS A 1 716 ? 41.966 -31.178 1.686 1.00 74.19 716 LYS A O 1
ATOM 5592 N N . ILE A 1 717 ? 42.812 -33.253 1.880 1.00 75.50 717 ILE A N 1
ATOM 5593 C CA . ILE A 1 717 ? 44.204 -32.863 2.115 1.00 75.50 717 ILE A CA 1
ATOM 5594 C C . ILE A 1 717 ? 45.038 -33.140 0.871 1.00 75.50 717 ILE A C 1
ATOM 5596 O O . ILE A 1 717 ? 45.620 -32.215 0.317 1.00 75.50 717 ILE A O 1
ATOM 5600 N N . CYS A 1 718 ? 45.077 -34.393 0.411 1.00 77.00 718 CYS A N 1
ATOM 5601 C CA . CYS A 1 718 ? 45.825 -34.745 -0.795 1.00 77.00 718 CYS A CA 1
ATOM 5602 C C . CYS A 1 718 ? 45.017 -34.582 -2.082 1.00 77.00 718 CYS A C 1
ATOM 5604 O O . CYS A 1 718 ? 45.628 -34.483 -3.135 1.00 77.00 718 CYS A O 1
ATOM 5606 N N . LEU A 1 719 ? 43.677 -34.553 -2.017 1.00 73.12 719 LEU A N 1
ATOM 5607 C CA . LEU A 1 719 ? 42.792 -34.508 -3.192 1.00 73.12 719 LEU A CA 1
ATOM 5608 C C . LEU A 1 719 ? 43.078 -35.631 -4.207 1.00 73.12 719 LEU A C 1
ATOM 5610 O O . LEU A 1 719 ? 42.823 -35.486 -5.398 1.00 73.12 719 LEU A O 1
ATOM 5614 N N . GLU A 1 720 ? 43.606 -36.757 -3.727 1.00 71.75 720 GLU A N 1
ATOM 5615 C CA . GLU A 1 720 ? 44.008 -37.892 -4.559 1.00 71.75 720 GLU A CA 1
ATOM 5616 C C . GLU A 1 720 ? 43.301 -39.174 -4.111 1.00 71.75 720 GLU A C 1
ATOM 5618 O O . GLU A 1 720 ? 42.589 -39.782 -4.906 1.00 71.75 720 GLU A O 1
ATOM 5623 N N . ASN A 1 721 ? 43.422 -39.542 -2.832 1.00 80.81 721 ASN A N 1
ATOM 5624 C CA . ASN A 1 721 ? 42.822 -40.758 -2.268 1.00 80.81 721 ASN A CA 1
ATOM 5625 C C . ASN A 1 721 ? 41.416 -40.508 -1.701 1.00 80.81 721 ASN A C 1
ATOM 5627 O O . ASN A 1 721 ? 41.100 -39.383 -1.320 1.00 80.81 721 ASN A O 1
ATOM 5631 N N . ASP A 1 722 ? 40.593 -41.550 -1.569 1.00 80.50 722 ASP A N 1
ATOM 5632 C CA . ASP A 1 722 ? 39.262 -41.448 -0.952 1.00 80.50 722 ASP A CA 1
ATOM 5633 C C . ASP A 1 722 ? 39.333 -41.243 0.574 1.00 80.50 722 ASP A C 1
ATOM 5635 O O . ASP A 1 722 ? 40.290 -41.660 1.236 1.00 80.50 722 ASP A O 1
ATOM 5639 N N . VAL A 1 723 ? 38.324 -40.582 1.155 1.00 79.56 723 VAL A N 1
ATOM 5640 C CA . VAL A 1 723 ? 38.217 -40.422 2.615 1.00 79.56 723 VAL A CA 1
ATOM 5641 C C . VAL A 1 723 ? 37.982 -41.778 3.281 1.00 79.56 723 VAL A C 1
ATOM 5643 O O . VAL A 1 723 ? 37.052 -42.502 2.935 1.00 79.56 723 VAL A O 1
ATOM 5646 N N . SER A 1 724 ? 38.818 -42.126 4.258 1.00 76.56 724 SER A N 1
ATOM 5647 C CA . SER A 1 724 ? 38.776 -43.442 4.913 1.00 76.56 724 SER A CA 1
ATOM 5648 C C . SER A 1 724 ? 38.946 -43.391 6.430 1.00 76.56 724 SER A C 1
ATOM 5650 O O . SER A 1 724 ? 38.736 -44.404 7.094 1.00 76.56 724 SER A O 1
ATOM 5652 N N . MET A 1 725 ? 39.268 -42.222 6.995 1.00 70.88 725 MET A N 1
ATOM 5653 C CA . MET A 1 725 ? 39.553 -42.068 8.421 1.00 70.88 725 MET A CA 1
ATOM 5654 C C . MET A 1 725 ? 38.575 -41.143 9.128 1.00 70.88 725 MET A C 1
ATOM 5656 O O . MET A 1 725 ? 38.306 -40.028 8.677 1.00 70.88 725 MET A O 1
ATOM 5660 N N . THR A 1 726 ? 38.092 -41.598 10.283 1.00 72.31 726 THR A N 1
ATOM 5661 C CA . THR A 1 726 ? 37.209 -40.849 11.182 1.00 72.31 726 THR A CA 1
ATOM 5662 C C . THR A 1 726 ? 38.000 -40.325 12.382 1.00 72.31 726 THR A C 1
ATOM 5664 O O . THR A 1 726 ? 38.576 -41.113 13.131 1.00 72.31 726 THR A O 1
ATOM 5667 N N . PHE A 1 727 ? 38.005 -39.008 12.610 1.00 64.81 727 PHE A N 1
ATOM 5668 C CA . PHE A 1 727 ? 38.691 -38.403 13.762 1.00 64.81 727 PHE A CA 1
ATOM 5669 C C . PHE A 1 727 ? 37.798 -38.416 15.011 1.00 64.81 727 PHE A C 1
ATOM 5671 O O . PHE A 1 727 ? 36.729 -37.810 15.024 1.00 64.81 727 PHE A O 1
ATOM 5678 N N . VAL A 1 728 ? 38.236 -39.065 16.089 1.00 46.81 728 VAL A N 1
ATOM 5679 C CA . VAL A 1 728 ? 37.484 -39.190 17.354 1.00 46.81 728 VAL A CA 1
ATOM 5680 C C . VAL A 1 728 ? 38.006 -38.155 18.366 1.00 46.81 728 VAL A C 1
ATOM 5682 O O . VAL A 1 728 ? 39.221 -38.000 18.465 1.00 46.81 728 VAL A O 1
ATOM 5685 N N . PRO A 1 729 ? 37.139 -37.433 19.110 1.00 49.88 729 PRO A N 1
ATOM 5686 C CA . PRO A 1 729 ? 35.697 -37.660 19.287 1.00 49.88 729 PRO A CA 1
ATOM 5687 C C . PRO A 1 729 ? 34.782 -36.977 18.261 1.00 49.88 729 PRO A C 1
ATOM 5689 O O . PRO A 1 729 ? 33.580 -37.210 18.286 1.00 49.88 729 PRO A O 1
ATOM 5692 N N . CYS A 1 730 ? 35.308 -36.146 17.359 1.00 56.25 730 CYS A N 1
ATOM 5693 C CA . CYS A 1 730 ? 34.474 -35.277 16.521 1.00 56.25 730 CYS A CA 1
ATOM 5694 C C . CYS A 1 730 ? 33.703 -35.983 15.384 1.00 56.25 730 CYS A C 1
ATOM 5696 O O . CYS A 1 730 ? 32.828 -35.365 14.790 1.00 56.25 730 CYS A O 1
ATOM 5698 N N . GLY A 1 731 ? 34.019 -37.239 15.056 1.00 52.88 731 GLY A N 1
ATOM 5699 C CA . GLY A 1 731 ? 33.280 -38.069 14.095 1.00 52.88 731 GLY A CA 1
ATOM 5700 C C . GLY A 1 731 ? 33.442 -37.694 12.615 1.00 52.88 731 GLY A C 1
ATOM 5701 O O . GLY A 1 731 ? 32.799 -38.302 11.764 1.00 52.88 731 GLY A O 1
ATOM 5702 N N . HIS A 1 732 ? 34.290 -36.720 12.276 1.00 75.31 732 HIS A N 1
ATOM 5703 C CA . HIS A 1 732 ? 34.423 -36.221 10.905 1.00 75.31 732 HIS A CA 1
ATOM 5704 C C . HIS A 1 732 ? 35.315 -37.116 10.028 1.00 75.31 732 HIS A C 1
ATOM 5706 O O . HIS A 1 732 ? 36.408 -37.511 10.444 1.00 75.31 732 HIS A O 1
ATOM 5712 N N . LEU A 1 733 ? 34.856 -37.381 8.797 1.00 70.56 733 LEU A N 1
ATOM 5713 C CA . LEU A 1 733 ? 35.508 -38.225 7.787 1.00 70.56 733 LEU A CA 1
ATOM 5714 C C . LEU A 1 733 ? 36.095 -37.358 6.655 1.00 70.56 733 LEU A C 1
ATOM 5716 O O . LEU A 1 733 ? 35.469 -37.166 5.616 1.00 70.56 733 LEU A O 1
ATOM 5720 N N . VAL A 1 734 ? 37.264 -36.756 6.892 1.00 75.38 734 VAL A N 1
ATOM 5721 C CA . VAL A 1 734 ? 37.815 -35.679 6.033 1.00 75.38 734 VAL A CA 1
ATOM 5722 C C . VAL A 1 734 ? 39.150 -36.012 5.362 1.00 75.38 734 VAL A C 1
ATOM 5724 O O . VAL A 1 734 ? 39.550 -35.313 4.428 1.00 75.38 734 VAL A O 1
ATOM 5727 N N . SER A 1 735 ? 39.831 -37.080 5.788 1.00 78.25 735 SER A N 1
ATOM 5728 C CA . SER A 1 735 ? 41.121 -37.492 5.226 1.00 78.25 735 SER A CA 1
ATOM 5729 C C . SER A 1 735 ? 41.181 -38.984 4.893 1.00 78.25 735 SER A C 1
ATOM 5731 O O . SER A 1 735 ? 40.420 -39.793 5.429 1.00 78.25 735 SER A O 1
ATOM 5733 N N . CYS A 1 736 ? 42.114 -39.353 4.016 1.00 85.19 736 CYS A N 1
ATOM 5734 C CA . CYS A 1 736 ? 42.566 -40.733 3.858 1.00 85.19 736 CYS A CA 1
ATOM 5735 C C . CYS A 1 736 ? 43.494 -41.135 5.019 1.00 85.19 736 CYS A C 1
ATOM 5737 O O . CYS A 1 736 ? 43.920 -40.288 5.813 1.00 85.19 736 CYS A O 1
ATOM 5739 N N . ASP A 1 737 ? 43.818 -42.422 5.105 1.00 78.06 737 ASP A N 1
ATOM 5740 C CA . ASP A 1 737 ? 44.700 -43.013 6.121 1.00 78.06 737 ASP A CA 1
ATOM 5741 C C . ASP A 1 737 ? 46.100 -42.394 6.133 1.00 78.06 737 ASP A C 1
ATOM 5743 O O . ASP A 1 737 ? 46.576 -41.964 7.181 1.00 78.06 737 ASP A O 1
ATOM 5747 N N . THR A 1 738 ? 46.704 -42.227 4.963 1.00 83.62 738 THR A N 1
ATOM 5748 C CA . THR A 1 738 ? 48.043 -41.667 4.774 1.00 83.62 738 THR A CA 1
ATOM 5749 C C . THR A 1 738 ? 48.128 -40.198 5.168 1.00 83.62 738 THR A C 1
ATOM 5751 O O . THR A 1 738 ? 49.091 -39.795 5.806 1.00 83.62 738 THR A O 1
ATOM 5754 N N . CYS A 1 739 ? 47.116 -39.383 4.856 1.00 79.56 739 CYS A N 1
ATOM 5755 C CA . CYS A 1 739 ? 47.098 -37.987 5.300 1.00 79.56 739 CYS A CA 1
ATOM 5756 C C . CYS A 1 739 ? 46.734 -37.838 6.784 1.00 79.56 739 CYS A C 1
ATOM 5758 O O . CYS A 1 739 ? 46.999 -36.790 7.365 1.00 79.56 739 CYS A O 1
ATOM 5760 N N . SER A 1 740 ? 46.115 -38.851 7.400 1.00 77.75 740 SER A N 1
ATOM 5761 C CA . SER A 1 740 ? 45.732 -38.801 8.816 1.00 77.75 740 SER A CA 1
ATOM 5762 C C . SER A 1 740 ? 46.905 -39.031 9.769 1.00 77.75 740 SER A C 1
ATOM 5764 O O . SER A 1 740 ? 46.889 -38.505 10.875 1.00 77.75 740 SER A O 1
ATOM 5766 N N . THR A 1 741 ? 47.939 -39.774 9.355 1.00 75.50 741 THR A N 1
ATOM 5767 C CA . THR A 1 741 ? 49.064 -40.137 10.235 1.00 75.50 741 THR A CA 1
ATOM 5768 C C . THR A 1 741 ? 49.906 -38.941 10.673 1.00 75.50 741 THR A C 1
ATOM 5770 O O . THR A 1 741 ? 50.492 -38.979 11.753 1.00 75.50 741 THR A O 1
ATOM 5773 N N . ASP A 1 742 ? 49.918 -37.869 9.877 1.00 67.94 742 ASP A N 1
ATOM 5774 C CA . ASP A 1 742 ? 50.630 -36.622 10.182 1.00 67.94 742 ASP A CA 1
ATOM 5775 C C . ASP A 1 742 ? 49.746 -35.579 10.897 1.00 67.94 742 ASP A C 1
ATOM 5777 O O . ASP A 1 742 ? 50.216 -34.499 11.265 1.00 67.94 742 ASP A O 1
ATOM 5781 N N . LEU A 1 743 ? 48.468 -35.895 11.138 1.00 63.09 743 LEU A N 1
ATOM 5782 C CA . LEU A 1 743 ? 47.508 -35.025 11.815 1.00 63.09 743 LEU A CA 1
ATOM 5783 C C . LEU A 1 743 ? 47.244 -35.508 13.242 1.00 63.09 743 LEU A C 1
ATOM 5785 O O . LEU A 1 743 ? 46.668 -36.569 13.463 1.00 63.09 743 LEU A O 1
ATOM 5789 N N . LYS A 1 744 ? 47.627 -34.693 14.233 1.00 60.59 744 LYS A N 1
ATOM 5790 C CA . LYS A 1 744 ? 47.318 -34.961 15.650 1.00 60.59 744 LYS A CA 1
ATOM 5791 C C . LYS A 1 744 ? 45.869 -34.637 16.021 1.00 60.59 744 LYS A C 1
ATOM 5793 O O . LYS A 1 744 ? 45.324 -35.286 16.904 1.00 60.59 744 LYS A O 1
ATOM 5798 N N . ASP A 1 745 ? 45.263 -33.678 15.321 1.00 58.75 745 ASP A N 1
ATOM 5799 C CA . ASP A 1 745 ? 43.904 -33.183 15.542 1.00 58.75 745 ASP A CA 1
ATOM 5800 C C . ASP A 1 745 ? 43.155 -33.066 14.204 1.00 58.75 745 ASP A C 1
ATOM 5802 O O . ASP A 1 745 ? 43.763 -32.924 13.140 1.00 58.75 745 ASP A O 1
ATOM 5806 N N . CYS A 1 746 ? 41.819 -33.115 14.245 1.00 56.59 746 CYS A N 1
ATOM 5807 C CA . CYS A 1 746 ? 40.981 -32.964 13.052 1.00 56.59 746 CYS A CA 1
ATOM 5808 C C . CYS A 1 746 ? 41.228 -31.594 12.376 1.00 56.59 746 CYS A C 1
ATOM 5810 O O . CYS A 1 746 ? 41.139 -30.582 13.054 1.00 56.59 746 CYS A O 1
ATOM 5812 N N . PRO A 1 747 ? 41.426 -31.477 11.052 1.00 53.97 747 PRO A N 1
ATOM 5813 C CA . PRO A 1 747 ? 41.676 -30.185 10.386 1.00 53.97 747 PRO A CA 1
ATOM 5814 C C . PRO A 1 747 ? 40.575 -29.120 10.561 1.00 53.97 747 PRO A C 1
ATOM 5816 O O . PRO A 1 747 ? 40.816 -27.933 10.360 1.00 53.97 747 PRO A O 1
ATOM 5819 N N . MET A 1 748 ? 39.376 -29.528 10.990 1.00 55.31 748 MET A N 1
ATOM 5820 C CA . MET A 1 748 ? 38.265 -28.641 11.362 1.00 55.31 748 MET A CA 1
ATOM 5821 C C . MET A 1 748 ? 38.420 -28.009 12.768 1.00 55.31 748 MET A C 1
ATOM 5823 O O . MET A 1 748 ? 37.535 -27.284 13.223 1.00 55.31 748 MET A O 1
ATOM 5827 N N . PHE A 1 749 ? 39.533 -28.260 13.474 1.00 41.53 749 PHE A N 1
ATOM 5828 C CA . PHE A 1 749 ? 39.763 -27.870 14.875 1.00 41.53 749 PHE A CA 1
ATOM 5829 C C . PHE A 1 749 ? 39.817 -26.353 15.124 1.00 41.53 749 PHE A C 1
ATOM 5831 O O . PHE A 1 749 ? 39.532 -25.910 16.234 1.00 41.53 749 PHE A O 1
ATOM 5838 N N . TYR A 1 750 ? 40.077 -25.520 14.112 1.00 38.03 750 TYR A N 1
ATOM 5839 C CA . TYR A 1 750 ? 40.081 -24.056 14.286 1.00 38.03 750 TYR A CA 1
ATOM 5840 C C . TYR A 1 750 ? 38.690 -23.448 14.543 1.00 38.03 750 TYR A C 1
ATOM 5842 O O . TYR A 1 750 ? 38.593 -22.288 14.933 1.00 38.03 750 TYR A O 1
ATOM 5850 N N . ILE A 1 751 ? 37.618 -24.235 14.403 1.00 41.12 751 ILE A N 1
ATOM 5851 C CA . ILE A 1 751 ? 36.251 -23.837 14.773 1.00 41.12 751 ILE A CA 1
ATOM 5852 C C . ILE A 1 751 ? 35.959 -24.135 16.264 1.00 41.12 751 ILE A C 1
ATOM 5854 O O . ILE A 1 751 ? 35.059 -23.542 16.855 1.00 41.12 751 ILE A O 1
ATOM 5858 N N . TYR A 1 752 ? 36.753 -24.981 16.934 1.00 38.44 752 TYR A N 1
ATOM 5859 C CA . TYR A 1 752 ? 36.451 -25.465 18.292 1.00 38.44 752 TYR A CA 1
ATOM 5860 C C . TYR A 1 752 ? 36.884 -24.539 19.442 1.00 38.44 752 TYR A C 1
ATOM 5862 O O . TYR A 1 752 ? 36.379 -24.695 20.554 1.00 38.44 752 TYR A O 1
ATOM 5870 N N . SER A 1 753 ? 37.696 -23.501 19.196 1.00 32.94 753 SER A N 1
ATOM 5871 C CA . SER A 1 753 ? 37.891 -22.419 20.187 1.00 32.94 753 SER A CA 1
ATOM 5872 C C . SER A 1 753 ? 36.582 -21.674 20.494 1.00 32.94 753 SER A C 1
ATOM 5874 O O . SER A 1 753 ? 36.460 -21.054 21.548 1.00 32.94 753 SER A O 1
ATOM 5876 N N . TYR A 1 754 ? 35.602 -21.747 19.588 1.00 40.62 754 TYR A N 1
ATOM 5877 C CA . TYR A 1 754 ? 34.277 -21.144 19.733 1.00 40.62 754 TYR A CA 1
ATOM 5878 C C . TYR A 1 754 ? 33.354 -21.960 20.665 1.00 40.62 754 TYR A C 1
ATOM 5880 O O . TYR A 1 754 ? 32.410 -21.421 21.239 1.00 40.62 754 TYR A O 1
ATOM 5888 N N . ILE A 1 755 ? 33.632 -23.258 20.861 1.00 41.38 755 ILE A N 1
ATOM 5889 C CA . ILE A 1 755 ? 32.732 -24.195 21.563 1.00 41.38 755 ILE A CA 1
ATOM 5890 C C . ILE A 1 755 ? 33.049 -24.314 23.064 1.00 41.38 755 ILE A C 1
ATOM 5892 O O . ILE A 1 755 ? 32.129 -24.489 23.861 1.00 41.38 755 ILE A O 1
ATOM 5896 N N . SER A 1 756 ? 34.300 -24.100 23.490 1.00 39.38 756 SER A N 1
ATOM 5897 C CA . SER A 1 756 ? 34.695 -24.173 24.913 1.00 39.38 756 SER A CA 1
ATOM 5898 C C . SER A 1 756 ? 33.959 -23.171 25.826 1.00 39.38 756 SER A C 1
ATOM 5900 O O . SER A 1 756 ? 33.883 -23.383 27.036 1.00 39.38 756 SER A O 1
ATOM 5902 N N . ILE A 1 757 ? 33.405 -22.090 25.269 1.00 42.28 757 ILE A N 1
ATOM 5903 C CA . ILE A 1 757 ? 32.762 -21.004 26.024 1.00 42.28 757 ILE A CA 1
ATOM 5904 C C . ILE A 1 757 ? 31.234 -21.189 26.081 1.00 42.28 757 ILE A C 1
ATOM 5906 O O . ILE A 1 757 ? 30.622 -20.964 27.128 1.00 42.28 757 ILE A O 1
ATOM 5910 N N . MET A 1 758 ? 30.617 -21.706 25.005 1.00 42.00 758 MET A N 1
ATOM 5911 C CA . MET A 1 758 ? 29.218 -22.166 25.030 1.00 42.00 758 MET A CA 1
ATOM 5912 C C . MET A 1 758 ? 29.027 -23.356 25.979 1.00 42.00 758 MET A C 1
ATOM 5914 O O . MET A 1 758 ? 27.944 -23.514 26.538 1.00 42.00 758 MET A O 1
ATOM 5918 N N . GLU A 1 759 ? 30.079 -24.144 26.223 1.00 48.44 759 GLU A N 1
ATOM 5919 C CA . GLU A 1 759 ? 30.060 -25.312 27.106 1.00 48.44 759 GLU A CA 1
ATOM 5920 C C . GLU A 1 759 ? 29.662 -24.990 28.557 1.00 48.44 759 GLU A C 1
ATOM 5922 O O . GLU A 1 759 ? 29.039 -25.825 29.201 1.00 48.44 759 GLU A O 1
ATOM 5927 N N . TYR A 1 760 ? 29.947 -23.799 29.102 1.00 45.53 760 TYR A N 1
ATOM 5928 C CA . TYR A 1 760 ? 29.584 -23.492 30.498 1.00 45.53 760 TYR A CA 1
ATOM 5929 C C . TYR A 1 760 ? 28.100 -23.125 30.655 1.00 45.53 760 TYR A C 1
ATOM 5931 O O . TYR A 1 760 ? 27.415 -23.649 31.537 1.00 45.53 760 TYR A O 1
ATOM 5939 N N . SER A 1 761 ? 27.575 -22.278 29.763 1.00 50.12 761 SER A N 1
ATOM 5940 C CA . SER A 1 761 ? 26.142 -21.957 29.704 1.00 50.12 761 SER A CA 1
ATOM 5941 C C . SER A 1 761 ? 25.316 -23.179 29.304 1.00 50.12 761 SER A C 1
ATOM 5943 O O . SER A 1 761 ? 24.258 -23.410 29.892 1.00 50.12 761 SER A O 1
ATOM 5945 N N . MET A 1 762 ? 25.826 -24.005 28.379 1.00 53.97 762 MET A N 1
ATOM 5946 C CA . MET A 1 762 ? 25.234 -25.304 28.073 1.00 53.97 762 MET A CA 1
ATOM 5947 C C . MET A 1 762 ? 25.288 -26.242 29.270 1.00 53.97 762 MET A C 1
ATOM 5949 O O . MET A 1 762 ? 24.248 -26.791 29.565 1.00 53.97 762 MET A O 1
ATOM 5953 N N . ARG A 1 763 ? 26.388 -26.376 30.025 1.00 55.84 763 ARG A N 1
ATOM 5954 C CA . ARG A 1 763 ? 26.442 -27.258 31.215 1.00 55.84 763 ARG A CA 1
ATOM 5955 C C . ARG A 1 763 ? 25.442 -26.865 32.302 1.00 55.84 763 ARG A C 1
ATOM 5957 O O . ARG A 1 763 ? 24.906 -27.734 32.987 1.00 55.84 763 ARG A O 1
ATOM 5964 N N . LEU A 1 764 ? 25.152 -25.573 32.458 1.00 57.25 764 LEU A N 1
ATOM 5965 C CA . LEU A 1 764 ? 24.138 -25.093 33.402 1.00 57.25 764 LEU A CA 1
ATOM 5966 C C . LEU A 1 764 ? 22.713 -25.456 32.935 1.00 57.25 764 LEU A C 1
ATOM 5968 O O . LEU A 1 764 ? 21.892 -25.926 33.723 1.00 57.25 764 LEU A O 1
ATOM 5972 N N . VAL A 1 765 ? 22.438 -25.291 31.637 1.00 59.88 765 VAL A N 1
ATOM 5973 C CA . VAL A 1 765 ? 21.169 -25.678 30.995 1.00 59.88 765 VAL A CA 1
ATOM 5974 C C . VAL A 1 765 ? 21.051 -27.203 30.855 1.00 59.88 765 VAL A C 1
ATOM 5976 O O . VAL A 1 765 ? 19.965 -27.747 30.963 1.00 59.88 765 VAL A O 1
ATOM 5979 N N . GLU A 1 766 ? 22.147 -27.927 30.697 1.00 61.59 766 GLU A N 1
ATOM 5980 C CA . GLU A 1 766 ? 22.216 -29.384 30.618 1.00 61.59 766 GLU A CA 1
ATOM 5981 C C . GLU A 1 766 ? 21.969 -29.992 32.002 1.00 61.59 766 GLU A C 1
ATOM 5983 O O . GLU A 1 766 ? 21.162 -30.903 32.137 1.00 61.59 766 GLU A O 1
ATOM 5988 N N . LYS A 1 767 ? 22.529 -29.415 33.072 1.00 62.84 767 LYS A N 1
ATOM 5989 C CA . LYS A 1 767 ? 22.252 -29.855 34.447 1.00 62.84 767 LYS A CA 1
ATOM 5990 C C . LYS A 1 767 ? 20.783 -29.665 34.857 1.00 62.84 767 LYS A C 1
ATOM 5992 O O . LYS A 1 767 ? 20.239 -30.518 35.553 1.00 62.84 767 LYS A O 1
ATOM 5997 N N . HIS A 1 768 ? 20.138 -28.571 34.441 1.00 66.12 768 HIS A N 1
ATOM 5998 C CA . HIS A 1 768 ? 18.817 -28.171 34.958 1.00 66.12 768 HIS A CA 1
ATOM 5999 C C . HIS A 1 768 ? 17.657 -28.238 33.941 1.00 66.12 768 HIS A C 1
ATOM 6001 O O . HIS A 1 768 ? 16.493 -28.199 34.338 1.00 66.12 768 HIS A O 1
ATOM 6007 N N . CYS A 1 769 ? 17.955 -28.372 32.648 1.00 71.75 769 CYS A N 1
ATOM 6008 C CA . CYS A 1 769 ? 17.007 -28.445 31.527 1.00 71.75 769 CYS A CA 1
ATOM 6009 C C . CYS A 1 769 ? 17.382 -29.540 30.495 1.00 71.75 769 CYS A C 1
ATOM 6011 O O . CYS A 1 769 ? 16.890 -29.494 29.363 1.00 71.75 769 CYS A O 1
ATOM 6013 N N . SER A 1 770 ? 18.192 -30.544 30.877 1.00 66.06 770 SER A N 1
ATOM 6014 C CA . SER A 1 770 ? 18.653 -31.667 30.024 1.00 66.06 770 SER A CA 1
ATOM 6015 C C . SER A 1 770 ? 17.562 -32.269 29.148 1.00 66.06 770 SER A C 1
ATOM 6017 O O . SER A 1 770 ? 17.766 -32.463 27.956 1.00 66.06 770 SER A O 1
ATOM 6019 N N . LYS A 1 771 ? 16.376 -32.522 29.711 1.00 63.03 771 LYS A N 1
ATOM 6020 C CA . LYS A 1 771 ? 15.251 -33.124 28.982 1.00 63.03 771 LYS A CA 1
ATOM 6021 C C . LYS A 1 771 ? 14.831 -32.306 27.754 1.00 63.03 771 LYS A C 1
ATOM 6023 O O . LYS A 1 771 ? 14.617 -32.870 26.688 1.00 63.03 771 LYS A O 1
ATOM 6028 N N . TYR A 1 772 ? 14.708 -30.986 27.893 1.00 66.38 772 TYR A N 1
ATOM 6029 C CA . TYR A 1 772 ? 14.305 -30.113 26.783 1.00 66.38 772 TYR A CA 1
ATOM 6030 C C . TYR A 1 772 ? 15.454 -29.864 25.808 1.00 66.38 772 TYR A C 1
ATOM 6032 O O . TYR A 1 772 ? 15.211 -29.673 24.621 1.00 66.38 772 TYR A O 1
ATOM 6040 N N . LEU A 1 773 ? 16.694 -29.914 26.301 1.00 60.03 773 LEU A N 1
ATOM 6041 C CA . LEU A 1 773 ? 17.890 -29.834 25.472 1.00 60.03 773 LEU A CA 1
ATOM 6042 C C . LEU A 1 773 ? 18.018 -31.069 24.566 1.00 60.03 773 LEU A C 1
ATOM 6044 O O . LEU A 1 773 ? 18.271 -30.915 23.377 1.00 60.03 773 LEU A O 1
ATOM 6048 N N . MET A 1 774 ? 17.755 -32.271 25.093 1.00 59.78 774 MET A N 1
ATOM 6049 C CA . MET A 1 774 ? 17.726 -33.513 24.312 1.00 59.78 774 MET A CA 1
ATOM 6050 C C . MET A 1 774 ? 16.610 -33.511 23.263 1.00 59.78 774 MET A C 1
ATOM 6052 O O . MET A 1 774 ? 16.885 -33.786 22.103 1.00 59.78 774 MET A O 1
ATOM 6056 N N . MET A 1 775 ? 15.383 -33.114 23.627 1.00 58.22 775 MET A N 1
ATOM 6057 C CA . MET A 1 775 ? 14.267 -33.017 22.669 1.00 58.22 775 MET A CA 1
ATOM 6058 C C . MET A 1 775 ? 14.548 -32.018 21.537 1.00 58.22 775 MET A C 1
ATOM 6060 O O . MET A 1 775 ? 14.185 -32.252 20.387 1.00 58.22 775 MET A O 1
ATOM 6064 N N . PHE A 1 776 ? 15.199 -30.898 21.856 1.00 63.38 776 PHE A N 1
ATOM 6065 C CA . PHE A 1 776 ? 15.599 -29.920 20.851 1.00 63.38 776 PHE A CA 1
ATOM 6066 C C . PHE A 1 776 ? 16.744 -30.442 19.971 1.00 63.38 776 PHE A C 1
ATOM 6068 O O . PHE A 1 776 ? 16.696 -30.272 18.756 1.00 63.38 776 PHE A O 1
ATOM 6075 N N . GLY A 1 777 ? 17.723 -31.140 20.555 1.00 51.59 777 GLY A N 1
ATOM 6076 C CA . GLY A 1 777 ? 18.809 -31.798 19.823 1.00 51.59 777 GLY A CA 1
ATOM 6077 C C . GLY A 1 777 ? 18.324 -32.894 18.867 1.00 51.59 777 GLY A C 1
ATOM 6078 O O . GLY A 1 777 ? 18.749 -32.922 17.716 1.00 51.59 777 GLY A O 1
ATOM 6079 N N . GLU A 1 778 ? 17.389 -33.743 19.302 1.00 68.19 778 GLU 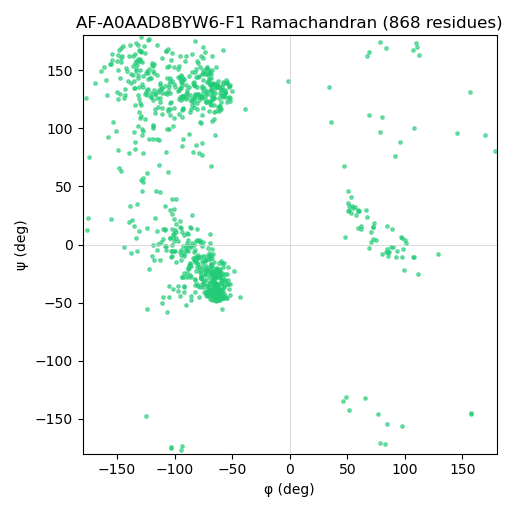A N 1
ATOM 6080 C CA . GLU A 1 778 ? 16.744 -34.767 18.463 1.00 68.19 778 GLU A CA 1
ATOM 6081 C C . GLU A 1 778 ? 15.949 -34.134 17.312 1.00 68.19 778 GLU A C 1
ATOM 6083 O O . GLU A 1 778 ? 16.048 -34.581 16.170 1.00 68.19 778 GLU A O 1
ATOM 6088 N N . CYS A 1 779 ? 15.221 -33.042 17.576 1.00 59.44 779 CYS A N 1
ATOM 6089 C CA . CYS A 1 779 ? 14.504 -32.314 16.531 1.00 59.44 779 CYS A CA 1
ATOM 6090 C C . CYS A 1 779 ? 15.459 -31.709 15.489 1.00 59.44 779 CYS A C 1
ATOM 6092 O O . CYS A 1 779 ? 15.220 -31.832 14.289 1.00 59.44 779 CYS A O 1
ATOM 6094 N N . ILE A 1 780 ? 16.573 -31.103 15.919 1.00 58.12 780 ILE A N 1
ATOM 6095 C CA . ILE A 1 780 ? 17.573 -30.545 14.994 1.00 58.12 780 ILE A CA 1
ATOM 6096 C C . ILE A 1 780 ? 18.194 -31.647 14.128 1.00 58.12 780 ILE A C 1
ATOM 6098 O O . ILE A 1 780 ? 18.417 -31.426 12.940 1.00 58.12 780 ILE A O 1
ATOM 6102 N N . GLN A 1 781 ? 18.450 -32.833 14.688 1.00 55.78 781 GLN A N 1
ATOM 6103 C CA . GLN A 1 781 ? 18.961 -33.971 13.917 1.00 55.78 781 GLN A CA 1
ATOM 6104 C C . GLN A 1 781 ? 17.969 -34.456 12.850 1.00 55.78 781 GLN A C 1
ATOM 6106 O O . GLN A 1 781 ? 18.397 -34.865 11.772 1.00 55.78 781 GLN A O 1
ATOM 6111 N N . LEU A 1 782 ? 16.662 -34.378 13.119 1.00 55.88 782 LEU A N 1
ATOM 6112 C CA . LEU A 1 782 ? 15.607 -34.714 12.156 1.00 55.88 782 LEU A CA 1
ATOM 6113 C C . LEU A 1 782 ? 15.378 -33.608 11.110 1.00 55.88 782 LEU A C 1
ATOM 6115 O O . LEU A 1 782 ? 15.004 -33.909 9.976 1.00 55.88 782 LEU A O 1
ATOM 6119 N N . HIS A 1 783 ? 15.642 -32.346 11.463 1.00 63.59 783 HIS A N 1
ATOM 6120 C CA . HIS A 1 783 ? 15.375 -31.168 10.629 1.00 63.59 783 HIS A CA 1
ATOM 6121 C C . HIS A 1 783 ? 16.597 -30.231 10.472 1.00 63.59 783 HIS A C 1
ATOM 6123 O O . HIS A 1 783 ? 16.498 -29.031 10.737 1.00 63.59 783 HIS A O 1
ATOM 6129 N N . PRO A 1 784 ? 17.767 -30.702 9.998 1.00 41.38 784 PRO A N 1
ATOM 6130 C CA . PRO A 1 784 ? 19.022 -29.937 10.055 1.00 41.38 784 PRO A CA 1
ATOM 6131 C C . PRO A 1 784 ? 19.037 -28.657 9.201 1.00 41.38 784 PRO A C 1
ATOM 6133 O O . PRO A 1 784 ? 19.786 -27.729 9.506 1.00 41.38 784 PRO A O 1
ATOM 6136 N N . HIS A 1 785 ? 18.197 -28.568 8.164 1.00 54.06 785 HIS A N 1
ATOM 6137 C CA . HIS A 1 785 ? 18.111 -27.402 7.270 1.00 54.06 785 HIS A CA 1
ATOM 6138 C C . HIS A 1 785 ? 16.915 -26.477 7.554 1.00 54.06 785 HIS A C 1
ATOM 6140 O O . HIS A 1 785 ? 16.860 -25.379 7.008 1.00 54.06 785 HIS A O 1
ATOM 6146 N N . THR A 1 786 ? 15.978 -26.892 8.414 1.00 58.09 786 THR A N 1
ATOM 6147 C CA . THR A 1 786 ? 14.720 -26.171 8.700 1.00 58.09 786 THR A CA 1
ATOM 6148 C C . THR A 1 786 ? 14.404 -26.050 10.197 1.00 58.09 786 THR A C 1
ATOM 6150 O O . THR A 1 786 ? 13.368 -25.495 10.565 1.00 58.09 786 THR A O 1
ATOM 6153 N N . TRP A 1 787 ? 15.309 -26.476 11.091 1.00 59.16 787 TRP A N 1
ATOM 6154 C CA . TRP A 1 787 ? 15.114 -26.483 12.552 1.00 59.16 787 TRP A CA 1
ATOM 6155 C C . TRP A 1 787 ? 14.712 -25.127 13.151 1.00 59.16 787 TRP A C 1
ATOM 6157 O O . TRP A 1 787 ? 14.080 -25.074 14.203 1.00 59.16 787 TRP A O 1
ATOM 6167 N N . GLN A 1 788 ? 15.054 -24.020 12.491 1.00 40.47 788 GLN A N 1
ATOM 6168 C CA . GLN A 1 788 ? 14.691 -22.664 12.916 1.00 40.47 788 GLN A CA 1
ATOM 6169 C C . GLN A 1 788 ? 13.172 -22.424 12.896 1.00 40.47 788 GLN A C 1
ATOM 6171 O O . GLN A 1 788 ? 12.693 -21.543 13.609 1.00 40.47 788 GLN A O 1
ATOM 6176 N N . ILE A 1 789 ? 12.437 -23.209 12.101 1.00 45.50 789 ILE A N 1
ATOM 6177 C CA . ILE A 1 789 ? 10.978 -23.179 11.957 1.00 45.50 789 ILE A CA 1
ATOM 6178 C C . ILE A 1 789 ? 10.379 -24.454 12.564 1.00 45.50 789 ILE A C 1
ATOM 6180 O O . ILE A 1 789 ? 9.510 -24.367 13.430 1.00 45.50 789 ILE A O 1
ATOM 6184 N N . ASP A 1 790 ? 10.897 -25.627 12.188 1.00 47.75 790 ASP A N 1
ATOM 6185 C CA . ASP A 1 790 ? 10.318 -26.921 12.578 1.00 47.75 790 ASP A CA 1
ATOM 6186 C C . ASP A 1 790 ? 10.586 -27.288 14.044 1.00 47.75 790 ASP A C 1
ATOM 6188 O O . ASP A 1 790 ? 9.749 -27.914 14.689 1.00 47.75 790 ASP A O 1
ATOM 6192 N N . CYS A 1 791 ? 11.711 -26.839 14.610 1.00 58.84 791 CYS A N 1
ATOM 6193 C CA . CYS A 1 791 ? 12.073 -27.085 16.010 1.00 58.84 791 CYS A CA 1
ATOM 6194 C C . CYS A 1 791 ? 11.824 -25.872 16.909 1.00 58.84 791 CYS A C 1
ATOM 6196 O O . CYS A 1 791 ? 12.305 -25.826 18.044 1.00 58.84 791 CYS A O 1
ATOM 6198 N N . ASP A 1 792 ? 11.079 -24.868 16.431 1.00 55.12 792 ASP A N 1
ATOM 6199 C CA . ASP A 1 792 ? 10.797 -23.653 17.198 1.00 55.12 792 ASP A CA 1
ATOM 6200 C C . ASP A 1 792 ? 9.957 -23.939 18.456 1.00 55.12 792 ASP A C 1
ATOM 6202 O O . ASP A 1 792 ? 10.103 -23.263 19.479 1.00 55.12 792 ASP A O 1
ATOM 6206 N N . LEU A 1 793 ? 9.120 -24.979 18.432 1.00 60.03 793 LEU A N 1
ATOM 6207 C CA . LEU A 1 793 ? 8.368 -25.420 19.603 1.00 60.03 793 LEU A CA 1
ATOM 6208 C C . LEU A 1 793 ? 9.304 -25.966 20.700 1.00 60.03 793 LEU A C 1
ATOM 6210 O O . LEU A 1 793 ? 9.196 -25.570 21.863 1.00 60.03 793 LEU A O 1
ATOM 6214 N N . GLU A 1 794 ? 10.243 -26.836 20.342 1.00 66.62 794 GLU A N 1
ATOM 6215 C CA . GLU A 1 794 ? 11.251 -27.422 21.232 1.00 66.62 794 GLU A CA 1
ATOM 6216 C C . GLU A 1 794 ? 12.229 -26.345 21.723 1.00 66.62 794 GLU A C 1
ATOM 6218 O O . GLU A 1 794 ? 12.531 -26.288 22.919 1.00 66.62 794 GLU A O 1
ATOM 6223 N N . ARG A 1 795 ? 12.607 -25.403 20.847 1.00 64.44 795 ARG A N 1
ATOM 6224 C CA . ARG A 1 795 ? 13.392 -24.207 21.188 1.00 64.44 795 ARG A CA 1
ATOM 6225 C C . ARG A 1 795 ? 12.688 -23.345 22.234 1.00 64.44 795 ARG A C 1
ATOM 6227 O O . ARG A 1 795 ? 13.306 -22.949 23.221 1.00 64.44 795 ARG A O 1
ATOM 6234 N N . ARG A 1 796 ? 11.385 -23.080 22.066 1.00 58.28 796 ARG A N 1
ATOM 6235 C CA . ARG A 1 796 ? 10.570 -22.316 23.029 1.00 58.28 796 ARG A CA 1
ATOM 6236 C C . ARG A 1 796 ? 10.416 -23.039 24.366 1.00 58.28 796 ARG A C 1
ATOM 6238 O O . ARG A 1 796 ? 10.442 -22.387 25.408 1.00 58.28 796 ARG A O 1
ATOM 6245 N N . LYS A 1 797 ? 10.289 -24.371 24.368 1.00 60.16 797 LYS A N 1
ATOM 6246 C CA . LYS A 1 797 ? 10.257 -25.179 25.603 1.00 60.16 797 LYS A CA 1
ATOM 6247 C C . LYS A 1 797 ? 11.589 -25.094 26.361 1.00 60.16 797 LYS A C 1
ATOM 6249 O O . LYS A 1 797 ? 11.576 -24.885 27.575 1.00 60.16 797 LYS A O 1
ATOM 6254 N N . LEU A 1 798 ? 12.718 -25.185 25.656 1.00 68.19 798 LEU A N 1
ATOM 6255 C CA . LEU A 1 798 ? 14.055 -25.031 26.236 1.00 68.19 798 LEU A CA 1
ATOM 6256 C C . LEU A 1 798 ? 14.283 -23.612 26.788 1.00 68.19 798 LEU A C 1
ATOM 6258 O O . LEU A 1 798 ? 14.717 -23.464 27.931 1.00 68.19 798 LEU A O 1
ATOM 6262 N N . ALA A 1 799 ? 13.911 -22.578 26.025 1.00 63.03 799 ALA A N 1
ATOM 6263 C CA . ALA A 1 799 ? 14.000 -21.179 26.449 1.00 63.03 799 ALA A CA 1
ATOM 6264 C C . ALA A 1 799 ? 13.160 -20.907 27.708 1.00 63.03 799 ALA A C 1
ATOM 6266 O O . ALA A 1 799 ? 13.658 -20.356 28.689 1.00 63.03 799 ALA A O 1
ATOM 6267 N N . LYS A 1 800 ? 11.918 -21.404 27.742 1.00 65.31 800 LYS A N 1
ATOM 6268 C CA . LYS A 1 800 ? 11.036 -21.282 28.907 1.00 65.31 800 LYS A CA 1
ATOM 6269 C C . LYS A 1 800 ? 11.588 -22.008 30.136 1.00 65.31 800 LYS A C 1
ATOM 6271 O O . LYS A 1 800 ? 11.451 -21.494 31.243 1.00 65.31 800 LYS A O 1
ATOM 6276 N N . CYS A 1 801 ? 12.241 -23.161 29.975 1.00 69.50 801 CYS A N 1
ATOM 6277 C CA . CYS A 1 801 ? 12.928 -23.833 31.084 1.00 69.50 801 CYS A CA 1
ATOM 6278 C C . CYS A 1 801 ? 14.059 -22.960 31.654 1.00 69.50 801 CYS A C 1
ATOM 6280 O O . CYS A 1 801 ? 14.108 -22.729 32.860 1.00 69.50 801 CYS A O 1
ATOM 6282 N N . ALA A 1 802 ? 14.910 -22.398 30.792 1.00 64.38 802 ALA A N 1
ATOM 6283 C CA . ALA A 1 802 ? 16.003 -21.521 31.212 1.00 64.38 802 ALA A CA 1
ATOM 6284 C C . ALA A 1 802 ? 15.526 -20.190 31.840 1.00 64.38 802 ALA A C 1
ATOM 6286 O O . ALA A 1 802 ? 16.243 -19.594 32.642 1.00 64.38 802 ALA A O 1
ATOM 6287 N N . GLU A 1 803 ? 14.327 -19.714 31.492 1.00 64.50 803 GLU A N 1
ATOM 6288 C CA . GLU A 1 803 ? 13.719 -18.492 32.044 1.00 64.50 803 GLU A CA 1
ATOM 6289 C C . GLU A 1 803 ? 12.957 -18.704 33.354 1.00 64.50 803 GLU A C 1
ATOM 6291 O O . GLU A 1 803 ? 12.844 -17.776 34.150 1.00 64.50 803 GLU A O 1
ATOM 6296 N N . THR A 1 804 ? 12.426 -19.904 33.586 1.00 65.06 804 THR A N 1
ATOM 6297 C CA . THR A 1 804 ? 11.611 -20.218 34.772 1.00 65.06 804 THR A CA 1
ATOM 6298 C C . THR A 1 804 ? 12.356 -21.020 35.835 1.00 65.06 804 THR A C 1
ATOM 6300 O O . THR A 1 804 ? 11.848 -21.156 36.948 1.00 65.06 804 THR A O 1
ATOM 6303 N N . ASN A 1 805 ? 13.550 -21.543 35.533 1.00 72.19 805 ASN A N 1
ATOM 6304 C CA . ASN A 1 805 ? 14.322 -22.322 36.493 1.00 72.19 805 ASN A CA 1
ATOM 6305 C C . ASN A 1 805 ? 14.832 -21.426 37.646 1.00 72.19 805 ASN A C 1
ATOM 6307 O O . ASN A 1 805 ? 15.613 -20.506 37.388 1.00 72.19 805 ASN A O 1
ATOM 6311 N N . PRO A 1 806 ? 14.454 -21.698 38.910 1.00 68.69 806 PRO A N 1
ATOM 6312 C CA . PRO A 1 806 ? 14.777 -20.830 40.044 1.00 68.69 806 PRO A CA 1
ATOM 6313 C C . PRO A 1 806 ? 16.278 -20.594 40.271 1.00 68.69 806 PRO A C 1
ATOM 6315 O O . PRO A 1 806 ? 16.659 -19.489 40.650 1.00 68.69 806 PRO A O 1
ATOM 6318 N N . GLU A 1 807 ? 17.137 -21.582 39.994 1.00 65.44 807 GLU A N 1
ATOM 6319 C CA . GLU A 1 807 ? 18.596 -21.456 40.143 1.00 65.44 807 GLU A CA 1
ATOM 6320 C C . GLU A 1 807 ? 19.200 -20.570 39.040 1.00 65.44 807 GLU A C 1
ATOM 6322 O O . GLU A 1 807 ? 20.021 -19.693 39.314 1.00 65.44 807 GLU A O 1
ATOM 6327 N N . ILE A 1 808 ? 18.740 -20.733 37.793 1.00 68.69 808 ILE A N 1
ATOM 6328 C CA . ILE A 1 808 ? 19.187 -19.920 36.647 1.00 68.69 808 ILE A CA 1
ATOM 6329 C C . ILE A 1 808 ? 18.689 -18.473 36.781 1.00 68.69 808 ILE A C 1
ATOM 6331 O O . ILE A 1 808 ? 19.431 -17.526 36.505 1.00 68.69 808 ILE A O 1
ATOM 6335 N N . VAL A 1 809 ? 17.456 -18.282 37.261 1.00 68.94 809 VAL A N 1
ATOM 6336 C CA . VAL A 1 809 ? 16.889 -16.961 37.568 1.00 68.94 809 VAL A CA 1
ATOM 6337 C C . VAL A 1 809 ? 17.661 -16.284 38.701 1.00 68.94 809 VAL A C 1
ATOM 6339 O O . VAL A 1 809 ? 17.956 -15.093 38.600 1.00 68.94 809 VAL A O 1
ATOM 6342 N N . HIS A 1 810 ? 18.057 -17.027 39.739 1.00 74.25 810 HIS A N 1
ATOM 6343 C CA . HIS A 1 810 ? 18.852 -16.486 40.842 1.00 74.25 810 HIS A CA 1
ATOM 6344 C C . HIS A 1 810 ? 20.240 -16.013 40.383 1.00 74.25 810 HIS A C 1
ATOM 6346 O O . HIS A 1 810 ? 20.652 -14.904 40.723 1.00 74.25 810 HIS A O 1
ATOM 6352 N N . ILE A 1 811 ? 20.931 -16.780 39.530 1.00 72.75 811 ILE A N 1
ATOM 6353 C CA . ILE A 1 811 ? 22.213 -16.352 38.941 1.00 72.75 811 ILE A CA 1
ATOM 6354 C C . ILE A 1 811 ? 22.030 -15.089 38.090 1.00 72.75 811 ILE A C 1
ATOM 6356 O O . ILE A 1 811 ? 22.829 -14.161 38.203 1.00 72.75 811 ILE A O 1
ATOM 6360 N N . LYS A 1 812 ? 20.969 -15.009 37.274 1.00 70.25 812 LYS A N 1
ATOM 6361 C CA . LYS A 1 812 ? 20.666 -13.808 36.474 1.00 70.25 812 LYS A CA 1
ATOM 6362 C C . LYS A 1 812 ? 20.395 -12.577 37.345 1.00 70.25 812 LYS A C 1
ATOM 6364 O O . LYS A 1 812 ? 20.795 -11.477 36.975 1.00 70.25 812 LYS A O 1
ATOM 6369 N N . GLN A 1 813 ? 19.755 -12.753 38.500 1.00 73.50 813 GLN A N 1
ATOM 6370 C CA . GLN A 1 813 ? 19.492 -11.667 39.449 1.00 73.50 813 GLN A CA 1
ATOM 6371 C C . GLN A 1 813 ? 20.759 -11.195 40.174 1.00 73.50 813 GLN A C 1
ATOM 6373 O O . GLN A 1 813 ? 20.972 -9.992 40.304 1.00 73.50 813 GLN A O 1
ATOM 6378 N N . VAL A 1 814 ? 21.603 -12.121 40.637 1.00 80.38 814 VAL A N 1
ATOM 6379 C CA . VAL A 1 814 ? 22.788 -11.799 41.453 1.00 80.38 814 VAL A CA 1
ATOM 6380 C C . VAL A 1 814 ? 23.980 -11.374 40.590 1.00 80.38 814 VAL A C 1
ATOM 6382 O O . VAL A 1 814 ? 24.664 -10.407 40.916 1.00 80.38 814 VAL A O 1
ATOM 6385 N N . CYS A 1 815 ? 24.203 -12.053 39.463 1.00 83.19 815 CYS A N 1
ATOM 6386 C CA . CYS A 1 815 ? 25.381 -11.890 38.605 1.00 83.19 815 CYS A CA 1
ATOM 6387 C C . CYS A 1 815 ? 25.084 -11.196 37.269 1.00 83.19 815 CYS A C 1
ATOM 6389 O O . CYS A 1 815 ? 25.930 -11.186 36.373 1.00 83.19 815 CYS A O 1
ATOM 6391 N N . GLY A 1 816 ? 23.895 -10.600 37.116 1.00 73.81 816 GLY A N 1
ATOM 6392 C CA . GLY A 1 816 ? 23.454 -9.971 35.867 1.00 73.81 816 GLY A CA 1
ATOM 6393 C C . GLY A 1 816 ? 24.360 -8.835 35.381 1.00 73.81 816 GLY A C 1
ATOM 6394 O O . GLY A 1 816 ? 24.523 -8.655 34.179 1.00 73.81 816 GLY A O 1
ATOM 6395 N N . LYS A 1 817 ? 25.019 -8.108 36.294 1.00 80.25 817 LYS A N 1
ATOM 6396 C CA . LYS A 1 817 ? 25.974 -7.047 35.925 1.00 80.25 817 LYS A CA 1
ATOM 6397 C C . LYS A 1 817 ? 27.247 -7.618 35.301 1.00 80.25 817 LYS A C 1
ATOM 6399 O O . LYS A 1 817 ? 27.680 -7.146 34.258 1.00 80.25 817 LYS A O 1
ATOM 6404 N N . GLN A 1 818 ? 27.826 -8.644 35.921 1.00 81.75 818 GLN A N 1
ATOM 6405 C CA . GLN A 1 818 ? 29.018 -9.332 35.421 1.00 81.75 818 GLN A CA 1
ATOM 6406 C C . GLN A 1 818 ? 28.715 -10.040 34.095 1.00 81.75 818 GLN A C 1
ATOM 6408 O O . GLN A 1 818 ? 29.539 -10.013 33.186 1.00 81.75 818 GLN A O 1
ATOM 6413 N N . PHE A 1 819 ? 27.505 -10.593 33.962 1.00 77.31 819 PHE A N 1
ATOM 6414 C CA . PHE A 1 819 ? 27.013 -11.174 32.716 1.00 77.31 819 PHE A CA 1
ATOM 6415 C C . PHE A 1 819 ? 26.913 -10.136 31.589 1.00 77.31 819 PHE A C 1
ATOM 6417 O O . PHE A 1 819 ? 27.427 -10.378 30.505 1.00 77.31 819 PHE A O 1
ATOM 6424 N N . HIS A 1 820 ? 26.328 -8.964 31.850 1.00 72.31 820 HIS A N 1
ATOM 6425 C CA . HIS A 1 820 ? 26.152 -7.919 30.837 1.00 72.31 820 HIS A CA 1
ATOM 6426 C C . HIS A 1 820 ? 27.480 -7.317 30.348 1.00 72.31 820 HIS A C 1
ATOM 6428 O O . HIS A 1 820 ? 27.634 -7.023 29.165 1.00 72.31 820 HIS A O 1
ATOM 6434 N N . VAL A 1 821 ? 28.472 -7.174 31.234 1.00 76.88 821 VAL A N 1
ATOM 6435 C CA . VAL A 1 821 ? 29.826 -6.732 30.850 1.00 76.88 821 VAL A CA 1
ATOM 6436 C C . VAL A 1 821 ? 30.498 -7.762 29.938 1.00 76.88 821 VAL A C 1
ATOM 6438 O O . VAL A 1 821 ? 31.080 -7.402 28.916 1.00 76.88 821 VAL A O 1
ATOM 6441 N N . TYR A 1 822 ? 30.374 -9.047 30.274 1.00 73.50 822 TYR A N 1
ATOM 6442 C CA . TYR A 1 822 ? 30.866 -10.132 29.432 1.00 73.50 822 TYR A CA 1
ATOM 6443 C C . TYR A 1 822 ? 30.140 -10.181 28.070 1.00 73.50 822 TYR A C 1
ATOM 6445 O O . TYR A 1 822 ? 30.792 -10.241 27.031 1.00 73.50 822 TYR A O 1
ATOM 6453 N N . GLU A 1 823 ? 28.811 -10.059 28.055 1.00 67.31 823 GLU A N 1
ATOM 6454 C CA . GLU A 1 823 ? 27.969 -10.033 26.848 1.00 67.31 823 GLU A CA 1
ATOM 6455 C C . GLU A 1 823 ? 28.292 -8.848 25.921 1.00 67.31 823 GLU A C 1
ATOM 6457 O O . GLU A 1 823 ? 28.365 -9.000 24.699 1.00 67.31 823 GLU A O 1
ATOM 6462 N N . THR A 1 824 ? 28.561 -7.677 26.498 1.00 65.44 824 THR A N 1
ATOM 6463 C CA . THR A 1 824 ? 28.941 -6.475 25.744 1.00 65.44 824 THR A CA 1
ATOM 6464 C C . THR A 1 824 ? 30.313 -6.652 25.089 1.00 65.44 824 THR A C 1
ATOM 6466 O O . THR A 1 824 ? 30.445 -6.414 23.890 1.00 65.44 824 THR A O 1
ATOM 6469 N N . CYS A 1 825 ? 31.305 -7.184 25.820 1.00 68.19 825 CYS A N 1
ATOM 6470 C CA . CYS A 1 825 ? 32.612 -7.536 25.246 1.00 68.19 825 CYS A CA 1
ATOM 6471 C C . CYS A 1 825 ? 32.473 -8.528 24.081 1.00 68.19 825 CYS A C 1
ATOM 6473 O O . CYS A 1 825 ? 33.096 -8.362 23.033 1.00 68.19 825 CYS A O 1
ATOM 6475 N N . MET A 1 826 ? 31.617 -9.540 24.239 1.00 52.81 826 MET A N 1
ATOM 6476 C CA . MET A 1 826 ? 31.368 -10.554 23.209 1.00 52.81 826 MET A CA 1
ATOM 6477 C C . MET A 1 826 ? 30.670 -9.985 21.966 1.00 52.81 826 MET A C 1
ATOM 6479 O O . MET A 1 826 ? 30.891 -10.475 20.860 1.00 52.81 826 MET A O 1
ATOM 6483 N N . THR A 1 827 ? 29.861 -8.937 22.130 1.00 55.59 827 THR A N 1
ATOM 6484 C CA . THR A 1 827 ? 29.212 -8.232 21.015 1.00 55.59 827 THR A CA 1
ATOM 6485 C C . THR A 1 827 ? 30.205 -7.349 20.256 1.00 55.59 827 THR A C 1
ATOM 6487 O O . THR A 1 827 ? 30.117 -7.232 19.037 1.00 55.59 827 THR A O 1
ATOM 6490 N N . GLU A 1 828 ? 31.175 -6.768 20.959 1.00 63.50 828 GLU A N 1
ATOM 6491 C CA . GLU A 1 828 ? 32.176 -5.861 20.392 1.00 63.50 828 GLU A CA 1
ATOM 6492 C C . GLU A 1 828 ? 33.351 -6.603 19.722 1.00 63.50 828 GLU A C 1
ATOM 6494 O O . GLU A 1 828 ? 33.847 -6.179 18.679 1.00 63.50 828 GLU A O 1
ATOM 6499 N N . PHE A 1 829 ? 33.764 -7.757 20.259 1.00 62.72 829 PHE A N 1
ATOM 6500 C CA . PHE A 1 829 ? 34.896 -8.549 19.758 1.00 62.72 829 PHE A CA 1
ATOM 6501 C C . PHE A 1 829 ? 34.471 -9.899 19.152 1.00 62.72 829 PHE A C 1
ATOM 6503 O O . PHE A 1 829 ? 35.116 -10.924 19.383 1.00 62.72 829 PHE A O 1
ATOM 6510 N N . GLN A 1 830 ? 33.423 -9.900 18.315 1.00 46.38 830 GLN A N 1
ATOM 6511 C CA . GLN A 1 830 ? 32.832 -11.109 17.704 1.00 46.38 830 GLN A CA 1
ATOM 6512 C C . GLN A 1 830 ? 33.829 -12.008 16.950 1.00 46.38 830 GLN A C 1
ATOM 6514 O O . GLN A 1 830 ? 33.654 -13.224 16.912 1.00 46.38 830 GLN A O 1
ATOM 6519 N N . SER A 1 831 ? 34.884 -11.434 16.363 1.00 46.16 831 SER A N 1
ATOM 6520 C CA . SER A 1 831 ? 35.904 -12.173 15.607 1.00 46.16 831 SER A CA 1
ATOM 6521 C C . SER A 1 831 ? 37.144 -12.571 16.427 1.00 46.16 831 SER A C 1
ATOM 6523 O O . SER A 1 831 ? 38.035 -13.206 15.867 1.00 46.16 831 SER A O 1
ATOM 6525 N N . LYS A 1 832 ? 37.254 -12.142 17.698 1.00 54.22 832 LYS A N 1
ATOM 6526 C CA . LYS A 1 832 ? 38.402 -12.378 18.609 1.00 54.22 832 LYS A CA 1
ATOM 6527 C C . LYS A 1 832 ? 37.954 -12.530 20.082 1.00 54.22 832 LYS A C 1
ATOM 6529 O O . LYS A 1 832 ? 38.295 -11.682 20.918 1.00 54.22 832 LYS A O 1
ATOM 6534 N N . PRO A 1 833 ? 37.158 -13.567 20.407 1.00 48.31 833 PRO A N 1
ATOM 6535 C CA . PRO A 1 833 ? 36.526 -13.742 21.719 1.00 48.31 833 PRO A CA 1
ATOM 6536 C C . PRO A 1 833 ? 37.510 -14.048 22.860 1.00 48.31 833 PRO A C 1
ATOM 6538 O O . PRO A 1 833 ? 37.175 -13.845 24.026 1.00 48.31 833 PRO A O 1
ATOM 6541 N N . GLU A 1 834 ? 38.743 -14.465 22.559 1.00 64.12 834 GLU A N 1
ATOM 6542 C CA . GLU A 1 834 ? 39.816 -14.677 23.539 1.00 64.12 834 GLU A CA 1
ATOM 6543 C C . GLU A 1 834 ? 40.114 -13.425 24.381 1.00 64.12 834 GLU A C 1
ATOM 6545 O O . GLU A 1 834 ? 40.530 -13.529 25.536 1.00 64.12 834 GLU A O 1
ATOM 6550 N N . LYS A 1 835 ? 39.814 -12.236 23.843 1.00 66.31 835 LYS A N 1
ATOM 6551 C CA . LYS A 1 835 ? 39.928 -10.953 24.549 1.00 66.31 835 LYS A CA 1
ATOM 6552 C C . LYS A 1 835 ? 38.918 -10.781 25.686 1.00 66.31 835 LYS A C 1
ATOM 6554 O O . LYS A 1 835 ? 39.119 -9.922 26.537 1.00 66.31 835 LYS A O 1
ATOM 6559 N N . CYS A 1 836 ? 37.858 -11.588 25.715 1.00 74.06 836 CYS A N 1
ATOM 6560 C CA . CYS A 1 836 ? 36.795 -11.508 26.714 1.00 74.06 836 CYS A CA 1
ATOM 6561 C C . CYS A 1 836 ? 36.939 -12.535 27.852 1.00 74.06 836 CYS A C 1
ATOM 6563 O O . CYS A 1 836 ? 36.064 -12.625 28.716 1.00 74.06 836 CYS A O 1
ATOM 6565 N N . THR A 1 837 ? 38.048 -13.286 27.881 1.00 67.31 837 THR A N 1
ATOM 6566 C CA . THR A 1 837 ? 38.325 -14.351 28.864 1.00 67.31 837 THR A CA 1
ATOM 6567 C C . THR A 1 837 ? 38.310 -13.844 30.309 1.00 67.31 837 THR A C 1
ATOM 6569 O O . THR A 1 837 ? 37.753 -14.496 31.192 1.00 67.31 837 THR A O 1
ATOM 6572 N N . ASP A 1 838 ? 38.849 -12.652 30.560 1.00 73.75 838 ASP A N 1
ATOM 6573 C CA . ASP A 1 838 ? 38.884 -12.081 31.910 1.00 73.75 838 ASP A CA 1
ATOM 6574 C C . ASP A 1 838 ? 37.477 -11.726 32.415 1.00 73.75 838 ASP A C 1
ATOM 6576 O O . ASP A 1 838 ? 37.127 -12.035 33.555 1.00 73.75 838 ASP A O 1
ATOM 6580 N N . PHE A 1 839 ? 36.620 -11.174 31.548 1.00 77.56 839 PHE A N 1
ATOM 6581 C CA . PHE A 1 839 ? 35.222 -10.883 31.884 1.00 77.56 839 PHE A CA 1
ATOM 6582 C C . PHE A 1 839 ? 34.408 -12.165 32.112 1.00 77.56 839 PHE A C 1
ATOM 6584 O O . PHE A 1 839 ? 33.572 -12.214 33.017 1.00 77.56 839 PHE A O 1
ATOM 6591 N N . PHE A 1 840 ? 34.696 -13.224 31.348 1.00 70.50 840 PHE A N 1
ATOM 6592 C CA . PHE A 1 840 ? 34.097 -14.544 31.545 1.00 70.50 840 PHE A CA 1
ATOM 6593 C C . PHE A 1 840 ? 34.471 -15.152 32.903 1.00 70.50 840 PHE A C 1
ATOM 6595 O O . PHE A 1 840 ? 33.594 -15.626 33.624 1.00 70.50 840 PHE A O 1
ATOM 6602 N N . ASN A 1 841 ? 35.747 -15.101 33.291 1.00 73.75 841 ASN A N 1
ATOM 6603 C CA . ASN A 1 841 ? 36.212 -15.640 34.572 1.00 73.75 841 ASN A CA 1
ATOM 6604 C C . ASN A 1 841 ? 35.562 -14.922 35.766 1.00 73.75 841 ASN A C 1
ATOM 6606 O O . ASN A 1 841 ? 35.156 -15.567 36.736 1.00 73.75 841 ASN A O 1
ATOM 6610 N N . VAL A 1 842 ? 35.385 -13.600 35.667 1.00 77.06 842 VAL A N 1
ATOM 6611 C CA . VAL A 1 842 ? 34.686 -12.792 36.680 1.00 77.06 842 VAL A CA 1
ATOM 6612 C C . VAL A 1 842 ? 33.208 -13.185 36.794 1.00 77.06 842 VAL A C 1
ATOM 6614 O O . VAL A 1 842 ? 32.699 -13.364 37.904 1.00 77.06 842 VAL A O 1
ATOM 6617 N N . PHE A 1 843 ? 32.512 -13.368 35.669 1.00 81.25 843 PHE A N 1
ATOM 6618 C CA . PHE A 1 843 ? 31.126 -13.842 35.667 1.00 81.25 843 PHE A CA 1
ATOM 6619 C C . PHE A 1 843 ? 30.999 -15.273 36.216 1.00 81.25 843 PHE A C 1
ATOM 6621 O O . PHE A 1 843 ? 30.129 -15.542 37.046 1.00 81.25 843 PHE A O 1
ATOM 6628 N N . SER A 1 844 ? 31.892 -16.175 35.805 1.00 71.31 844 SER A N 1
ATOM 6629 C CA . SER A 1 844 ? 31.897 -17.582 36.218 1.00 71.31 844 SER A CA 1
ATOM 6630 C C . SER A 1 844 ? 32.082 -17.739 37.730 1.00 71.31 844 SER A C 1
ATOM 6632 O O . SER A 1 844 ? 31.320 -18.467 38.370 1.00 71.31 844 SER A O 1
ATOM 6634 N N . SER A 1 845 ? 33.008 -16.980 38.331 1.00 76.38 845 SER A N 1
ATOM 6635 C CA . SER A 1 845 ? 33.192 -16.950 39.788 1.00 76.38 845 SER A CA 1
ATOM 6636 C C . SER A 1 845 ? 31.931 -16.469 40.514 1.00 76.38 845 SER A C 1
ATOM 6638 O O . SER A 1 845 ? 31.504 -17.095 41.481 1.00 76.38 845 SER A O 1
ATOM 6640 N N . CYS A 1 846 ? 31.286 -15.404 40.020 1.00 81.38 846 CYS A N 1
ATOM 6641 C CA . CYS A 1 846 ? 30.037 -14.908 40.603 1.00 81.38 846 CYS A CA 1
ATOM 6642 C C . CYS A 1 846 ? 28.929 -15.969 40.554 1.00 81.38 846 CYS A C 1
ATOM 6644 O O . CYS A 1 846 ? 28.247 -16.207 41.551 1.00 81.38 846 CYS A O 1
ATOM 6646 N N . ALA A 1 847 ? 28.760 -16.636 39.408 1.00 74.88 847 ALA A N 1
ATOM 6647 C CA . ALA A 1 847 ? 27.724 -17.648 39.231 1.00 74.88 847 ALA A CA 1
ATOM 6648 C C . ALA A 1 847 ? 27.906 -18.840 40.190 1.00 74.88 847 ALA A C 1
ATOM 6650 O O . ALA A 1 847 ? 26.926 -19.354 40.730 1.00 74.88 847 ALA A O 1
ATOM 6651 N N . GLN A 1 848 ? 29.152 -19.251 40.453 1.00 76.44 848 GLN A N 1
ATOM 6652 C CA . GLN A 1 848 ? 29.455 -20.315 41.418 1.00 76.44 848 GLN A CA 1
ATOM 6653 C C . GLN A 1 848 ? 29.127 -19.911 42.861 1.00 76.44 848 GLN A C 1
ATOM 6655 O O . GLN A 1 848 ? 28.610 -20.729 43.625 1.00 76.44 848 GLN A O 1
ATOM 6660 N N . ASP A 1 849 ? 29.375 -18.658 43.237 1.00 77.69 849 ASP A N 1
ATOM 6661 C CA . ASP A 1 849 ? 29.068 -18.167 44.582 1.00 77.69 849 ASP A CA 1
ATOM 6662 C C . ASP A 1 849 ? 27.564 -17.906 44.781 1.00 77.69 849 ASP A C 1
ATOM 6664 O O . ASP A 1 849 ? 27.019 -18.205 45.851 1.00 77.69 849 ASP A O 1
ATOM 6668 N N . ALA A 1 850 ? 26.851 -17.471 43.737 1.00 78.00 850 ALA A N 1
ATOM 6669 C CA . ALA A 1 850 ? 25.391 -17.346 43.753 1.00 78.00 850 ALA A CA 1
ATOM 6670 C C . ALA A 1 850 ? 24.710 -18.706 44.003 1.00 78.00 850 ALA A C 1
ATOM 6672 O O . ALA A 1 850 ? 23.780 -18.806 44.804 1.00 78.00 850 ALA A O 1
ATOM 6673 N N . LEU A 1 851 ? 25.226 -19.781 43.398 1.00 73.38 851 LEU A N 1
ATOM 6674 C CA . LEU A 1 851 ? 24.718 -21.142 43.604 1.00 73.38 851 LEU A CA 1
ATOM 6675 C C . LEU A 1 851 ? 24.962 -21.673 45.024 1.00 73.38 851 LEU A C 1
ATOM 6677 O O . LEU A 1 851 ? 24.068 -22.282 45.613 1.00 73.38 851 LEU A O 1
ATOM 6681 N N . LYS A 1 852 ? 26.140 -21.419 45.609 1.00 74.00 852 LYS A N 1
ATOM 6682 C CA . LYS A 1 852 ? 26.425 -21.792 47.010 1.00 74.00 852 LYS A CA 1
ATOM 6683 C C . LYS A 1 852 ? 25.480 -21.090 47.989 1.00 74.00 852 LYS A C 1
ATOM 6685 O O . LYS A 1 852 ? 25.036 -21.699 48.959 1.00 74.00 852 LYS A O 1
ATOM 6690 N N . THR A 1 853 ? 25.150 -19.830 47.717 1.00 69.25 853 THR A N 1
ATOM 6691 C CA . THR A 1 853 ? 24.257 -19.022 48.564 1.00 69.25 853 THR A CA 1
ATOM 6692 C C . THR A 1 853 ? 22.801 -19.495 48.481 1.00 69.25 853 THR A C 1
ATOM 6694 O O . THR A 1 853 ? 22.100 -19.525 49.493 1.00 69.25 853 THR A O 1
ATOM 6697 N N . TYR A 1 854 ? 22.357 -19.943 47.303 1.00 67.38 854 TYR A N 1
ATOM 6698 C CA . TYR A 1 854 ? 21.013 -20.492 47.090 1.00 67.38 854 TYR A CA 1
ATOM 6699 C C . TYR A 1 854 ? 20.787 -21.826 47.827 1.00 67.38 854 TYR A C 1
ATOM 6701 O O . TYR A 1 854 ? 19.734 -22.047 48.421 1.00 67.38 854 TYR A O 1
ATOM 6709 N N . GLY A 1 855 ? 21.803 -22.696 47.874 1.00 57.00 855 GLY A N 1
ATOM 6710 C CA . GLY A 1 855 ? 21.729 -23.980 48.586 1.00 57.00 855 GLY A CA 1
ATOM 6711 C C . GLY A 1 855 ? 21.578 -23.865 50.113 1.00 57.00 855 GLY A C 1
ATOM 6712 O O . GLY A 1 855 ? 21.035 -24.770 50.738 1.00 57.00 855 GLY A O 1
ATOM 6713 N N . LEU A 1 856 ? 22.012 -22.751 50.715 1.00 54.22 856 LEU A N 1
ATOM 6714 C CA . LEU A 1 856 ? 21.912 -22.495 52.161 1.00 54.22 856 LEU A CA 1
ATOM 6715 C C . LEU A 1 856 ? 20.564 -21.877 52.584 1.00 54.22 856 LEU A C 1
ATOM 6717 O O . LEU A 1 856 ? 20.213 -21.922 53.762 1.00 54.22 856 LEU A O 1
ATOM 6721 N N . SER A 1 857 ? 19.803 -21.296 51.649 1.00 49.69 857 SER A N 1
ATOM 6722 C CA . SER A 1 857 ? 18.507 -20.656 51.926 1.00 49.69 857 SER A CA 1
ATOM 6723 C C . SER A 1 857 ? 17.318 -21.616 51.781 1.00 49.69 857 SER A C 1
ATOM 6725 O O . SER A 1 857 ? 16.329 -21.476 52.502 1.00 49.69 857 SER A O 1
ATOM 6727 N N . ALA A 1 858 ? 17.433 -22.639 50.927 1.00 47.34 858 ALA A N 1
ATOM 6728 C CA . ALA A 1 858 ? 16.382 -23.632 50.690 1.00 47.34 858 ALA A CA 1
ATOM 6729 C C . ALA A 1 858 ? 16.185 -24.642 51.843 1.00 47.34 858 ALA A C 1
ATOM 6731 O O . ALA A 1 858 ? 15.116 -25.234 51.962 1.00 47.34 858 ALA A O 1
ATOM 6732 N N . SER A 1 859 ? 17.169 -24.826 52.733 1.00 42.22 859 SER A N 1
ATOM 6733 C CA . SER A 1 859 ? 17.074 -25.776 53.855 1.00 42.22 859 SER A CA 1
ATOM 6734 C C . SER A 1 859 ? 16.324 -25.248 55.089 1.00 42.22 859 SER A C 1
ATOM 6736 O O . SER A 1 859 ? 16.112 -26.009 56.028 1.00 42.22 859 SER A O 1
ATOM 6738 N N . ASN A 1 860 ? 15.905 -23.975 55.110 1.00 42.94 860 ASN A N 1
ATOM 6739 C CA . ASN A 1 860 ? 15.317 -23.328 56.297 1.00 42.94 860 ASN A CA 1
ATOM 6740 C C . ASN A 1 860 ? 13.809 -23.024 56.206 1.00 42.94 860 ASN A C 1
ATOM 6742 O O . ASN A 1 860 ? 13.287 -22.289 57.040 1.00 42.94 860 ASN A O 1
ATOM 6746 N N . THR A 1 861 ? 13.077 -23.574 55.234 1.00 39.75 861 THR A N 1
ATOM 6747 C CA . THR A 1 861 ? 11.626 -23.327 55.104 1.00 39.75 861 THR A CA 1
ATOM 6748 C C . THR A 1 861 ? 10.828 -24.609 54.857 1.00 39.75 861 THR A C 1
ATOM 6750 O O . THR A 1 861 ? 10.440 -24.919 53.738 1.00 39.75 861 THR A O 1
ATOM 6753 N N . ILE A 1 862 ? 10.521 -25.333 55.939 1.00 31.31 862 ILE A N 1
ATOM 6754 C CA . ILE A 1 862 ? 9.366 -26.244 56.001 1.00 31.31 862 ILE A CA 1
ATOM 6755 C C . ILE A 1 862 ? 8.528 -25.858 57.230 1.00 31.31 862 ILE A C 1
ATOM 6757 O O . ILE A 1 862 ? 8.959 -26.120 58.354 1.00 31.31 862 ILE A O 1
ATOM 6761 N N . PRO A 1 863 ? 7.340 -25.246 57.067 1.00 33.19 863 PRO A N 1
ATOM 6762 C CA . PRO A 1 863 ? 6.335 -25.182 58.119 1.00 33.19 863 PRO A CA 1
ATOM 6763 C C . PRO A 1 863 ? 5.413 -26.407 58.045 1.00 33.19 863 PRO A C 1
ATOM 6765 O O . PRO A 1 863 ? 4.824 -26.698 57.006 1.00 33.19 863 PRO A O 1
ATOM 6768 N N . ASN A 1 864 ? 5.292 -27.091 59.182 1.00 38.75 864 ASN A N 1
ATOM 6769 C CA . ASN A 1 864 ? 4.268 -28.089 59.495 1.00 38.75 864 ASN A CA 1
ATOM 6770 C C . ASN A 1 864 ? 2.859 -27.549 59.201 1.00 38.75 864 ASN A C 1
ATOM 6772 O O . ASN A 1 864 ? 2.515 -26.474 59.695 1.00 38.75 864 ASN A O 1
ATOM 6776 N N . VAL A 1 865 ? 2.026 -28.321 58.498 1.00 33.28 865 VAL A N 1
ATOM 6777 C CA . VAL A 1 865 ? 0.566 -28.175 58.567 1.00 33.28 865 VAL A CA 1
ATOM 6778 C C . VAL A 1 865 ? -0.063 -29.555 58.702 1.00 33.28 865 VAL A C 1
ATOM 6780 O O . VAL A 1 865 ? 0.123 -30.432 57.860 1.00 33.28 865 VAL A O 1
ATOM 6783 N N . ASP A 1 866 ? -0.772 -29.691 59.817 1.00 32.50 866 ASP A N 1
ATOM 6784 C CA . ASP A 1 866 ? -1.513 -30.844 60.297 1.00 32.50 866 ASP A CA 1
ATOM 6785 C C . ASP A 1 866 ? -2.556 -31.370 59.304 1.00 32.50 866 ASP A C 1
ATOM 6787 O O . ASP A 1 866 ? -3.330 -30.627 58.700 1.00 32.50 866 ASP A O 1
ATOM 6791 N N . SER A 1 867 ? -2.619 -32.696 59.223 1.00 32.31 867 SER A N 1
ATOM 6792 C CA . SER A 1 867 ? -3.698 -33.468 58.623 1.00 32.31 867 SER A CA 1
ATOM 6793 C C . SER A 1 867 ? -4.841 -33.651 59.624 1.00 32.31 867 SER A C 1
ATOM 6795 O O . SER A 1 867 ? -4.654 -34.310 60.648 1.00 32.31 867 SER A O 1
ATOM 6797 N N . ASN A 1 868 ? -6.035 -33.144 59.310 1.00 32.53 868 ASN A N 1
ATOM 6798 C CA . ASN A 1 868 ? -7.281 -33.655 59.877 1.00 32.53 868 ASN A CA 1
ATOM 6799 C C . ASN A 1 868 ? -8.450 -33.536 58.884 1.00 32.53 868 ASN A C 1
ATOM 6801 O O . ASN A 1 868 ? -8.577 -32.536 58.181 1.00 32.53 868 ASN A O 1
ATOM 6805 N N . SER A 1 869 ? -9.304 -34.564 58.940 1.00 32.16 869 SER A N 1
ATOM 6806 C CA . SER A 1 869 ? -10.594 -34.827 58.270 1.00 32.16 869 SER A CA 1
ATOM 6807 C C . SER A 1 869 ? -10.599 -35.305 56.806 1.00 32.16 869 SER A C 1
ATOM 6809 O O . SER A 1 869 ? -10.501 -34.504 55.883 1.00 32.16 869 SER A O 1
ATOM 6811 N N . GLU A 1 870 ? -10.715 -36.642 56.713 1.00 33.28 870 GLU A N 1
ATOM 6812 C CA . GLU A 1 870 ? -11.567 -37.510 55.857 1.00 33.28 870 GLU A CA 1
ATOM 6813 C C . GLU A 1 870 ? -11.860 -37.151 54.394 1.00 33.28 870 GLU A C 1
ATOM 6815 O O . GLU A 1 870 ? -12.564 -36.151 54.128 1.00 33.28 870 GLU A O 1
#

Mean predicted aligned error: 23.29 Å

Nearest PDB structures (foldseek):
  4xi6-assembly1_A  TM=7.306E-01  e=4.445E-37  Homo sapiens
  4xib-assembly1_A  TM=6.904E-01  e=2.455E-37  Homo sapiens
  4tse-assembly3_A  TM=4.839E-01  e=1.281E-07  Homo sapiens
  4tse-assembly3_B  TM=4.731E-01  e=5.702E-08  Homo sapiens
  6ww3-assembly2_B  TM=9.247E-01  e=8.021E-04  Homo sapiens

Foldseek 3Di:
DDQFLFKKFFADQADPPCLLPDHQFIWGFHDDDPFWTWTQTLQQRIDIDGQQVVHHFGIFGPWDLQVLAWQQLAAAPQPRRHGQRFKKKAFPPDDRHIHHQVCVQVCHDALCTWIWIDGHNDPDTDIDHRNVVCVVVKTWHKHPDQQFKKFFHPQADPPCLLVDHPWIWGFHDFADDPPGGRFWTWTQTPVRGIDIDGRSNSNDDGIHTPGIDTPGIGDNVPTHTRHCVVVVVPPPPDDDDDDDDPVPVVVVVPPPPPDPDDDDDDDDPPVVVVVVVPPDPDDDDFWQFKKFFADQADPPCLLVDGQFIWTFQAAFDPDPPDGDHQKTWIQTLQQRIDIDGLCVVHGFTIFGLWPQQVLFWDQPAAAPPPRDHRQGFKKKAWPPDPRHIHHSLCVQVCNDPQQTWIWIDGGNDPFTDIADRNVVFDKDWHKHPAAQFKKFFHPQADPPCLQVDRPWIWGFHHFAHPDPPRGGSQWTWTQHPVRDIDIDGRRNSNDDGIHTPGMDTPHIHGNRRTHRRNDDDDGQLPDDQFFWKAFPDALVVQQVQCVVFQHDDPVCNVRHGPIFGFHDADPVQWTWTADPVRDIDIGRSVRMGTDDPPDPPDPQLCPDPLNVVLVVVPQDNVLLSVQQVVCVVVVNDHDPHNVVSVVSSVVSVVVVVVVVVVVVVVVVVPPPPPDDDDDDDDDDDDDDDDDDDDPPPVVVVVVVVVVVVLQVQAAPPPSPHGFDDAFPPVRDRRHDPVVCVPDPHDPVCVCCVVVVLVVVVVVVLCVQVVVLVVVLVVQCVVVVPCCVPRVVVSVVVSVVSCVPPPLNVQLCVFLVVLVVVLVVLCVVPVPNSVVSVVSSVVSVVRSVVSNVVVVVVVVPDDDDDDDDDD

pLDDT: mean 73.01, std 21.1, range [23.02, 97.88]

Organism: Biomphalaria pfeifferi (NCBI:txid112525)

InterPro domains:
  IPR000433 Zinc finger, ZZ-type [PF00569] (71-108)
  IPR000433 Zinc finger, ZZ-type [PF00569] (361-400)
  IPR000433 Zinc finger, ZZ-type [PS01357] (76-103)
  IPR000433 Zinc finger, ZZ-type [PS01357] (367-394)
  IPR000433 Zinc finger, ZZ-type [PS50135] (71-123)
  IPR000433 Zinc finger, ZZ-type [PS50135] (362-414)
  IPR000433 Zinc finger, ZZ-type [SM00291] (70-115)
  IPR000433 Zinc finger, ZZ-type [SM00291] (361-406)
  IPR001841 Zinc finger, RING-type [PS50089] (715-748)
  IPR010606 Mib-herc2 [PF06701] (5-62)
  IPR010606 Mib-herc2 [PF06701] (147-211)
  IPR010606 Mib-herc2 [PF06701] (288-353)
  IPR010606 Mib-herc2 [PF06701] (437-501)
  IPR010606 Mib-herc2 [PS51416] (1-65)
  IPR010606 Mib-herc2 [PS51416] (136-213)
  IPR010606 Mib-herc2 [PS51416] (277-356)
  IPR010606 Mib-herc2 [PS51416] (425-504)
  IPR013083 Zinc finger, RING/FYVE/PHD-type [G3DSA:3.30.40.10] (690-752)
  IPR031731 IMS import disulfide relay-system, CHCH-CHCH-like Cx9C [PF16860] (762-806)
  IPR037252 Mib/herc2 domain superfamily [SSF159034] (2-64)

Radius of gyration: 37.55 Å; Cα contacts (8 Å, |Δi|>4): 1595; chains: 1; bounding box: 86×112×106 Å

Sequence (870 aa):
MTFIGLRVVRGPDWTSGTEDGGEGCVGTLSELDLNEVTVVWDNGTRKSYKGGRNNVYDLLIFDNAQICVEHPTVTCDGCGEDRIKGTRWKCGICQDFDLCSACYNQDKHDLSHYFLRFDKSSTSSVKVTPRHEIKKQKCQAKGIFKGATVTRGSYWKWEAQDGGEGSKGTVVDITAWKPSFRTKVEVKWSNGSSYNYRVGHKGKVDLKCVQPASGGCYYKSHLAMVDVKDAVETEEESSEDESISFLARTLMHQHILRSLDAAVCEGIPDMLAAMREVSSGEKTIKPGLRVVRGPDWKWADQDGGEGNVGTVSEVGSSEPETPRENCVVVTWDTGSRAVYRVGENNSYDLRVLDSGPTGVKHDSISCDSCHVTPLQGIRWKCVSCFNFDLCSSCYYHNEHDITHVFWRYANSTKKRFKVPRRCDSEQTLMKGIFVDAVVCRGPNWKWKDQDAGSVANGVVLSMKSWDATDTANSAAEVLWANEKTNTYRVGYQGNVDLKVVSSSSGGYYYPDHLPILGKVEISPCELNVGDTVRCCYDADLVKLLQNGHGGWNEDMRKYVCLNGVVDKIFSDNAVIVKYGDGKRWCFNQDALSKVNSLTSVTCSPMDSSLVRKVIELGFDRRTIEDVTLKQFSEGRGYFSTVEDLMDKVLETQQKRSASSGMEQSIREVVISENQMADVALGSTMTSDRVNASETLSENQRLAEENRQLKERHQCKICLENDVSMTFVPCGHLVSCDTCSTDLKDCPMFYIYSYISIMEYSMRLVEKHCSKYLMMFGECIQLHPHTWQIDCDLERRKLAKCAETNPEIVHIKQVCGKQFHVYETCMTEFQSKPEKCTDFFNVFSSCAQDALKTYGLSASNTIPNVDSNSE

Secondary structure (DSSP, 8-state):
---TT-EEEE-TT--STTTTSSTTB-EEEEEE-SSEEEEEETTS-EEEEEBSGGG-B-EEEEE-GGGT-B-TT---TTT--SS-BS-EEEESSSTT-EEEHHHHHTT-S-SSS-EEEESSSSS--EEE--HHHHGGGEEEEEES-TT-EEEE-TT--STTTTSSTT--EEEEEEEEETTEEEEEEEEEETTS-EEEEEBSGGG-B-EEEEEPEEEEEEEGGGSEE--SGGGTTTSSS--S---S-HHHHHSSSSSSSSS-S-------SHHHHHTTTTS-------TT-EEEE-TT--STTTTSSTTB-EEEEEES---TT---TTEEEEEETTS-EEEEEBSGGG-B-EEEEE-GGGT-EETT---TTT--SSEES-EEEESSSTT-EEEHHHHHTT-S-TTS-EEEE-SSSS--EEEPPGGGS--EEEEES-TT-EEEE-TT--STTTTSSTT--EEEEEEE-SSSSS-SS-EEEEEETTS-EEEEEBSGGG-B-EEEEEPEEEEEE-GGGSPBTT--PPPTT---TT-EEEE-S-HHHHHHHTTTTT---GGGGGTTTSEEEEEEE-TTSEEEEE-TTS-EEEEEGGGEEE--TT---PPPGGGSHHHHHHHHTT--HHHHHHHHHHHHHTT----SSHHHHHHHHHHHHHHHHHHHHHHHHHHHSSSSS--------------------SSSHHHHHHHHHHHHHHHHHB-TTTSSSBP-EEETTTTEEEE-HHHHTT-SS-GGGGGGGGHHHHHHHHHHHHHHHHHHHHHHHHHHHH-TTTHHHHTHHHHHHHHHHHHH-HHHHHHHHHHHHHHHHHHHHHHH-TT-GGGGHHHHHHHHHHHHHHHHHHHHHGGG----------

Solvent-accessible surface area (backbone atoms only — not comparable to full-atom values): 48841 Å² total; per-residue (Å²): 116,71,66,46,5,24,30,30,29,76,27,90,62,58,79,75,82,54,68,53,71,39,90,33,24,34,26,26,26,42,47,79,55,103,67,37,35,29,32,41,19,24,66,57,42,72,52,73,42,42,29,38,59,94,82,34,29,33,30,22,48,71,41,42,19,26,54,51,32,42,35,84,92,40,53,12,75,67,78,66,46,69,34,24,64,16,43,38,36,32,40,73,76,50,85,94,38,33,24,26,57,70,34,52,41,66,65,49,69,73,36,78,48,35,32,30,40,25,84,54,80,61,90,69,63,46,79,42,76,34,46,60,85,47,58,89,62,52,41,55,30,30,22,84,24,62,68,8,33,29,29,78,22,91,57,55,80,65,85,54,70,51,70,41,94,87,35,49,23,35,28,70,43,71,42,59,53,84,84,25,33,68,14,28,36,32,31,43,22,76,80,72,42,72,51,76,41,38,45,14,49,86,19,33,39,26,51,16,34,78,41,65,14,67,64,50,52,35,56,64,91,71,44,50,70,39,52,55,68,78,51,57,73,79,74,79,85,82,83,87,88,89,80,90,61,78,76,65,66,67,68,66,78,77,72,86,82,79,86,88,88,85,84,83,89,85,80,94,59,68,67,64,60,69,64,60,67,81,76,68,99,70,90,79,80,64,40,4,29,28,28,31,79,24,89,58,54,80,65,82,55,67,52,73,37,88,39,25,37,25,20,29,38,40,79,32,45,89,52,93,88,57,77,39,77,45,29,29,26,33,41,21,26,68,57,43,70,51,78,44,38,24,43,44,92,80,31,30,29,29,21,45,73,39,33,11,20,59,42,29,45,37,80,91,37,50,14,74,85,80,60,45,66,51,27,49,18,35,42,38,31,42,68,81,44,87,93,39,30,27,30,54,69,46,52,42,70,57,56,64,72,41,79,47,38,32,32,40,24,72,48,78,59,94,59,45,41,80,38,74,34,54,74,82,50,70,74,43,59,30,32,24,85,26,53,69,8,30,28,33,80,20,91,58,56,82,66,80,60,72,47,66,38,98,86,38,50,24,34,26,72,42,71,33,48,71,56,96,69,73,24,34,59,4,11,37,33,30,42,19,77,74,77,43,72,52,74,42,39,43,11,41,79,18,33,37,26,48,18,42,76,42,68,17,64,70,49,50,35,48,69,89,63,40,53,53,40,68,59,84,77,81,34,56,64,73,77,52,72,69,39,40,28,28,32,82,53,58,58,70,60,41,45,62,57,9,67,92,22,84,44,70,55,81,80,48,52,78,50,44,62,36,74,24,30,28,67,41,75,49,98,82,49,29,27,32,32,35,34,93,88,71,52,72,45,53,33,26,39,87,47,39,34,66,57,56,97,86,57,86,75,66,79,55,76,71,73,36,73,55,49,46,52,48,46,74,71,68,49,61,66,67,56,49,48,54,51,51,52,51,40,46,74,71,71,70,54,76,80,89,50,58,64,66,48,49,54,52,37,52,55,50,50,55,52,51,59,60,56,54,61,61,55,53,63,59,54,64,71,70,70,77,79,84,85,85,83,88,90,85,89,84,89,86,90,84,89,83,85,87,89,87,87,86,78,68,66,64,59,51,52,53,48,52,53,52,48,57,52,49,63,72,48,37,6,75,77,78,70,74,51,54,45,73,35,67,42,83,90,79,66,50,68,53,27,20,63,80,68,41,76,83,46,96,63,59,92,71,52,84,62,49,77,65,47,71,65,53,46,56,64,44,49,55,43,44,76,77,35,38,72,39,50,49,54,31,51,55,39,34,72,78,30,76,91,48,28,86,66,78,27,40,66,37,46,50,52,35,51,50,44,61,65,65,34,68,70,56,42,48,30,50,69,73,33,39,67,43,43,50,56,30,51,51,44,47,68,75,31,71,91,51,58,79,80,37,49,68,42,44,53,56,28,53,54,43,42,54,53,46,51,58,56,51,65,67,61,67,78,77,74,82,84,90,77,87,90,81,83,136